Protein AF-0000000069856704 (afdb_homodimer)

Solvent-accessible surface area (backbone atoms only — not comparable to full-atom values): 43392 Å² total; per-residue (Å²): 85,59,86,66,64,49,70,42,37,64,38,37,50,31,48,38,48,28,71,68,38,56,93,89,47,37,67,58,41,71,68,58,53,76,90,72,60,70,79,73,94,47,50,52,37,60,54,56,55,50,48,54,53,62,64,58,81,74,87,62,100,49,68,65,78,75,60,88,51,72,88,74,46,83,57,39,39,46,67,42,40,32,33,58,34,54,66,42,33,64,74,76,72,63,82,78,65,71,70,71,80,74,91,66,75,79,71,63,48,42,66,57,51,50,52,51,50,50,57,55,43,67,70,34,67,78,33,58,74,55,61,28,40,51,26,36,40,47,28,40,29,76,70,24,55,62,86,49,40,82,78,49,31,59,23,26,40,35,22,37,53,59,66,75,51,53,76,86,49,50,24,75,68,61,32,45,49,42,71,40,37,45,81,50,73,66,54,83,74,76,83,70,62,83,75,19,78,27,50,36,26,37,71,36,66,48,84,44,72,88,39,16,58,58,41,42,45,38,48,66,52,42,60,81,40,83,53,39,46,71,43,80,35,63,99,46,72,67,42,36,54,51,49,37,54,42,36,58,28,13,50,25,24,60,36,62,26,42,88,31,41,59,62,47,64,53,45,35,18,44,39,26,57,6,37,32,36,36,30,34,78,77,48,56,70,47,59,28,50,82,40,56,58,74,53,41,35,43,77,42,46,53,83,52,51,56,37,75,59,42,51,60,53,56,56,70,66,52,50,70,68,57,52,45,48,29,30,54,47,28,62,75,51,33,48,52,54,32,76,85,37,84,78,4,33,58,47,52,50,38,41,56,55,51,60,36,46,51,61,46,38,21,50,54,38,50,57,69,61,53,69,75,70,64,89,75,72,77,58,61,32,46,48,64,54,72,58,72,77,66,73,75,105,86,59,85,67,64,50,70,42,37,64,39,37,50,32,48,38,49,29,71,68,36,58,92,88,48,35,68,60,39,72,68,56,54,76,90,71,58,71,80,72,94,48,49,52,39,61,53,57,54,49,47,54,54,62,64,57,81,75,88,61,100,49,69,63,77,76,59,88,51,73,87,75,46,82,57,39,39,47,68,41,38,32,32,56,32,55,66,41,32,64,73,76,70,63,82,78,65,71,70,72,80,73,89,66,75,80,72,64,50,42,64,59,51,50,52,51,49,52,57,56,44,67,69,34,67,77,32,57,74,55,61,30,42,53,27,36,40,48,27,40,30,76,70,23,55,60,88,48,40,83,78,49,31,61,24,26,41,34,21,35,52,59,67,75,50,53,79,87,48,51,27,76,67,61,32,45,48,43,70,39,36,45,79,49,73,65,55,81,72,75,82,69,60,83,75,19,77,29,51,36,24,37,73,37,66,47,82,44,71,89,39,16,58,59,41,41,44,37,48,67,52,42,61,82,40,82,54,38,46,70,42,78,35,63,100,44,73,65,42,36,52,50,48,37,54,43,35,58,27,14,49,25,25,59,34,62,26,42,87,32,43,59,63,47,63,51,43,36,19,45,39,25,56,5,38,31,35,36,30,34,81,78,48,56,71,49,59,28,50,83,39,56,59,73,54,41,35,42,76,43,47,52,84,52,49,54,36,75,58,42,51,59,54,58,57,70,67,55,50,70,68,56,52,46,49,30,29,53,48,28,61,74,51,32,48,52,54,31,75,86,38,84,78,4,33,59,48,51,50,38,40,56,55,50,60,35,47,53,62,46,37,22,50,54,38,50,58,69,59,53,70,73,71,64,87,79,68,77,57,60,32,45,49,62,52,74,61,74,76,63,73,75,107

pLDDT: mean 88.04, std 15.6, range [28.08, 98.75]

Organism: Oryza sativa subsp. indica (NCBI:txid39946)

Nearest PDB structures (foldseek):
  7uqx-assembly1_B  TM=6.960E-01  e=3.178E-11  Homo sapiens
  7sch-assembly1_B  TM=6.874E-01  e=1.543E-11  Homo sapiens
  7scj-assembly1_B  TM=6.708E-01  e=5.238E-11  Homo sapiens
  7zay-assembly1_B  TM=6.542E-01  e=1.347E-10  Homo sapiens
  7uqy-assembly1_B  TM=7.017E-01  e=3.774E-09  Homo sapiens

InterPro domains:
  IPR004263 Exostosin-like [PTHR11062] (1-337)
  IPR040911 Exostosin, GT47 domain [PF03016] (1-313)

Radius of gyration: 30.81 Å; Cα contacts (8 Å, |Δi|>4): 1313; chains: 2; bounding box: 75×88×73 Å

Structure (mmCIF, N/CA/C/O backbone):
data_AF-0000000069856704-model_v1
#
loop_
_entity.id
_entity.type
_entity.pdbx_description
1 polymer 'Exostosin GT47 domain-containing protein'
#
loop_
_atom_site.group_PDB
_atom_site.id
_atom_site.type_symbol
_atom_site.label_atom_id
_atom_site.label_alt_id
_atom_site.label_comp_id
_atom_site.label_asym_id
_atom_site.label_entity_id
_atom_site.label_seq_id
_atom_site.pdbx_PDB_ins_code
_atom_site.Cartn_x
_atom_site.Cartn_y
_atom_site.Cartn_z
_atom_site.occupancy
_atom_site.B_iso_or_equiv
_atom_site.auth_seq_id
_atom_site.auth_comp_id
_atom_site.auth_asym_id
_atom_site.auth_atom_id
_atom_site.pdbx_PDB_model_num
ATOM 1 N N . MET A 1 1 ? -19.953 7.777 -0.952 1 93.38 1 MET A N 1
ATOM 2 C CA . MET A 1 1 ? -20.109 8.492 0.311 1 93.38 1 MET A CA 1
ATOM 3 C C . MET A 1 1 ? -21.438 8.172 0.97 1 93.38 1 MET A C 1
ATOM 5 O O . MET A 1 1 ? -22.484 8.172 0.309 1 93.38 1 MET A O 1
ATOM 9 N N . TYR A 1 2 ? -21.328 7.871 2.23 1 95 2 TYR A N 1
ATOM 10 C CA . TYR A 1 2 ? -22.562 7.648 2.971 1 95 2 TYR A CA 1
ATOM 11 C C . TYR A 1 2 ? -23.391 8.922 3.053 1 95 2 TYR A C 1
ATOM 13 O O . TYR A 1 2 ? -22.844 10.016 3.244 1 95 2 TYR A O 1
ATOM 21 N N . ASP A 1 3 ? -24.672 8.734 2.914 1 93.94 3 ASP A N 1
ATOM 22 C CA . ASP A 1 3 ? -25.578 9.812 3.299 1 93.94 3 ASP A CA 1
ATOM 23 C C . ASP A 1 3 ? -25.906 9.75 4.789 1 93.94 3 ASP A C 1
ATOM 25 O O . ASP A 1 3 ? -26.969 9.273 5.18 1 93.94 3 ASP A O 1
ATOM 29 N N . LEU A 1 4 ? -25.078 10.336 5.566 1 96.75 4 LEU A N 1
ATOM 30 C CA . LEU A 1 4 ? -25.234 10.273 7.016 1 96.75 4 LEU A CA 1
ATOM 31 C C . LEU A 1 4 ? -26.375 11.172 7.477 1 96.75 4 LEU A C 1
ATOM 33 O O . LEU A 1 4 ? -26.688 12.172 6.824 1 96.75 4 LEU A O 1
ATOM 37 N N . PRO A 1 5 ? -26.984 10.75 8.625 1 96.88 5 PRO A N 1
ATOM 38 C CA . PRO A 1 5 ? -27.891 11.719 9.258 1 96.88 5 PRO A CA 1
ATOM 39 C C . PRO A 1 5 ? -27.234 13.086 9.461 1 96.88 5 PRO A C 1
ATOM 41 O O . PRO A 1 5 ? -26.031 13.156 9.719 1 96.88 5 PRO A O 1
ATOM 44 N N . ALA A 1 6 ? -27.984 14.125 9.445 1 95.19 6 ALA A N 1
ATOM 45 C CA . ALA A 1 6 ? -27.484 15.5 9.492 1 95.19 6 ALA A CA 1
ATOM 46 C C . ALA A 1 6 ? -26.688 15.758 10.766 1 95.19 6 ALA A C 1
ATOM 48 O O . ALA A 1 6 ? -25.75 16.578 10.766 1 95.19 6 ALA A O 1
ATOM 49 N N . LYS A 1 7 ? -27 15.047 11.781 1 96 7 LYS A N 1
ATOM 50 C CA . LYS A 1 7 ? -26.344 15.281 13.07 1 96 7 LYS A CA 1
ATOM 51 C C . LYS A 1 7 ? -24.844 15.039 12.977 1 96 7 LYS A C 1
ATOM 53 O O . LYS A 1 7 ? -24.078 15.5 13.836 1 96 7 LYS A O 1
ATOM 58 N N . PHE A 1 8 ? -24.406 14.305 11.93 1 98 8 PHE A N 1
ATOM 59 C CA . PHE A 1 8 ? -22.984 13.977 11.805 1 98 8 PHE A CA 1
ATOM 60 C C . PHE A 1 8 ? -22.281 14.938 10.852 1 98 8 PHE A C 1
ATOM 62 O O . PHE A 1 8 ? -21.062 14.898 10.695 1 98 8 PHE A O 1
ATOM 69 N N . THR A 1 9 ? -23.031 15.789 10.109 1 96.69 9 THR A N 1
ATOM 70 C CA . THR A 1 9 ? -22.5 16.719 9.125 1 96.69 9 THR A CA 1
ATOM 71 C C . THR A 1 9 ? -22.984 18.141 9.406 1 96.69 9 THR A C 1
ATOM 73 O O . THR A 1 9 ? -22.484 18.812 10.32 1 96.69 9 THR A O 1
ATOM 76 N N . TYR A 1 10 ? -24.094 18.562 8.703 1 95.94 10 TYR A N 1
ATOM 77 C CA . TYR A 1 10 ? -24.625 19.922 8.844 1 95.94 10 TYR A CA 1
ATOM 78 C C . TYR A 1 10 ? -25.094 20.172 10.266 1 95.94 10 TYR A C 1
ATOM 80 O O . TYR A 1 10 ? -25 21.297 10.766 1 95.94 10 TYR A O 1
ATOM 88 N N . GLY A 1 11 ? -25.562 19.141 10.922 1 95.25 11 GLY A N 1
ATOM 89 C CA . GLY A 1 11 ? -25.984 19.266 12.305 1 95.25 11 GLY A CA 1
ATOM 90 C C . GLY A 1 11 ? -24.844 19.656 13.242 1 95.25 11 GLY A C 1
ATOM 91 O O . GLY A 1 11 ? -25.062 20.359 14.227 1 95.25 11 GLY A O 1
ATOM 92 N N . VAL A 1 12 ? -23.656 19.203 12.938 1 96.25 12 VAL A N 1
ATOM 93 C CA . VAL A 1 12 ? -22.484 19.578 13.734 1 96.25 12 VAL A CA 1
ATOM 94 C C . VAL A 1 12 ? -22.219 21.078 13.57 1 96.25 12 VAL A C 1
ATOM 96 O O . VAL A 1 12 ? -21.922 21.766 14.547 1 96.25 12 VAL A O 1
ATOM 99 N N . VAL A 1 13 ? -22.344 21.547 12.352 1 95.12 13 VAL A N 1
ATOM 100 C CA . VAL A 1 13 ? -22.141 22.969 12.07 1 95.12 13 VAL A CA 1
ATOM 101 C C . VAL A 1 13 ? -23.172 23.797 12.828 1 95.12 13 VAL A C 1
ATOM 103 O O . VAL A 1 13 ? -22.828 24.812 13.453 1 95.12 13 VAL A O 1
ATOM 106 N N . ARG A 1 14 ? -24.438 23.359 12.797 1 93.62 14 ARG A N 1
ATOM 107 C CA . ARG A 1 14 ? -25.484 24.078 13.508 1 93.62 14 ARG A CA 1
ATOM 108 C C . ARG A 1 14 ? -25.219 24.078 15.008 1 93.62 14 ARG A C 1
ATOM 110 O O . ARG A 1 14 ? -25.422 25.094 15.68 1 93.62 14 ARG A O 1
ATOM 117 N N . SER A 1 15 ? -24.734 22.922 15.508 1 92.25 15 SER A N 1
ATOM 118 C CA . SER A 1 15 ? -24.406 22.844 16.922 1 92.25 15 SER A CA 1
ATOM 119 C C . SER A 1 15 ? -23.25 23.781 17.281 1 92.25 15 SER A C 1
ATOM 121 O O . SER A 1 15 ? -23.25 24.391 18.344 1 92.25 15 SER A O 1
ATOM 123 N N . TYR A 1 16 ? -22.312 23.859 16.406 1 92.81 16 TYR A N 1
ATOM 124 C CA . TYR A 1 16 ? -21.188 24.781 16.594 1 92.81 16 TYR A CA 1
ATOM 125 C C . TYR A 1 16 ? -21.672 26.219 16.672 1 92.81 16 TYR A C 1
ATOM 127 O O . TYR A 1 16 ? -21.281 26.969 17.562 1 92.81 16 TYR A O 1
ATOM 135 N N . MET A 1 17 ? -22.547 26.578 15.711 1 89.75 17 MET A N 1
ATOM 136 C CA . MET A 1 17 ? -23.078 27.938 15.664 1 89.75 17 MET A CA 1
ATOM 137 C C . MET A 1 17 ? -23.922 28.234 16.891 1 89.75 17 MET A C 1
ATOM 139 O O . MET A 1 17 ? -23.844 29.328 17.469 1 89.75 17 MET A O 1
ATOM 143 N N . ALA A 1 18 ? -24.672 27.266 17.359 1 86.94 18 ALA A N 1
ATOM 144 C CA . ALA A 1 18 ? -25.547 27.438 18.516 1 86.94 18 ALA A CA 1
ATOM 145 C C . ALA A 1 18 ? -24.719 27.625 19.797 1 86.94 18 ALA A C 1
ATOM 147 O O . ALA A 1 18 ? -25.094 28.406 20.672 1 86.94 18 ALA A O 1
ATOM 148 N N . ALA A 1 19 ? -23.641 26.875 19.859 1 84.62 19 ALA A N 1
ATOM 149 C CA . ALA A 1 19 ? -22.781 26.938 21.047 1 84.62 19 ALA A CA 1
ATOM 150 C C . ALA A 1 19 ? -22.109 28.312 21.156 1 84.62 19 ALA A C 1
ATOM 152 O O . ALA A 1 19 ? -21.703 28.719 22.234 1 84.62 19 ALA A O 1
ATOM 153 N N . ARG A 1 20 ? -22.047 29.047 20.141 1 82.94 20 ARG A N 1
ATOM 154 C CA . ARG A 1 20 ? -21.312 30.312 20.125 1 82.94 20 ARG A CA 1
ATOM 155 C C . ARG A 1 20 ? -22.266 31.5 19.984 1 82.94 20 ARG A C 1
ATOM 157 O O . ARG A 1 20 ? -21.828 32.656 19.984 1 82.94 20 ARG A O 1
ATOM 164 N N . ALA A 1 21 ? -23.469 31.141 19.688 1 78.06 21 ALA A N 1
ATOM 165 C CA . ALA A 1 21 ? -24.469 32.188 19.594 1 78.06 21 ALA A CA 1
ATOM 166 C C . ALA A 1 21 ? -24.766 32.812 20.953 1 78.06 21 ALA A C 1
ATOM 168 O O . ALA A 1 21 ? -24.641 32.156 21.984 1 78.06 21 ALA A O 1
ATOM 169 N N . ARG A 1 22 ? -24.922 34.219 20.969 1 65.31 22 ARG A N 1
ATOM 170 C CA . ARG A 1 22 ? -25.344 34.906 22.188 1 65.31 22 ARG A CA 1
ATOM 171 C C . ARG A 1 22 ? -26.609 34.281 22.766 1 65.31 22 ARG A C 1
ATOM 173 O O . ARG A 1 22 ? -27.391 33.656 22.031 1 65.31 22 ARG A O 1
ATOM 180 N N . ALA A 1 23 ? -26.703 34.5 24.031 1 59.72 23 ALA A N 1
ATOM 181 C CA . ALA A 1 23 ? -27.875 34.031 24.766 1 59.72 23 ALA A CA 1
ATOM 182 C C . ALA A 1 23 ? -29.172 34.406 24.047 1 59.72 23 ALA A C 1
ATOM 184 O O . ALA A 1 23 ? -29.359 35.562 23.656 1 59.72 23 ALA A O 1
ATOM 185 N N . GLY A 1 24 ? -30.078 33.469 23.562 1 55.06 24 GLY A N 1
ATOM 186 C CA . GLY A 1 24 ? -31.359 33.719 22.938 1 55.06 24 GLY A CA 1
ATOM 187 C C . GLY A 1 24 ? -31.359 33.469 21.438 1 55.06 24 GLY A C 1
ATOM 188 O O . GLY A 1 24 ? -32.406 33.375 20.812 1 55.06 24 GLY A O 1
ATOM 189 N N . ALA A 1 25 ? -30.156 33.406 20.781 1 59.12 25 ALA A N 1
ATOM 190 C CA . ALA A 1 25 ? -30.109 33.344 19.328 1 59.12 25 ALA A CA 1
ATOM 191 C C . ALA A 1 25 ? -29.75 31.938 18.859 1 59.12 25 ALA A C 1
ATOM 193 O O . ALA A 1 25 ? -29.516 31.703 17.688 1 59.12 25 ALA A O 1
ATOM 194 N N . ALA A 1 26 ? -29.656 31.016 19.828 1 61.56 26 ALA A N 1
ATOM 195 C CA . ALA A 1 26 ? -29.297 29.641 19.484 1 61.56 26 ALA A CA 1
ATOM 196 C C . ALA A 1 26 ? -30.312 29.031 18.531 1 61.56 26 ALA A C 1
ATOM 198 O O . ALA A 1 26 ? -29.953 28.25 17.641 1 61.56 26 ALA A O 1
ATOM 199 N N . GLY A 1 27 ? -31.438 29.391 18.594 1 62.31 27 GLY A N 1
ATOM 200 C CA . GLY A 1 27 ? -32.5 28.859 17.766 1 62.31 27 GLY A CA 1
ATOM 201 C C . GLY A 1 27 ? -32.375 29.25 16.312 1 62.31 27 GLY A C 1
ATOM 202 O O . GLY A 1 27 ? -32.844 28.531 15.422 1 62.31 27 GLY A O 1
ATOM 203 N N . ALA A 1 28 ? -31.766 30.344 16.016 1 69.25 28 ALA A N 1
ATOM 204 C CA . ALA A 1 28 ? -31.656 30.859 14.664 1 69.25 28 ALA A CA 1
ATOM 205 C C . ALA A 1 28 ? -30.719 30 13.82 1 69.25 28 ALA A C 1
ATOM 207 O O . ALA A 1 28 ? -30.938 29.828 12.617 1 69.25 28 ALA A O 1
ATOM 208 N N . ALA A 1 29 ? -29.781 29.391 14.438 1 73.62 29 ALA A N 1
ATOM 209 C CA . ALA A 1 29 ? -28.828 28.578 13.703 1 73.62 29 ALA A CA 1
ATOM 210 C C . ALA A 1 29 ? -29.516 27.312 13.148 1 73.62 29 ALA A C 1
ATOM 212 O O . ALA A 1 29 ? -29.156 26.844 12.07 1 73.62 29 ALA A O 1
ATOM 213 N N . SER A 1 30 ? -30.5 26.844 13.82 1 75.62 30 SER A N 1
ATOM 214 C CA . SER A 1 30 ? -31.172 25.609 13.422 1 75.62 30 SER A CA 1
ATOM 215 C C . SER A 1 30 ? -31.984 25.812 12.148 1 75.62 30 SER A C 1
ATOM 217 O O . SER A 1 30 ? -32.25 24.859 11.414 1 75.62 30 SER A O 1
ATOM 219 N N . ALA A 1 31 ? -32.25 27 11.859 1 80.06 31 ALA A N 1
ATOM 220 C CA . ALA A 1 31 ? -33.156 27.266 10.758 1 80.06 31 ALA A CA 1
ATOM 221 C C . ALA A 1 31 ? -32.406 27.562 9.461 1 80.06 31 ALA A C 1
ATOM 223 O O . ALA A 1 31 ? -33 27.625 8.383 1 80.06 31 ALA A O 1
ATOM 224 N N . ILE A 1 32 ? -31.156 27.688 9.508 1 85.56 32 ILE A N 1
ATOM 225 C CA . ILE A 1 32 ? -30.375 28 8.32 1 85.56 32 ILE A CA 1
ATOM 226 C C . ILE A 1 32 ? -30.344 26.797 7.387 1 85.56 32 ILE A C 1
ATOM 228 O O . ILE A 1 32 ? -30.016 25.688 7.805 1 85.56 32 ILE A O 1
ATOM 232 N N . PRO A 1 33 ? -30.688 27 6.129 1 90.44 33 PRO A N 1
ATOM 233 C CA . PRO A 1 33 ? -30.625 25.906 5.164 1 90.44 33 PRO A CA 1
ATOM 234 C C . PRO A 1 33 ? -29.203 25.375 4.977 1 90.44 33 PRO A C 1
ATOM 236 O O . PRO A 1 33 ? -28.234 26.125 5.094 1 90.44 33 PRO A O 1
ATOM 239 N N . ASP A 1 34 ? -29.109 24.094 4.633 1 89.69 34 ASP A N 1
ATOM 240 C CA . ASP A 1 34 ? -27.828 23.406 4.492 1 89.69 34 ASP A CA 1
ATOM 241 C C . ASP A 1 34 ? -26.922 24.141 3.498 1 89.69 34 ASP A C 1
ATOM 243 O O . ASP A 1 34 ? -25.719 24.297 3.742 1 89.69 34 ASP A O 1
ATOM 247 N N . ASP A 1 35 ? -27.453 24.609 2.449 1 87.44 35 ASP A N 1
ATOM 248 C CA . ASP A 1 35 ? -26.672 25.219 1.366 1 87.44 35 ASP A CA 1
ATOM 249 C C . ASP A 1 35 ? -26.125 26.578 1.778 1 87.44 35 ASP A C 1
ATOM 251 O O . ASP A 1 35 ? -25.234 27.125 1.125 1 87.44 35 ASP A O 1
ATOM 255 N N . GLU A 1 36 ? -26.625 27.125 2.871 1 90.12 36 GLU A N 1
ATOM 256 C CA . GLU A 1 36 ? -26.188 28.438 3.334 1 90.12 36 GLU A CA 1
ATOM 257 C C . GLU A 1 36 ? -25.25 28.328 4.531 1 90.12 36 GLU A C 1
ATOM 259 O O . GLU A 1 36 ? -24.672 29.312 4.984 1 90.12 36 GLU A O 1
ATOM 264 N N . LEU A 1 37 ? -25.156 27.094 4.988 1 90.44 37 LEU A N 1
ATOM 265 C CA . LEU A 1 37 ? -24.281 26.891 6.137 1 90.44 37 LEU A CA 1
ATOM 266 C C . LEU A 1 37 ? -22.828 27.031 5.734 1 90.44 37 LEU A C 1
ATOM 268 O O . LEU A 1 37 ? -22.422 26.562 4.664 1 90.44 37 LEU A O 1
ATOM 272 N N . ARG A 1 38 ? -22.156 27.719 6.57 1 89.25 38 ARG A N 1
ATOM 273 C CA . ARG A 1 38 ? -20.734 27.891 6.355 1 89.25 38 ARG A CA 1
ATOM 274 C C . ARG A 1 38 ? -19.922 27.141 7.422 1 89.25 38 ARG A C 1
ATOM 276 O O . ARG A 1 38 ? -20.172 27.312 8.617 1 89.25 38 ARG A O 1
ATOM 283 N N . TYR A 1 39 ? -19.125 26.312 6.938 1 94.06 39 TYR A N 1
ATOM 284 C CA . TYR A 1 39 ? -18.203 25.656 7.855 1 94.06 39 TYR A CA 1
ATOM 285 C C . TYR A 1 39 ? -17.219 26.656 8.461 1 94.06 39 TYR A C 1
ATOM 287 O O . TYR A 1 39 ? -16.688 27.516 7.754 1 94.06 39 TYR A O 1
ATOM 295 N N . PRO A 1 40 ? -17.016 26.578 9.766 1 91.44 40 PRO A N 1
ATOM 296 C CA . PRO A 1 40 ? -16.125 27.562 10.391 1 91.44 40 PRO A CA 1
ATOM 297 C C . PRO A 1 40 ? -14.664 27.375 9.969 1 91.44 40 PRO A C 1
ATOM 299 O O . PRO A 1 40 ? -14.234 26.266 9.68 1 91.44 40 PRO A O 1
ATOM 302 N N . GLY A 1 41 ? -13.992 28.547 9.867 1 85.62 41 GLY A N 1
ATOM 303 C CA . GLY A 1 41 ? -12.562 28.484 9.594 1 85.62 41 GLY A CA 1
ATOM 304 C C . GLY A 1 41 ? -11.773 27.781 10.688 1 85.62 41 GLY A C 1
ATOM 305 O O . GLY A 1 41 ? -11.789 28.219 11.844 1 85.62 41 GLY A O 1
ATOM 306 N N . HIS A 1 42 ? -11.203 26.672 10.328 1 88.62 42 HIS A N 1
ATOM 307 C CA . HIS A 1 42 ? -10.484 25.828 11.273 1 88.62 42 HIS A CA 1
ATOM 308 C C . HIS A 1 42 ? -9.344 25.078 10.594 1 88.62 42 HIS A C 1
ATOM 310 O O . HIS A 1 42 ? -9.398 24.797 9.391 1 88.62 42 HIS A O 1
ATOM 316 N N . GLN A 1 43 ? -8.273 24.828 11.414 1 94.69 43 GLN A N 1
ATOM 317 C CA . GLN A 1 43 ? -7.082 24.203 10.852 1 94.69 43 GLN A CA 1
ATOM 318 C C . GLN A 1 43 ? -7.363 22.766 10.414 1 94.69 43 GLN A C 1
ATOM 320 O O . GLN A 1 43 ? -6.609 22.188 9.625 1 94.69 43 GLN A O 1
ATOM 325 N N . HIS A 1 44 ? -8.43 22.141 10.922 1 97.38 44 HIS A N 1
ATOM 326 C CA . HIS A 1 44 ? -8.797 20.766 10.578 1 97.38 44 HIS A CA 1
ATOM 327 C C . HIS A 1 44 ? -10.062 20.734 9.734 1 97.38 44 HIS A C 1
ATOM 329 O O . HIS A 1 44 ? -10.984 19.953 10.016 1 97.38 44 HIS A O 1
ATOM 335 N N . SER A 1 45 ? -10.094 21.5 8.672 1 97 45 SER A N 1
ATOM 336 C CA . SER A 1 45 ? -11.32 21.688 7.906 1 97 45 SER A CA 1
ATOM 337 C C . SER A 1 45 ? -11.328 20.812 6.652 1 97 45 SER A C 1
ATOM 339 O O . SER A 1 45 ? -12.164 21.016 5.762 1 97 45 SER A O 1
ATOM 341 N N . ALA A 1 46 ? -10.391 19.906 6.539 1 98.12 46 ALA A N 1
ATOM 342 C CA . ALA A 1 46 ? -10.383 19.031 5.375 1 98.12 46 ALA A CA 1
ATOM 343 C C . ALA A 1 46 ? -11.719 18.297 5.23 1 98.12 46 ALA A C 1
ATOM 345 O O . ALA A 1 46 ? -12.164 18.016 4.113 1 98.12 46 ALA A O 1
ATOM 346 N N . GLU A 1 47 ? -12.336 17.984 6.383 1 98.25 47 GLU A N 1
ATOM 347 C CA . GLU A 1 47 ? -13.609 17.266 6.371 1 98.25 47 GLU A CA 1
ATOM 348 C C . GLU A 1 47 ? -14.672 18.031 5.586 1 98.25 47 GLU A C 1
ATOM 350 O O . GLU A 1 47 ? -15.477 17.438 4.879 1 98.25 47 GLU A O 1
ATOM 355 N N . TRP A 1 48 ? -14.648 19.359 5.625 1 96.81 48 TRP A N 1
ATOM 356 C CA . TRP A 1 48 ? -15.586 20.188 4.875 1 96.81 48 TRP A CA 1
ATOM 357 C C . TRP A 1 48 ? -15.266 20.156 3.385 1 96.81 48 TRP A C 1
ATOM 359 O O . TRP A 1 48 ? -16.156 19.984 2.551 1 96.81 48 TRP A O 1
ATOM 369 N N . TRP A 1 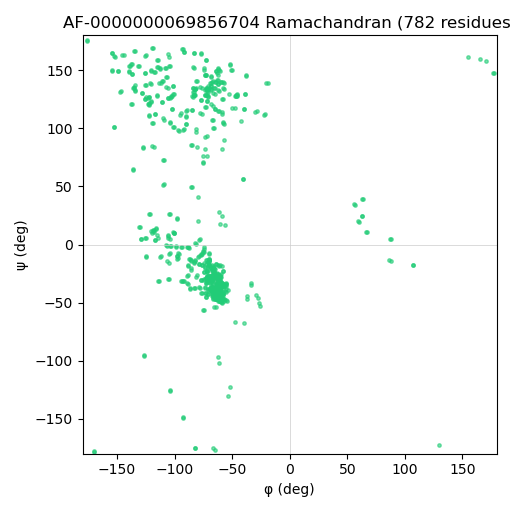49 ? -14.055 20.281 3.072 1 96.06 49 TRP A N 1
ATOM 370 C CA . TRP A 1 49 ? -13.617 20.375 1.682 1 96.06 49 TRP A CA 1
ATOM 371 C C . TRP A 1 49 ? -13.859 19.047 0.954 1 96.06 49 TRP A C 1
ATOM 373 O O . TRP A 1 49 ? -14.312 19.047 -0.194 1 96.06 49 TRP A O 1
ATOM 383 N N . LEU A 1 50 ? -13.523 17.953 1.608 1 96.69 50 LEU A N 1
ATOM 384 C CA . LEU A 1 50 ? -13.742 16.641 1.002 1 96.69 50 LEU A CA 1
ATOM 385 C C . LEU A 1 50 ? -15.234 16.375 0.827 1 96.69 50 LEU A C 1
ATOM 387 O O . LEU A 1 50 ? -15.656 15.852 -0.212 1 96.69 50 LEU A O 1
ATOM 391 N N . PHE A 1 51 ? -16.016 16.75 1.852 1 96.38 51 PHE A N 1
ATOM 392 C CA . PHE A 1 51 ? -17.469 16.578 1.809 1 96.38 51 PHE A CA 1
ATOM 393 C C . PHE A 1 51 ? -18.062 17.359 0.641 1 96.38 51 PHE A C 1
ATOM 395 O O . PHE A 1 51 ? -18.844 16.812 -0.138 1 96.38 51 PHE A O 1
ATOM 402 N N . LYS A 1 52 ? -17.672 18.594 0.544 1 93.19 52 LYS A N 1
ATOM 403 C CA . LYS A 1 52 ? -18.172 19.453 -0.523 1 93.19 52 LYS A CA 1
ATOM 404 C C . LYS A 1 52 ? -17.766 18.922 -1.896 1 93.19 52 LYS A C 1
ATOM 406 O O . LYS A 1 52 ? -18.562 18.938 -2.834 1 93.19 52 LYS A O 1
ATOM 411 N N . ASP A 1 53 ? -16.609 18.438 -2.014 1 93.5 53 ASP A N 1
ATOM 412 C CA . ASP A 1 53 ? -16.109 17.938 -3.287 1 93.5 53 ASP A CA 1
ATOM 413 C C . ASP A 1 53 ? -16.922 16.734 -3.754 1 93.5 53 ASP A C 1
ATOM 415 O O . ASP A 1 53 ? -17.312 16.656 -4.922 1 93.5 53 ASP A O 1
ATOM 419 N N . LEU A 1 54 ? -17.172 15.75 -2.848 1 93.25 54 LEU A N 1
ATOM 420 C CA . LEU A 1 54 ? -17.875 14.531 -3.223 1 93.25 54 LEU A CA 1
ATOM 421 C C . LEU A 1 54 ? -19.344 14.82 -3.52 1 93.25 54 LEU A C 1
ATOM 423 O O . LEU A 1 54 ? -20.031 14.023 -4.168 1 93.25 54 LEU A O 1
ATOM 427 N N . ARG A 1 55 ? -19.812 15.93 -3.07 1 90.38 55 ARG A N 1
ATOM 428 C CA . ARG A 1 55 ? -21.188 16.297 -3.344 1 90.38 55 ARG A CA 1
ATOM 429 C C . ARG A 1 55 ? -21.328 16.891 -4.742 1 90.38 55 ARG A C 1
ATOM 431 O O . ARG A 1 55 ? -22.422 16.875 -5.316 1 90.38 55 ARG A O 1
ATOM 438 N N . ARG A 1 56 ? -20.281 17.453 -5.25 1 82.75 56 ARG A N 1
ATOM 439 C CA . ARG A 1 56 ? -20.312 18.047 -6.582 1 82.75 56 ARG A CA 1
ATOM 440 C C . ARG A 1 56 ? -20.328 16.969 -7.66 1 82.75 56 ARG A C 1
ATOM 442 O O . ARG A 1 56 ? -19.594 15.984 -7.574 1 82.75 56 ARG A O 1
ATOM 449 N N . ARG A 1 57 ? -21.5 16.297 -8.086 1 66.12 57 ARG A N 1
ATOM 450 C CA . ARG A 1 57 ? -21.641 15.25 -9.094 1 66.12 57 ARG A CA 1
ATOM 451 C C . ARG A 1 57 ? -21.016 15.68 -10.422 1 66.12 57 ARG A C 1
ATOM 453 O O . ARG A 1 57 ? -20.875 16.875 -10.688 1 66.12 57 ARG A O 1
ATOM 460 N N . GLY A 1 58 ? -20.047 14.938 -11.273 1 60.28 58 GLY A N 1
ATOM 461 C CA . GLY A 1 58 ? -19.625 15.211 -12.641 1 60.28 58 GLY A CA 1
ATOM 462 C C . GLY A 1 58 ? -18.375 14.453 -13.047 1 60.28 58 GLY A C 1
ATOM 463 O O . GLY A 1 58 ? -17.719 13.836 -12.211 1 60.28 58 GLY A O 1
ATOM 464 N N . PRO A 1 59 ? -18.266 14.367 -14.445 1 58.25 59 PRO A N 1
ATOM 465 C CA . PRO A 1 59 ? -17.219 13.578 -15.086 1 58.25 59 PRO A CA 1
ATOM 466 C C . PRO A 1 59 ? -15.812 14.078 -14.734 1 58.25 59 PRO A C 1
ATOM 468 O O . PRO A 1 59 ? -14.844 13.703 -15.391 1 58.25 59 PRO A O 1
ATOM 471 N N . ARG A 1 60 ? -15.555 14.648 -13.695 1 57.06 60 ARG A N 1
ATOM 472 C CA . ARG A 1 60 ? -14.227 15.234 -13.609 1 57.06 60 ARG A CA 1
ATOM 473 C C . ARG A 1 60 ? -13.148 14.156 -13.648 1 57.06 60 ARG A C 1
ATOM 475 O O . ARG A 1 60 ? -13.391 13.008 -13.273 1 57.06 60 ARG A O 1
ATOM 482 N N . ASP A 1 61 ? -12.125 14.375 -14.57 1 68.81 61 ASP A N 1
ATOM 483 C CA . ASP A 1 61 ? -10.812 13.742 -14.531 1 68.81 61 ASP A CA 1
ATOM 484 C C . ASP A 1 61 ? -10.289 13.664 -13.102 1 68.81 61 ASP A C 1
ATOM 486 O O . ASP A 1 61 ? -9.359 14.391 -12.734 1 68.81 61 ASP A O 1
ATOM 490 N N . ARG A 1 62 ? -11.125 13.023 -12.289 1 83.56 62 ARG A N 1
ATOM 491 C CA . ARG A 1 62 ? -10.836 12.992 -10.859 1 83.56 62 ARG A CA 1
ATOM 492 C C . ARG A 1 62 ? -10.367 11.602 -10.43 1 83.56 62 ARG A C 1
ATOM 494 O O . ARG A 1 62 ? -10.672 10.609 -11.094 1 83.56 62 ARG A O 1
ATOM 501 N N . PRO A 1 63 ? -9.594 11.641 -9.414 1 89.44 63 PRO A N 1
ATOM 502 C CA . PRO A 1 63 ? -9.109 10.352 -8.914 1 89.44 63 PRO A CA 1
ATOM 503 C C . PRO A 1 63 ? -10.227 9.477 -8.352 1 89.44 63 PRO A C 1
ATOM 505 O O . PRO A 1 63 ? -10.062 8.258 -8.242 1 89.44 63 PRO A O 1
ATOM 508 N N . VAL A 1 64 ? -11.383 10.148 -7.98 1 92.44 64 VAL A N 1
ATOM 509 C CA . VAL A 1 64 ? -12.508 9.398 -7.43 1 92.44 64 VAL A CA 1
ATOM 510 C C . VAL A 1 64 ? -13.82 9.93 -8.008 1 92.44 64 VAL A C 1
ATOM 512 O O . VAL A 1 64 ? -13.883 11.062 -8.484 1 92.44 64 VAL A O 1
ATOM 515 N N . ALA A 1 65 ? -14.781 9.086 -8.039 1 91.19 65 ALA A N 1
ATOM 516 C CA . ALA A 1 65 ? -16.141 9.453 -8.461 1 91.19 65 ALA A CA 1
ATOM 517 C C . ALA A 1 65 ? -17.172 8.883 -7.5 1 91.19 65 ALA A C 1
ATOM 519 O O . ALA A 1 65 ? -17.094 7.719 -7.102 1 91.19 65 ALA A O 1
ATOM 520 N N . ARG A 1 66 ? -18.062 9.727 -7.109 1 92.19 66 ARG A N 1
ATOM 521 C CA . ARG A 1 66 ? -19.156 9.258 -6.262 1 92.19 66 ARG A CA 1
ATOM 522 C C . ARG A 1 66 ? -20.125 8.398 -7.055 1 92.19 66 ARG A C 1
ATOM 524 O O . ARG A 1 66 ? -20.484 8.734 -8.188 1 92.19 66 ARG A O 1
ATOM 531 N N . VAL A 1 67 ? -20.484 7.297 -6.496 1 92.31 67 VAL A N 1
ATOM 532 C CA . VAL A 1 67 ? -21.484 6.426 -7.113 1 92.31 67 VAL A CA 1
ATOM 533 C C . VAL A 1 67 ? -22.719 6.355 -6.223 1 92.31 67 VAL A C 1
ATOM 535 O O . VAL A 1 67 ? -22.625 6.473 -5 1 92.31 67 VAL A O 1
ATOM 538 N N . ASP A 1 68 ? -23.875 6.105 -6.824 1 91.19 68 ASP A N 1
ATOM 539 C CA . ASP A 1 68 ? -25.125 6.086 -6.082 1 91.19 68 ASP A CA 1
ATOM 540 C C . ASP A 1 68 ? -25.453 4.676 -5.594 1 91.19 68 ASP A C 1
ATOM 542 O O . ASP A 1 68 ? -26.078 4.504 -4.547 1 91.19 68 ASP A O 1
ATOM 546 N N . ASP A 1 69 ? -25.047 3.717 -6.352 1 93.88 69 ASP A N 1
ATOM 547 C CA . ASP A 1 69 ? -25.234 2.324 -5.961 1 93.88 69 ASP A CA 1
ATOM 548 C C . ASP A 1 69 ? -24.047 1.822 -5.148 1 93.88 69 ASP A C 1
ATOM 550 O O . ASP A 1 69 ? -22.922 1.73 -5.664 1 93.88 69 ASP A O 1
ATOM 554 N N . PRO A 1 70 ? -24.281 1.476 -3.867 1 95.31 70 PRO A N 1
ATOM 555 C CA . PRO A 1 70 ? -23.172 0.994 -3.039 1 95.31 70 PRO A CA 1
ATOM 556 C C . PRO A 1 70 ? -22.484 -0.246 -3.621 1 95.31 70 PRO A C 1
ATOM 558 O O . PRO A 1 70 ? -21.312 -0.495 -3.354 1 95.31 70 PRO A O 1
ATOM 561 N N . ALA A 1 71 ? -23.156 -0.96 -4.418 1 94.56 71 ALA A N 1
ATOM 562 C CA . ALA A 1 71 ? -22.578 -2.156 -5.027 1 94.56 71 ALA A CA 1
ATOM 563 C C . ALA A 1 71 ? -21.484 -1.788 -6.02 1 94.56 71 ALA A C 1
ATOM 565 O O . ALA A 1 71 ? -20.609 -2.605 -6.32 1 94.56 71 ALA A O 1
ATOM 566 N N . ASP A 1 72 ? -21.531 -0.555 -6.469 1 94.5 72 ASP A N 1
ATOM 567 C CA . ASP A 1 72 ? -20.547 -0.088 -7.445 1 94.5 72 ASP A CA 1
ATOM 568 C C . ASP A 1 72 ? -19.375 0.595 -6.758 1 94.5 72 ASP A C 1
ATOM 570 O O . ASP A 1 72 ? -18.391 0.965 -7.414 1 94.5 72 ASP A O 1
ATOM 574 N N . ALA A 1 73 ? -19.438 0.702 -5.445 1 96.31 73 ALA A N 1
ATOM 575 C CA . ALA A 1 73 ? -18.422 1.462 -4.723 1 96.31 73 ALA A CA 1
ATOM 576 C C . ALA A 1 73 ? -17.188 0.606 -4.449 1 96.31 73 ALA A C 1
ATOM 578 O O . ALA A 1 73 ? -17.297 -0.559 -4.062 1 96.31 73 ALA A O 1
ATOM 579 N N . ASP A 1 74 ? -16.062 1.189 -4.695 1 96.31 74 ASP A N 1
ATOM 580 C CA . ASP A 1 74 ? -14.805 0.568 -4.281 1 96.31 74 ASP A CA 1
ATOM 581 C C . ASP A 1 74 ? -14.5 0.87 -2.812 1 96.31 74 ASP A C 1
ATOM 583 O O . ASP A 1 74 ? -13.961 0.024 -2.1 1 96.31 74 ASP A O 1
ATOM 587 N N . LEU A 1 75 ? -14.82 2.051 -2.414 1 97.88 75 LEU A N 1
ATOM 588 C CA . LEU A 1 75 ? -14.617 2.529 -1.05 1 97.88 75 LEU A CA 1
ATOM 589 C C . LEU A 1 75 ? -15.828 3.322 -0.57 1 97.88 75 LEU A C 1
ATOM 591 O O . LEU A 1 75 ? -16.594 3.848 -1.382 1 97.88 75 LEU A O 1
ATOM 595 N N . PHE A 1 76 ? -15.984 3.367 0.735 1 98.5 76 PHE A N 1
ATOM 596 C CA . PHE A 1 76 ? -17.078 4.094 1.364 1 98.5 76 PHE A CA 1
ATOM 597 C C . PHE A 1 76 ? -16.547 5.223 2.24 1 98.5 76 PHE A C 1
ATOM 599 O O . PHE A 1 76 ? -15.898 4.973 3.256 1 98.5 76 PHE A O 1
ATOM 606 N N . TYR A 1 77 ? -16.797 6.445 1.854 1 98.25 77 TYR A N 1
ATOM 607 C CA . TYR A 1 77 ? -16.406 7.613 2.643 1 98.25 77 TYR A CA 1
ATOM 608 C C . TYR A 1 77 ? -17.453 7.926 3.705 1 98.25 77 TYR A C 1
ATOM 610 O O . TYR A 1 77 ? -18.641 7.996 3.408 1 98.25 77 TYR A O 1
ATOM 618 N N . VAL A 1 78 ? -16.969 8.047 4.973 1 98.62 78 VAL A N 1
ATOM 619 C CA . VAL A 1 78 ? -17.828 8.422 6.094 1 98.62 78 VAL A CA 1
ATOM 620 C C . VAL A 1 78 ? -17.625 9.891 6.434 1 98.62 78 VAL A C 1
ATOM 622 O O . VAL A 1 78 ? -16.703 10.25 7.152 1 98.62 78 VAL A O 1
ATOM 625 N N . PRO A 1 79 ? -18.547 10.742 5.992 1 97.69 79 PRO A N 1
ATOM 626 C CA . PRO A 1 79 ? -18.328 12.188 6.078 1 97.69 79 PRO A CA 1
ATOM 627 C C . PRO A 1 79 ? -18.734 12.766 7.434 1 97.69 79 PRO A C 1
ATOM 629 O O . PRO A 1 79 ? -19.406 13.797 7.488 1 97.69 79 PRO A O 1
ATOM 632 N N . PHE A 1 80 ? -18.297 12.172 8.508 1 98.5 80 PHE A N 1
ATOM 633 C CA . PHE A 1 80 ? -18.516 12.75 9.828 1 98.5 80 PHE A CA 1
ATOM 634 C C . PHE A 1 80 ? -17.562 13.906 10.078 1 98.5 80 PHE A C 1
ATOM 636 O O . PHE A 1 80 ? -16.344 13.766 9.914 1 98.5 80 PHE A O 1
ATOM 643 N N . PHE A 1 81 ? -18.172 15.102 10.422 1 98.19 81 PHE A N 1
ATOM 644 C CA . PHE A 1 81 ? -17.328 16.234 10.773 1 98.19 81 PHE A CA 1
ATOM 645 C C . PHE A 1 81 ? -16.734 16.062 12.164 1 98.19 81 PHE A C 1
ATOM 647 O O . PHE A 1 81 ? -17.047 16.844 13.078 1 98.19 81 PHE A O 1
ATOM 654 N N . SER A 1 82 ? -15.836 15.133 12.227 1 98.12 82 SER A N 1
ATOM 655 C CA . SER A 1 82 ? -15.328 14.656 13.508 1 98.12 82 SER A CA 1
ATOM 656 C C . SER A 1 82 ? -14.477 15.727 14.188 1 98.12 82 SER A C 1
ATOM 658 O O . SER A 1 82 ? -14.508 15.859 15.414 1 98.12 82 SER A O 1
ATOM 660 N N . SER A 1 83 ? -13.703 16.469 13.445 1 97.69 83 SER A N 1
ATOM 661 C CA . SER A 1 83 ? -12.867 17.516 14.023 1 97.69 83 SER A CA 1
ATOM 662 C C . SER A 1 83 ? -13.727 18.656 14.594 1 97.69 83 SER A C 1
ATOM 664 O O . SER A 1 83 ? -13.453 19.156 15.688 1 97.69 83 SER A O 1
ATOM 666 N N . LEU A 1 84 ? -14.758 19.016 13.82 1 97.25 84 LEU A N 1
ATOM 667 C CA . LEU A 1 84 ? -15.648 20.078 14.305 1 97.25 84 LEU A CA 1
ATOM 668 C C . LEU A 1 84 ? -16.438 19.609 15.523 1 97.25 84 LEU A C 1
ATOM 670 O O . LEU A 1 84 ? -16.672 20.375 16.453 1 97.25 84 LEU A O 1
ATOM 674 N N . SER A 1 85 ? -16.828 18.344 15.508 1 96.94 85 SER A N 1
ATOM 675 C CA . SER A 1 85 ? -17.562 17.766 16.641 1 96.94 85 SER A CA 1
ATOM 676 C C . SER A 1 85 ? -16.781 17.938 17.938 1 96.94 85 SER A C 1
ATOM 678 O O . SER A 1 85 ? -17.359 18.219 18.984 1 96.94 85 SER A O 1
ATOM 680 N N . LEU A 1 86 ? -15.516 17.797 17.844 1 94.56 86 LEU A N 1
ATOM 681 C CA . LEU A 1 86 ? -14.641 17.969 19 1 94.56 86 LEU A CA 1
ATOM 682 C C . LEU A 1 86 ? -14.703 19.406 19.516 1 94.56 86 LEU A C 1
ATOM 684 O O . LEU A 1 86 ? -14.727 19.641 20.719 1 94.56 86 LEU A O 1
ATOM 688 N N . VAL A 1 87 ? -14.75 20.312 18.641 1 91.38 87 VAL A N 1
ATOM 689 C CA . VAL A 1 87 ? -14.688 21.734 18.969 1 91.38 87 VAL A CA 1
ATOM 690 C C . VAL A 1 87 ? -16.016 22.188 19.562 1 91.38 87 VAL A C 1
ATOM 692 O O . VAL A 1 87 ? -16.062 23.125 20.375 1 91.38 87 VAL A O 1
ATOM 695 N N . VAL A 1 88 ? -17.125 21.594 19.203 1 90.88 88 VAL A N 1
ATOM 696 C CA . VAL A 1 88 ? -18.469 21.953 19.672 1 90.88 88 VAL A CA 1
ATOM 697 C C . VAL A 1 88 ? -18.609 21.625 21.156 1 90.88 88 VAL A C 1
ATOM 699 O O . VAL A 1 88 ? -19.406 22.25 21.859 1 90.88 88 VAL A O 1
ATOM 702 N N . ASN A 1 89 ? -17.859 20.594 21.578 1 84.88 89 ASN A N 1
ATOM 703 C CA . ASN A 1 89 ? -17.938 20.172 22.984 1 84.88 89 ASN A CA 1
ATOM 704 C C . ASN A 1 89 ? -17.828 21.375 23.922 1 84.88 89 ASN A C 1
ATOM 706 O O . ASN A 1 89 ? -17 22.266 23.703 1 84.88 89 ASN A O 1
ATOM 710 N N . PRO A 1 90 ? -18.922 21.406 24.875 1 73.94 90 PRO A N 1
ATOM 711 C CA . PRO A 1 90 ? -18.844 22.516 25.812 1 73.94 90 PRO A CA 1
ATOM 712 C C . PRO A 1 90 ? -17.547 22.516 26.609 1 73.94 90 PRO A C 1
ATOM 714 O O . PRO A 1 90 ? -16.953 21.453 26.859 1 73.94 90 PRO A O 1
ATOM 717 N N . ILE A 1 91 ? -16.953 23.688 26.703 1 59.62 91 ILE A N 1
ATOM 718 C CA . ILE A 1 91 ? -15.797 23.812 27.578 1 59.62 91 ILE A CA 1
ATOM 719 C C . ILE A 1 91 ? -16.188 23.422 29 1 59.62 91 ILE A C 1
ATOM 721 O O . ILE A 1 91 ? -17.281 23.75 29.469 1 59.62 91 ILE A O 1
ATOM 725 N N . ARG A 1 92 ? -15.859 22.266 29.562 1 51.66 92 ARG A N 1
ATOM 726 C CA . ARG A 1 92 ? -16.203 21.859 30.922 1 51.66 92 ARG A CA 1
ATOM 727 C C . ARG A 1 92 ? -16.516 23.078 31.797 1 51.66 92 ARG A C 1
ATOM 729 O O . ARG A 1 92 ? -15.734 24.016 31.859 1 51.66 92 ARG A O 1
ATOM 736 N N . PRO A 1 93 ? -17.734 23.25 32.219 1 45.09 93 PRO A N 1
ATOM 737 C CA . PRO A 1 93 ? -18.016 24.312 33.188 1 45.09 93 PRO A CA 1
ATOM 738 C C . PRO A 1 93 ? -17.016 24.344 34.344 1 45.09 93 PRO A C 1
ATOM 740 O O . PRO A 1 93 ? -16.453 23.312 34.688 1 45.09 93 PRO A O 1
ATOM 743 N N . SER A 1 94 ? -16.328 25.469 34.75 1 35.91 94 SER A N 1
ATOM 744 C CA . SER A 1 94 ? -15.75 25.594 36.094 1 35.91 94 SER A CA 1
ATOM 745 C C . SER A 1 94 ? -16.672 24.969 37.125 1 35.91 94 SER A C 1
ATOM 747 O O . SER A 1 94 ? -17.875 24.828 36.906 1 35.91 94 SER A O 1
ATOM 749 N N . ALA A 1 95 ? -16.188 24.328 38.219 1 39.78 95 ALA A N 1
ATOM 750 C CA . ALA A 1 95 ? -16.891 23.766 39.375 1 39.78 95 ALA A CA 1
ATOM 751 C C . ALA A 1 95 ? -18.188 24.516 39.625 1 39.78 95 ALA A C 1
ATOM 753 O O . ALA A 1 95 ? -19.109 23.969 40.219 1 39.78 95 ALA A O 1
ATOM 754 N N . ALA A 1 96 ? -18.141 25.797 39.594 1 40.38 96 ALA A N 1
ATOM 755 C CA . ALA A 1 96 ? -19.203 26.578 40.188 1 40.38 96 ALA A CA 1
ATOM 756 C C . ALA A 1 96 ? -20.516 26.438 39.438 1 40.38 96 ALA A C 1
ATOM 758 O O . ALA A 1 96 ? -21.594 26.641 40 1 40.38 96 ALA A O 1
ATOM 759 N N . ALA A 1 97 ? -20.484 26.234 38.156 1 41.56 97 ALA A N 1
ATOM 760 C CA . ALA A 1 97 ? -21.781 26.25 37.469 1 41.56 97 ALA A CA 1
ATOM 761 C C . ALA A 1 97 ? -22.438 24.875 37.469 1 41.56 97 ALA A C 1
ATOM 763 O O . ALA A 1 97 ? -23.453 24.656 36.812 1 41.56 97 ALA A O 1
ATOM 764 N N . ALA A 1 98 ? -21.859 23.875 37.969 1 39.53 98 ALA A N 1
ATOM 765 C CA . ALA A 1 98 ? -22.406 22.516 38.094 1 39.53 98 ALA A CA 1
ATOM 766 C C . ALA A 1 98 ? -23.719 22.516 38.844 1 39.53 98 ALA A C 1
ATOM 768 O O . ALA A 1 98 ? -24.375 21.484 39 1 39.53 98 ALA A O 1
ATOM 769 N N . ASN A 1 99 ? -24 23.359 39.844 1 36.72 99 ASN A N 1
ATOM 770 C CA . ASN A 1 99 ? -25.188 23.281 40.688 1 36.72 99 ASN A CA 1
ATOM 771 C C . ASN A 1 99 ? -26.438 23.688 39.938 1 36.72 99 ASN A C 1
ATOM 773 O O . ASN A 1 99 ? -27.5 23.891 40.562 1 36.72 99 ASN A O 1
ATOM 777 N N . ALA A 1 100 ? -26.344 24.5 38.812 1 36.12 100 ALA A N 1
ATOM 778 C CA . ALA A 1 100 ? -27.688 24.922 38.406 1 36.12 100 ALA A CA 1
ATOM 779 C C . ALA A 1 100 ? -28.516 23.75 37.906 1 36.12 100 ALA A C 1
ATOM 781 O O . ALA A 1 100 ? -28.125 23.047 37 1 36.12 100 ALA A O 1
ATOM 782 N N . SER A 1 101 ? -29.406 23.125 38.594 1 37.44 101 SER A N 1
ATOM 783 C CA . SER A 1 101 ? -30.406 22.062 38.625 1 37.44 101 SER A CA 1
ATOM 784 C C . SER A 1 101 ? -31.141 21.969 37.281 1 37.44 101 SER A C 1
ATOM 786 O O . SER A 1 101 ? -31.969 21.078 37.094 1 37.44 101 SER A O 1
ATOM 788 N N . ASP A 1 102 ? -31.609 23.219 36.594 1 41.09 102 ASP A N 1
ATOM 789 C CA . ASP A 1 102 ? -32.781 23.094 35.75 1 41.09 102 ASP A CA 1
ATOM 790 C C . ASP A 1 102 ? -32.5 22.219 34.531 1 41.09 102 ASP A C 1
ATOM 792 O O . ASP A 1 102 ? -31.344 21.969 34.188 1 41.09 102 ASP A O 1
ATOM 796 N N . ALA A 1 103 ? -33.625 22.078 33.469 1 40.16 103 ALA A N 1
ATOM 797 C CA . ALA A 1 103 ? -33.969 21.375 32.25 1 40.16 103 ALA A CA 1
ATOM 798 C C . ALA A 1 103 ? -32.969 21.672 31.141 1 40.16 103 ALA A C 1
ATOM 800 O O . ALA A 1 103 ? -33.344 22.203 30.094 1 40.16 103 ALA A O 1
ATOM 801 N N . ALA A 1 104 ? -31.859 22.141 31.297 1 44.16 104 ALA A N 1
ATOM 802 C CA . ALA A 1 104 ? -30.984 22.625 30.234 1 44.16 104 ALA A CA 1
ATOM 803 C C . ALA A 1 104 ? -30.672 21.531 29.234 1 44.16 104 ALA A C 1
ATOM 805 O O . ALA A 1 104 ? -30.469 20.375 29.625 1 44.16 104 ALA A O 1
ATOM 806 N N . GLU A 1 105 ? -31.156 21.562 27.875 1 52.88 105 GLU A N 1
ATOM 807 C CA . GLU A 1 105 ? -30.844 20.688 26.734 1 52.88 105 GLU A CA 1
ATOM 808 C C . GLU A 1 105 ? -29.438 20.109 26.859 1 52.88 105 GLU A C 1
ATOM 810 O O . GLU A 1 105 ? -28.5 20.812 27.234 1 52.88 105 GLU A O 1
ATOM 815 N N . PRO A 1 106 ? -29.438 18.75 27.016 1 63.06 106 PRO A N 1
ATOM 816 C CA . PRO A 1 106 ? -28.156 18.094 27.203 1 63.06 106 PRO A CA 1
ATOM 817 C C . PRO A 1 106 ? -27.047 18.688 26.312 1 63.06 106 PRO A C 1
ATOM 819 O O . PRO A 1 106 ? -27.297 18.984 25.141 1 63.06 106 PRO A O 1
ATOM 822 N N . ALA A 1 107 ? -26.047 19.25 26.906 1 80.75 107 ALA A N 1
ATOM 823 C CA . ALA A 1 107 ? -24.859 19.812 26.281 1 80.75 107 ALA A CA 1
ATOM 824 C C . ALA A 1 107 ? -24.281 18.875 25.234 1 80.75 107 ALA A C 1
ATOM 826 O O . ALA A 1 107 ? -24.406 17.641 25.359 1 80.75 107 ALA A O 1
ATOM 827 N N . TYR A 1 108 ? -24.047 19.359 24.047 1 90.75 108 TYR A N 1
ATOM 828 C CA . TYR A 1 108 ? -23.406 18.594 22.984 1 90.75 108 TYR A CA 1
ATOM 829 C C . TYR A 1 108 ? -22.297 17.719 23.531 1 90.75 108 TYR A C 1
ATOM 831 O O . TYR A 1 108 ? -21.516 18.141 24.391 1 90.75 108 TYR A O 1
ATOM 839 N N . SER A 1 109 ? -22.281 16.422 23.203 1 94.56 109 SER A N 1
ATOM 840 C CA . SER A 1 109 ? -21.234 15.477 23.578 1 94.56 109 SER A CA 1
ATOM 841 C C . SER A 1 109 ? -20.609 14.828 22.359 1 94.56 109 SER A C 1
ATOM 843 O O . SER A 1 109 ? -21.25 14.016 21.688 1 94.56 109 SER A O 1
ATOM 845 N N . ASP A 1 110 ? -19.375 15.164 22.109 1 96.44 110 ASP A N 1
ATOM 846 C CA . ASP A 1 110 ? -18.625 14.562 21 1 96.44 110 ASP A CA 1
ATOM 847 C C . ASP A 1 110 ? -18.531 13.047 21.172 1 96.44 110 ASP A C 1
ATOM 849 O O . ASP A 1 110 ? -18.75 12.297 20.219 1 96.44 110 ASP A O 1
ATOM 853 N N . GLU A 1 111 ? -18.281 12.578 22.391 1 96.38 111 GLU A N 1
ATOM 854 C CA . GLU A 1 111 ? -18.141 11.148 22.672 1 96.38 111 GLU A CA 1
ATOM 855 C C . GLU A 1 111 ? -19.422 10.391 22.344 1 96.38 111 GLU A C 1
ATOM 857 O O . GLU A 1 111 ? -19.391 9.336 21.703 1 96.38 111 GLU A O 1
ATOM 862 N N . SER A 1 112 ? -20.5 11 22.797 1 96.56 112 SER A N 1
ATOM 863 C CA . SER A 1 112 ? -21.781 10.367 22.5 1 96.56 112 SER A CA 1
ATOM 864 C C . SER A 1 112 ? -22.062 10.336 21 1 96.56 112 SER A C 1
ATOM 866 O O . SER A 1 112 ? -22.578 9.344 20.484 1 96.56 112 SER A O 1
ATOM 868 N N . THR A 1 113 ? -21.734 11.438 20.328 1 97.31 113 THR A N 1
ATOM 869 C CA . THR A 1 113 ? -21.953 11.516 18.891 1 97.31 113 THR A CA 1
ATOM 870 C C . THR A 1 113 ? -21.125 10.461 18.156 1 97.31 113 THR A C 1
ATOM 872 O O . THR A 1 113 ? -21.609 9.844 17.203 1 97.31 113 THR A O 1
ATOM 875 N N . GLN A 1 114 ? -19.906 10.211 18.594 1 98 114 GLN A N 1
ATOM 876 C CA . GLN A 1 114 ? -19.062 9.172 18.031 1 98 114 GLN A CA 1
ATOM 877 C C . GLN A 1 114 ? -19.719 7.797 18.172 1 98 114 GLN A C 1
ATOM 879 O O . GLN A 1 114 ? -19.766 7.023 17.219 1 98 114 GLN A O 1
ATOM 884 N N . GLU A 1 115 ? -20.188 7.551 19.375 1 98.06 115 GLU A N 1
ATOM 885 C CA . GLU A 1 115 ? -20.844 6.273 19.641 1 98.06 115 GLU A CA 1
ATOM 886 C C . GLU A 1 115 ? -22.078 6.09 18.766 1 98.06 115 GLU A C 1
ATOM 888 O O . GLU A 1 115 ? -22.297 5.004 18.219 1 98.06 115 GLU A O 1
ATOM 893 N N . GLU A 1 116 ? -22.797 7.117 18.656 1 98.12 116 GLU A N 1
ATOM 894 C CA . GLU A 1 116 ? -24 7.055 17.828 1 98.12 116 GLU A CA 1
ATOM 895 C C . GLU A 1 116 ? -23.656 6.793 16.375 1 98.12 116 GLU A C 1
ATOM 897 O O . GLU A 1 116 ? -24.391 6.094 15.672 1 98.12 116 GLU A O 1
ATOM 902 N N . LEU A 1 117 ? -22.594 7.395 15.898 1 98.31 117 LEU A N 1
ATOM 903 C CA . LEU A 1 117 ? -22.156 7.148 14.531 1 98.31 117 LEU A CA 1
ATOM 904 C C . LEU A 1 117 ? -21.859 5.664 14.32 1 98.31 117 LEU A C 1
ATOM 906 O O . LEU A 1 117 ? -22.281 5.082 13.312 1 98.31 117 LEU A O 1
ATOM 910 N N . LEU A 1 118 ? -21.125 5.082 15.242 1 97.75 118 LEU A N 1
ATOM 911 C CA . LEU A 1 118 ? -20.75 3.678 15.102 1 97.75 118 LEU A CA 1
ATOM 912 C C . LEU A 1 118 ? -21.969 2.775 15.148 1 97.75 118 LEU A C 1
ATOM 914 O O . LEU A 1 118 ? -22.047 1.79 14.414 1 97.75 118 LEU A O 1
ATOM 918 N N . VAL A 1 119 ? -22.906 3.127 16.062 1 97.5 119 VAL A N 1
ATOM 919 C CA . VAL A 1 119 ? -24.156 2.371 16.109 1 97.5 119 VAL A CA 1
ATOM 920 C C . VAL A 1 119 ? -24.859 2.434 14.766 1 97.5 119 VAL A C 1
ATOM 922 O O . VAL A 1 119 ? -25.359 1.419 14.273 1 97.5 119 VAL A O 1
ATOM 925 N N . TRP A 1 120 ? -24.891 3.561 14.188 1 97.94 120 TRP A N 1
ATOM 926 C CA . TRP A 1 120 ? -25.516 3.74 12.883 1 97.94 120 TRP A CA 1
ATOM 927 C C . TRP A 1 120 ? -24.797 2.92 11.82 1 97.94 120 TRP A C 1
ATOM 929 O O . TRP A 1 120 ? -25.438 2.232 11.016 1 97.94 120 TRP A O 1
ATOM 939 N N . LEU A 1 121 ? -23.484 2.955 11.758 1 97.44 121 LEU A N 1
ATOM 940 C CA . LEU A 1 121 ? -22.688 2.252 10.766 1 97.44 121 LEU A CA 1
ATOM 941 C C . LEU A 1 121 ? -22.844 0.742 10.906 1 97.44 121 LEU A C 1
ATOM 943 O O . LEU A 1 121 ? -22.922 0.025 9.906 1 97.44 121 LEU A O 1
ATOM 947 N N . GLU A 1 122 ? -22.875 0.331 12.109 1 96 122 GLU A N 1
ATOM 948 C CA . GLU A 1 122 ? -22.969 -1.102 12.383 1 96 122 GLU A CA 1
ATOM 949 C C . GLU A 1 122 ? -24.281 -1.678 11.875 1 96 122 GLU A C 1
ATOM 951 O O . GLU A 1 122 ? -24.422 -2.893 11.719 1 96 122 GLU A O 1
ATOM 956 N N . ARG A 1 123 ? -25.219 -0.825 11.617 1 96.56 123 ARG A N 1
ATOM 957 C CA . ARG A 1 123 ? -26.5 -1.268 11.07 1 96.56 123 ARG A CA 1
ATOM 958 C C . ARG A 1 123 ? -26.438 -1.338 9.547 1 96.56 123 ARG A C 1
ATOM 960 O O . ARG A 1 123 ? -27.328 -1.906 8.914 1 96.56 123 ARG A O 1
ATOM 967 N N . GLN A 1 124 ? -25.406 -0.783 8.961 1 96.75 124 GLN A N 1
ATOM 968 C CA . GLN A 1 124 ? -25.281 -0.78 7.504 1 96.75 124 GLN A CA 1
ATOM 969 C C . GLN A 1 124 ? -24.672 -2.09 7.004 1 96.75 124 GLN A C 1
ATOM 971 O O . GLN A 1 124 ? -23.656 -2.547 7.523 1 96.75 124 GLN A O 1
ATOM 976 N N . PRO A 1 125 ? -25.266 -2.713 6.008 1 96.31 125 PRO A N 1
ATOM 977 C CA . PRO A 1 125 ? -24.766 -3.988 5.496 1 96.31 125 PRO A CA 1
ATOM 978 C C . PRO A 1 125 ? -23.344 -3.881 4.941 1 96.31 125 PRO A C 1
ATOM 980 O O . PRO A 1 125 ? -22.531 -4.801 5.117 1 96.31 125 PRO A O 1
ATOM 983 N N . TYR A 1 126 ? -23.016 -2.801 4.293 1 96.38 126 TYR A N 1
ATOM 984 C CA . TYR A 1 126 ? -21.719 -2.67 3.648 1 96.38 126 TYR A CA 1
ATOM 985 C C . TYR A 1 126 ? -20.609 -2.441 4.68 1 96.38 126 TYR A C 1
ATOM 987 O O . TYR A 1 126 ? -19.438 -2.717 4.418 1 96.38 126 TYR A O 1
ATOM 995 N N . TRP A 1 127 ? -20.953 -1.924 5.852 1 96.31 127 TRP A N 1
ATOM 996 C CA . TRP A 1 127 ? -20 -1.864 6.949 1 96.31 127 TRP A CA 1
ATOM 997 C C . TRP A 1 127 ? -19.719 -3.256 7.508 1 96.31 127 TRP A C 1
ATOM 999 O O . TRP A 1 127 ? -18.562 -3.645 7.676 1 96.31 127 TRP A O 1
ATOM 1009 N N . ARG A 1 128 ? -20.688 -4.035 7.664 1 93.81 128 ARG A N 1
ATOM 1010 C CA . ARG A 1 128 ? -20.609 -5.34 8.312 1 93.81 128 ARG A CA 1
ATOM 1011 C C . ARG A 1 128 ? -19.875 -6.344 7.434 1 93.81 128 ARG A C 1
ATOM 1013 O O . ARG A 1 128 ? -19.172 -7.23 7.938 1 93.81 128 ARG A O 1
ATOM 1020 N N . ARG A 1 129 ? -20.016 -6.168 6.176 1 93.25 129 ARG A N 1
ATOM 1021 C CA . ARG A 1 129 ? -19.484 -7.172 5.25 1 93.25 129 ARG A CA 1
ATOM 1022 C C . ARG A 1 129 ? -17.984 -7.324 5.402 1 93.25 129 ARG A C 1
ATOM 1024 O O . ARG A 1 129 ? -17.453 -8.43 5.301 1 93.25 129 ARG A O 1
ATOM 1031 N N . HIS A 1 130 ? -17.344 -6.188 5.617 1 91.94 130 HIS A N 1
ATOM 1032 C CA . HIS A 1 130 ? -15.891 -6.242 5.715 1 91.94 130 HIS A CA 1
ATOM 1033 C C . HIS A 1 130 ? -15.391 -5.523 6.965 1 91.94 130 HIS A C 1
ATOM 1035 O O . HIS A 1 130 ? -14.227 -5.121 7.035 1 91.94 130 HIS A O 1
ATOM 1041 N N . GLN A 1 131 ? -16.281 -5.266 7.848 1 90.06 131 GLN A N 1
ATOM 1042 C CA . GLN A 1 131 ? -15.969 -4.633 9.125 1 90.06 131 GLN A CA 1
ATOM 1043 C C . GLN A 1 131 ? -15.258 -3.295 8.914 1 90.06 131 GLN A C 1
ATOM 1045 O O . GLN A 1 131 ? -14.258 -3.01 9.562 1 90.06 131 GLN A O 1
ATOM 1050 N N . GLY A 1 132 ? -15.617 -2.623 7.895 1 94.56 132 GLY A N 1
ATOM 1051 C CA . GLY A 1 132 ? -15.172 -1.258 7.664 1 94.56 132 GLY A CA 1
ATOM 1052 C C . GLY A 1 132 ? -13.852 -1.178 6.922 1 94.56 132 GLY A C 1
ATOM 1053 O O . GLY A 1 132 ? -13.32 -0.087 6.703 1 94.56 132 GLY A O 1
ATOM 1054 N N . ARG A 1 133 ? -13.312 -2.322 6.488 1 94.69 133 ARG A N 1
ATOM 1055 C CA . ARG A 1 133 ? -12.008 -2.34 5.84 1 94.69 133 ARG A CA 1
ATOM 1056 C C . ARG A 1 133 ? -11.992 -1.435 4.613 1 94.69 133 ARG A C 1
ATOM 1058 O O . ARG A 1 133 ? -10.969 -0.834 4.289 1 94.69 133 ARG A O 1
ATOM 1065 N N . ASP A 1 134 ? -13.047 -1.355 3.906 1 97.19 134 ASP A N 1
ATOM 1066 C CA . ASP A 1 134 ? -13.133 -0.542 2.697 1 97.19 134 ASP A CA 1
ATOM 1067 C C . ASP A 1 134 ? -13.789 0.804 2.984 1 97.19 134 ASP A C 1
ATOM 1069 O O . ASP A 1 134 ? -14.383 1.416 2.09 1 97.19 134 ASP A O 1
ATOM 1073 N N . HIS A 1 135 ? -13.781 1.305 4.23 1 98.38 135 HIS A N 1
ATOM 1074 C CA . HIS A 1 135 ? -14.328 2.605 4.605 1 98.38 135 HIS A CA 1
ATOM 1075 C C . HIS A 1 135 ? -13.211 3.617 4.844 1 98.38 135 HIS A C 1
ATOM 1077 O O . HIS A 1 135 ? -12.07 3.238 5.117 1 98.38 135 HIS A O 1
ATOM 1083 N N . VAL A 1 136 ? -13.484 4.836 4.664 1 98.69 136 VAL A N 1
ATOM 1084 C CA . VAL A 1 136 ? -12.57 5.957 4.852 1 98.69 136 VAL A CA 1
ATOM 1085 C C . VAL A 1 136 ? -13.156 6.93 5.879 1 98.69 136 VAL A C 1
ATOM 1087 O O . VAL A 1 136 ? -14.273 7.41 5.719 1 98.69 136 VAL A O 1
ATOM 1090 N N . PHE A 1 137 ? -12.406 7.156 6.953 1 98.62 137 PHE A N 1
ATOM 1091 C CA . PHE A 1 137 ? -12.805 8.102 7.988 1 98.62 137 PHE A CA 1
ATOM 1092 C C . PHE A 1 137 ? -11.883 9.32 7.98 1 98.62 137 PHE A C 1
ATOM 1094 O O . PHE A 1 137 ? -10.672 9.195 7.793 1 98.62 137 PHE A O 1
ATOM 1101 N N . ILE A 1 138 ? -12.469 10.453 8.18 1 98 138 ILE A N 1
ATOM 1102 C CA . ILE A 1 138 ? -11.648 11.648 8.344 1 98 138 ILE A CA 1
ATOM 1103 C C . ILE A 1 138 ? -11.57 12.016 9.828 1 98 138 ILE A C 1
ATOM 1105 O O . ILE A 1 138 ? -12.594 12.266 10.461 1 98 138 ILE A O 1
ATOM 1109 N N . CYS A 1 139 ? -10.469 11.977 10.336 1 96.44 139 CYS A N 1
ATOM 1110 C CA . CYS A 1 139 ? -10.172 12.367 11.711 1 96.44 139 CYS A CA 1
ATOM 1111 C C . CYS A 1 139 ? -8.906 13.211 11.773 1 96.44 139 CYS A C 1
ATOM 1113 O O . CYS A 1 139 ? -7.965 12.875 12.492 1 96.44 139 CYS A O 1
ATOM 1115 N N . GLN A 1 140 ? -9.008 14.305 11.188 1 97.38 140 GLN A N 1
ATOM 1116 C CA . GLN A 1 140 ? -7.84 15.164 10.992 1 97.38 140 GLN A CA 1
ATOM 1117 C C . GLN A 1 140 ? -7.316 15.695 12.32 1 97.38 140 GLN A C 1
ATOM 1119 O O . GLN A 1 140 ? -6.102 15.742 12.539 1 97.38 140 GLN A O 1
ATOM 1124 N N . ASP A 1 141 ? -8.242 16.188 13.148 1 96.81 141 ASP A N 1
ATOM 1125 C CA . ASP A 1 141 ? -7.793 16.562 14.484 1 96.81 141 ASP A CA 1
ATOM 1126 C C . ASP A 1 141 ? -7.242 15.352 15.242 1 96.81 141 ASP A C 1
ATOM 1128 O O . ASP A 1 141 ? -7.883 14.297 15.281 1 96.81 141 ASP A O 1
ATOM 1132 N N . PRO A 1 142 ? -6.098 15.484 15.852 1 94.75 142 PRO A N 1
ATOM 1133 C CA . PRO A 1 142 ? -5.473 14.336 16.516 1 94.75 142 PRO A CA 1
ATOM 1134 C C . PRO A 1 142 ? -6.352 13.734 17.609 1 94.75 142 PRO A C 1
ATOM 1136 O O . PRO A 1 142 ? -6.125 12.602 18.031 1 94.75 142 PRO A O 1
ATOM 1139 N N . ASN A 1 143 ? -7.34 14.484 18.078 1 94.81 143 ASN A N 1
ATOM 1140 C CA . ASN A 1 143 ? -8.227 13.977 19.109 1 94.81 143 ASN A CA 1
ATOM 1141 C C . ASN A 1 143 ? -9.586 13.562 18.547 1 94.81 143 ASN A C 1
ATOM 1143 O O . ASN A 1 143 ? -10.461 13.117 19.297 1 94.81 143 ASN A O 1
ATOM 1147 N N . ALA A 1 144 ? -9.758 13.742 17.266 1 96.44 144 ALA A N 1
ATOM 1148 C CA . ALA A 1 144 ? -11.023 13.359 16.641 1 96.44 144 ALA A CA 1
ATOM 1149 C C . ALA A 1 144 ? -11.203 11.844 16.641 1 96.44 144 ALA A C 1
ATOM 1151 O O . ALA A 1 144 ? -10.25 11.102 16.406 1 96.44 144 ALA A O 1
ATOM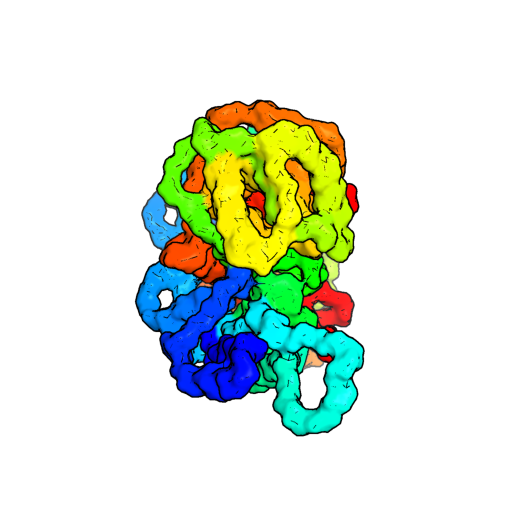 1152 N N . LEU A 1 145 ? -12.383 11.383 16.969 1 97.19 145 LEU A N 1
ATOM 1153 C CA . LEU A 1 145 ? -12.805 9.992 16.953 1 97.19 145 LEU A CA 1
ATOM 1154 C C . LEU A 1 145 ? -11.984 9.164 17.938 1 97.19 145 LEU A C 1
ATOM 1156 O O . LEU A 1 145 ? -11.844 7.949 17.766 1 97.19 145 LEU A O 1
ATOM 1160 N N . TYR A 1 146 ? -11.477 9.812 18.891 1 95.06 146 TYR A N 1
ATOM 1161 C CA . TYR A 1 146 ? -10.617 9.148 19.875 1 95.06 146 TYR A CA 1
ATOM 1162 C C . TYR A 1 146 ? -11.367 8.031 20.594 1 95.06 146 TYR A C 1
ATOM 1164 O O . TYR A 1 146 ? -10.805 6.977 20.875 1 95.06 146 TYR A O 1
ATOM 1172 N N . ARG A 1 147 ? -12.609 8.219 20.875 1 95.62 147 ARG A N 1
ATOM 1173 C CA . ARG A 1 147 ? -13.438 7.285 21.625 1 95.62 147 ARG A CA 1
ATOM 1174 C C . ARG A 1 147 ? -13.609 5.973 20.875 1 95.62 147 ARG A C 1
ATOM 1176 O O . ARG A 1 147 ? -13.703 4.906 21.484 1 95.62 147 ARG A O 1
ATOM 1183 N N . VAL A 1 148 ? -13.547 6.035 19.547 1 96.69 148 VAL A N 1
ATOM 1184 C CA . VAL A 1 148 ? -13.969 4.859 18.781 1 96.69 148 VAL A CA 1
ATOM 1185 C C . VAL A 1 148 ? -12.852 4.422 17.844 1 96.69 148 VAL A C 1
ATOM 1187 O O . VAL A 1 148 ? -13.031 3.506 17.031 1 96.69 148 VAL A O 1
ATOM 1190 N N . VAL A 1 149 ? -11.711 5.031 17.922 1 95.94 149 VAL A N 1
ATOM 1191 C CA . VAL A 1 149 ? -10.656 4.824 16.922 1 95.94 149 VAL A CA 1
ATOM 1192 C C . VAL A 1 149 ? -10.25 3.354 16.906 1 95.94 149 VAL A C 1
ATOM 1194 O O . VAL A 1 149 ? -9.93 2.805 15.852 1 95.94 149 VAL A O 1
ATOM 1197 N N . ASP A 1 150 ? -10.297 2.672 17.984 1 93.69 150 ASP A N 1
ATOM 1198 C CA . ASP A 1 150 ? -9.961 1.253 18.047 1 93.69 150 ASP A CA 1
ATOM 1199 C C . ASP A 1 150 ? -10.93 0.426 17.203 1 93.69 150 ASP A C 1
ATOM 1201 O O . ASP A 1 150 ? -10.531 -0.563 16.578 1 93.69 150 ASP A O 1
ATOM 1205 N N . ARG A 1 151 ? -12.109 0.84 17.156 1 94.25 151 ARG A N 1
ATOM 1206 C CA . ARG A 1 151 ? -13.156 0.062 16.5 1 94.25 151 ARG A CA 1
ATOM 1207 C C . ARG A 1 151 ? -13.195 0.348 15.008 1 94.25 151 ARG A C 1
ATOM 1209 O O . ARG A 1 151 ? -13.797 -0.408 14.242 1 94.25 151 ARG A O 1
ATOM 1216 N N . ILE A 1 152 ? -12.516 1.424 14.602 1 95.62 152 ILE A N 1
ATOM 1217 C CA . ILE A 1 152 ? -12.562 1.754 13.18 1 95.62 152 ILE A CA 1
ATOM 1218 C C . ILE A 1 152 ? -11.156 1.678 12.586 1 95.62 152 ILE A C 1
ATOM 1220 O O . ILE A 1 152 ? -10.93 2.094 11.445 1 95.62 152 ILE A O 1
ATOM 1224 N N . SER A 1 153 ? -10.203 1.103 13.305 1 93 153 SER A N 1
ATOM 1225 C CA . SER A 1 153 ? -8.797 1.146 12.93 1 93 153 SER A CA 1
ATOM 1226 C C . SER A 1 153 ? -8.523 0.299 11.688 1 93 153 SER A C 1
ATOM 1228 O O . SER A 1 153 ? -7.469 0.418 11.062 1 93 153 SER A O 1
ATOM 1230 N N . ASN A 1 154 ? -9.469 -0.569 11.266 1 90.94 154 ASN A N 1
ATOM 1231 C CA . ASN A 1 154 ? -9.312 -1.342 10.031 1 90.94 154 ASN A CA 1
ATOM 1232 C C . ASN A 1 154 ? -9.562 -0.483 8.797 1 90.94 154 ASN A C 1
ATOM 1234 O O . ASN A 1 154 ? -9.18 -0.861 7.688 1 90.94 154 ASN A O 1
ATOM 1238 N N . ALA A 1 155 ? -10.219 0.66 9.016 1 96.5 155 ALA A N 1
ATOM 1239 C CA . ALA A 1 155 ? -10.555 1.557 7.914 1 96.5 155 ALA A CA 1
ATOM 1240 C C . ALA A 1 155 ? -9.383 2.459 7.559 1 96.5 155 ALA A C 1
ATOM 1242 O O . ALA A 1 155 ? -8.367 2.479 8.266 1 96.5 155 ALA A O 1
ATOM 1243 N N . VAL A 1 156 ? -9.445 3.062 6.445 1 97.75 156 VAL A N 1
ATOM 1244 C CA . VAL A 1 156 ? -8.5 4.105 6.066 1 97.75 156 VAL A CA 1
ATOM 1245 C C . VAL A 1 156 ? -8.766 5.367 6.883 1 97.75 156 VAL A C 1
ATOM 1247 O O . VAL A 1 156 ? -9.891 5.883 6.891 1 97.75 156 VAL A O 1
ATOM 1250 N N . LEU A 1 157 ? -7.781 5.828 7.555 1 98.12 157 LEU A N 1
ATOM 1251 C CA . LEU A 1 157 ? -7.922 7.039 8.352 1 98.12 157 LEU A CA 1
ATOM 1252 C C . LEU A 1 157 ? -7.219 8.219 7.684 1 98.12 157 LEU A C 1
ATOM 1254 O O . LEU A 1 157 ? -6.07 8.094 7.25 1 98.12 157 LEU A O 1
ATOM 1258 N N . LEU A 1 158 ? -7.934 9.258 7.492 1 98.69 158 LEU A N 1
ATOM 1259 C CA . LEU A 1 158 ? -7.363 10.531 7.078 1 98.69 158 LEU A CA 1
ATOM 1260 C C . LEU A 1 158 ? -6.977 11.375 8.289 1 98.69 158 LEU A C 1
ATOM 1262 O O . LEU A 1 158 ? -7.844 11.883 9 1 98.69 158 LEU A O 1
ATOM 1266 N N . ILE A 1 159 ? -5.656 11.539 8.5 1 98 159 ILE A N 1
ATOM 1267 C CA . ILE A 1 159 ? -5.176 12.078 9.766 1 98 159 ILE A CA 1
ATOM 1268 C C . ILE A 1 159 ? -4.102 13.133 9.508 1 98 159 ILE A C 1
ATOM 1270 O O . ILE A 1 159 ? -3.574 13.227 8.398 1 98 159 ILE A O 1
ATOM 1274 N N . SER A 1 160 ? -3.787 13.891 10.531 1 96.38 160 SER A N 1
ATOM 1275 C CA . SER A 1 160 ? -2.736 14.898 10.414 1 96.38 160 SER A CA 1
ATOM 1276 C C . SER A 1 160 ? -1.369 14.312 10.75 1 96.38 160 SER A C 1
ATOM 1278 O O . SER A 1 160 ? -0.346 14.773 10.234 1 96.38 160 SER A O 1
ATOM 1280 N N . ASP A 1 161 ? -1.326 13.398 11.648 1 92.81 161 ASP A N 1
ATOM 1281 C CA . ASP A 1 161 ? -0.103 12.711 12.047 1 92.81 161 ASP A CA 1
ATOM 1282 C C . ASP A 1 161 ? -0.417 11.516 12.945 1 92.81 161 ASP A C 1
ATOM 1284 O O . ASP A 1 161 ? -1.584 11.203 13.188 1 92.81 161 ASP A O 1
ATOM 1288 N N . PHE A 1 162 ? 0.628 10.812 13.43 1 90.44 162 PHE A N 1
ATOM 1289 C CA . PHE A 1 162 ? 0.446 9.609 14.234 1 90.44 162 PHE A CA 1
ATOM 1290 C C . PHE A 1 162 ? 0.641 9.914 15.711 1 90.44 162 PHE A C 1
ATOM 1292 O O . PHE A 1 162 ? 0.749 9 16.531 1 90.44 162 PHE A O 1
ATOM 1299 N N . GLY A 1 163 ? 0.718 11.141 16.078 1 90.06 163 GLY A N 1
ATOM 1300 C CA . GLY A 1 163 ? 1.163 11.516 17.406 1 90.06 163 GLY A CA 1
ATOM 1301 C C . GLY A 1 163 ? 0.279 10.969 18.516 1 90.06 163 GLY A C 1
ATOM 1302 O O . GLY A 1 163 ? 0.737 10.766 19.641 1 90.06 163 GLY A O 1
ATOM 1303 N N . ARG A 1 164 ? -0.927 10.727 18.219 1 91.56 164 ARG A N 1
ATOM 1304 C CA . ARG A 1 164 ? -1.849 10.258 19.25 1 91.56 164 ARG A CA 1
ATOM 1305 C C . ARG A 1 164 ? -2.41 8.883 18.906 1 91.56 164 ARG A C 1
ATOM 1307 O O . ARG A 1 164 ? -3.406 8.453 19.484 1 91.56 164 ARG A O 1
ATOM 1314 N N . LEU A 1 165 ? -1.882 8.289 17.953 1 92.25 165 LEU A N 1
ATOM 1315 C CA . LEU A 1 165 ? -2.318 6.969 17.5 1 92.25 165 LEU A CA 1
ATOM 1316 C C . LEU A 1 165 ? -1.247 5.922 17.781 1 92.25 165 LEU A C 1
ATOM 1318 O O . LEU A 1 165 ? -0.055 6.184 17.609 1 92.25 165 LEU A O 1
ATOM 1322 N N . ARG A 1 166 ? -1.675 4.789 18.219 1 89.88 166 ARG A N 1
ATOM 1323 C CA . ARG A 1 166 ? -0.766 3.66 18.406 1 89.88 166 ARG A CA 1
ATOM 1324 C C . ARG A 1 166 ? -0.435 3.004 17.062 1 89.88 166 ARG A C 1
ATOM 1326 O O . ARG A 1 166 ? -1.146 3.197 16.078 1 89.88 166 ARG A O 1
ATOM 1333 N N . SER A 1 167 ? 0.598 2.209 17.078 1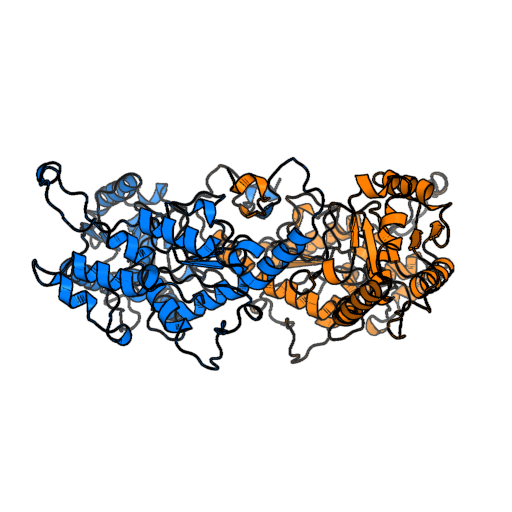 83.69 167 SER A N 1
ATOM 1334 C CA . SER A 1 167 ? 1.101 1.573 15.859 1 83.69 167 SER A CA 1
ATOM 1335 C C . SER A 1 167 ? 0.088 0.583 15.289 1 83.69 167 SER A C 1
ATOM 1337 O O . SER A 1 167 ? 0.069 0.329 14.086 1 83.69 167 SER A O 1
ATOM 1339 N N . GLU A 1 168 ? -0.782 0.099 16.156 1 85.12 168 GLU A N 1
ATOM 1340 C CA . GLU A 1 168 ? -1.78 -0.865 15.695 1 85.12 168 GLU A CA 1
ATOM 1341 C C . GLU A 1 168 ? -2.982 -0.162 15.07 1 85.12 168 GLU A C 1
ATOM 1343 O O . GLU A 1 168 ? -3.789 -0.793 14.383 1 85.12 168 GLU A O 1
ATOM 1348 N N . GLN A 1 169 ? -3.092 1.141 15.328 1 89.56 169 GLN A N 1
ATOM 1349 C CA . GLN A 1 169 ? -4.273 1.875 14.891 1 89.56 169 GLN A CA 1
ATOM 1350 C C . GLN A 1 169 ? -4.043 2.525 13.531 1 89.56 169 GLN A C 1
ATOM 1352 O O . GLN A 1 169 ? -4.984 2.699 12.75 1 89.56 169 GLN A O 1
ATOM 1357 N N . ALA A 1 170 ? -2.807 2.879 13.328 1 91.31 170 ALA A N 1
ATOM 1358 C CA . ALA A 1 170 ? -2.547 3.668 12.125 1 91.31 170 ALA A CA 1
ATOM 1359 C C . ALA A 1 170 ? -1.254 3.225 11.445 1 91.31 170 ALA A C 1
ATOM 1361 O O . ALA A 1 170 ? -0.345 2.711 12.102 1 91.31 170 ALA A O 1
ATOM 1362 N N . SER A 1 171 ? -1.277 3.371 10.125 1 92.81 171 SER A N 1
ATOM 1363 C CA . SER A 1 171 ? -0.142 2.957 9.305 1 92.81 171 SER A CA 1
ATOM 1364 C C . SER A 1 171 ? -0.084 3.742 8 1 92.81 171 SER A C 1
ATOM 1366 O O . SER A 1 171 ? -1.121 4.078 7.43 1 92.81 171 SER A O 1
ATOM 1368 N N . LEU A 1 172 ? 1.186 3.916 7.516 1 93.12 172 LEU A N 1
ATOM 1369 C CA . LEU A 1 172 ? 1.349 4.602 6.238 1 93.12 172 LEU A CA 1
ATOM 1370 C C . LEU A 1 172 ? 0.856 3.734 5.086 1 93.12 172 LEU A C 1
ATOM 1372 O O . LEU A 1 172 ? 0.664 4.223 3.971 1 93.12 172 LEU A O 1
ATOM 1376 N N . VAL A 1 173 ? 0.654 2.441 5.375 1 94.44 173 VAL A N 1
ATOM 1377 C CA . VAL A 1 173 ? 0.209 1.521 4.332 1 94.44 173 VAL A CA 1
ATOM 1378 C C . VAL A 1 173 ? -1.243 1.821 3.967 1 94.44 173 VAL A C 1
ATOM 1380 O O . VAL A 1 173 ? -1.594 1.864 2.785 1 94.44 173 VAL A O 1
ATOM 1383 N N . LYS A 1 174 ? -2.018 2.141 4.926 1 94.44 174 LYS A N 1
ATOM 1384 C CA . LYS A 1 174 ? -3.439 2.283 4.621 1 94.44 174 LYS A CA 1
ATOM 1385 C C . LYS A 1 174 ? -3.896 3.729 4.801 1 94.44 174 LYS A C 1
ATOM 1387 O O . LYS A 1 174 ? -4.836 4.176 4.141 1 94.44 174 LYS A O 1
ATOM 1392 N N . ASP A 1 175 ? -3.287 4.461 5.727 1 97.25 175 ASP A N 1
ATOM 1393 C CA . ASP A 1 175 ? -3.797 5.777 6.105 1 97.25 175 ASP A CA 1
ATOM 1394 C C . ASP A 1 175 ? -3.141 6.879 5.277 1 97.25 175 ASP A C 1
ATOM 1396 O O . ASP A 1 175 ? -2.164 6.633 4.566 1 97.25 175 ASP A O 1
ATOM 1400 N N . VAL A 1 176 ? -3.752 8.07 5.336 1 98.38 176 VAL A N 1
ATOM 1401 C CA . VAL A 1 176 ? -3.295 9.219 4.562 1 98.38 176 VAL A CA 1
ATOM 1402 C C . VAL A 1 176 ? -3.051 10.406 5.492 1 98.38 176 VAL A C 1
ATOM 1404 O O . VAL A 1 176 ? -3.916 10.758 6.301 1 98.38 176 VAL A O 1
ATOM 1407 N N . ILE A 1 177 ? -1.855 10.977 5.441 1 98.25 177 ILE A N 1
ATOM 1408 C CA . ILE A 1 177 ? -1.521 12.172 6.207 1 98.25 177 ILE A CA 1
ATOM 1409 C C . ILE A 1 177 ? -1.992 13.414 5.461 1 98.25 177 ILE A C 1
ATOM 1411 O O . ILE A 1 177 ? -1.687 13.586 4.277 1 98.25 177 ILE A O 1
ATOM 1415 N N . LEU A 1 178 ? -2.707 14.25 6.152 1 98.5 178 LEU A N 1
ATOM 1416 C CA . LEU A 1 178 ? -3.287 15.438 5.535 1 98.5 178 LEU A CA 1
ATOM 1417 C C . LEU A 1 178 ? -2.549 16.703 5.98 1 98.5 178 LEU A C 1
ATOM 1419 O O . LEU A 1 178 ? -2.148 16.812 7.141 1 98.5 178 LEU A O 1
ATOM 1423 N N . PRO A 1 179 ? -2.432 17.641 5.043 1 98.38 179 PRO A N 1
ATOM 1424 C CA . PRO A 1 179 ? -1.994 18.969 5.508 1 98.38 179 PRO A CA 1
ATOM 1425 C C . PRO A 1 179 ? -3.09 19.719 6.262 1 98.38 179 PRO A C 1
ATOM 1427 O O . PRO A 1 179 ? -4.273 19.578 5.941 1 98.38 179 PRO A O 1
ATOM 1430 N N . TYR A 1 180 ? -2.625 20.469 7.246 1 97.88 180 TYR A N 1
ATOM 1431 C CA . TYR A 1 180 ? -3.553 21.391 7.883 1 97.88 180 TYR A CA 1
ATOM 1432 C C . TYR A 1 180 ? -4.02 22.453 6.898 1 97.88 180 TYR A C 1
ATOM 1434 O O . TYR A 1 180 ? -3.311 22.781 5.941 1 97.88 180 TYR A O 1
ATOM 1442 N N . ALA A 1 181 ? -5.277 22.906 7.145 1 96.25 181 ALA A N 1
ATOM 1443 C CA . ALA A 1 181 ? -5.676 24.125 6.445 1 96.25 181 ALA A CA 1
ATOM 1444 C C . ALA A 1 181 ? -4.965 25.344 7.027 1 96.25 181 ALA A C 1
ATOM 1446 O O . ALA A 1 181 ? -5.109 25.656 8.219 1 96.25 181 ALA A O 1
ATOM 1447 N N . HIS A 1 182 ? -4.219 25.938 6.168 1 92.25 182 HIS A N 1
ATOM 1448 C CA . HIS A 1 182 ? -3.484 27.094 6.668 1 92.25 182 HIS A CA 1
ATOM 1449 C C . HIS A 1 182 ? -4.438 28.188 7.172 1 92.25 182 HIS A C 1
ATOM 1451 O O . HIS A 1 182 ? -5.562 28.297 6.684 1 92.25 182 HIS A O 1
ATOM 1457 N N . ARG A 1 183 ? -3.963 28.922 8.148 1 91.5 183 ARG A N 1
ATOM 1458 C CA . ARG A 1 183 ? -4.824 29.875 8.836 1 91.5 183 ARG A CA 1
ATOM 1459 C C . ARG A 1 183 ? -4.352 31.312 8.609 1 91.5 183 ARG A C 1
ATOM 1461 O O . ARG A 1 183 ? -4.832 32.25 9.258 1 91.5 183 ARG A O 1
ATOM 1468 N N . ILE A 1 184 ? -3.408 31.5 7.742 1 92.44 184 ILE A N 1
ATOM 1469 C CA . ILE A 1 184 ? -2.887 32.812 7.418 1 92.44 184 ILE A CA 1
ATOM 1470 C C . ILE A 1 184 ? -3.098 33.125 5.934 1 92.44 184 ILE A C 1
ATOM 1472 O O . ILE A 1 184 ? -3.504 32.219 5.176 1 92.44 184 ILE A O 1
ATOM 1476 N N . ASN A 1 185 ? -2.865 34.344 5.578 1 91 185 ASN A N 1
ATOM 1477 C CA . ASN A 1 185 ? -2.92 34.688 4.156 1 91 185 ASN A CA 1
ATOM 1478 C C . ASN A 1 185 ? -1.702 34.156 3.408 1 91 185 ASN A C 1
ATOM 1480 O O . ASN A 1 185 ? -0.569 34.312 3.869 1 91 185 ASN A O 1
ATOM 1484 N N . SER A 1 186 ? -1.986 33.562 2.316 1 93.44 186 SER A N 1
ATOM 1485 C CA . SER A 1 186 ? -0.907 33.062 1.474 1 93.44 186 SER A CA 1
ATOM 1486 C C . SER A 1 186 ? -0.087 34.219 0.884 1 93.44 186 SER A C 1
ATOM 1488 O O . SER A 1 186 ? -0.639 35.25 0.498 1 93.44 186 SER A O 1
ATOM 1490 N N . PHE A 1 187 ? 1.18 34 0.837 1 94.75 187 PHE A N 1
ATOM 1491 C CA . PHE A 1 187 ? 2.072 35 0.245 1 94.75 187 PHE A CA 1
ATOM 1492 C C . PHE A 1 187 ? 1.924 35.031 -1.272 1 94.75 187 PHE A C 1
ATOM 1494 O O . PHE A 1 187 ? 2.041 34 -1.928 1 94.75 187 PHE A O 1
ATOM 1501 N N . GLN A 1 188 ? 1.707 36.188 -1.849 1 91.88 188 GLN A N 1
ATOM 1502 C CA . GLN A 1 188 ? 1.456 36.312 -3.279 1 91.88 188 GLN A CA 1
ATOM 1503 C C . GLN A 1 188 ? 2.658 36.906 -3.994 1 91.88 188 GLN A C 1
ATOM 1505 O O . GLN A 1 188 ? 2.65 37.062 -5.219 1 91.88 188 GLN A O 1
ATOM 1510 N N . GLY A 1 189 ? 3.66 37.219 -3.297 1 90.81 189 GLY A N 1
ATOM 1511 C CA . GLY A 1 189 ? 4.832 37.844 -3.893 1 90.81 189 GLY A CA 1
ATOM 1512 C C . GLY A 1 189 ? 5.777 36.844 -4.531 1 90.81 189 GLY A C 1
ATOM 1513 O O . GLY A 1 189 ? 5.441 35.656 -4.68 1 90.81 189 GLY A O 1
ATOM 1514 N N . ASP A 1 190 ? 6.914 37.375 -4.988 1 92 190 ASP A N 1
ATOM 1515 C CA . ASP A 1 190 ? 7.934 36.531 -5.629 1 92 190 ASP A CA 1
ATOM 1516 C C . ASP A 1 190 ? 8.977 36.062 -4.617 1 92 190 ASP A C 1
ATOM 1518 O O . ASP A 1 190 ? 9.016 36.562 -3.488 1 92 190 ASP A O 1
ATOM 1522 N N . VAL A 1 191 ? 9.711 35.156 -5.086 1 93.06 191 VAL A N 1
ATOM 1523 C CA . VAL A 1 191 ? 10.82 34.688 -4.254 1 93.06 191 VAL A CA 1
ATOM 1524 C C . VAL A 1 191 ? 11.789 35.844 -4.004 1 93.06 191 VAL A C 1
ATOM 1526 O O . VAL A 1 191 ? 11.961 36.719 -4.855 1 93.06 191 VAL A O 1
ATOM 1529 N N . GLY A 1 192 ? 12.414 35.844 -2.779 1 93.56 192 GLY A N 1
ATOM 1530 C CA . GLY A 1 192 ? 13.344 36.906 -2.445 1 93.56 192 GLY A CA 1
ATOM 1531 C C . GLY A 1 192 ? 13.898 36.812 -1.034 1 93.56 192 GLY A C 1
ATOM 1532 O O . GLY A 1 192 ? 13.195 36.375 -0.124 1 93.56 192 GLY A O 1
ATOM 1533 N N . VAL A 1 193 ? 15.117 37.25 -0.908 1 94.19 193 VAL A N 1
ATOM 1534 C CA . VAL A 1 193 ? 15.766 37.219 0.398 1 94.19 193 VAL A CA 1
ATOM 1535 C C . VAL A 1 193 ? 15.828 38.625 0.986 1 94.19 193 VAL A C 1
ATOM 1537 O O . VAL A 1 193 ? 15.703 38.781 2.199 1 94.19 193 VAL A O 1
ATOM 1540 N N . GLU A 1 194 ? 15.906 39.625 0.176 1 92 194 GLU A N 1
ATOM 1541 C CA . GLU A 1 194 ? 16.109 41.031 0.609 1 92 194 GLU A CA 1
ATOM 1542 C C . GLU A 1 194 ? 14.875 41.562 1.323 1 92 194 GLU A C 1
ATOM 1544 O O . GLU A 1 194 ? 14.992 42.375 2.236 1 92 194 GLU A O 1
ATOM 1549 N N . SER A 1 195 ? 13.797 41.125 0.922 1 90.88 195 SER A N 1
ATOM 1550 C CA . SER A 1 195 ? 12.555 41.594 1.513 1 90.88 195 SER A CA 1
ATOM 1551 C C . SER A 1 195 ? 12.242 40.875 2.82 1 90.88 195 SER A C 1
ATOM 1553 O O . SER A 1 195 ? 11.227 41.156 3.463 1 90.88 195 SER A O 1
ATOM 1555 N N . ARG A 1 196 ? 13.125 39.969 3.225 1 96.31 196 ARG A N 1
ATOM 1556 C CA . ARG A 1 196 ? 12.953 39.188 4.445 1 96.31 196 ARG A CA 1
ATOM 1557 C C . ARG A 1 196 ? 14.086 39.438 5.426 1 96.31 196 ARG A C 1
ATOM 1559 O O . ARG A 1 196 ? 15.016 38.625 5.535 1 96.31 196 ARG A O 1
ATOM 1566 N N . PRO A 1 197 ? 13.953 40.438 6.168 1 94.94 197 PRO A N 1
ATOM 1567 C CA . PRO A 1 197 ? 15.055 40.875 7.023 1 94.94 197 PRO A CA 1
ATOM 1568 C C . PRO A 1 197 ? 15.281 39.938 8.219 1 94.94 197 PRO A C 1
ATOM 1570 O O . PRO A 1 197 ? 16.391 39.844 8.734 1 94.94 197 PRO A O 1
ATOM 1573 N N . SER A 1 198 ? 14.25 39.281 8.68 1 96.94 198 SER A N 1
ATOM 1574 C CA . SER A 1 198 ? 14.375 38.406 9.844 1 96.94 198 SER A CA 1
ATOM 1575 C C . SER A 1 198 ? 14.93 37.062 9.453 1 96.94 198 SER A C 1
ATOM 1577 O O . SER A 1 198 ? 14.57 36.5 8.406 1 96.94 198 SER A O 1
ATOM 1579 N N . LEU A 1 199 ? 15.766 36.594 10.32 1 97.62 199 LEU A N 1
ATOM 1580 C CA . LEU A 1 199 ? 16.359 35.281 10.078 1 97.62 199 LEU A CA 1
ATOM 1581 C C . LEU A 1 199 ? 15.344 34.156 10.359 1 97.62 199 LEU A C 1
ATOM 1583 O O . LEU A 1 199 ? 15.078 33.312 9.492 1 97.62 199 LEU A O 1
ATOM 1587 N N . LEU A 1 200 ? 14.836 34.156 11.539 1 98.06 200 LEU A N 1
ATOM 1588 C CA . LEU A 1 200 ? 13.992 33.062 12.031 1 98.06 200 LEU A CA 1
ATOM 1589 C C . LEU A 1 200 ? 12.766 33.594 12.758 1 98.06 200 LEU A C 1
ATOM 1591 O O . LEU A 1 200 ? 12.875 34.562 13.539 1 98.06 200 LEU A O 1
ATOM 1595 N N . PHE A 1 201 ? 11.602 33.031 12.469 1 97.25 201 PHE A N 1
ATOM 1596 C CA . PHE A 1 201 ? 10.352 33.438 13.094 1 97.25 201 PHE A CA 1
ATOM 1597 C C . PHE A 1 201 ? 9.641 32.25 13.727 1 97.25 201 PHE A C 1
ATOM 1599 O O . PHE A 1 201 ? 9.609 31.172 13.156 1 97.25 201 PHE A O 1
ATOM 1606 N N . PHE A 1 202 ? 9.117 32.469 14.922 1 95.94 202 PHE A N 1
ATOM 1607 C CA . PHE A 1 202 ? 8.234 31.516 15.57 1 95.94 202 PHE A CA 1
ATOM 1608 C C . PHE A 1 202 ? 7.191 32.219 16.422 1 95.94 202 PHE A C 1
ATOM 1610 O O . PHE A 1 202 ? 7.512 33.156 17.172 1 95.94 202 PHE A O 1
ATOM 1617 N N . MET A 1 203 ? 6.02 31.797 16.203 1 92.62 203 MET A N 1
ATOM 1618 C CA . MET A 1 203 ? 4.93 32.25 17.078 1 92.62 203 MET A CA 1
ATOM 1619 C C . MET A 1 203 ? 4.016 31.078 17.438 1 92.62 203 MET A C 1
ATOM 1621 O O . MET A 1 203 ? 3.484 30.406 16.547 1 92.62 203 MET A O 1
ATOM 1625 N N . GLY A 1 204 ? 3.867 30.766 18.688 1 88.12 204 GLY A N 1
ATOM 1626 C CA . GLY A 1 204 ? 3.035 29.672 19.172 1 88.12 204 GLY A CA 1
ATOM 1627 C C . GLY A 1 204 ? 2.973 29.609 20.688 1 88.12 204 GLY A C 1
ATOM 1628 O O . GLY A 1 204 ? 3.619 30.391 21.391 1 88.12 204 GLY A O 1
ATOM 1629 N N . ASN A 1 205 ? 2.145 28.672 21.156 1 82.12 205 ASN A N 1
ATOM 1630 C CA . ASN A 1 205 ? 2.025 28.5 22.609 1 82.12 205 ASN A CA 1
ATOM 1631 C C . ASN A 1 205 ? 3.309 27.938 23.203 1 82.12 205 ASN A C 1
ATOM 1633 O O . ASN A 1 205 ? 3.727 26.828 22.859 1 82.12 205 ASN A O 1
ATOM 1637 N N . ARG A 1 206 ? 3.842 28.703 24.109 1 76.81 206 ARG A N 1
ATOM 1638 C CA . ARG A 1 206 ? 5.098 28.312 24.75 1 76.81 206 ARG A CA 1
ATOM 1639 C C . ARG A 1 206 ? 4.891 27.172 25.719 1 76.81 206 ARG A C 1
ATOM 1641 O O . ARG A 1 206 ? 5.727 26.266 25.812 1 76.81 206 ARG A O 1
ATOM 1648 N N . TYR A 1 207 ? 3.818 27.281 26.438 1 69.75 207 TYR A N 1
ATOM 1649 C CA . TYR A 1 207 ? 3.582 26.312 27.516 1 69.75 207 TYR A CA 1
ATOM 1650 C C . TYR A 1 207 ? 2.65 25.203 27.047 1 69.75 207 TYR A C 1
ATOM 1652 O O . TYR A 1 207 ? 1.488 25.453 26.719 1 69.75 207 TYR A O 1
ATOM 1660 N N . ARG A 1 208 ? 3.25 24.156 26.703 1 64.38 208 ARG A N 1
ATOM 1661 C CA . ARG A 1 208 ? 2.451 23.016 26.297 1 64.38 208 ARG A CA 1
ATOM 1662 C C . ARG A 1 208 ? 2.586 21.859 27.297 1 64.38 208 ARG A C 1
ATOM 1664 O O . ARG A 1 208 ? 3.482 21.875 28.141 1 64.38 208 ARG A O 1
ATOM 1671 N N . LYS A 1 209 ? 1.526 21.062 27.375 1 57.97 209 LYS A N 1
ATOM 1672 C CA . LYS A 1 209 ? 1.563 19.906 28.266 1 57.97 209 LYS A CA 1
ATOM 1673 C C . LYS A 1 209 ? 2.809 19.047 28.016 1 57.97 209 LYS A C 1
ATOM 1675 O O . LYS A 1 209 ? 3.896 19.594 27.797 1 57.97 209 LYS A O 1
ATOM 1680 N N . GLU A 1 210 ? 2.75 17.906 27.734 1 54.88 210 GLU A N 1
ATOM 1681 C CA . GLU A 1 210 ? 3.756 16.859 27.609 1 54.88 210 GLU A CA 1
ATOM 1682 C C . GLU A 1 210 ? 4.957 17.328 26.797 1 54.88 210 GLU A C 1
ATOM 1684 O O . GLU A 1 210 ? 6.094 17.266 27.266 1 54.88 210 GLU A O 1
ATOM 1689 N N . GLY A 1 211 ? 4.953 17.625 25.5 1 54.5 211 GLY A N 1
ATOM 1690 C CA . GLY A 1 211 ? 6 17.938 24.547 1 54.5 211 GLY A CA 1
ATOM 1691 C C . GLY A 1 211 ? 6.484 19.375 24.656 1 54.5 211 GLY A C 1
ATOM 1692 O O . GLY A 1 211 ? 7.371 19.797 23.906 1 54.5 211 GLY A O 1
ATOM 1693 N N . GLY A 1 212 ? 5.977 20.109 25.625 1 62.31 212 GLY A N 1
ATOM 1694 C CA . GLY A 1 212 ? 6.184 21.547 25.797 1 62.31 212 GLY A CA 1
ATOM 1695 C C . GLY A 1 212 ? 7.566 21.891 26.312 1 62.31 212 GLY A C 1
ATOM 1696 O O . GLY A 1 212 ? 7.941 23.062 26.359 1 62.31 212 GLY A O 1
ATOM 1697 N N . LYS A 1 213 ? 8.32 20.828 26.562 1 75.06 213 LYS A N 1
ATOM 1698 C CA . LYS A 1 213 ? 9.641 21.141 27.094 1 75.06 213 LYS A CA 1
ATOM 1699 C C . LYS A 1 213 ? 10.586 21.609 26 1 75.06 213 LYS A C 1
ATOM 1701 O O . LYS A 1 213 ? 11.375 22.531 26.203 1 75.06 213 LYS A O 1
ATOM 1706 N N . VAL A 1 214 ? 10.477 21.016 24.844 1 84.06 214 VAL A N 1
ATOM 1707 C CA . VAL A 1 214 ? 11.32 21.391 23.719 1 84.06 214 VAL A CA 1
ATOM 1708 C C . VAL A 1 214 ? 11.055 22.844 23.328 1 84.06 214 VAL A C 1
ATOM 1710 O O . VAL A 1 214 ? 11.992 23.625 23.141 1 84.06 214 VAL A O 1
ATOM 1713 N N . ARG A 1 215 ? 9.82 23.188 23.281 1 86.81 215 ARG A N 1
ATOM 1714 C CA . ARG A 1 215 ? 9.445 24.547 22.891 1 86.81 215 ARG A CA 1
ATOM 1715 C C . ARG A 1 215 ? 9.961 25.562 23.891 1 86.81 215 ARG A C 1
ATOM 1717 O O . ARG A 1 215 ? 10.461 26.625 23.516 1 86.81 215 ARG A O 1
ATOM 1724 N N . ASP A 1 216 ? 9.82 25.188 25.078 1 86.56 216 ASP A N 1
ATOM 1725 C CA . ASP A 1 216 ? 10.297 26.078 26.141 1 86.56 216 ASP A CA 1
ATOM 1726 C C . ASP A 1 216 ? 11.805 26.297 26.047 1 86.56 216 ASP A C 1
ATOM 1728 O O . ASP A 1 216 ? 12.297 27.422 26.172 1 86.56 216 ASP A O 1
ATOM 1732 N N . THR A 1 217 ? 12.508 25.234 25.859 1 89.69 217 THR A N 1
ATOM 1733 C CA . THR A 1 217 ? 13.953 25.297 25.719 1 89.69 217 THR A CA 1
ATOM 1734 C C . THR A 1 217 ? 14.344 26.125 24.5 1 89.69 217 THR A C 1
ATOM 1736 O O . THR A 1 217 ? 15.289 26.922 24.562 1 89.69 217 THR A O 1
ATOM 1739 N N . LEU A 1 218 ? 13.656 25.953 23.484 1 92.25 218 LEU A N 1
ATOM 1740 C CA . LEU A 1 218 ? 13.938 26.703 22.266 1 92.25 218 LEU A CA 1
ATOM 1741 C C . LEU A 1 218 ? 13.68 28.188 22.469 1 92.25 218 LEU A C 1
ATOM 1743 O O . LEU A 1 218 ? 14.438 29.031 21.984 1 92.25 218 LEU A O 1
ATOM 1747 N N . PHE A 1 219 ? 12.648 28.516 23.203 1 89.25 219 PHE A N 1
ATOM 1748 C CA . PHE A 1 219 ? 12.383 29.906 23.562 1 89.25 219 PHE A CA 1
ATOM 1749 C C . PHE A 1 219 ? 13.555 30.516 24.328 1 89.25 219 PHE A C 1
ATOM 1751 O O . PHE A 1 219 ? 14 31.625 24.016 1 89.25 219 PHE A O 1
ATOM 1758 N N . GLN A 1 220 ? 14.055 29.781 25.188 1 90.19 220 GLN A N 1
ATOM 1759 C CA . GLN A 1 220 ? 15.141 30.266 26.031 1 90.19 220 GLN A CA 1
ATOM 1760 C C . GLN A 1 220 ? 16.422 30.5 25.219 1 90.19 220 GLN A C 1
ATOM 1762 O O . GLN A 1 220 ? 17.109 31.5 25.422 1 90.19 220 GLN A O 1
ATOM 1767 N N . VAL A 1 221 ? 16.656 29.672 24.328 1 92.81 221 VAL A N 1
ATOM 1768 C CA . VAL A 1 221 ? 17.938 29.734 23.641 1 92.81 221 VAL A CA 1
ATOM 1769 C C . VAL A 1 221 ? 17.859 30.719 22.484 1 92.81 221 VAL A C 1
ATOM 1771 O O . VAL A 1 221 ? 18.875 31.266 22.047 1 92.81 221 VAL A O 1
ATOM 1774 N N . LEU A 1 222 ? 16.641 31.016 22.031 1 94.31 222 LEU A N 1
ATOM 1775 C CA . LEU A 1 222 ? 16.516 31.812 20.812 1 94.31 222 LEU A CA 1
ATOM 1776 C C . LEU A 1 222 ? 16.078 33.219 21.141 1 94.31 222 LEU A C 1
ATOM 1778 O O . LEU A 1 222 ? 16.203 34.125 20.312 1 94.31 222 LEU A O 1
ATOM 1782 N N . GLU A 1 223 ? 15.617 33.469 22.297 1 89 223 GLU A N 1
ATOM 1783 C CA . GLU A 1 223 ? 14.977 34.75 22.641 1 89 223 GLU A CA 1
ATOM 1784 C C . GLU A 1 223 ? 15.969 35.906 22.547 1 89 223 GLU A C 1
ATOM 1786 O O . GLU A 1 223 ? 15.586 37.031 22.219 1 89 223 GLU A O 1
ATOM 1791 N N . ASN A 1 224 ? 17.25 35.688 22.703 1 89.06 224 ASN A N 1
ATOM 1792 C CA . ASN A 1 224 ? 18.219 36.781 22.734 1 89.06 224 ASN A CA 1
ATOM 1793 C C . ASN A 1 224 ? 19.031 36.844 21.438 1 89.06 224 ASN A C 1
ATOM 1795 O O . ASN A 1 224 ? 19.969 37.625 21.328 1 89.06 224 ASN A O 1
ATOM 1799 N N . GLU A 1 225 ? 18.656 36.094 20.531 1 92.12 225 GLU A N 1
ATOM 1800 C CA . GLU A 1 225 ? 19.359 36.094 19.266 1 92.12 225 GLU A CA 1
ATOM 1801 C C . GLU A 1 225 ? 18.906 37.25 18.359 1 92.12 225 GLU A C 1
ATOM 1803 O O . GLU A 1 225 ? 17.703 37.5 18.234 1 92.12 225 GLU A O 1
ATOM 1808 N N . ALA A 1 226 ? 19.875 37.844 17.828 1 89.5 226 ALA A N 1
ATOM 1809 C CA . ALA A 1 226 ? 19.578 38.969 16.906 1 89.5 226 ALA A CA 1
ATOM 1810 C C . ALA A 1 226 ? 18.812 38.469 15.688 1 89.5 226 ALA A C 1
ATOM 1812 O O . ALA A 1 226 ? 19.062 37.375 15.195 1 89.5 226 ALA A O 1
ATOM 1813 N N . ASP A 1 227 ? 17.797 39.188 15.102 1 92.69 227 ASP A N 1
ATOM 1814 C CA . ASP A 1 227 ? 17.031 38.969 13.883 1 92.69 227 ASP A CA 1
ATOM 1815 C C . ASP A 1 227 ? 16.156 37.719 14.023 1 92.69 227 ASP A C 1
ATOM 1817 O O . ASP A 1 227 ? 15.75 37.125 13.016 1 92.69 227 ASP A O 1
ATOM 1821 N N . VAL A 1 228 ? 16.078 37.219 15.273 1 96.44 228 VAL A N 1
ATOM 1822 C CA . VAL A 1 228 ? 15.172 36.125 15.562 1 96.44 228 VAL A CA 1
ATOM 1823 C C . VAL A 1 228 ? 13.938 36.656 16.281 1 96.44 228 VAL A C 1
ATOM 1825 O O . VAL A 1 228 ? 14.047 37.406 17.234 1 96.44 228 VAL A O 1
ATOM 1828 N N . ILE A 1 229 ? 12.797 36.344 15.758 1 95.31 229 ILE A N 1
ATOM 1829 C CA . ILE A 1 229 ? 11.539 36.75 16.375 1 95.31 229 ILE A CA 1
ATOM 1830 C C . ILE A 1 229 ? 10.836 35.5 16.953 1 95.31 229 ILE A C 1
ATOM 1832 O O . ILE A 1 229 ? 10.367 34.656 16.203 1 95.31 229 ILE A O 1
ATOM 1836 N N . ILE A 1 230 ? 10.797 35.375 18.203 1 92.75 230 ILE A N 1
ATOM 1837 C CA . ILE A 1 230 ? 10.094 34.281 18.891 1 92.75 230 ILE A CA 1
ATOM 1838 C C . ILE A 1 230 ? 9.062 34.875 19.859 1 92.75 230 ILE A C 1
ATOM 1840 O O . ILE A 1 230 ? 9.406 35.625 20.766 1 92.75 230 ILE A O 1
ATOM 1844 N N . LYS A 1 231 ? 7.816 34.5 19.625 1 89.38 231 LYS A N 1
ATOM 1845 C CA . LYS A 1 231 ? 6.738 35.094 20.406 1 89.38 231 LYS A CA 1
ATOM 1846 C C . LYS A 1 231 ? 5.723 34.031 20.844 1 89.38 231 LYS A C 1
ATOM 1848 O O . LYS A 1 231 ? 5.504 33.062 20.125 1 89.38 231 LYS A O 1
ATOM 1853 N N . HIS A 1 232 ? 5.223 34.312 22 1 85.31 232 HIS A N 1
ATOM 1854 C CA . HIS A 1 232 ? 4.062 33.562 22.422 1 85.31 232 HIS A CA 1
ATOM 1855 C C . HIS A 1 232 ? 2.816 33.938 21.641 1 85.31 232 HIS A C 1
ATOM 1857 O O . HIS A 1 232 ? 2.582 35.125 21.391 1 85.31 232 HIS A O 1
ATOM 1863 N N . GLY A 1 233 ? 2.133 32.906 21.172 1 80.81 233 GLY A N 1
ATOM 1864 C CA . GLY A 1 233 ? 0.933 33.188 20.406 1 80.81 233 GLY A CA 1
ATOM 1865 C C . GLY A 1 233 ? -0.249 32.312 20.797 1 80.81 233 GLY A C 1
ATOM 1866 O O . GLY A 1 233 ? -0.085 31.141 21.109 1 80.81 233 GLY A O 1
ATOM 1867 N N . ALA A 1 234 ? -1.428 33.031 20.922 1 74.94 234 ALA A N 1
ATOM 1868 C CA . ALA A 1 234 ? -2.707 32.375 21.109 1 74.94 234 ALA A CA 1
ATOM 1869 C C . ALA A 1 234 ? -3.537 32.406 19.828 1 74.94 234 ALA A C 1
ATOM 1871 O O . ALA A 1 234 ? -3.213 33.125 18.875 1 74.94 234 ALA A O 1
ATOM 1872 N N . GLN A 1 235 ? -4.52 31.531 19.781 1 74.5 235 GLN A N 1
ATOM 1873 C CA . GLN A 1 235 ? -5.395 31.531 18.625 1 74.5 235 GLN A CA 1
ATOM 1874 C C . GLN A 1 235 ? -6.316 32.75 18.609 1 74.5 235 GLN A C 1
ATOM 1876 O O . GLN A 1 235 ? -7.332 32.75 19.312 1 74.5 235 GLN A O 1
ATOM 1881 N N . SER A 1 236 ? -5.883 33.844 17.906 1 81.06 236 SER A N 1
ATOM 1882 C CA . SER A 1 236 ? -6.656 35.062 17.766 1 81.06 236 SER A CA 1
ATOM 1883 C C . SER A 1 236 ? -6.418 35.688 16.391 1 81.06 236 SER A C 1
ATOM 1885 O O . SER A 1 236 ? -5.48 35.344 15.688 1 81.06 236 SER A O 1
ATOM 1887 N N . ARG A 1 237 ? -7.344 36.562 16.094 1 83.5 237 ARG A N 1
ATOM 1888 C CA . ARG A 1 237 ? -7.203 37.281 14.828 1 83.5 237 ARG A CA 1
ATOM 1889 C C . ARG A 1 237 ? -5.926 38.125 14.82 1 83.5 237 ARG A C 1
ATOM 1891 O O . ARG A 1 237 ? -5.238 38.188 13.805 1 83.5 237 ARG A O 1
ATOM 1898 N N . GLU A 1 238 ? -5.68 38.719 15.914 1 86.44 238 GLU A N 1
ATOM 1899 C CA . GLU A 1 238 ? -4.477 39.531 16.031 1 86.44 238 GLU A CA 1
ATOM 1900 C C . GLU A 1 238 ? -3.217 38.688 15.898 1 86.44 238 GLU A C 1
ATOM 1902 O O . GLU A 1 238 ? -2.268 39.062 15.219 1 86.44 238 GLU A O 1
ATOM 1907 N N . SER A 1 239 ? -3.227 37.562 16.469 1 86.5 239 SER A N 1
ATOM 1908 C CA . SER A 1 239 ? -2.092 36.656 16.391 1 86.5 239 SER A CA 1
ATOM 1909 C C . SER A 1 239 ? -1.876 36.188 14.953 1 86.5 239 SER A C 1
ATOM 1911 O O . SER A 1 239 ? -0.736 36.062 14.5 1 86.5 239 SER A O 1
ATOM 1913 N N . ARG A 1 240 ? -2.949 36 14.305 1 89.69 240 ARG A N 1
ATOM 1914 C CA . ARG A 1 240 ? -2.848 35.562 12.922 1 89.69 240 ARG A CA 1
ATOM 1915 C C . ARG A 1 240 ? -2.236 36.625 12.031 1 89.69 240 ARG A C 1
ATOM 1917 O O . ARG A 1 240 ? -1.437 36.344 11.141 1 89.69 240 ARG A O 1
ATOM 1924 N N . ARG A 1 241 ? -2.619 37.844 12.242 1 91.81 241 ARG A N 1
ATOM 1925 C CA . ARG A 1 241 ? -2.053 38.969 11.492 1 91.81 241 ARG A CA 1
ATOM 1926 C C . ARG A 1 241 ? -0.556 39.094 11.758 1 91.81 241 ARG A C 1
ATOM 1928 O O . ARG A 1 241 ? 0.229 39.312 10.828 1 91.81 241 ARG A O 1
ATOM 1935 N N . MET A 1 242 ? -0.258 38.969 12.977 1 92.44 242 MET A N 1
ATOM 1936 C CA . MET A 1 242 ? 1.15 39.062 13.352 1 92.44 242 MET A CA 1
ATOM 1937 C C . MET A 1 242 ? 1.944 37.906 12.75 1 92.44 242 MET A C 1
ATOM 1939 O O . MET A 1 242 ? 3.072 38.094 12.289 1 92.44 242 MET A O 1
ATOM 1943 N N . ALA A 1 243 ? 1.35 36.781 12.805 1 94.12 243 ALA A N 1
ATOM 1944 C CA . ALA A 1 243 ? 2 35.594 12.219 1 94.12 243 ALA A CA 1
ATOM 1945 C C . ALA A 1 243 ? 2.195 35.781 10.719 1 94.12 243 ALA A C 1
ATOM 1947 O O . ALA A 1 243 ? 3.24 35.406 10.172 1 94.12 243 ALA A O 1
ATOM 1948 N N . THR A 1 244 ? 1.183 36.312 10.062 1 95.5 244 THR A N 1
ATOM 1949 C CA . THR A 1 244 ? 1.273 36.562 8.625 1 95.5 244 THR A CA 1
ATOM 1950 C C . THR A 1 244 ? 2.449 37.5 8.312 1 95.5 244 THR A C 1
ATOM 1952 O O . THR A 1 244 ? 3.281 37.188 7.461 1 95.5 244 THR A O 1
ATOM 1955 N N . ARG A 1 245 ? 2.523 38.562 9.047 1 94.94 245 ARG A N 1
ATOM 1956 C CA . ARG A 1 245 ? 3.6 39.531 8.828 1 94.94 245 ARG A CA 1
ATOM 1957 C C . ARG A 1 245 ? 4.957 38.906 9.148 1 94.94 245 ARG A C 1
ATOM 1959 O O . ARG A 1 245 ? 5.926 39.094 8.406 1 94.94 245 ARG A O 1
ATOM 1966 N N . GLY A 1 246 ? 4.984 38.188 10.227 1 96 246 GLY A N 1
ATOM 1967 C CA . GLY A 1 246 ? 6.223 37.562 10.641 1 96 246 GLY A CA 1
ATOM 1968 C C . GLY A 1 246 ? 6.734 36.562 9.633 1 96 246 GLY A C 1
ATOM 1969 O O . GLY A 1 246 ? 7.918 36.562 9.281 1 96 246 GLY A O 1
ATOM 1970 N N . MET A 1 247 ? 5.898 35.75 9.148 1 97.38 247 MET A N 1
ATOM 1971 C CA . MET A 1 247 ? 6.293 34.688 8.219 1 97.38 247 MET A CA 1
ATOM 1972 C C . MET A 1 247 ? 6.637 35.281 6.852 1 97.38 247 MET A C 1
ATOM 1974 O O . MET A 1 247 ? 7.543 34.781 6.176 1 97.38 247 MET A O 1
ATOM 1978 N N . HIS A 1 248 ? 5.953 36.375 6.441 1 96.94 248 HIS A N 1
ATOM 1979 C CA . HIS A 1 248 ? 6.188 37 5.141 1 96.94 248 HIS A CA 1
ATOM 1980 C C . HIS A 1 248 ? 7.508 37.75 5.121 1 96.94 248 HIS A C 1
ATOM 1982 O O . HIS A 1 248 ? 8.031 38.062 4.051 1 96.94 248 HIS A O 1
ATOM 1988 N N . SER A 1 249 ? 8.008 38 6.301 1 96.56 249 SER A N 1
ATOM 1989 C CA . SER A 1 249 ? 9.203 38.844 6.371 1 96.56 249 SER A CA 1
ATOM 1990 C C . SER A 1 249 ? 10.391 38.062 6.934 1 96.56 249 SER A C 1
ATOM 1992 O O . SER A 1 249 ? 11.391 38.688 7.344 1 96.56 249 SER A O 1
ATOM 1994 N N . SER A 1 250 ? 10.289 36.781 7.016 1 97.94 250 SER A N 1
ATOM 1995 C CA . SER A 1 250 ? 11.367 35.969 7.566 1 97.94 250 SER A CA 1
ATOM 1996 C C . SER A 1 250 ? 11.867 34.969 6.547 1 97.94 250 SER A C 1
ATOM 1998 O O . SER A 1 250 ? 11.109 34.5 5.695 1 97.94 250 SER A O 1
ATOM 2000 N N . LYS A 1 251 ? 13.148 34.656 6.68 1 98.31 251 LYS A N 1
ATOM 2001 C CA . LYS A 1 251 ? 13.766 33.688 5.793 1 98.31 251 LYS A CA 1
ATOM 2002 C C . LYS A 1 251 ? 13.375 32.25 6.191 1 98.31 251 LYS A C 1
ATOM 2004 O O . LYS A 1 251 ? 13.07 31.422 5.332 1 98.31 251 LYS A O 1
ATOM 2009 N N . PHE A 1 252 ? 13.375 32.031 7.496 1 98.62 252 PHE A N 1
ATOM 2010 C CA . PHE A 1 252 ? 13.078 30.719 8.039 1 98.62 252 PHE A CA 1
ATOM 2011 C C . PHE A 1 252 ? 11.945 30.797 9.062 1 98.62 252 PHE A C 1
ATOM 2013 O O . PHE A 1 252 ? 11.781 31.828 9.734 1 98.62 252 PHE A O 1
ATOM 2020 N N . CYS A 1 253 ? 11.148 29.781 9.156 1 98.5 253 CYS A N 1
ATOM 2021 C CA . CYS A 1 253 ? 10.102 29.656 10.156 1 98.5 253 CYS A CA 1
ATOM 2022 C C . CYS A 1 253 ? 10.266 28.359 10.953 1 98.5 253 CYS A C 1
ATOM 2024 O O . CYS A 1 253 ? 10.32 27.266 10.367 1 98.5 253 CYS A O 1
ATOM 2026 N N . LEU A 1 254 ? 10.297 28.5 12.219 1 97.38 254 LEU A N 1
ATOM 2027 C CA . LEU A 1 254 ? 10.578 27.375 13.109 1 97.38 254 LEU A CA 1
ATOM 2028 C C . LEU A 1 254 ? 9.32 26.547 13.352 1 97.38 254 LEU A C 1
ATOM 2030 O O . LEU A 1 254 ? 8.242 27.094 13.586 1 97.38 254 LEU A O 1
ATOM 2034 N N . HIS A 1 255 ? 9.477 25.219 13.25 1 95.5 255 HIS A N 1
ATOM 2035 C CA . HIS A 1 255 ? 8.406 24.266 13.516 1 95.5 255 HIS A CA 1
ATOM 2036 C C . HIS A 1 255 ? 8.852 23.203 14.516 1 95.5 255 HIS A C 1
ATOM 2038 O O . HIS A 1 255 ? 9.18 22.078 14.125 1 95.5 255 HIS A O 1
ATOM 2044 N N . PRO A 1 256 ? 8.766 23.516 15.75 1 93.56 256 PRO A N 1
ATOM 2045 C CA . PRO A 1 256 ? 9.008 22.5 16.781 1 93.56 256 PRO A CA 1
ATOM 2046 C C . PRO A 1 256 ? 7.777 21.656 17.078 1 93.56 256 PRO A C 1
ATOM 2048 O O . PRO A 1 256 ? 6.645 22.141 16.953 1 93.56 256 PRO A O 1
ATOM 2051 N N . ALA A 1 257 ? 8.055 20.438 17.516 1 88.5 257 ALA A N 1
ATOM 2052 C CA . ALA A 1 257 ? 6.941 19.609 17.969 1 88.5 257 ALA A CA 1
ATOM 2053 C C . ALA A 1 257 ? 6.23 20.219 19.172 1 88.5 257 ALA A C 1
ATOM 2055 O O . ALA A 1 257 ? 6.875 20.812 20.047 1 88.5 257 ALA A O 1
ATOM 2056 N N . GLY A 1 258 ? 4.922 20.172 19.172 1 84.06 258 GLY A N 1
ATOM 2057 C CA . GLY A 1 258 ? 4.133 20.516 20.328 1 84.06 258 GLY A CA 1
ATOM 2058 C C . GLY A 1 258 ? 3.568 19.312 21.062 1 84.06 258 GLY A C 1
ATOM 2059 O O . GLY A 1 258 ? 4.309 18.375 21.391 1 84.06 258 GLY A O 1
ATOM 2060 N N . ASP A 1 259 ? 2.262 19.391 21.203 1 82.94 259 ASP A N 1
ATOM 2061 C CA . ASP A 1 259 ? 1.591 18.234 21.766 1 82.94 259 ASP A CA 1
ATOM 2062 C C . ASP A 1 259 ? 1.597 17.062 20.781 1 82.94 259 ASP A C 1
ATOM 2064 O O . ASP A 1 259 ? 1.505 15.898 21.188 1 82.94 259 ASP A O 1
ATOM 2068 N N . THR A 1 260 ? 1.645 17.422 19.562 1 89.31 260 THR A N 1
ATOM 2069 C CA . THR A 1 260 ? 1.774 16.469 18.469 1 89.31 260 THR A CA 1
ATOM 2070 C C . THR A 1 260 ? 2.969 16.812 17.594 1 89.31 260 THR A C 1
ATOM 2072 O O . THR A 1 260 ? 3.496 17.922 17.656 1 89.31 260 THR A O 1
ATOM 2075 N N . PRO A 1 261 ? 3.391 15.859 16.812 1 91.19 261 PRO A N 1
ATOM 2076 C CA . PRO A 1 261 ? 4.582 16.094 15.992 1 91.19 261 PRO A CA 1
ATOM 2077 C C . PRO A 1 261 ? 4.348 17.141 14.898 1 91.19 261 PRO A C 1
ATOM 2079 O O . PRO A 1 261 ? 5.297 17.766 14.414 1 91.19 261 PRO A O 1
ATOM 2082 N N . SER A 1 262 ? 3.131 17.281 14.492 1 92.88 262 SER A N 1
ATOM 2083 C CA . SER A 1 262 ? 2.828 18.219 13.422 1 92.88 262 SER A CA 1
ATOM 2084 C C . SER A 1 262 ? 1.949 19.375 13.922 1 92.88 262 SER A C 1
ATOM 2086 O O . SER A 1 262 ? 1.331 19.266 14.984 1 92.88 262 SER A O 1
ATOM 2088 N N . ALA A 1 263 ? 1.996 20.469 13.148 1 92.94 263 ALA A N 1
ATOM 2089 C CA . ALA A 1 263 ? 1.187 21.641 13.484 1 92.94 263 ALA A CA 1
ATOM 2090 C C . ALA A 1 263 ? 0.853 22.453 12.234 1 92.94 263 ALA A C 1
ATOM 2092 O O . ALA A 1 263 ? 1.546 22.359 11.219 1 92.94 263 ALA A O 1
ATOM 2093 N N . CYS A 1 264 ? -0.142 23.266 12.398 1 95.12 264 CYS A N 1
ATOM 2094 C CA . CYS A 1 264 ? -0.644 24.078 11.289 1 95.12 264 CYS A CA 1
ATOM 2095 C C . CYS A 1 264 ? 0.421 25.047 10.805 1 95.12 264 CYS A C 1
ATOM 2097 O O . CYS A 1 264 ? 0.5 25.344 9.609 1 95.12 264 CYS A O 1
ATOM 2099 N N . ARG A 1 265 ? 1.281 25.547 11.695 1 94.31 265 ARG A N 1
ATOM 2100 C CA . ARG A 1 265 ? 2.252 26.594 11.375 1 94.31 265 ARG A CA 1
ATOM 2101 C C . ARG A 1 265 ? 3.209 26.125 10.281 1 94.31 265 ARG A C 1
ATOM 2103 O O . ARG A 1 265 ? 3.748 26.953 9.539 1 94.31 265 ARG A O 1
ATOM 2110 N N . LEU A 1 266 ? 3.422 24.828 10.211 1 97.25 266 LEU A N 1
ATOM 2111 C CA . LEU A 1 266 ? 4.262 24.312 9.141 1 97.25 266 LEU A CA 1
ATOM 2112 C C . LEU A 1 266 ? 3.693 24.688 7.773 1 97.25 266 LEU A C 1
ATOM 2114 O O . LEU A 1 266 ? 4.422 25.156 6.902 1 97.25 266 LEU A O 1
ATOM 2118 N N . PHE A 1 267 ? 2.453 24.5 7.629 1 98.19 267 PHE A N 1
ATOM 2119 C CA . PHE A 1 267 ? 1.798 24.75 6.348 1 98.19 267 PHE A CA 1
ATOM 2120 C C . PHE A 1 267 ? 1.587 26.25 6.133 1 98.19 267 PHE A C 1
ATOM 2122 O O . PHE A 1 267 ? 1.64 26.719 5 1 98.19 267 PHE A O 1
ATOM 2129 N N . ASP A 1 268 ? 1.391 27 7.262 1 97.56 268 ASP A N 1
ATOM 2130 C CA . ASP A 1 268 ? 1.404 28.453 7.18 1 97.56 268 ASP A CA 1
ATOM 2131 C C . ASP A 1 268 ? 2.727 28.953 6.605 1 97.56 268 ASP A C 1
ATOM 2133 O O . ASP A 1 268 ? 2.738 29.859 5.77 1 97.56 268 ASP A O 1
ATOM 2137 N N . ALA A 1 269 ? 3.795 28.359 7.059 1 98.31 269 ALA A N 1
ATOM 2138 C CA . ALA A 1 269 ? 5.121 28.766 6.594 1 98.31 269 ALA A CA 1
ATOM 2139 C C . ALA A 1 269 ? 5.293 28.469 5.105 1 98.31 269 ALA A C 1
ATOM 2141 O O . ALA A 1 269 ? 5.801 29.297 4.355 1 98.31 269 ALA A O 1
ATOM 2142 N N . LEU A 1 270 ? 4.844 27.297 4.695 1 98.5 270 LEU A N 1
ATOM 2143 C CA . LEU A 1 270 ? 5.004 26.875 3.309 1 98.5 270 LEU A CA 1
ATOM 2144 C C . LEU A 1 270 ? 4.234 27.781 2.365 1 98.5 270 LEU A C 1
ATOM 2146 O O . LEU A 1 270 ? 4.773 28.234 1.348 1 98.5 270 LEU A O 1
ATOM 2150 N N . VAL A 1 271 ? 3.023 28.172 2.74 1 98.06 271 VAL A N 1
ATOM 2151 C CA . VAL A 1 271 ? 2.248 29.031 1.848 1 98.06 271 VAL A CA 1
ATOM 2152 C C . VAL A 1 271 ? 2.77 30.453 1.924 1 98.06 271 VAL A C 1
ATOM 2154 O O . VAL A 1 271 ? 2.385 31.312 1.118 1 98.06 271 VAL A O 1
ATOM 2157 N N . SER A 1 272 ? 3.674 30.766 2.854 1 97.94 272 SER A N 1
ATOM 2158 C CA . SER A 1 272 ? 4.273 32.094 3.02 1 97.94 272 SER A CA 1
ATOM 2159 C C . SER A 1 272 ? 5.652 32.156 2.369 1 97.94 272 SER A C 1
ATOM 2161 O O . SER A 1 272 ? 6.328 33.188 2.441 1 97.94 272 SER A O 1
ATOM 2163 N N . LEU A 1 273 ? 6.121 31.062 1.794 1 98 273 LEU A N 1
ATOM 2164 C CA . LEU A 1 273 ? 7.461 30.938 1.235 1 98 273 LEU A CA 1
ATOM 2165 C C . LEU A 1 273 ? 8.523 31.172 2.305 1 98 273 LEU A C 1
ATOM 2167 O O . LEU A 1 273 ? 9.602 31.688 2.008 1 98 273 LEU A O 1
ATOM 2171 N N . CYS A 1 274 ? 8.172 31.062 3.514 1 98.44 274 CYS A N 1
ATOM 2172 C CA . CYS A 1 274 ? 9.102 31.031 4.633 1 98.44 274 CYS A CA 1
ATOM 2173 C C . CYS A 1 274 ? 9.633 29.609 4.859 1 98.44 274 CYS A C 1
ATOM 2175 O O . CYS A 1 274 ? 8.875 28.703 5.191 1 98.44 274 CYS A O 1
ATOM 2177 N N . VAL A 1 275 ? 10.898 29.328 4.703 1 98.75 275 VAL A N 1
ATOM 2178 C CA . VAL A 1 275 ? 11.461 27.984 4.723 1 98.75 275 VAL A CA 1
ATOM 2179 C C . VAL A 1 275 ? 11.281 27.359 6.109 1 98.75 275 VAL A C 1
ATOM 2181 O O . VAL A 1 275 ? 11.844 27.859 7.09 1 98.75 275 VAL A O 1
ATOM 2184 N N . PRO A 1 276 ? 10.547 26.312 6.211 1 98.62 276 PRO A N 1
ATOM 2185 C CA . PRO A 1 276 ? 10.344 25.688 7.523 1 98.62 276 PRO A CA 1
ATOM 2186 C C . PRO A 1 276 ? 11.609 25.047 8.07 1 98.62 276 PRO A C 1
ATOM 2188 O O . PRO A 1 276 ? 12.352 24.391 7.32 1 98.62 276 PRO A O 1
ATOM 2191 N N . VAL A 1 277 ? 11.867 25.312 9.281 1 98.12 277 VAL A N 1
ATOM 2192 C CA . VAL A 1 277 ? 12.852 24.578 10.07 1 98.12 277 VAL A CA 1
ATOM 2193 C C . VAL A 1 277 ? 12.141 23.625 11.023 1 98.12 277 VAL A C 1
ATOM 2195 O O . VAL A 1 277 ? 11.617 24.047 12.055 1 98.12 277 VAL A O 1
ATOM 2198 N N . ILE A 1 278 ? 12.188 22.375 10.672 1 97 278 ILE A N 1
ATOM 2199 C CA . ILE A 1 278 ? 11.375 21.375 11.359 1 97 278 ILE A CA 1
ATOM 2200 C C . ILE A 1 278 ? 12.195 20.703 12.461 1 97 278 ILE A C 1
ATOM 2202 O O . ILE A 1 278 ? 13.188 20.031 12.172 1 97 278 ILE A O 1
ATOM 2206 N N . VAL A 1 279 ? 11.82 20.969 13.664 1 94.44 279 VAL A N 1
ATOM 2207 C CA . VAL A 1 279 ? 12.391 20.328 14.844 1 94.44 279 VAL A CA 1
ATOM 2208 C C . VAL A 1 279 ? 11.375 19.375 15.469 1 94.44 279 VAL A C 1
ATOM 2210 O O . VAL A 1 279 ? 10.797 19.688 16.516 1 94.44 279 VAL A O 1
ATOM 2213 N N . SER A 1 280 ? 11.125 18.281 14.852 1 92.88 280 SER A N 1
ATOM 2214 C CA . SER A 1 280 ? 10.164 17.234 15.203 1 92.88 280 SER A CA 1
ATOM 2215 C C . SER A 1 280 ? 10.602 15.875 14.672 1 92.88 280 SER A C 1
ATOM 2217 O O . SER A 1 280 ? 10.312 15.523 13.523 1 92.88 280 SER A O 1
ATOM 2219 N N . ASP A 1 281 ? 11.141 15.07 15.492 1 88.75 281 ASP A N 1
ATOM 2220 C CA . ASP A 1 281 ? 11.906 13.898 15.094 1 88.75 281 ASP A CA 1
ATOM 2221 C C . ASP A 1 281 ? 10.984 12.812 14.523 1 88.75 281 ASP A C 1
ATOM 2223 O O . ASP A 1 281 ? 11.406 12.008 13.695 1 88.75 281 ASP A O 1
ATOM 2227 N N . TYR A 1 282 ? 9.688 12.836 14.875 1 85.94 282 TYR A N 1
ATOM 2228 C CA . TYR A 1 282 ? 8.805 11.742 14.492 1 85.94 282 TYR A CA 1
ATOM 2229 C C . TYR A 1 282 ? 7.633 12.25 13.656 1 85.94 282 TYR A C 1
ATOM 2231 O O . TYR A 1 282 ? 6.559 11.648 13.656 1 85.94 282 TYR A O 1
ATOM 2239 N N . ILE A 1 283 ? 7.859 13.305 13.016 1 93 283 ILE A N 1
ATOM 2240 C CA . ILE A 1 283 ? 6.793 13.93 12.242 1 93 283 ILE A CA 1
ATOM 2241 C C . ILE A 1 283 ? 6.504 13.094 10.992 1 93 283 ILE A C 1
ATOM 2243 O O . ILE A 1 283 ? 7.426 12.555 10.375 1 93 283 ILE A O 1
ATOM 2247 N N . GLU A 1 284 ? 5.254 12.867 10.703 1 94.31 284 GLU A N 1
ATOM 2248 C CA . GLU A 1 284 ? 4.816 12.375 9.406 1 94.31 284 GLU A CA 1
ATOM 2249 C C . GLU A 1 284 ? 4.242 13.5 8.547 1 94.31 284 GLU A C 1
ATOM 2251 O O . GLU A 1 284 ? 3.533 14.375 9.055 1 94.31 284 GLU A O 1
ATOM 2256 N N . LEU A 1 285 ? 4.617 13.523 7.25 1 97.25 285 LEU A N 1
ATOM 2257 C CA . LEU A 1 285 ? 4.273 14.648 6.391 1 97.25 285 LEU A CA 1
ATOM 2258 C C . LEU A 1 285 ? 3.377 14.203 5.242 1 97.25 285 LEU A C 1
ATOM 2260 O O . LEU A 1 285 ? 3.496 13.078 4.758 1 97.25 285 LEU A O 1
ATOM 2264 N N . PRO A 1 286 ? 2.537 15.055 4.82 1 98.25 286 PRO A N 1
ATOM 2265 C CA . PRO A 1 286 ? 1.598 14.695 3.754 1 98.25 286 PRO A CA 1
ATOM 2266 C C . PRO A 1 286 ? 2.273 14.586 2.387 1 98.25 286 PRO A C 1
ATOM 2268 O O . PRO A 1 286 ? 3.207 15.336 2.094 1 98.25 286 PRO A O 1
ATOM 2271 N N . PHE A 1 287 ? 1.859 13.719 1.526 1 98.31 287 PHE A N 1
ATOM 2272 C CA . PHE A 1 287 ? 2.084 13.648 0.088 1 98.31 287 PHE A CA 1
ATOM 2273 C C . PHE A 1 287 ? 3.566 13.469 -0.22 1 98.31 287 PHE A C 1
ATOM 2275 O O . PHE A 1 287 ? 4.09 14.086 -1.149 1 98.31 287 PHE A O 1
ATOM 2282 N N . GLU A 1 288 ? 4.23 12.68 0.56 1 97.06 288 GLU A N 1
ATOM 2283 C CA . GLU A 1 288 ? 5.668 12.5 0.365 1 97.06 288 GLU A CA 1
ATOM 2284 C C . GLU A 1 288 ? 5.957 11.617 -0.844 1 97.06 288 GLU A C 1
ATOM 2286 O O . GLU A 1 288 ? 7.113 11.461 -1.238 1 97.06 288 GLU A O 1
ATOM 2291 N N . ASP A 1 289 ? 4.906 11.062 -1.443 1 96.56 289 ASP A N 1
ATOM 2292 C CA . ASP A 1 289 ? 5.105 10.359 -2.705 1 96.56 289 ASP A CA 1
ATOM 2293 C C . ASP A 1 289 ? 5.352 11.336 -3.852 1 96.56 289 ASP A C 1
ATOM 2295 O O . ASP A 1 289 ? 5.941 10.969 -4.871 1 96.56 289 ASP A O 1
ATOM 2299 N N . VAL A 1 290 ? 4.945 12.617 -3.643 1 97.12 290 VAL A N 1
ATOM 2300 C CA . VAL A 1 290 ? 5.109 13.562 -4.738 1 97.12 290 VAL A CA 1
ATOM 2301 C C . VAL A 1 290 ? 5.918 14.766 -4.262 1 97.12 290 VAL A C 1
ATOM 2303 O O . VAL A 1 290 ? 6.344 15.602 -5.066 1 97.12 290 VAL A O 1
ATOM 2306 N N . ILE A 1 291 ? 6.129 14.852 -2.945 1 98.06 291 ILE A N 1
ATOM 2307 C CA . ILE A 1 291 ? 6.887 15.977 -2.396 1 98.06 291 ILE A CA 1
ATOM 2308 C C . ILE A 1 291 ? 8.117 15.445 -1.657 1 98.06 291 ILE A C 1
ATOM 2310 O O . ILE A 1 291 ? 7.996 14.617 -0.755 1 98.06 291 ILE A O 1
ATOM 2314 N N . ASP A 1 292 ? 9.25 15.867 -2.031 1 97.31 292 ASP A N 1
ATOM 2315 C CA . ASP A 1 292 ? 10.469 15.695 -1.246 1 97.31 292 ASP A CA 1
ATOM 2316 C C . ASP A 1 292 ? 10.68 16.875 -0.301 1 97.31 292 ASP A C 1
ATOM 2318 O O . ASP A 1 292 ? 11.172 17.922 -0.713 1 97.31 292 ASP A O 1
ATOM 2322 N N . TYR A 1 293 ? 10.406 16.703 0.953 1 98.12 293 TYR A N 1
ATOM 2323 C CA . TYR A 1 293 ? 10.383 17.812 1.903 1 98.12 293 TYR A CA 1
ATOM 2324 C C . TYR A 1 293 ? 11.797 18.328 2.172 1 98.12 293 TYR A C 1
ATOM 2326 O O . TYR A 1 293 ? 11.969 19.422 2.711 1 98.12 293 TYR A O 1
ATOM 2334 N N . ARG A 1 294 ? 12.812 17.625 1.828 1 96.94 294 ARG A N 1
ATOM 2335 C CA . ARG A 1 294 ? 14.18 18.125 1.982 1 96.94 294 ARG A CA 1
ATOM 2336 C C . ARG A 1 294 ? 14.453 19.281 1.036 1 96.94 294 ARG A C 1
ATOM 2338 O O . ARG A 1 294 ? 15.391 20.062 1.248 1 96.94 294 ARG A O 1
ATOM 2345 N N . ASN A 1 295 ? 13.641 19.281 0.015 1 98 295 ASN A N 1
ATOM 2346 C CA . ASN A 1 295 ? 13.805 20.359 -0.95 1 98 295 ASN A CA 1
ATOM 2347 C C . ASN A 1 295 ? 13.086 21.641 -0.495 1 98 295 ASN A C 1
ATOM 2349 O O . ASN A 1 295 ? 13.328 22.719 -1.035 1 98 295 ASN A O 1
ATOM 2353 N N . ILE A 1 296 ? 12.211 21.5 0.515 1 98.62 296 ILE A N 1
ATOM 2354 C CA . ILE A 1 296 ? 11.367 22.656 0.813 1 98.62 296 ILE A CA 1
ATOM 2355 C C . ILE A 1 296 ? 11.445 22.969 2.303 1 98.62 296 ILE A C 1
ATOM 2357 O O . ILE A 1 296 ? 10.719 23.844 2.795 1 98.62 296 ILE A O 1
ATOM 2361 N N . SER A 1 297 ? 12.258 22.281 3.039 1 98.44 297 SER A N 1
ATOM 2362 C CA . SER A 1 297 ? 12.375 22.469 4.48 1 98.44 297 SER A CA 1
ATOM 2363 C C . SER A 1 297 ? 13.75 22.031 4.984 1 98.44 297 SER A C 1
ATOM 2365 O O . SER A 1 297 ? 14.516 21.406 4.242 1 98.44 297 SER A O 1
ATOM 2367 N N . ILE A 1 298 ? 14.016 22.438 6.148 1 97.75 298 ILE A N 1
ATOM 2368 C CA . ILE A 1 298 ? 15.234 22.031 6.844 1 97.75 298 ILE A CA 1
ATOM 2369 C C . ILE A 1 298 ? 14.875 21.203 8.078 1 97.75 298 ILE A C 1
ATOM 2371 O O . ILE A 1 298 ? 14.039 21.609 8.883 1 97.75 298 ILE A O 1
ATOM 2375 N N . PHE A 1 299 ? 15.484 20.016 8.188 1 96.56 299 PHE A N 1
ATOM 2376 C CA . PHE A 1 299 ? 15.234 19.141 9.32 1 96.56 299 PHE A CA 1
ATOM 2377 C C . PHE A 1 299 ? 16.391 19.219 10.32 1 96.56 299 PHE A C 1
ATOM 2379 O O . PHE A 1 299 ? 17.547 19.094 9.945 1 96.56 299 PHE A O 1
ATOM 2386 N N . VAL A 1 300 ? 16.062 19.469 11.57 1 95.38 300 VAL A N 1
ATOM 2387 C CA . VAL A 1 300 ? 17.062 19.516 12.625 1 95.38 300 VAL A CA 1
ATOM 2388 C C . VAL A 1 300 ? 16.641 18.609 13.781 1 95.38 300 VAL A C 1
ATOM 2390 O O . VAL A 1 300 ? 15.5 18.672 14.234 1 95.38 300 VAL A O 1
ATOM 2393 N N . GLU A 1 301 ? 17.578 17.766 14.219 1 93.25 301 GLU A N 1
ATOM 2394 C CA . GLU A 1 301 ? 17.312 16.922 15.375 1 93.25 301 GLU A CA 1
ATOM 2395 C C . GLU A 1 301 ? 17 17.75 16.609 1 93.25 301 GLU A C 1
ATOM 2397 O O . GLU A 1 301 ? 17.656 18.781 16.859 1 93.25 301 GLU A O 1
ATOM 2402 N N . THR A 1 302 ? 16.031 17.234 17.328 1 92.19 302 THR A N 1
ATOM 2403 C CA . THR A 1 302 ? 15.602 17.984 18.516 1 92.19 302 THR A CA 1
ATOM 2404 C C . THR A 1 302 ? 16.766 18.188 19.484 1 92.19 302 THR A C 1
ATOM 2406 O O . THR A 1 302 ? 16.953 19.297 20 1 92.19 302 THR A O 1
ATOM 2409 N N . SER A 1 303 ? 17.625 17.188 19.688 1 92.12 303 SER A N 1
ATOM 2410 C CA . SER A 1 303 ? 18.734 17.234 20.625 1 92.12 303 SER A CA 1
ATOM 2411 C C . SER A 1 303 ? 19.75 18.297 20.219 1 92.12 303 SER A C 1
ATOM 2413 O O . SER A 1 303 ? 20.422 18.891 21.078 1 92.12 303 SER A O 1
ATOM 2415 N N . LYS A 1 304 ? 19.875 18.578 19 1 94.25 304 LYS A N 1
ATOM 2416 C CA . LYS A 1 304 ? 20.797 19.594 18.5 1 94.25 304 LYS A CA 1
ATOM 2417 C C . LYS A 1 304 ? 20.156 20.969 18.5 1 94.25 304 LYS A C 1
ATOM 2419 O O . LYS A 1 304 ? 20.812 21.953 18.875 1 94.25 304 LYS A O 1
ATOM 2424 N N . ALA A 1 305 ? 18.922 21.016 18.188 1 94.44 305 ALA A N 1
ATOM 2425 C CA . ALA A 1 305 ? 18.219 22.281 18.031 1 94.44 305 ALA A CA 1
ATOM 2426 C C . ALA A 1 305 ? 18.172 23.031 19.359 1 94.44 305 ALA A C 1
ATOM 2428 O O . ALA A 1 305 ? 18.156 24.266 19.375 1 94.44 305 ALA A O 1
ATOM 2429 N N . VAL A 1 306 ? 18.219 22.312 20.438 1 93.75 306 VAL A N 1
ATOM 2430 C CA . VAL A 1 306 ? 18.031 22.938 21.734 1 93.75 306 VAL A CA 1
ATOM 2431 C C . VAL A 1 306 ? 19.375 23.422 22.281 1 93.75 306 VAL A C 1
ATOM 2433 O O . VAL A 1 306 ? 19.438 24.047 23.344 1 93.75 306 VAL A O 1
ATOM 2436 N N . GLN A 1 307 ? 20.422 23.156 21.547 1 94.94 307 GLN A N 1
ATOM 2437 C CA . GLN A 1 307 ? 21.734 23.656 21.938 1 94.94 307 GLN A CA 1
ATOM 2438 C C . GLN A 1 307 ? 21.875 25.141 21.625 1 94.94 307 GLN A C 1
ATOM 2440 O O . GLN A 1 307 ? 21.562 25.578 20.516 1 94.94 307 GLN A O 1
ATOM 2445 N N . PRO A 1 308 ? 22.422 25.891 22.625 1 94.38 308 PRO A N 1
ATOM 2446 C CA . PRO A 1 308 ? 22.562 27.328 22.406 1 94.38 308 PRO A CA 1
ATOM 2447 C C . PRO A 1 308 ? 23.406 27.656 21.172 1 94.38 308 PRO A C 1
ATOM 2449 O O . PRO A 1 308 ? 24.5 27.109 21 1 94.38 308 PRO A O 1
ATOM 2452 N N . GLY A 1 309 ? 22.859 28.422 20.312 1 94.38 309 GLY A N 1
ATOM 2453 C CA . GLY A 1 309 ? 23.578 28.938 19.156 1 94.38 309 GLY A CA 1
ATOM 2454 C C . GLY A 1 309 ? 23.578 28.016 17.969 1 94.38 309 GLY A C 1
ATOM 2455 O O . GLY A 1 309 ? 23.906 28.422 16.859 1 94.38 309 GLY A O 1
ATOM 2456 N N . PHE A 1 310 ? 23.203 26.828 18.141 1 95.44 310 PHE A N 1
ATOM 2457 C CA . PHE A 1 310 ? 23.312 25.844 17.062 1 95.44 310 PHE A CA 1
ATOM 2458 C C . PHE A 1 310 ? 22.406 26.203 15.906 1 95.44 310 PHE A C 1
ATOM 2460 O O . PHE A 1 310 ? 22.844 26.297 14.758 1 95.44 310 PHE A O 1
ATOM 2467 N N . LEU A 1 311 ? 21.125 26.391 16.234 1 95.69 311 LEU A N 1
ATOM 2468 C CA . LEU A 1 311 ? 20.141 26.641 15.188 1 95.69 311 LEU A CA 1
ATOM 2469 C C . LEU A 1 311 ? 20.484 27.922 14.422 1 95.69 311 LEU A C 1
ATOM 2471 O O . LEU A 1 311 ? 20.5 27.922 13.188 1 95.69 311 LEU A O 1
ATOM 2475 N N . THR A 1 312 ? 20.797 28.969 15.094 1 96.19 312 THR A N 1
ATOM 2476 C CA . THR A 1 312 ? 21.078 30.25 14.445 1 96.19 312 THR A CA 1
ATOM 2477 C C . THR A 1 312 ? 22.359 30.188 13.617 1 96.19 312 THR A C 1
ATOM 2479 O O . THR A 1 312 ? 22.406 30.719 12.508 1 96.19 312 THR A O 1
ATOM 2482 N N . SER A 1 313 ? 23.359 29.516 14.156 1 96.12 313 SER A N 1
ATOM 2483 C CA . SER A 1 313 ? 24.594 29.359 13.406 1 96.12 313 SER A CA 1
ATOM 2484 C C . SER A 1 313 ? 24.375 28.578 12.125 1 96.12 313 SER A C 1
ATOM 2486 O O . SER A 1 313 ? 24.906 28.922 11.07 1 96.12 313 SER A O 1
ATOM 2488 N N . THR A 1 314 ? 23.609 27.531 12.273 1 96.88 314 THR A N 1
ATOM 2489 C CA . THR A 1 314 ? 23.297 26.703 11.125 1 96.88 314 THR A CA 1
ATOM 2490 C C . THR A 1 314 ? 22.547 27.5 10.062 1 96.88 314 THR A C 1
ATOM 2492 O O . THR A 1 314 ? 22.891 27.453 8.883 1 96.88 314 THR A O 1
ATOM 2495 N N . LEU A 1 315 ? 21.578 28.281 10.43 1 97.88 315 LEU A N 1
ATOM 2496 C CA . LEU A 1 315 ? 20.734 29.016 9.5 1 97.88 315 LEU A CA 1
ATOM 2497 C C . LEU A 1 315 ? 21.484 30.188 8.883 1 97.88 315 LEU A C 1
ATOM 2499 O O . LEU A 1 315 ? 21.297 30.5 7.707 1 97.88 315 LEU A O 1
ATOM 2503 N N . ARG A 1 316 ? 22.344 30.844 9.68 1 96.94 316 ARG A N 1
ATOM 2504 C CA . ARG A 1 316 ? 23.141 31.953 9.172 1 96.94 316 ARG A CA 1
ATOM 2505 C C . ARG A 1 316 ? 24.156 31.469 8.133 1 96.94 316 ARG A C 1
ATOM 2507 O O . ARG A 1 316 ? 24.578 32.25 7.273 1 96.94 316 ARG A O 1
ATOM 2514 N N . GLY A 1 317 ? 24.469 30.234 8.203 1 97.06 317 GLY A N 1
ATOM 2515 C CA . GLY A 1 317 ? 25.422 29.641 7.273 1 97.06 317 GLY A CA 1
ATOM 2516 C C . GLY A 1 317 ? 24.812 29.312 5.922 1 97.06 317 GLY A C 1
ATOM 2517 O O . GLY A 1 317 ? 25.547 29.031 4.965 1 97.06 317 GLY A O 1
ATOM 2518 N N . ILE A 1 318 ? 23.562 29.391 5.836 1 97.81 318 ILE A N 1
ATOM 2519 C CA . ILE A 1 318 ? 22.891 29.078 4.578 1 97.81 318 ILE A CA 1
ATOM 2520 C C . ILE A 1 318 ? 22.938 30.297 3.654 1 97.81 318 ILE A C 1
ATOM 2522 O O . ILE A 1 318 ? 22.531 31.391 4.043 1 97.81 318 ILE A O 1
ATOM 2526 N N . SER A 1 319 ? 23.375 30.141 2.42 1 97.62 319 SER A N 1
ATOM 2527 C CA . SER A 1 319 ? 23.547 31.234 1.471 1 97.62 319 SER A CA 1
ATOM 2528 C C . SER A 1 319 ? 22.203 31.75 0.964 1 97.62 319 SER A C 1
ATOM 2530 O O . SER A 1 319 ? 21.203 31.031 1.018 1 97.62 319 SER A O 1
ATOM 2532 N N . SER A 1 320 ? 22.219 32.969 0.479 1 97.12 320 SER A N 1
ATOM 2533 C CA . SER A 1 320 ? 21.031 33.531 -0.129 1 97.12 320 SER A CA 1
ATOM 2534 C C . SER A 1 320 ? 20.562 32.719 -1.327 1 97.12 320 SER A C 1
ATOM 2536 O O . SER A 1 320 ? 19.359 32.562 -1.562 1 97.12 320 SER A O 1
ATOM 2538 N N . GLN A 1 321 ? 21.5 32.188 -2.041 1 97.69 321 GLN A N 1
ATOM 2539 C CA . GLN A 1 321 ? 21.172 31.375 -3.203 1 97.69 321 GLN A CA 1
ATOM 2540 C C . GLN A 1 321 ? 20.406 30.125 -2.795 1 97.69 321 GLN A C 1
ATOM 2542 O O . GLN A 1 321 ? 19.453 29.719 -3.459 1 97.69 321 GLN A O 1
ATOM 2547 N N . ARG A 1 322 ? 20.844 29.531 -1.746 1 98.12 322 ARG A N 1
ATOM 2548 C CA . ARG A 1 322 ? 20.188 28.312 -1.26 1 98.12 322 ARG A CA 1
ATOM 2549 C C . ARG A 1 322 ? 18.781 28.625 -0.76 1 98.12 322 ARG A C 1
ATOM 2551 O O . ARG A 1 322 ? 17.859 27.828 -0.959 1 98.12 322 ARG A O 1
ATOM 2558 N N . ILE A 1 323 ? 18.641 29.719 -0.113 1 98.38 323 ILE A N 1
ATOM 2559 C CA . ILE A 1 323 ? 17.328 30.141 0.365 1 98.38 323 ILE A CA 1
ATOM 2560 C C . ILE A 1 323 ? 16.391 30.328 -0.821 1 98.38 323 ILE A C 1
ATOM 2562 O O . ILE A 1 323 ? 15.234 29.891 -0.787 1 98.38 323 ILE A O 1
ATOM 2566 N N . LEU A 1 324 ? 16.875 30.969 -1.885 1 98.25 324 LEU A N 1
ATOM 2567 C CA . LEU A 1 324 ? 16.078 31.172 -3.088 1 98.25 324 LEU A CA 1
ATOM 2568 C C . LEU A 1 324 ? 15.664 29.844 -3.699 1 98.25 324 LEU A C 1
ATOM 2570 O O . LEU A 1 324 ? 14.547 29.703 -4.199 1 98.25 324 LEU A O 1
ATOM 2574 N N . GLU A 1 325 ? 16.562 28.922 -3.629 1 98.38 325 GLU A N 1
ATOM 2575 C CA . GLU A 1 325 ? 16.266 27.594 -4.141 1 98.38 325 GLU A CA 1
ATOM 2576 C C . GLU A 1 325 ? 15.133 26.938 -3.344 1 98.38 325 GLU A C 1
ATOM 2578 O O . GLU A 1 325 ? 14.219 26.344 -3.922 1 98.38 325 GLU A O 1
ATOM 2583 N N . TYR A 1 326 ? 15.203 27.016 -2.018 1 98.62 326 TYR A N 1
ATOM 2584 C CA . TYR A 1 326 ? 14.109 26.531 -1.185 1 98.62 326 TYR A CA 1
ATOM 2585 C C . TYR A 1 326 ? 12.789 27.172 -1.581 1 98.62 326 TYR A C 1
ATOM 2587 O O . TYR A 1 326 ? 11.781 26.469 -1.756 1 98.62 326 TYR A O 1
ATOM 2595 N N . GLN A 1 327 ? 12.797 28.453 -1.716 1 98.56 327 GLN A N 1
ATOM 2596 C CA . GLN A 1 327 ? 11.578 29.203 -2.025 1 98.56 327 GLN A CA 1
ATOM 2597 C C . GLN A 1 327 ? 11.008 28.781 -3.381 1 98.56 327 GLN A C 1
ATOM 2599 O O . GLN A 1 327 ? 9.797 28.641 -3.533 1 98.56 327 GLN A O 1
ATOM 2604 N N . ARG A 1 328 ? 11.883 28.594 -4.348 1 98.44 328 ARG A N 1
ATOM 2605 C CA . ARG A 1 328 ? 11.438 28.156 -5.664 1 98.44 328 ARG A CA 1
ATOM 2606 C C . ARG A 1 328 ? 10.797 26.781 -5.594 1 98.44 328 ARG A C 1
ATOM 2608 O O . ARG A 1 328 ? 9.766 26.531 -6.215 1 98.44 328 ARG A O 1
ATOM 2615 N N . GLU A 1 329 ? 11.422 25.906 -4.859 1 98.56 329 GLU A N 1
ATOM 2616 C CA . GLU A 1 329 ? 10.875 24.562 -4.691 1 98.56 329 GLU A CA 1
ATOM 2617 C C . GLU A 1 329 ? 9.539 24.594 -3.951 1 98.56 329 GLU A C 1
ATOM 2619 O O . GLU A 1 329 ? 8.617 23.859 -4.289 1 98.56 329 GLU A O 1
ATOM 2624 N N . ILE A 1 330 ? 9.438 25.469 -2.947 1 98.69 330 ILE A N 1
ATOM 2625 C CA . ILE A 1 330 ? 8.18 25.625 -2.221 1 98.69 330 ILE A CA 1
ATOM 2626 C C . ILE A 1 330 ? 7.086 26.094 -3.18 1 98.69 330 ILE A C 1
ATOM 2628 O O . ILE A 1 330 ? 5.969 25.578 -3.154 1 98.69 330 ILE A O 1
ATOM 2632 N N . LYS A 1 331 ? 7.395 27.031 -3.98 1 97.75 331 LYS A N 1
ATOM 2633 C CA . LYS A 1 331 ? 6.422 27.594 -4.918 1 97.75 331 LYS A CA 1
ATOM 2634 C C . LYS A 1 331 ? 5.852 26.5 -5.828 1 97.75 331 LYS A C 1
ATOM 2636 O O . LYS A 1 331 ? 4.668 26.531 -6.172 1 97.75 331 LYS A O 1
ATOM 2641 N N . LYS A 1 332 ? 6.656 25.562 -6.215 1 97.44 332 LYS A N 1
ATOM 2642 C CA . LYS A 1 332 ? 6.238 24.484 -7.105 1 97.44 332 LYS A CA 1
ATOM 2643 C C . LYS A 1 332 ? 5.172 23.609 -6.449 1 97.44 332 LYS A C 1
ATOM 2645 O O . LYS A 1 332 ? 4.32 23.031 -7.133 1 97.44 332 LYS A O 1
ATOM 2650 N N . VAL A 1 333 ? 5.195 23.516 -5.098 1 98 333 VAL A N 1
ATOM 2651 C CA . VAL A 1 333 ? 4.328 22.531 -4.445 1 98 333 VAL A CA 1
ATOM 2652 C C . VAL A 1 333 ? 3.314 23.25 -3.561 1 98 333 VAL A C 1
ATOM 2654 O O . VAL A 1 333 ? 2.525 22.609 -2.861 1 98 333 VAL A O 1
ATOM 2657 N N . LYS A 1 334 ? 3.312 24.531 -3.576 1 97.75 334 LYS A N 1
ATOM 2658 C CA . LYS A 1 334 ? 2.48 25.359 -2.713 1 97.75 334 LYS A CA 1
ATOM 2659 C C . LYS A 1 334 ? 1.003 25.016 -2.869 1 97.75 334 LYS A C 1
ATOM 2661 O O . LYS A 1 334 ? 0.251 25.016 -1.893 1 97.75 334 LYS A O 1
ATOM 2666 N N . HIS A 1 335 ? 0.579 24.672 -4.051 1 97.12 335 HIS A N 1
ATOM 2667 C CA . HIS A 1 335 ? -0.822 24.375 -4.324 1 97.12 335 HIS A CA 1
ATOM 2668 C C . HIS A 1 335 ? -1.298 23.172 -3.521 1 97.12 335 HIS A C 1
ATOM 2670 O O . HIS A 1 335 ? -2.479 23.078 -3.176 1 97.12 335 HIS A O 1
ATOM 2676 N N . TYR A 1 336 ? -0.39 22.234 -3.104 1 98.12 336 TYR A N 1
ATOM 2677 C CA . TYR A 1 336 ? -0.755 21.047 -2.336 1 98.12 336 TYR A CA 1
ATOM 2678 C C . TYR A 1 336 ? -1.17 21.422 -0.918 1 98.12 336 TYR A C 1
ATOM 2680 O O . TYR A 1 336 ? -1.691 20.594 -0.175 1 98.12 336 TYR A O 1
ATOM 2688 N N . PHE A 1 337 ? -0.975 22.734 -0.559 1 98.25 337 PHE A N 1
ATOM 2689 C CA . PHE A 1 337 ? -1.246 23.156 0.812 1 98.25 337 PHE A CA 1
ATOM 2690 C C . PHE A 1 337 ? -2.35 24.203 0.85 1 98.25 337 PHE A C 1
ATOM 2692 O O . PHE A 1 337 ? -2.598 24.812 1.893 1 98.25 337 PHE A O 1
ATOM 2699 N N . GLU A 1 338 ? -3.033 24.406 -0.249 1 97.62 338 GLU A N 1
ATOM 2700 C CA . GLU A 1 338 ? -4.137 25.344 -0.372 1 97.62 338 GLU A CA 1
ATOM 2701 C C . GLU A 1 338 ? -5.434 24.641 -0.752 1 97.62 338 GLU A C 1
ATOM 2703 O O . GLU A 1 338 ? -5.66 24.344 -1.926 1 97.62 338 GLU A O 1
ATOM 2708 N N . TYR A 1 339 ? -6.324 24.469 0.183 1 96.44 339 TYR A N 1
ATOM 2709 C CA . TYR A 1 339 ? -7.52 23.656 0.005 1 96.44 339 TYR A CA 1
ATOM 2710 C C . TYR A 1 339 ? -8.453 24.266 -1.029 1 96.44 339 TYR A C 1
ATOM 2712 O O . TYR A 1 339 ? -9.289 23.578 -1.61 1 96.44 339 TYR A O 1
ATOM 2720 N N . GLU A 1 340 ? -8.312 25.562 -1.311 1 93.38 340 GLU A N 1
ATOM 2721 C CA . GLU A 1 340 ? -9.148 26.234 -2.299 1 93.38 340 GLU A CA 1
ATOM 2722 C C . GLU A 1 340 ? -8.68 25.938 -3.719 1 93.38 340 GLU A C 1
ATOM 2724 O O . GLU A 1 340 ? -9.414 26.172 -4.684 1 93.38 340 GLU A O 1
ATOM 2729 N N . ASP A 1 341 ? -7.477 25.453 -3.846 1 94.56 341 ASP A N 1
ATOM 2730 C CA . ASP A 1 341 ? -6.922 25.156 -5.164 1 94.56 341 ASP A CA 1
ATOM 2731 C C . ASP A 1 341 ? -7.555 23.891 -5.754 1 94.56 341 ASP A C 1
ATOM 2733 O O . ASP A 1 341 ? -7.57 22.844 -5.109 1 94.56 341 ASP A O 1
ATOM 2737 N N . PRO A 1 342 ? -8.055 23.922 -6.965 1 89.12 342 PRO A N 1
ATOM 2738 C CA . PRO A 1 342 ? -8.68 22.75 -7.582 1 89.12 342 PRO A CA 1
ATOM 2739 C C . PRO A 1 342 ? -7.707 21.578 -7.746 1 89.12 342 PRO A C 1
ATOM 2741 O O . PRO A 1 342 ? -8.133 20.422 -7.797 1 89.12 342 PRO A O 1
ATOM 2744 N N . ASN A 1 343 ? -6.465 21.906 -7.875 1 91.94 343 ASN A N 1
ATOM 2745 C CA . ASN A 1 343 ? -5.426 20.875 -7.934 1 91.94 343 ASN A CA 1
ATOM 2746 C C . ASN A 1 343 ? -4.652 20.781 -6.621 1 91.94 343 ASN A C 1
ATOM 2748 O O . ASN A 1 343 ? -3.471 20.438 -6.617 1 91.94 343 ASN A O 1
ATOM 2752 N N . GLY A 1 344 ? -5.352 21.172 -5.59 1 96.06 344 GLY A N 1
ATOM 2753 C CA . GLY A 1 344 ? -4.715 21.266 -4.285 1 96.06 344 GLY A CA 1
ATOM 2754 C C . GLY A 1 344 ? -4.855 20 -3.457 1 96.06 344 GLY A C 1
ATOM 2755 O O . GLY A 1 344 ? -4.805 18.891 -3.992 1 96.06 344 GLY A O 1
ATOM 2756 N N . PRO A 1 345 ? -4.902 20.156 -2.164 1 97.69 345 PRO A N 1
ATOM 2757 C CA . PRO A 1 345 ? -4.871 19 -1.257 1 97.69 345 PRO A CA 1
ATOM 2758 C C . PRO A 1 345 ? -6.051 18.062 -1.46 1 97.69 345 PRO A C 1
ATOM 2760 O O . PRO A 1 345 ? -5.902 16.844 -1.327 1 97.69 345 PRO A O 1
ATOM 2763 N N . VAL A 1 346 ? -7.238 18.609 -1.8 1 96.75 346 VAL A N 1
ATOM 2764 C CA . VAL A 1 346 ? -8.414 17.75 -1.954 1 96.75 346 VAL A CA 1
ATOM 2765 C C . VAL A 1 346 ? -8.156 16.703 -3.033 1 96.75 346 VAL A C 1
ATOM 2767 O O . VAL A 1 346 ? -8.367 15.508 -2.811 1 96.75 346 VAL A O 1
ATOM 2770 N N . ASN A 1 347 ? -7.688 17.172 -4.156 1 95.62 347 ASN A N 1
ATOM 2771 C CA . ASN A 1 347 ? -7.383 16.266 -5.254 1 95.62 347 ASN A CA 1
ATOM 2772 C C . ASN A 1 347 ? -6.309 15.25 -4.863 1 95.62 347 ASN A C 1
ATOM 2774 O O . ASN A 1 347 ? -6.438 14.062 -5.156 1 95.62 347 ASN A O 1
ATOM 2778 N N . GLN A 1 348 ? -5.289 15.711 -4.246 1 97.5 348 GLN A N 1
ATOM 2779 C CA . GLN A 1 348 ? -4.188 14.828 -3.881 1 97.5 348 GLN A CA 1
ATOM 2780 C C . GLN A 1 348 ? -4.613 13.828 -2.811 1 97.5 348 GLN A C 1
ATOM 2782 O O . GLN A 1 348 ? -4.16 12.68 -2.811 1 97.5 348 GLN A O 1
ATOM 2787 N N . ILE A 1 349 ? -5.453 14.219 -1.879 1 98.25 349 ILE A N 1
ATOM 2788 C CA . ILE A 1 349 ? -5.988 13.312 -0.871 1 98.25 349 ILE A CA 1
ATOM 2789 C C . ILE A 1 349 ? -6.75 12.172 -1.552 1 98.25 349 ILE A C 1
ATOM 2791 O O . ILE A 1 349 ? -6.543 11 -1.232 1 98.25 349 ILE A O 1
ATOM 2795 N N . TRP A 1 350 ? -7.594 12.547 -2.496 1 96.75 350 TRP A N 1
ATOM 2796 C CA . TRP A 1 350 ? -8.359 11.523 -3.201 1 96.75 350 TRP A CA 1
ATOM 2797 C C . TRP A 1 350 ? -7.434 10.602 -3.99 1 96.75 350 TRP A C 1
ATOM 2799 O O . TRP A 1 350 ? -7.68 9.398 -4.082 1 96.75 350 TRP A O 1
ATOM 2809 N N . HIS A 1 351 ? -6.387 11.188 -4.543 1 96.88 351 HIS A N 1
ATOM 2810 C CA . HIS A 1 351 ? -5.402 10.344 -5.219 1 96.88 351 HIS A CA 1
ATOM 2811 C C . HIS A 1 351 ? -4.781 9.336 -4.254 1 96.88 351 HIS A C 1
ATOM 2813 O O . HIS A 1 351 ? -4.629 8.164 -4.59 1 96.88 351 HIS A O 1
ATOM 2819 N N . GLN A 1 352 ? -4.438 9.82 -3.082 1 97.75 352 GLN A N 1
ATOM 2820 C CA . GLN A 1 352 ? -3.844 8.953 -2.068 1 97.75 352 GLN A CA 1
ATOM 2821 C C . GLN A 1 352 ? -4.824 7.871 -1.626 1 97.75 352 GLN A C 1
ATOM 2823 O O . GLN A 1 352 ? -4.453 6.699 -1.502 1 97.75 352 GLN A O 1
ATOM 2828 N N . VAL A 1 353 ? -6.02 8.227 -1.43 1 97.88 353 VAL A N 1
ATOM 2829 C CA . VAL A 1 353 ? -7.039 7.277 -0.999 1 97.88 353 VAL A CA 1
ATOM 2830 C C . VAL A 1 353 ? -7.262 6.23 -2.088 1 97.88 353 VAL A C 1
ATOM 2832 O O . VAL A 1 353 ? -7.305 5.031 -1.806 1 97.88 353 VAL A O 1
ATOM 2835 N N . SER A 1 354 ? -7.41 6.703 -3.324 1 96.38 354 SER A N 1
ATOM 2836 C CA . SER A 1 354 ? -7.641 5.801 -4.445 1 96.38 354 SER A CA 1
ATOM 2837 C C . SER A 1 354 ? -6.508 4.793 -4.594 1 96.38 354 SER A C 1
ATOM 2839 O O . SER A 1 354 ? -6.738 3.641 -4.965 1 96.38 354 SER A O 1
ATOM 2841 N N . SER A 1 355 ? -5.332 5.199 -4.281 1 95.75 355 SER A N 1
ATOM 2842 C CA . SER A 1 355 ? -4.16 4.348 -4.445 1 95.75 355 SER A CA 1
ATOM 2843 C C . SER A 1 355 ? -4.16 3.205 -3.438 1 95.75 355 SER A C 1
ATOM 2845 O O . SER A 1 355 ? -3.416 2.234 -3.59 1 95.75 355 SER A O 1
ATOM 2847 N N . LYS A 1 356 ? -5.027 3.268 -2.424 1 96.38 356 LYS A N 1
ATOM 2848 C CA . LYS A 1 356 ? -5.102 2.227 -1.403 1 96.38 356 LYS A CA 1
ATOM 2849 C C . LYS A 1 356 ? -6.062 1.118 -1.816 1 96.38 356 LYS A C 1
ATOM 2851 O O . LYS A 1 356 ? -6.039 0.024 -1.25 1 96.38 356 LYS A O 1
ATOM 2856 N N . ALA A 1 357 ? -6.949 1.361 -2.764 1 96.38 357 ALA A N 1
ATOM 2857 C CA . ALA A 1 357 ? -8.086 0.501 -3.09 1 96.38 357 ALA A CA 1
ATOM 2858 C C . ALA A 1 357 ? -7.617 -0.888 -3.514 1 96.38 357 ALA A C 1
ATOM 2860 O O . ALA A 1 357 ? -8.156 -1.898 -3.057 1 96.38 357 ALA A O 1
ATOM 2861 N N . PRO A 1 358 ? -6.551 -1.014 -4.32 1 95.69 358 PRO A N 1
ATOM 2862 C CA . PRO A 1 358 ? -6.152 -2.355 -4.75 1 95.69 358 PRO A CA 1
ATOM 2863 C C . PRO A 1 358 ? -5.715 -3.242 -3.586 1 95.69 358 PRO A C 1
ATOM 2865 O O . PRO A 1 358 ? -6.121 -4.406 -3.504 1 95.69 358 PRO A O 1
ATOM 2868 N N . LEU A 1 359 ? -4.922 -2.691 -2.713 1 95.69 359 LEU A N 1
ATOM 2869 C CA . LEU A 1 359 ? -4.477 -3.475 -1.563 1 95.69 359 LEU A CA 1
ATOM 2870 C C . LEU A 1 359 ? -5.656 -3.83 -0.661 1 95.69 359 LEU A C 1
ATOM 2872 O O . LEU A 1 359 ? -5.734 -4.949 -0.153 1 95.69 359 LEU A O 1
ATOM 2876 N N . ILE A 1 360 ? -6.551 -2.916 -0.48 1 95.94 360 ILE A N 1
ATOM 2877 C CA . ILE A 1 360 ? -7.727 -3.15 0.348 1 95.94 360 ILE A CA 1
ATOM 2878 C C . ILE A 1 360 ? -8.562 -4.285 -0.248 1 95.94 360 ILE A C 1
ATOM 2880 O O . ILE A 1 360 ? -8.953 -5.211 0.462 1 95.94 360 ILE A O 1
ATOM 2884 N N . LYS A 1 361 ? -8.805 -4.207 -1.512 1 96.44 361 LYS A N 1
ATOM 2885 C CA . LYS A 1 361 ? -9.578 -5.246 -2.189 1 96.44 361 LYS A CA 1
ATOM 2886 C C . LYS A 1 361 ? -8.883 -6.602 -2.096 1 96.44 361 LYS A C 1
ATOM 2888 O O . LYS A 1 361 ? -9.531 -7.625 -1.865 1 96.44 361 LYS A O 1
ATOM 2893 N N . LEU A 1 362 ? -7.598 -6.574 -2.297 1 96 362 LEU A N 1
ATOM 2894 C CA . LEU A 1 362 ? -6.812 -7.797 -2.178 1 96 362 LEU A CA 1
ATOM 2895 C C . LEU A 1 362 ? -6.98 -8.422 -0.795 1 96 362 LEU A C 1
ATOM 2897 O O . LEU A 1 362 ? -7.266 -9.609 -0.677 1 96 362 LEU A O 1
ATOM 2901 N N . LEU A 1 363 ? -6.883 -7.664 0.206 1 93.62 363 LEU A N 1
ATOM 2902 C CA . LEU A 1 363 ? -6.953 -8.172 1.573 1 93.62 363 LEU A CA 1
ATOM 2903 C C . LEU A 1 363 ? -8.367 -8.656 1.9 1 93.62 363 LEU A C 1
ATOM 2905 O O . LEU A 1 363 ? -8.531 -9.641 2.621 1 93.62 363 LEU A O 1
ATOM 2909 N N . ILE A 1 364 ? -9.336 -7.949 1.405 1 94 364 ILE A N 1
ATOM 2910 C CA . ILE A 1 364 ? -10.727 -8.359 1.603 1 94 364 ILE A CA 1
ATOM 2911 C C . ILE A 1 364 ? -10.945 -9.742 0.987 1 94 364 ILE A C 1
ATOM 2913 O O . ILE A 1 364 ? -11.469 -10.648 1.643 1 94 364 ILE A O 1
ATOM 2917 N N . ASN A 1 365 ? -10.5 -9.891 -0.25 1 94.56 365 ASN A N 1
ATOM 2918 C CA . ASN A 1 365 ? -10.672 -11.172 -0.924 1 94.56 365 ASN A CA 1
ATOM 2919 C C . ASN A 1 365 ? -9.844 -12.273 -0.261 1 94.56 365 ASN A C 1
ATOM 2921 O O . ASN A 1 365 ? -10.305 -13.406 -0.133 1 94.56 365 ASN A O 1
ATOM 2925 N N . ARG A 1 366 ? -8.656 -11.914 0.108 1 93.19 366 ARG A N 1
ATOM 2926 C CA . ARG A 1 366 ? -7.797 -12.859 0.813 1 93.19 366 ARG A CA 1
ATOM 2927 C C . ARG A 1 366 ? -8.438 -13.328 2.113 1 93.19 366 ARG A C 1
ATOM 2929 O O . ARG A 1 366 ? -8.477 -14.523 2.4 1 93.19 366 ARG A O 1
ATOM 2936 N N . ASP A 1 367 ? -8.992 -12.438 2.857 1 88.31 367 ASP A N 1
ATOM 2937 C CA . ASP A 1 367 ? -9.57 -12.734 4.164 1 88.31 367 ASP A CA 1
ATOM 2938 C C . ASP A 1 367 ? -10.805 -13.625 4.031 1 88.31 367 ASP A C 1
ATOM 2940 O O . ASP A 1 367 ? -11.07 -14.461 4.898 1 88.31 367 ASP A O 1
ATOM 2944 N N . LYS A 1 368 ? -11.492 -13.508 2.984 1 88.56 368 LYS A N 1
ATOM 2945 C CA . LYS A 1 368 ? -12.711 -14.273 2.764 1 88.56 368 LYS A CA 1
ATOM 2946 C C . LYS A 1 368 ? -12.398 -15.766 2.604 1 88.56 368 LYS A C 1
ATOM 2948 O O . LYS A 1 368 ? -13.211 -16.609 2.973 1 88.56 368 LYS A O 1
ATOM 2953 N N . ARG A 1 369 ? -11.297 -16.094 2.053 1 89.69 369 ARG A N 1
ATOM 2954 C CA . ARG A 1 369 ? -11.047 -17.484 1.71 1 89.69 369 ARG A CA 1
ATOM 2955 C C . ARG A 1 369 ? -10.203 -18.172 2.785 1 89.69 369 ARG A C 1
ATOM 2957 O O . ARG A 1 369 ? -10.016 -19.391 2.756 1 89.69 369 ARG A O 1
ATOM 2964 N N . LEU A 1 370 ? -9.641 -17.344 3.668 1 77.5 370 LEU A N 1
ATOM 2965 C CA . LEU A 1 370 ? -8.805 -17.938 4.703 1 77.5 370 LEU A CA 1
ATOM 2966 C C . LEU A 1 370 ? -9.641 -18.797 5.648 1 77.5 370 LEU A C 1
ATOM 2968 O O . LEU A 1 370 ? -10.703 -18.375 6.102 1 77.5 370 LEU A O 1
ATOM 2972 N N . VAL A 1 371 ? -9.477 -20.125 5.512 1 65.44 371 VAL A N 1
ATOM 2973 C CA . VAL A 1 371 ? -10.188 -21.062 6.383 1 65.44 371 VAL A CA 1
ATOM 2974 C C . VAL A 1 371 ? -9.773 -20.828 7.832 1 65.44 371 VAL A C 1
ATOM 2976 O O . VAL A 1 371 ? -10.594 -20.438 8.672 1 65.44 371 VAL A O 1
ATOM 2979 N N . GLU A 1 372 ? -8.742 -21.859 8.414 1 55.59 372 GLU A N 1
ATOM 2980 C CA . GLU A 1 372 ? -8.375 -21.844 9.828 1 55.59 372 GLU A CA 1
ATOM 2981 C C . GLU A 1 372 ? -7.441 -20.688 10.148 1 55.59 372 GLU A C 1
ATOM 2983 O O . GLU A 1 372 ? -6.34 -20.609 9.602 1 55.59 372 GLU A O 1
ATOM 2988 N N . ARG A 1 373 ? -7.941 -19.547 10.234 1 50.38 373 ARG A N 1
ATOM 2989 C CA . ARG A 1 373 ? -6.879 -18.688 10.758 1 50.38 373 ARG A CA 1
ATOM 2990 C C . ARG A 1 373 ? -6.383 -19.188 12.109 1 50.38 373 ARG A C 1
ATOM 2992 O O . ARG A 1 373 ? -7.18 -19.469 13.008 1 50.38 373 ARG A O 1
ATOM 2999 N N . GLY A 1 374 ? -5.52 -20.141 11.969 1 43.47 374 GLY A N 1
ATOM 3000 C CA . GLY A 1 374 ? -4.957 -20.609 13.227 1 43.47 374 GLY A CA 1
ATOM 3001 C C . GLY A 1 374 ? -5.137 -19.625 14.367 1 43.47 374 GLY A C 1
ATOM 3002 O O . GLY A 1 374 ? -5.477 -18.469 14.141 1 43.47 374 GLY A O 1
ATOM 3003 N N . THR A 1 375 ? -5.469 -20.297 15.492 1 40.09 375 THR A N 1
ATOM 3004 C CA . THR A 1 375 ? -5.598 -19.656 16.797 1 40.09 375 THR A CA 1
ATOM 3005 C C . THR A 1 375 ? -4.734 -18.406 16.875 1 40.09 375 THR A C 1
ATOM 3007 O O . THR A 1 375 ? -4.961 -17.531 17.719 1 40.09 375 THR A O 1
ATOM 3010 N N . ASN A 1 376 ? -3.477 -18.594 16.5 1 42.94 376 ASN A N 1
ATOM 3011 C CA . ASN A 1 376 ? -2.461 -17.812 17.188 1 42.94 376 ASN A CA 1
ATOM 3012 C C . ASN A 1 376 ? -2.385 -16.391 16.641 1 42.94 376 ASN A C 1
ATOM 3014 O O . ASN A 1 376 ? -1.621 -15.555 17.141 1 42.94 376 ASN A O 1
ATOM 3018 N N . GLY A 1 377 ? -2.672 -15.406 16.109 1 50.12 377 GLY A N 1
ATOM 3019 C CA . GLY A 1 377 ? -2.168 -14.047 16.156 1 50.12 377 GLY A CA 1
ATOM 3020 C C . GLY A 1 377 ? -2.441 -13.266 14.883 1 50.12 377 GLY A C 1
ATOM 3021 O O . GLY A 1 377 ? -3.033 -13.789 13.938 1 50.12 377 GLY A O 1
ATOM 3022 N N . THR A 1 378 ? -2.41 -11.977 14.805 1 58.28 378 THR A N 1
ATOM 3023 C CA . THR A 1 378 ? -2.451 -10.883 13.836 1 58.28 378 THR A CA 1
ATOM 3024 C C . THR A 1 378 ? -1.584 -11.203 12.625 1 58.28 378 THR A C 1
ATOM 3026 O O . THR A 1 378 ? -0.44 -11.633 12.766 1 58.28 378 THR A O 1
ATOM 3029 N N . ASP A 1 379 ? -2.377 -11.555 11.367 1 74.62 379 ASP A N 1
ATOM 3030 C CA . ASP A 1 379 ? -1.647 -11.664 10.109 1 74.62 379 ASP A CA 1
ATOM 3031 C C . ASP A 1 379 ? -1.408 -10.289 9.492 1 74.62 379 ASP A C 1
ATOM 3033 O O . ASP A 1 379 ? -2.34 -9.656 8.984 1 74.62 379 ASP A O 1
ATOM 3037 N N . CYS A 1 380 ? -0.203 -9.867 9.805 1 80.88 380 CYS A N 1
ATOM 3038 C CA . CYS A 1 380 ? 0.126 -8.523 9.344 1 80.88 380 CYS A CA 1
ATOM 3039 C C . CYS A 1 380 ? 1.085 -8.57 8.156 1 80.88 380 CYS A C 1
ATOM 3041 O O . CYS A 1 380 ? 1.955 -9.438 8.094 1 80.88 380 CYS A O 1
ATOM 3043 N N . SER A 1 381 ? 0.785 -7.816 7.238 1 81.5 381 SER A N 1
ATOM 3044 C CA . SER A 1 381 ? 1.732 -7.516 6.172 1 81.5 381 SER A CA 1
ATOM 3045 C C . SER A 1 381 ? 2.404 -6.164 6.391 1 81.5 381 SER A C 1
ATOM 3047 O O . SER A 1 381 ? 1.728 -5.16 6.613 1 81.5 381 SER A O 1
ATOM 3049 N N . CYS A 1 382 ? 3.75 -6.203 6.312 1 82.38 382 CYS A N 1
ATOM 3050 C CA . CYS A 1 382 ? 4.461 -5 6.734 1 82.38 382 CYS A CA 1
ATOM 3051 C C . CYS A 1 382 ? 5.504 -4.594 5.699 1 82.38 382 CYS A C 1
ATOM 3053 O O . CYS A 1 382 ? 5.934 -5.418 4.887 1 82.38 382 CYS A O 1
ATOM 3055 N N . ILE A 1 383 ? 5.785 -3.402 5.672 1 80.12 383 ILE A N 1
ATOM 3056 C CA . ILE A 1 383 ? 6.941 -2.854 4.969 1 80.12 383 ILE A CA 1
ATOM 3057 C C . ILE A 1 383 ? 7.828 -2.094 5.949 1 80.12 383 ILE A C 1
ATOM 3059 O O . ILE A 1 383 ? 7.34 -1.294 6.75 1 80.12 383 ILE A O 1
ATOM 3063 N N . CYS A 1 384 ? 9.156 -2.52 5.902 1 76.69 384 CYS A N 1
ATOM 3064 C CA . CYS A 1 384 ? 10.039 -1.972 6.922 1 76.69 384 CYS A CA 1
ATOM 3065 C C . CYS A 1 384 ? 11.203 -1.212 6.285 1 76.69 384 CYS A C 1
ATOM 3067 O O . CYS A 1 384 ? 11.602 -1.513 5.156 1 76.69 384 CYS A O 1
ATOM 3069 N N . SER A 1 385 ? 11.508 -0.1 6.871 1 64.94 385 SER A N 1
ATOM 3070 C CA . SER A 1 385 ? 12.734 0.608 6.512 1 64.94 385 SER A CA 1
ATOM 3071 C C . SER A 1 385 ? 13.898 0.19 7.406 1 64.94 385 SER A C 1
ATOM 3073 O O . SER A 1 385 ? 13.742 0.078 8.625 1 64.94 385 SER A O 1
ATOM 3075 N N . THR A 1 386 ? 14.758 -0.75 6.855 1 55.94 386 THR A N 1
ATOM 3076 C CA . THR A 1 386 ? 15.93 -1.143 7.625 1 55.94 386 THR A CA 1
ATOM 3077 C C . THR A 1 386 ? 17.016 -0.076 7.535 1 55.94 386 THR A C 1
ATOM 3079 O O . THR A 1 386 ? 17.312 0.431 6.449 1 55.94 386 THR A O 1
ATOM 3082 N N . THR A 1 387 ? 17.266 0.527 8.609 1 49.22 387 THR A N 1
ATOM 3083 C CA . THR A 1 387 ? 18.375 1.479 8.609 1 49.22 387 THR A CA 1
ATOM 3084 C C . THR A 1 387 ? 19.672 0.801 8.172 1 49.22 387 THR A C 1
ATOM 3086 O O . THR A 1 387 ? 19.828 -0.41 8.336 1 49.22 387 THR A O 1
ATOM 3089 N N . LYS A 1 388 ? 20.453 1.558 7.336 1 46.19 388 LYS A N 1
ATOM 3090 C CA . LYS A 1 388 ? 21.75 1.209 6.762 1 46.19 388 LYS A CA 1
ATOM 3091 C C . LYS A 1 388 ? 22.562 0.343 7.723 1 46.19 388 LYS A C 1
ATOM 3093 O O . LYS A 1 388 ? 23.328 -0.519 7.293 1 46.19 388 LYS A O 1
ATOM 3098 N N . GLU A 1 389 ? 22.469 0.528 8.914 1 43.59 389 GLU A N 1
ATOM 3099 C CA . GLU A 1 389 ? 23.406 -0.136 9.812 1 43.59 389 GLU A CA 1
ATOM 3100 C C . GLU A 1 389 ? 23.141 -1.637 9.875 1 43.59 389 GLU A C 1
ATOM 3102 O O . GLU A 1 389 ? 24.062 -2.43 10.062 1 43.59 389 GLU A O 1
ATOM 3107 N N . LEU A 1 390 ? 21.953 -2.096 9.648 1 38.5 390 LEU A N 1
ATOM 3108 C CA . LEU A 1 390 ? 21.672 -3.523 9.766 1 38.5 390 LEU A CA 1
ATOM 3109 C C . LEU A 1 390 ? 21.938 -4.238 8.445 1 38.5 390 LEU A C 1
ATOM 3111 O O . LEU A 1 390 ? 22.031 -5.465 8.406 1 38.5 390 LEU A O 1
ATOM 3115 N N . LEU A 1 391 ? 21.875 -3.697 7.363 1 36.25 391 LEU A N 1
ATOM 3116 C CA . LEU A 1 391 ? 22.188 -4.359 6.098 1 36.25 391 LEU A CA 1
ATOM 3117 C C . LEU A 1 391 ? 23.688 -4.59 5.957 1 36.25 391 LEU A C 1
ATOM 3119 O O . LEU A 1 391 ? 24.125 -5.348 5.086 1 36.25 391 LEU A O 1
ATOM 3123 N N . ARG A 1 392 ? 24.594 -3.939 6.473 1 31.34 392 ARG A N 1
ATOM 3124 C CA . ARG A 1 392 ? 26.031 -4.168 6.426 1 31.34 392 ARG A CA 1
ATOM 3125 C C . ARG A 1 392 ? 26.438 -5.301 7.359 1 31.34 392 ARG A C 1
ATOM 3127 O O . ARG A 1 392 ? 27.625 -5.621 7.48 1 31.34 392 ARG A O 1
ATOM 3134 N N . LYS A 1 393 ? 25.562 -5.824 8.18 1 28.44 393 LYS A N 1
ATOM 3135 C CA . LYS A 1 393 ? 26.172 -6.977 8.836 1 28.44 393 LYS A CA 1
ATOM 3136 C C . LYS A 1 393 ? 26.016 -8.242 8 1 28.44 393 LYS A C 1
ATOM 3138 O O . LYS A 1 393 ? 24.922 -8.531 7.508 1 28.44 393 LYS A O 1
ATOM 3143 N N . MET B 1 1 ? 14.141 -0.504 -17.078 1 93.38 1 MET B N 1
ATOM 3144 C CA . MET B 1 1 ? 14.766 -1.822 -17 1 93.38 1 MET B CA 1
ATOM 3145 C C . MET B 1 1 ? 16.281 -1.72 -17.172 1 93.38 1 MET B C 1
ATOM 3147 O O . MET B 1 1 ? 16.75 -1.032 -18.078 1 93.38 1 MET B O 1
ATOM 3151 N N . TYR B 1 2 ? 16.938 -2.373 -16.266 1 95 2 TYR B N 1
ATOM 3152 C CA . TYR B 1 2 ? 18.391 -2.414 -16.406 1 95 2 TYR B CA 1
ATOM 3153 C C . TYR B 1 2 ? 18.797 -3.162 -17.672 1 95 2 TYR B C 1
ATOM 3155 O O . TYR B 1 2 ? 18.188 -4.188 -18.016 1 95 2 TYR B O 1
ATOM 3163 N N . ASP B 1 3 ? 19.797 -2.623 -18.328 1 94 3 ASP B N 1
ATOM 3164 C CA . ASP B 1 3 ? 20.484 -3.408 -19.344 1 94 3 ASP B CA 1
ATOM 3165 C C . ASP B 1 3 ? 21.562 -4.285 -18.719 1 94 3 ASP B C 1
ATOM 3167 O O . ASP B 1 3 ? 22.75 -3.949 -18.781 1 94 3 ASP B O 1
ATOM 3171 N N . LEU B 1 4 ? 21.172 -5.422 -18.281 1 96.75 4 LEU B N 1
ATOM 3172 C CA . LEU B 1 4 ? 22.094 -6.316 -17.594 1 96.75 4 LEU B CA 1
ATOM 3173 C C . LEU B 1 4 ? 23.047 -6.977 -18.578 1 96.75 4 LEU B C 1
ATOM 3175 O O . LEU B 1 4 ? 22.703 -7.164 -19.75 1 96.75 4 LEU B O 1
ATOM 3179 N N . PRO B 1 5 ? 24.281 -7.293 -18.078 1 96.81 5 PRO B N 1
ATOM 3180 C CA . PRO B 1 5 ? 25.094 -8.18 -18.891 1 96.81 5 PRO B CA 1
ATOM 3181 C C . PRO B 1 5 ? 24.359 -9.43 -19.344 1 96.81 5 PRO B C 1
ATOM 3183 O O . PRO B 1 5 ? 23.516 -9.953 -18.609 1 96.81 5 PRO B O 1
ATOM 3186 N N . ALA B 1 6 ? 24.688 -9.977 -20.453 1 95.19 6 ALA B N 1
ATOM 3187 C CA . ALA B 1 6 ? 23.984 -11.094 -21.078 1 95.19 6 ALA B CA 1
ATOM 3188 C C . ALA B 1 6 ? 23.969 -12.32 -20.172 1 95.19 6 ALA B C 1
ATOM 3190 O O . ALA B 1 6 ? 23.031 -13.117 -20.203 1 95.19 6 ALA B O 1
ATOM 3191 N N . LYS B 1 7 ? 24.953 -12.43 -19.359 1 96 7 LYS B N 1
ATOM 3192 C CA . LYS B 1 7 ? 25.078 -13.609 -18.516 1 96 7 LYS B CA 1
ATOM 3193 C C . LYS B 1 7 ? 23.891 -13.742 -17.562 1 96 7 LYS B C 1
ATOM 3195 O O . LYS B 1 7 ? 23.625 -14.82 -17.031 1 96 7 LYS B O 1
ATOM 3200 N N . PHE B 1 8 ? 23.141 -12.633 -17.359 1 98 8 PHE B N 1
ATOM 3201 C CA . PHE B 1 8 ? 22.016 -12.672 -16.438 1 98 8 PHE B CA 1
ATOM 3202 C C . PHE B 1 8 ? 20.703 -12.875 -17.172 1 98 8 PHE B C 1
ATOM 3204 O O . PHE B 1 8 ? 19.656 -13.031 -16.562 1 98 8 PHE B O 1
ATOM 3211 N N . THR B 1 9 ? 20.688 -12.789 -18.531 1 96.69 9 THR B N 1
ATOM 3212 C CA . THR B 1 9 ? 19.484 -12.922 -19.344 1 96.69 9 THR B CA 1
ATOM 3213 C C . THR B 1 9 ? 19.688 -13.984 -20.422 1 96.69 9 THR B C 1
ATOM 3215 O O . THR B 1 9 ? 19.625 -15.18 -20.141 1 96.69 9 THR B O 1
ATOM 3218 N N . TYR B 1 10 ? 20.094 -13.539 -21.672 1 95.88 10 TYR B N 1
ATOM 3219 C CA . TYR B 1 10 ? 20.266 -14.453 -22.797 1 95.88 10 TYR B CA 1
ATOM 3220 C C . TYR B 1 10 ? 21.359 -15.477 -22.516 1 95.88 10 TYR B C 1
ATOM 3222 O O . TYR B 1 10 ? 21.281 -16.625 -22.969 1 95.88 10 TYR B O 1
ATOM 3230 N N . GLY B 1 11 ? 22.344 -15.062 -21.75 1 95.19 11 GLY B N 1
ATOM 3231 C CA . GLY B 1 11 ? 23.406 -15.984 -21.359 1 95.19 11 GLY B CA 1
ATOM 3232 C C . GLY B 1 11 ? 22.906 -17.156 -20.531 1 95.19 11 GLY B C 1
ATOM 3233 O O . GLY B 1 11 ? 23.453 -18.25 -20.625 1 95.19 11 GLY B O 1
ATOM 3234 N N . VAL B 1 12 ? 21.906 -16.922 -19.719 1 96.19 12 VAL B N 1
ATOM 3235 C CA . VAL B 1 12 ? 21.312 -18 -18.938 1 96.19 12 VAL B CA 1
ATOM 3236 C C . VAL B 1 12 ? 20.641 -19.016 -19.875 1 96.19 12 VAL B C 1
ATOM 3238 O O . VAL B 1 12 ? 20.766 -20.219 -19.672 1 96.19 12 VAL B O 1
ATOM 3241 N N . VAL B 1 13 ? 19.953 -18.5 -20.859 1 95.06 13 VAL B N 1
ATOM 3242 C CA . VAL B 1 13 ? 19.281 -19.359 -21.844 1 95.06 13 VAL B CA 1
ATOM 3243 C C . VAL B 1 13 ? 20.328 -20.203 -22.578 1 95.06 13 VAL B C 1
ATOM 3245 O O . VAL B 1 13 ? 20.141 -21.406 -22.75 1 95.06 13 VAL B O 1
ATOM 3248 N N . ARG B 1 14 ? 21.422 -19.562 -23.016 1 93.62 14 ARG B N 1
ATOM 3249 C CA . ARG B 1 14 ? 22.484 -20.281 -23.703 1 93.62 14 ARG B CA 1
ATOM 3250 C C . ARG B 1 14 ? 23.094 -21.359 -22.797 1 93.62 14 ARG B C 1
ATOM 3252 O O . ARG B 1 14 ? 23.375 -22.469 -23.266 1 93.62 14 ARG B O 1
ATOM 3259 N N . SER B 1 15 ? 23.266 -21 -21.5 1 92.19 15 SER B N 1
ATOM 3260 C CA . SER B 1 15 ? 23.797 -21.984 -20.562 1 92.19 15 SER B CA 1
ATOM 3261 C C . SER B 1 15 ? 22.828 -23.156 -20.391 1 92.19 15 SER B C 1
ATOM 3263 O O . SER B 1 15 ? 23.25 -24.297 -20.25 1 92.19 15 SER B O 1
ATOM 3265 N N . TYR B 1 16 ? 21.594 -22.844 -20.344 1 92.75 16 TYR B N 1
ATOM 3266 C CA . TYR B 1 16 ? 20.562 -23.891 -20.25 1 92.75 16 TYR B CA 1
ATOM 3267 C C . TYR B 1 16 ? 20.641 -24.828 -21.453 1 92.75 16 TYR B C 1
ATOM 3269 O O . TYR B 1 16 ? 20.641 -26.062 -21.281 1 92.75 16 TYR B O 1
ATOM 3277 N N . MET B 1 17 ? 20.719 -24.234 -22.641 1 89.69 17 MET B N 1
ATOM 3278 C CA . MET B 1 17 ? 20.797 -25.016 -23.875 1 89.69 17 MET B CA 1
ATOM 3279 C C . MET B 1 17 ? 22.078 -25.844 -23.922 1 89.69 17 MET B C 1
ATOM 3281 O O . MET B 1 17 ? 22.047 -27.016 -24.312 1 89.69 17 MET B O 1
ATOM 3285 N N . ALA B 1 18 ? 23.156 -25.297 -23.453 1 86.88 18 ALA B N 1
ATOM 3286 C CA . ALA B 1 18 ? 24.453 -25.984 -23.453 1 86.88 18 ALA B CA 1
ATOM 3287 C C . ALA B 1 18 ? 24.438 -27.172 -22.5 1 86.88 18 ALA B C 1
ATOM 3289 O O . ALA B 1 18 ? 25.016 -28.219 -22.781 1 86.88 18 ALA B O 1
ATOM 3290 N N . ALA B 1 19 ? 23.797 -26.953 -21.359 1 84.75 19 ALA B N 1
ATOM 3291 C CA . ALA B 1 19 ? 23.75 -28 -20.344 1 84.75 19 ALA B CA 1
ATOM 3292 C C . ALA B 1 19 ? 22.922 -29.188 -20.828 1 84.75 19 ALA B C 1
ATOM 3294 O O . ALA B 1 19 ? 23.078 -30.312 -20.328 1 84.75 19 ALA B O 1
ATOM 3295 N N . ARG B 1 20 ? 22.125 -29.047 -21.797 1 83.12 20 ARG B N 1
ATOM 3296 C CA . ARG B 1 20 ? 21.219 -30.094 -22.25 1 83.12 20 ARG B CA 1
ATOM 3297 C C . ARG B 1 20 ? 21.625 -30.594 -23.625 1 83.12 20 ARG B C 1
ATOM 3299 O O . ARG B 1 20 ? 21 -31.516 -24.156 1 83.12 20 ARG B O 1
ATOM 3306 N N . ALA B 1 21 ? 22.531 -29.875 -24.203 1 78.25 21 ALA B N 1
ATOM 3307 C CA . ALA B 1 21 ? 23.016 -30.297 -25.5 1 78.25 21 ALA B CA 1
ATOM 3308 C C . ALA B 1 21 ? 23.844 -31.578 -25.391 1 78.25 21 ALA B C 1
ATOM 3310 O O . ALA B 1 21 ? 24.469 -31.828 -24.375 1 78.25 21 ALA B O 1
ATOM 3311 N N . ARG B 1 22 ? 23.625 -32.531 -26.422 1 65.75 22 ARG B N 1
ATOM 3312 C CA . ARG B 1 22 ? 24.453 -33.719 -26.516 1 65.75 22 ARG B CA 1
ATOM 3313 C C . ARG B 1 22 ? 25.938 -33.375 -26.5 1 65.75 22 ARG B C 1
ATOM 3315 O O . ARG B 1 22 ? 26.312 -32.25 -26.875 1 65.75 22 ARG B O 1
ATOM 3322 N N . ALA B 1 23 ? 26.656 -34.344 -26.062 1 59.91 23 ALA B N 1
ATOM 3323 C CA . ALA B 1 23 ? 28.109 -34.219 -26 1 59.91 23 ALA B CA 1
ATOM 3324 C C . ALA B 1 23 ? 28.672 -33.719 -27.328 1 59.91 23 ALA B C 1
ATOM 3326 O O . ALA B 1 23 ? 28.312 -34.219 -28.406 1 59.91 23 ALA B O 1
ATOM 3327 N N . GLY B 1 24 ? 29.344 -32.5 -27.438 1 55.38 24 GLY B N 1
ATOM 3328 C CA . GLY B 1 24 ? 29.969 -31.938 -28.625 1 55.38 24 GLY B CA 1
ATOM 3329 C C . GLY B 1 24 ? 29.188 -30.766 -29.219 1 55.38 24 GLY B C 1
ATOM 3330 O O . GLY B 1 24 ? 29.703 -30.031 -30.047 1 55.38 24 GLY B O 1
ATOM 3331 N N . ALA B 1 25 ? 27.891 -30.594 -28.859 1 59.44 25 ALA B N 1
ATOM 3332 C CA . ALA B 1 25 ? 27.078 -29.578 -29.516 1 59.44 25 ALA B CA 1
ATOM 3333 C C . ALA B 1 25 ? 26.891 -28.359 -28.609 1 59.44 25 ALA B C 1
ATOM 3335 O O . ALA B 1 25 ? 26.109 -27.469 -28.922 1 59.44 25 ALA B O 1
ATOM 3336 N N . ALA B 1 26 ? 27.562 -28.391 -27.453 1 61.81 26 ALA B N 1
ATOM 3337 C CA . ALA B 1 26 ? 27.422 -27.297 -26.516 1 61.81 26 ALA B CA 1
ATOM 3338 C C . ALA B 1 26 ? 27.875 -25.969 -27.141 1 61.81 26 ALA B C 1
ATOM 3340 O O . ALA B 1 26 ? 27.297 -24.922 -26.859 1 61.81 26 ALA B O 1
ATOM 3341 N N . GLY B 1 27 ? 28.75 -26 -27.953 1 62.91 27 GLY B N 1
ATOM 3342 C CA . GLY B 1 27 ? 29.281 -24.812 -28.609 1 62.91 27 GLY B CA 1
ATOM 3343 C C . GLY B 1 27 ? 28.281 -24.141 -29.531 1 62.91 27 GLY B C 1
ATOM 3344 O O . GLY B 1 27 ? 28.344 -22.938 -29.75 1 62.91 27 GLY B O 1
ATOM 3345 N N . ALA B 1 28 ? 27.344 -24.859 -30.062 1 69.56 28 ALA B N 1
ATOM 3346 C CA . ALA B 1 28 ? 26.375 -24.344 -31.031 1 69.56 28 ALA B CA 1
ATOM 3347 C C . ALA B 1 28 ? 25.391 -23.391 -30.359 1 69.56 28 ALA B C 1
ATOM 3349 O O . ALA B 1 28 ? 24.953 -22.422 -30.969 1 69.56 28 ALA B O 1
ATOM 3350 N N . ALA B 1 29 ? 25.141 -23.625 -29.141 1 73.75 29 ALA B N 1
ATOM 3351 C CA 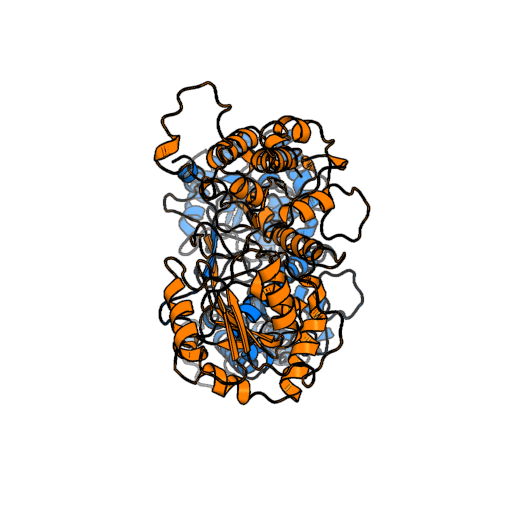. ALA B 1 29 ? 24.172 -22.781 -28.438 1 73.75 29 ALA B CA 1
ATOM 3352 C C . ALA B 1 29 ? 24.719 -21.359 -28.234 1 73.75 29 ALA B C 1
ATOM 3354 O O . ALA B 1 29 ? 23.953 -20.391 -28.266 1 73.75 29 ALA B O 1
ATOM 3355 N N . SER B 1 30 ? 26 -21.25 -28.125 1 75.56 30 SER B N 1
ATOM 3356 C CA . SER B 1 30 ? 26.625 -19.953 -27.875 1 75.56 30 SER B CA 1
ATOM 3357 C C . SER B 1 30 ? 26.531 -19.047 -29.094 1 75.56 30 SER B C 1
ATOM 3359 O O . SER B 1 30 ? 26.562 -17.812 -28.969 1 75.56 30 SER B O 1
ATOM 3361 N N . ALA B 1 31 ? 26.297 -19.609 -30.172 1 80.06 31 ALA B N 1
ATOM 3362 C CA . ALA B 1 31 ? 26.359 -18.844 -31.406 1 80.06 31 ALA B CA 1
ATOM 3363 C C . ALA B 1 31 ? 24.984 -18.359 -31.844 1 80.06 31 ALA B C 1
ATOM 3365 O O . ALA B 1 31 ? 24.859 -17.547 -32.75 1 80.06 31 ALA B O 1
ATOM 3366 N N . ILE B 1 32 ? 23.984 -18.781 -31.219 1 85.44 32 ILE B N 1
ATOM 3367 C CA . ILE B 1 32 ? 22.625 -18.406 -31.594 1 85.44 32 ILE B CA 1
ATOM 3368 C C . ILE B 1 32 ? 22.375 -16.938 -31.25 1 85.44 32 ILE B C 1
ATOM 3370 O O . ILE B 1 32 ? 22.625 -16.516 -30.109 1 85.44 32 ILE B O 1
ATOM 3374 N N . PRO B 1 33 ? 21.922 -16.156 -32.219 1 90.38 33 PRO B N 1
ATOM 3375 C CA . PRO B 1 33 ? 21.609 -14.75 -31.922 1 90.38 33 PRO B CA 1
ATOM 3376 C C . PRO B 1 33 ? 20.5 -14.594 -30.891 1 90.38 33 PRO B C 1
ATOM 3378 O O . PRO B 1 33 ? 19.609 -15.438 -30.812 1 90.38 33 PRO B O 1
ATOM 3381 N N . ASP B 1 34 ? 20.547 -13.492 -30.156 1 89.62 34 ASP B N 1
ATOM 3382 C CA . ASP B 1 34 ? 19.609 -13.234 -29.062 1 89.62 34 ASP B CA 1
ATOM 3383 C C . ASP B 1 34 ? 18.172 -13.297 -29.562 1 89.62 34 ASP B C 1
ATOM 3385 O O . ASP B 1 34 ? 17.297 -13.859 -28.891 1 89.62 34 ASP B O 1
ATOM 3389 N N . ASP B 1 35 ? 17.891 -12.805 -30.688 1 87.25 35 ASP B N 1
ATOM 3390 C CA . ASP B 1 35 ? 16.531 -12.695 -31.219 1 87.25 35 ASP B CA 1
ATOM 3391 C C . ASP B 1 35 ? 15.992 -14.055 -31.625 1 87.25 35 ASP B C 1
ATOM 3393 O O . ASP B 1 35 ? 14.781 -14.219 -31.828 1 87.25 35 ASP B O 1
ATOM 3397 N N . GLU B 1 36 ? 16.859 -15.047 -31.703 1 90.06 36 GLU B N 1
ATOM 3398 C CA . GLU B 1 36 ? 16.438 -16.391 -32.125 1 90.06 36 GLU B CA 1
ATOM 3399 C C . GLU B 1 36 ? 16.375 -17.328 -30.922 1 90.06 36 GLU B C 1
ATOM 3401 O O . GLU B 1 36 ? 15.922 -18.469 -31.047 1 90.06 36 GLU B O 1
ATOM 3406 N N . LEU B 1 37 ? 16.859 -16.797 -29.828 1 90.31 37 LEU B N 1
ATOM 3407 C CA . LEU B 1 37 ? 16.828 -17.625 -28.625 1 90.31 37 LEU B CA 1
ATOM 3408 C C . LEU B 1 37 ? 15.398 -17.812 -28.125 1 90.31 37 LEU B C 1
ATOM 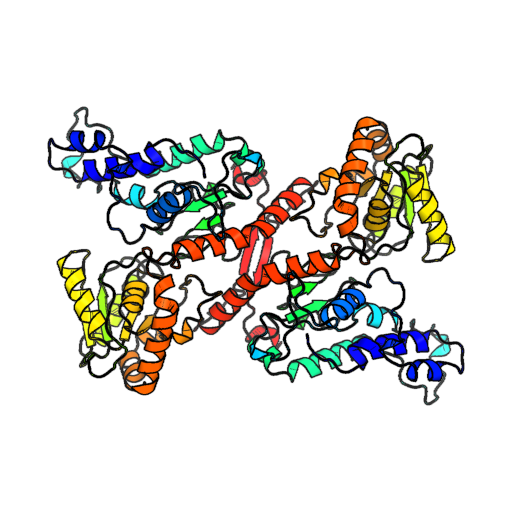3410 O O . LEU B 1 37 ? 14.602 -16.875 -28.141 1 90.31 37 LEU B O 1
ATOM 3414 N N . ARG B 1 38 ? 15.156 -19.031 -27.812 1 89.25 38 ARG B N 1
ATOM 3415 C CA . ARG B 1 38 ? 13.844 -19.344 -27.25 1 89.25 38 ARG B CA 1
ATOM 3416 C C . ARG B 1 38 ? 13.961 -19.734 -25.781 1 89.25 38 ARG B C 1
ATOM 3418 O O . ARG B 1 38 ? 14.766 -20.594 -25.422 1 89.25 38 ARG B O 1
ATOM 3425 N N . TYR B 1 39 ? 13.266 -19 -25.031 1 94 39 TYR B N 1
ATOM 3426 C CA . TYR B 1 39 ? 13.188 -19.375 -23.609 1 94 39 TYR B CA 1
ATOM 3427 C C . TYR B 1 39 ? 12.484 -20.719 -23.453 1 94 39 TYR B C 1
ATOM 3429 O O . TYR B 1 39 ? 11.469 -20.984 -24.078 1 94 39 TYR B O 1
ATOM 3437 N N . PRO B 1 40 ? 13.047 -21.594 -22.625 1 91.5 40 PRO B N 1
ATOM 3438 C CA . PRO B 1 40 ? 12.438 -22.922 -22.469 1 91.5 40 PRO B CA 1
ATOM 3439 C C . PRO B 1 40 ? 11.078 -22.875 -21.766 1 91.5 40 PRO B C 1
ATOM 3441 O O . PRO B 1 40 ? 10.844 -21.984 -20.938 1 91.5 40 PRO B O 1
ATOM 3444 N N . GLY B 1 41 ? 10.203 -23.781 -22.234 1 85.69 41 GLY B N 1
ATOM 3445 C CA . GLY B 1 41 ? 8.922 -23.906 -21.547 1 85.69 41 GLY B CA 1
ATOM 3446 C C . GLY B 1 41 ? 9.055 -24.328 -20.109 1 85.69 41 GLY B C 1
ATOM 3447 O O . GLY B 1 41 ? 9.594 -25.406 -19.812 1 85.69 41 GLY B O 1
ATOM 3448 N N . HIS B 1 42 ? 8.68 -23.453 -19.234 1 88.69 42 HIS B N 1
ATOM 3449 C CA . HIS B 1 42 ? 8.836 -23.672 -17.797 1 88.69 42 HIS B CA 1
ATOM 3450 C C . HIS B 1 42 ? 7.723 -22.969 -17.016 1 88.69 42 HIS B C 1
ATOM 3452 O O . HIS B 1 42 ? 7.18 -21.953 -17.469 1 88.69 42 HIS B O 1
ATOM 3458 N N . GLN B 1 43 ? 7.379 -23.594 -15.844 1 94.81 43 GLN B N 1
ATOM 3459 C CA . GLN B 1 43 ? 6.266 -23.078 -15.055 1 94.81 43 GLN B CA 1
ATOM 3460 C C . GLN B 1 43 ? 6.602 -21.703 -14.469 1 94.81 43 GLN B C 1
ATOM 3462 O O . GLN B 1 43 ? 5.707 -20.953 -14.07 1 94.81 43 GLN B O 1
ATOM 3467 N N . HIS B 1 44 ? 7.879 -21.344 -14.367 1 97.38 44 HIS B N 1
ATOM 3468 C CA . HIS B 1 44 ? 8.32 -20.062 -13.828 1 97.38 44 HIS B CA 1
ATOM 3469 C C . HIS B 1 44 ? 8.883 -19.156 -14.922 1 97.38 44 HIS B C 1
ATOM 3471 O O . HIS B 1 44 ? 9.969 -18.594 -14.766 1 97.38 44 HIS B O 1
ATOM 3477 N N . SER B 1 45 ? 8.133 -18.969 -15.984 1 97 45 SER B N 1
ATOM 3478 C CA . SER B 1 45 ? 8.656 -18.297 -17.172 1 97 45 SER B CA 1
ATOM 3479 C C . SER B 1 45 ? 8.195 -16.844 -17.219 1 97 45 SER B C 1
ATOM 3481 O O . SER B 1 45 ? 8.328 -16.188 -18.25 1 97 45 SER B O 1
ATOM 3483 N N . ALA B 1 46 ? 7.602 -16.359 -16.156 1 98.12 46 ALA B N 1
ATOM 3484 C CA . ALA B 1 46 ? 7.176 -14.961 -16.156 1 98.12 46 ALA B CA 1
ATOM 3485 C C . ALA B 1 46 ? 8.344 -14.039 -16.469 1 98.12 46 ALA B C 1
ATOM 3487 O O . ALA B 1 46 ? 8.164 -12.984 -17.094 1 98.12 46 ALA B O 1
ATOM 3488 N N . GLU B 1 47 ? 9.547 -14.438 -16.016 1 98.25 47 GLU B N 1
ATOM 3489 C CA . GLU B 1 47 ? 10.734 -13.609 -16.234 1 98.25 47 GLU B CA 1
ATOM 3490 C C . GLU B 1 47 ? 10.977 -13.367 -17.719 1 98.25 47 GLU B C 1
ATOM 3492 O O . GLU B 1 47 ? 11.383 -12.273 -18.125 1 98.25 47 GLU B O 1
ATOM 3497 N N . TRP B 1 48 ? 10.656 -14.32 -18.578 1 96.75 48 TRP B N 1
ATOM 3498 C CA . TRP B 1 48 ? 10.797 -14.172 -20.016 1 96.75 48 TRP B CA 1
ATOM 3499 C C . TRP B 1 48 ? 9.727 -13.234 -20.578 1 96.75 48 TRP B C 1
ATOM 3501 O O . TRP B 1 48 ? 10.031 -12.336 -21.359 1 96.75 48 TRP B O 1
ATOM 3511 N N . TRP B 1 49 ? 8.562 -13.422 -20.156 1 96 49 TRP B N 1
ATOM 3512 C CA . TRP B 1 49 ? 7.434 -12.656 -20.672 1 96 49 TRP B CA 1
ATOM 3513 C C . TRP B 1 49 ? 7.547 -11.188 -20.297 1 96 49 TRP B C 1
ATOM 3515 O O . TRP B 1 49 ? 7.281 -10.305 -21.109 1 96 49 TRP B O 1
ATOM 3525 N N . LEU B 1 50 ? 7.906 -10.93 -19.047 1 96.69 50 LEU B N 1
ATOM 3526 C CA . LEU B 1 50 ? 8.07 -9.555 -18.594 1 96.69 50 LEU B CA 1
ATOM 3527 C C . LEU B 1 50 ? 9.234 -8.883 -19.312 1 96.69 50 LEU B C 1
ATOM 3529 O O . LEU B 1 50 ? 9.133 -7.719 -19.719 1 96.69 50 LEU B O 1
ATOM 3533 N N . PHE B 1 51 ? 10.32 -9.633 -19.469 1 96.31 51 PHE B N 1
ATOM 3534 C CA . PHE B 1 51 ? 11.492 -9.141 -20.172 1 96.31 51 PHE B CA 1
ATOM 3535 C C . PHE B 1 51 ? 11.148 -8.758 -21.609 1 96.31 51 PHE B C 1
ATOM 3537 O O . PHE B 1 51 ? 11.492 -7.668 -22.078 1 96.31 51 PHE B O 1
ATOM 3544 N N . LYS B 1 52 ? 10.477 -9.664 -22.281 1 93.12 52 LYS B N 1
ATOM 3545 C CA . LYS B 1 52 ? 10.086 -9.43 -23.656 1 93.12 52 LYS B CA 1
ATOM 3546 C C . LYS B 1 52 ? 9.148 -8.234 -23.781 1 93.12 52 LYS B C 1
ATOM 3548 O O . LYS B 1 52 ? 9.266 -7.434 -24.703 1 93.12 52 LYS B O 1
ATOM 3553 N N . ASP B 1 53 ? 8.266 -8.102 -22.875 1 93.5 53 ASP B N 1
ATOM 3554 C CA . ASP B 1 53 ? 7.293 -7.016 -22.906 1 93.5 53 ASP B CA 1
ATOM 3555 C C . ASP B 1 53 ? 7.984 -5.656 -22.781 1 93.5 53 ASP B C 1
ATOM 3557 O O . ASP B 1 53 ? 7.672 -4.727 -23.531 1 93.5 53 ASP B O 1
ATOM 3561 N N . LEU B 1 54 ? 8.922 -5.512 -21.812 1 93.19 54 LEU B N 1
ATOM 3562 C CA . LEU B 1 54 ? 9.578 -4.23 -21.578 1 93.19 54 LEU B CA 1
ATOM 3563 C C . LEU B 1 54 ? 10.523 -3.879 -22.719 1 93.19 54 LEU B C 1
ATOM 3565 O O . LEU B 1 54 ? 10.906 -2.717 -22.875 1 93.19 54 LEU B O 1
ATOM 3569 N N . ARG B 1 55 ? 10.859 -4.84 -23.5 1 90.31 55 ARG B N 1
ATOM 3570 C CA . ARG B 1 55 ? 11.734 -4.582 -24.641 1 90.31 55 ARG B CA 1
ATOM 3571 C C . ARG B 1 55 ? 10.945 -4.031 -25.812 1 90.31 55 ARG B C 1
ATOM 3573 O O . ARG B 1 55 ? 11.508 -3.377 -26.688 1 90.31 55 ARG B O 1
ATOM 3580 N N . ARG B 1 56 ? 9.695 -4.355 -25.906 1 82.69 56 ARG B N 1
ATOM 3581 C CA . ARG B 1 56 ? 8.844 -3.887 -27 1 82.69 56 ARG B CA 1
ATOM 3582 C C . ARG B 1 56 ? 8.531 -2.402 -26.859 1 82.69 56 ARG B C 1
ATOM 3584 O O . ARG B 1 56 ? 8.211 -1.937 -25.75 1 82.69 56 ARG B O 1
ATOM 3591 N N . ARG B 1 57 ? 9.398 -1.359 -27.141 1 66.19 57 ARG B N 1
ATOM 3592 C CA . ARG B 1 57 ? 9.203 0.083 -27.031 1 66.19 57 ARG B CA 1
ATOM 3593 C C . ARG B 1 57 ? 7.867 0.499 -27.656 1 66.19 57 ARG B C 1
ATOM 3595 O O . ARG B 1 57 ? 7.332 -0.197 -28.516 1 66.19 57 ARG B O 1
ATOM 3602 N N . GLY B 1 58 ? 6.766 1.316 -27.047 1 60.06 58 GLY B N 1
ATOM 3603 C CA . GLY B 1 58 ? 5.617 1.911 -27.719 1 60.06 58 GLY B CA 1
ATOM 3604 C C . GLY B 1 58 ? 4.59 2.469 -26.75 1 60.06 58 GLY B C 1
ATOM 3605 O O . GLY B 1 58 ? 4.676 2.24 -25.547 1 60.06 58 GLY B O 1
ATOM 3606 N N . PRO B 1 59 ? 3.781 3.434 -27.359 1 58.22 59 PRO B N 1
ATOM 3607 C CA . PRO B 1 59 ? 2.779 4.207 -26.625 1 58.22 59 PRO B CA 1
ATOM 3608 C C . PRO B 1 59 ? 1.733 3.324 -25.953 1 58.22 59 PRO B C 1
ATOM 3610 O O . PRO B 1 59 ? 0.701 3.822 -25.484 1 58.22 59 PRO B O 1
ATOM 3613 N N . ARG B 1 60 ? 1.916 2.178 -25.641 1 56.59 60 ARG B N 1
ATOM 3614 C CA . ARG B 1 60 ? 0.754 1.383 -25.25 1 56.59 60 ARG B CA 1
ATOM 3615 C C . ARG B 1 60 ? 0.143 1.898 -23.953 1 56.59 60 ARG B C 1
ATOM 3617 O O . ARG B 1 60 ? 0.837 2.498 -23.125 1 56.59 60 ARG B O 1
ATOM 3624 N N . ASP B 1 61 ? -1.234 2.102 -24 1 68.81 61 ASP B N 1
ATOM 3625 C CA . ASP B 1 61 ? -2.107 2.176 -22.844 1 68.81 61 ASP B CA 1
ATOM 3626 C C . ASP B 1 61 ? -1.713 1.135 -21.797 1 68.81 61 ASP B C 1
ATOM 3628 O O . ASP B 1 61 ? -2.412 0.137 -21.609 1 68.81 61 ASP B O 1
ATOM 3632 N N . ARG B 1 62 ? -0.449 1.245 -21.406 1 83.62 62 ARG B N 1
ATOM 3633 C CA . ARG B 1 62 ? 0.118 0.241 -20.516 1 83.62 62 ARG B CA 1
ATOM 3634 C C . ARG B 1 62 ? 0.322 0.807 -19.109 1 83.62 62 ARG B C 1
ATOM 3636 O O . ARG B 1 62 ? 0.443 2.021 -18.938 1 83.62 62 ARG B O 1
ATOM 3643 N N . PRO B 1 63 ? 0.25 -0.088 -18.203 1 89.5 63 PRO B N 1
ATOM 3644 C CA . PRO B 1 63 ? 0.452 0.355 -16.812 1 89.5 63 PRO B CA 1
ATOM 3645 C C . PRO B 1 63 ? 1.867 0.87 -16.562 1 89.5 63 PRO B C 1
ATOM 3647 O O . PRO B 1 63 ? 2.098 1.606 -15.602 1 89.5 63 PRO B O 1
ATOM 3650 N N . VAL B 1 64 ? 2.83 0.437 -17.484 1 92.44 64 VAL B N 1
ATOM 3651 C CA . VAL B 1 64 ? 4.215 0.866 -17.312 1 92.44 64 VAL B CA 1
ATOM 3652 C C . VAL B 1 64 ? 4.816 1.206 -18.672 1 92.44 64 VAL B C 1
ATOM 3654 O O . VAL B 1 64 ? 4.324 0.747 -19.703 1 92.44 64 VAL B O 1
ATOM 3657 N N . ALA B 1 65 ? 5.773 2.051 -18.656 1 91.19 65 ALA B N 1
ATOM 3658 C CA . ALA B 1 65 ? 6.539 2.402 -19.859 1 91.19 65 ALA B CA 1
ATOM 3659 C C . ALA B 1 65 ? 8.039 2.412 -19.562 1 91.19 65 ALA B C 1
ATOM 3661 O O . ALA B 1 65 ? 8.469 2.939 -18.531 1 91.19 65 ALA B O 1
ATOM 3662 N N . ARG B 1 66 ? 8.758 1.784 -20.422 1 92.19 66 ARG B N 1
ATOM 3663 C CA . ARG B 1 66 ? 10.211 1.812 -20.281 1 92.19 66 ARG B CA 1
ATOM 3664 C C . ARG B 1 66 ? 10.773 3.184 -20.641 1 92.19 66 ARG B C 1
ATOM 3666 O O . ARG B 1 66 ? 10.344 3.799 -21.609 1 92.19 66 ARG B O 1
ATOM 3673 N N . VAL B 1 67 ? 11.625 3.664 -19.797 1 92.25 67 VAL B N 1
ATOM 3674 C CA . VAL B 1 67 ? 12.305 4.926 -20.062 1 92.25 67 VAL B CA 1
ATOM 3675 C C . VAL B 1 67 ? 13.797 4.68 -20.25 1 92.25 67 VAL B C 1
ATOM 3677 O O . VAL B 1 67 ? 14.359 3.748 -19.656 1 92.25 67 VAL B O 1
ATOM 3680 N N . ASP B 1 68 ? 14.453 5.547 -21.016 1 91.19 68 ASP B N 1
ATOM 3681 C CA . ASP B 1 68 ? 15.875 5.363 -21.312 1 91.19 68 ASP B CA 1
ATOM 3682 C C . ASP B 1 68 ? 16.75 6.113 -20.312 1 91.19 68 ASP B C 1
ATOM 3684 O O . ASP B 1 68 ? 17.875 5.691 -20.016 1 91.19 68 ASP B O 1
ATOM 3688 N N . ASP B 1 69 ? 16.25 7.191 -19.828 1 93.88 69 ASP B N 1
ATOM 3689 C CA . ASP B 1 69 ? 16.953 7.957 -18.797 1 93.88 69 ASP B CA 1
ATOM 3690 C C . ASP B 1 69 ? 16.562 7.477 -17.391 1 93.88 69 ASP B C 1
ATOM 3692 O O . ASP B 1 69 ? 15.406 7.613 -16.984 1 93.88 69 ASP B O 1
ATOM 3696 N N . PRO B 1 70 ? 17.531 6.914 -16.641 1 95.31 70 PRO B N 1
ATOM 3697 C CA . PRO B 1 70 ? 17.219 6.43 -15.297 1 95.31 70 PRO B CA 1
ATOM 3698 C C . PRO B 1 70 ? 16.656 7.523 -14.391 1 95.31 70 PRO B C 1
ATOM 3700 O O . PRO B 1 70 ? 15.922 7.234 -13.445 1 95.31 70 PRO B O 1
ATOM 3703 N N . ALA B 1 71 ? 16.922 8.727 -14.688 1 94.56 71 ALA B N 1
ATOM 3704 C CA . ALA B 1 71 ? 16.422 9.828 -13.875 1 94.56 71 ALA B CA 1
ATOM 3705 C C . ALA B 1 71 ? 14.906 9.969 -14.023 1 94.56 71 ALA B C 1
ATOM 3707 O O . ALA B 1 71 ? 14.234 10.531 -13.148 1 94.56 71 ALA B O 1
ATOM 3708 N N . ASP B 1 72 ? 14.406 9.406 -15.102 1 94.56 72 ASP B N 1
ATOM 3709 C CA . ASP B 1 72 ? 12.977 9.492 -15.375 1 94.56 72 ASP B CA 1
ATOM 3710 C C . ASP B 1 72 ? 12.234 8.266 -14.836 1 94.56 72 ASP B C 1
ATOM 3712 O O . ASP B 1 72 ? 11.008 8.203 -14.883 1 94.56 72 ASP B O 1
ATOM 3716 N N . ALA B 1 73 ? 12.984 7.328 -14.273 1 96.44 73 ALA B N 1
ATOM 3717 C CA . ALA B 1 73 ? 12.375 6.062 -13.867 1 96.44 73 ALA B CA 1
ATOM 3718 C C . ALA B 1 73 ? 11.742 6.18 -12.484 1 96.44 73 ALA B C 1
ATOM 3720 O O . ALA B 1 73 ? 12.328 6.77 -11.57 1 96.44 73 ALA B O 1
ATOM 3721 N N . ASP B 1 74 ? 10.555 5.66 -12.383 1 96.31 74 ASP B N 1
ATOM 3722 C CA . ASP B 1 74 ? 9.93 5.512 -11.078 1 96.31 74 ASP B CA 1
ATOM 3723 C C . ASP B 1 74 ? 10.414 4.246 -10.375 1 96.31 74 ASP B C 1
ATOM 3725 O O . ASP B 1 74 ? 10.57 4.227 -9.156 1 96.31 74 ASP B O 1
ATOM 3729 N N . LEU B 1 75 ? 10.594 3.236 -11.141 1 97.94 75 LEU B N 1
ATOM 3730 C CA . LEU B 1 75 ? 11.062 1.938 -10.672 1 97.94 75 LEU B CA 1
ATOM 3731 C C . LEU B 1 75 ? 12.102 1.355 -11.625 1 97.94 75 LEU B C 1
ATOM 3733 O O . LEU B 1 75 ? 12.141 1.719 -12.805 1 97.94 75 LEU B O 1
ATOM 3737 N N . PHE B 1 76 ? 12.93 0.497 -11.07 1 98.5 76 PHE B N 1
ATOM 3738 C CA . PHE B 1 76 ? 13.977 -0.166 -11.844 1 98.5 76 PHE B CA 1
ATOM 3739 C C . PHE B 1 76 ? 13.758 -1.674 -11.867 1 98.5 76 PHE B C 1
ATOM 3741 O O . PHE B 1 76 ? 13.844 -2.336 -10.828 1 98.5 76 PHE B O 1
ATOM 3748 N N . TYR B 1 77 ? 13.445 -2.221 -13.016 1 98.25 77 TYR B N 1
ATOM 3749 C CA . TYR B 1 77 ? 13.281 -3.66 -13.188 1 98.25 77 TYR B CA 1
ATOM 3750 C C . TYR B 1 77 ? 14.625 -4.336 -13.438 1 98.25 77 TYR B C 1
ATOM 3752 O O . TYR B 1 77 ? 15.406 -3.895 -14.281 1 98.25 77 TYR B O 1
ATOM 3760 N N . VAL B 1 78 ? 14.914 -5.383 -12.609 1 98.62 78 VAL B N 1
ATOM 3761 C CA . VAL B 1 78 ? 16.125 -6.184 -12.766 1 98.62 78 VAL B CA 1
ATOM 3762 C C . VAL B 1 78 ? 15.789 -7.492 -13.477 1 98.62 78 VAL B C 1
ATOM 3764 O O . VAL B 1 78 ? 15.344 -8.453 -12.844 1 98.62 78 VAL B O 1
ATOM 3767 N N . PRO B 1 79 ? 16.078 -7.578 -14.766 1 97.69 79 PRO B N 1
ATOM 3768 C CA . PRO B 1 79 ? 15.594 -8.703 -15.578 1 97.69 79 PRO B CA 1
ATOM 3769 C C . PRO B 1 79 ? 16.516 -9.914 -15.5 1 97.69 79 PRO B C 1
ATOM 3771 O O . PRO B 1 79 ? 16.828 -10.516 -16.531 1 97.69 79 PRO B O 1
ATOM 3774 N N . PHE B 1 80 ? 16.891 -10.32 -14.328 1 98.5 80 PHE B N 1
ATOM 3775 C CA . PHE B 1 80 ? 17.656 -11.555 -14.164 1 98.5 80 PHE B CA 1
ATOM 3776 C C . PHE B 1 80 ? 16.734 -12.773 -14.289 1 98.5 80 PHE B C 1
ATOM 3778 O O . PHE B 1 80 ? 15.711 -12.852 -13.617 1 98.5 80 PHE B O 1
ATOM 3785 N N . PHE B 1 81 ? 17.125 -13.695 -15.25 1 98.19 81 PHE B N 1
ATOM 3786 C CA . PHE B 1 81 ? 16.359 -14.938 -15.375 1 98.19 81 PHE B CA 1
ATOM 3787 C C . PHE B 1 81 ? 16.703 -15.891 -14.234 1 98.19 81 PHE B C 1
ATOM 3789 O O . PHE B 1 81 ? 17.266 -16.969 -14.461 1 98.19 81 PHE B O 1
ATOM 3796 N N . SER B 1 82 ? 16.234 -15.492 -13.094 1 98.12 82 SER B N 1
ATOM 3797 C CA . SER B 1 82 ? 16.641 -16.141 -11.852 1 98.12 82 SER B CA 1
ATOM 3798 C C . SER B 1 82 ? 16.078 -17.562 -11.758 1 98.12 82 SER B C 1
ATOM 3800 O O . SER B 1 82 ? 16.734 -18.469 -11.25 1 98.12 82 SER B O 1
ATOM 3802 N N . SER B 1 83 ? 14.859 -17.766 -12.195 1 97.69 83 SER B N 1
ATOM 3803 C CA . SER B 1 83 ? 14.258 -19.094 -12.156 1 97.69 83 SER B CA 1
ATOM 3804 C C . SER B 1 83 ? 14.977 -20.062 -13.086 1 97.69 83 SER B C 1
ATOM 3806 O O . SER B 1 83 ? 15.242 -21.203 -12.719 1 97.69 83 SER B O 1
ATOM 3808 N N . LEU B 1 84 ? 15.297 -19.547 -14.297 1 97.25 84 LEU B N 1
ATOM 3809 C CA . LEU B 1 84 ? 16.016 -20.406 -15.242 1 97.25 84 LEU B CA 1
ATOM 3810 C C . LEU B 1 84 ? 17.422 -20.703 -14.734 1 97.25 84 LEU B C 1
ATOM 3812 O O . LEU B 1 84 ? 17.938 -21.812 -14.922 1 97.25 84 LEU B O 1
ATOM 3816 N N . SER B 1 85 ? 18.047 -19.688 -14.125 1 96.94 85 SER B N 1
ATOM 3817 C CA . SER B 1 85 ? 19.375 -19.859 -13.562 1 96.94 85 SER B CA 1
ATOM 3818 C C . SER B 1 85 ? 19.422 -21.047 -12.602 1 96.94 85 SER B C 1
ATOM 3820 O O . SER B 1 85 ? 20.391 -21.797 -12.578 1 96.94 85 SER B O 1
ATOM 3822 N N . LEU B 1 86 ? 18.391 -21.203 -11.859 1 94.56 86 LEU B N 1
ATOM 3823 C CA . LEU B 1 86 ? 18.281 -22.312 -10.922 1 94.56 86 LEU B CA 1
ATOM 3824 C C . LEU B 1 86 ? 18.25 -23.641 -11.656 1 94.56 86 LEU B C 1
ATOM 3826 O O . LEU B 1 86 ? 18.875 -24.609 -11.219 1 94.56 86 LEU B O 1
ATOM 3830 N N . VAL B 1 87 ? 17.609 -23.703 -12.727 1 91.38 87 VAL B N 1
ATOM 3831 C CA . VAL B 1 87 ? 17.375 -24.922 -13.484 1 91.38 87 VAL B CA 1
ATOM 3832 C C . VAL B 1 87 ? 18.656 -25.328 -14.211 1 91.38 87 VAL B C 1
ATOM 3834 O O . VAL B 1 87 ? 18.906 -26.5 -14.453 1 91.38 87 VAL B O 1
ATOM 3837 N N . VAL B 1 88 ? 19.5 -24.391 -14.594 1 91 88 VAL B N 1
ATOM 3838 C CA . VAL B 1 88 ? 20.734 -24.625 -15.344 1 91 88 VAL B CA 1
ATOM 3839 C C . VAL B 1 88 ? 21.734 -25.375 -14.469 1 91 88 VAL B C 1
ATOM 3841 O O . VAL B 1 88 ? 22.609 -26.078 -14.969 1 91 88 VAL B O 1
ATOM 3844 N N . ASN B 1 89 ? 21.641 -25.125 -13.141 1 84.94 89 ASN B N 1
ATOM 3845 C CA . ASN B 1 89 ? 22.562 -25.766 -12.219 1 84.94 89 ASN B CA 1
ATOM 3846 C C . ASN B 1 89 ? 22.703 -27.266 -12.5 1 84.94 89 ASN B C 1
ATOM 3848 O O . ASN B 1 89 ? 21.703 -27.938 -12.766 1 84.94 89 ASN B O 1
ATOM 3852 N N . PRO B 1 90 ? 24.094 -27.625 -12.625 1 73.62 90 PRO B N 1
ATOM 3853 C CA . PRO B 1 90 ? 24.281 -29.062 -12.867 1 73.62 90 PRO B CA 1
ATOM 3854 C C . PRO B 1 90 ? 23.656 -29.922 -11.766 1 73.62 90 PRO B C 1
ATOM 3856 O O . PRO B 1 90 ? 23.562 -29.5 -10.617 1 73.62 90 PRO B O 1
ATOM 3859 N N . ILE B 1 91 ? 22.953 -30.922 -12.211 1 59.06 91 ILE B N 1
ATOM 3860 C CA . ILE B 1 91 ? 22.453 -31.891 -11.234 1 59.06 91 ILE B CA 1
ATOM 3861 C C . ILE B 1 91 ? 23.641 -32.469 -10.453 1 59.06 91 ILE B C 1
ATOM 3863 O O . ILE B 1 91 ? 24.688 -32.781 -11.031 1 59.06 91 ILE B O 1
ATOM 3867 N N . ARG B 1 92 ? 23.953 -32.125 -9.234 1 51.34 92 ARG B N 1
ATOM 3868 C CA . ARG B 1 92 ? 25.062 -32.656 -8.461 1 51.34 92 ARG B CA 1
ATOM 3869 C C . ARG B 1 92 ? 25.484 -34.031 -8.992 1 51.34 92 ARG B C 1
ATOM 3871 O O . ARG B 1 92 ? 24.641 -34.906 -9.164 1 51.34 92 ARG B O 1
ATOM 3878 N N . PRO B 1 93 ? 26.656 -34.125 -9.578 1 44.91 93 PRO B N 1
ATOM 3879 C CA . PRO B 1 93 ? 27.125 -35.469 -9.945 1 44.91 93 PRO B CA 1
ATOM 3880 C C . PRO B 1 93 ? 26.938 -36.469 -8.828 1 44.91 93 PRO B C 1
ATOM 3882 O O . PRO B 1 93 ? 26.938 -36.125 -7.648 1 44.91 93 PRO B O 1
ATOM 3885 N N . SER B 1 94 ? 26.328 -37.688 -8.984 1 35.28 94 SER B N 1
ATOM 3886 C CA . SER B 1 94 ? 26.547 -38.812 -8.07 1 35.28 94 SER B CA 1
ATOM 3887 C C . SER B 1 94 ? 28.016 -38.875 -7.621 1 35.28 94 SER B C 1
ATOM 3889 O O . SER B 1 94 ? 28.891 -38.312 -8.289 1 35.28 94 SER B O 1
ATOM 3891 N N . ALA B 1 95 ? 28.359 -39.281 -6.383 1 38 95 ALA B N 1
ATOM 3892 C CA . ALA B 1 95 ? 29.688 -39.469 -5.801 1 38 95 ALA B CA 1
ATOM 3893 C C . ALA B 1 95 ? 30.703 -39.844 -6.867 1 38 95 ALA B C 1
ATOM 3895 O O . ALA B 1 95 ? 31.891 -39.562 -6.723 1 38 95 ALA B O 1
ATOM 3896 N N . ALA B 1 96 ? 30.328 -40.719 -7.742 1 39.56 96 ALA B N 1
ATOM 3897 C CA . ALA B 1 96 ? 31.312 -41.406 -8.547 1 39.56 96 ALA B CA 1
ATOM 3898 C C . ALA B 1 96 ? 32 -40.469 -9.547 1 39.56 96 ALA B C 1
ATOM 3900 O O . ALA B 1 96 ? 33.094 -40.75 -10.016 1 39.56 96 ALA B O 1
ATOM 3901 N N . ALA B 1 97 ? 31.344 -39.469 -10.039 1 41.25 97 ALA B N 1
ATOM 3902 C CA . ALA B 1 97 ? 31.984 -38.688 -11.102 1 41.25 97 ALA B CA 1
ATOM 3903 C C . ALA B 1 97 ? 32.844 -37.562 -10.516 1 41.25 97 ALA B C 1
ATOM 3905 O O . ALA B 1 97 ? 33.375 -36.719 -11.258 1 41.25 97 ALA B O 1
ATOM 3906 N N . ALA B 1 98 ? 32.906 -37.375 -9.289 1 39.5 98 ALA B N 1
ATOM 3907 C CA . ALA B 1 98 ? 33.719 -36.344 -8.625 1 39.5 98 ALA B CA 1
ATOM 3908 C C . ALA B 1 98 ? 35.188 -36.5 -8.969 1 39.5 98 ALA B C 1
ATOM 3910 O O . ALA B 1 98 ? 36.031 -35.688 -8.555 1 39.5 98 ALA B O 1
ATOM 3911 N N . ASN B 1 99 ? 35.781 -37.688 -9.18 1 36.59 99 ASN B N 1
ATOM 3912 C CA . ASN B 1 99 ? 37.219 -37.906 -9.328 1 36.59 99 ASN B CA 1
ATOM 3913 C C . ASN B 1 99 ? 37.719 -37.375 -10.664 1 36.59 99 ASN B C 1
ATOM 3915 O O . ASN B 1 99 ? 38.844 -37.656 -11.062 1 36.59 99 ASN B O 1
ATOM 3919 N N . ALA B 1 100 ? 36.875 -37.219 -11.742 1 35.5 100 ALA B N 1
ATOM 3920 C CA . ALA B 1 100 ? 37.625 -36.906 -12.953 1 35.5 100 ALA B CA 1
ATOM 3921 C C . ALA B 1 100 ? 38.312 -35.562 -12.875 1 35.5 100 ALA B C 1
ATOM 3923 O O . ALA B 1 100 ? 37.656 -34.531 -12.625 1 35.5 100 ALA B O 1
ATOM 3924 N N . SER B 1 101 ? 39.562 -35.344 -12.602 1 37.12 101 SER B N 1
ATOM 3925 C CA . SER B 1 101 ? 40.625 -34.375 -12.43 1 37.12 101 SER B CA 1
ATOM 3926 C C . SER B 1 101 ? 40.5 -33.25 -13.422 1 37.12 101 SER B C 1
ATOM 3928 O O . SER B 1 101 ? 41.25 -32.281 -13.359 1 37.12 101 SER B O 1
ATOM 3930 N N . ASP B 1 102 ? 40.25 -33.531 -14.859 1 40.88 102 ASP B N 1
ATOM 3931 C CA . ASP B 1 102 ? 40.75 -32.594 -15.852 1 40.88 102 ASP B CA 1
ATOM 3932 C C . ASP B 1 102 ? 40.062 -31.234 -15.727 1 40.88 102 ASP B C 1
ATOM 3934 O O . ASP B 1 102 ? 39 -31.125 -15.109 1 40.88 102 ASP B O 1
ATOM 3938 N N . ALA B 1 103 ? 40.438 -30.188 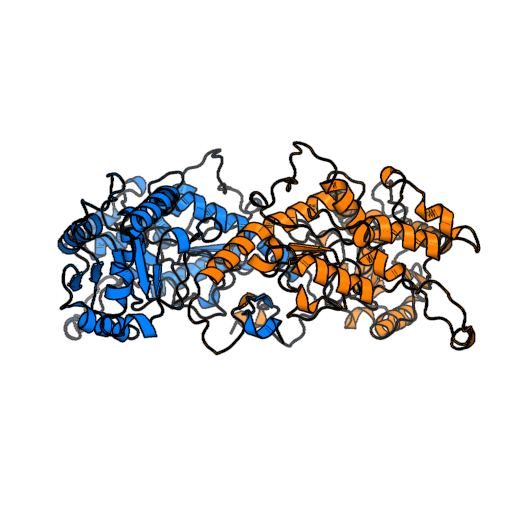-16.75 1 40.06 103 ALA B N 1
ATOM 3939 C CA . ALA B 1 103 ? 40.188 -28.797 -17.109 1 40.06 103 ALA B CA 1
ATOM 3940 C C . ALA B 1 103 ? 38.719 -28.516 -17.312 1 40.06 103 ALA B C 1
ATOM 3942 O O . ALA B 1 103 ? 38.312 -28.078 -18.391 1 40.06 103 ALA B O 1
ATOM 3943 N N . ALA B 1 104 ? 37.781 -29.25 -16.922 1 43.78 104 ALA B N 1
ATOM 3944 C CA . ALA B 1 104 ? 36.375 -29.094 -17.312 1 43.78 104 ALA B CA 1
ATOM 3945 C C . ALA B 1 104 ? 35.875 -27.719 -16.906 1 43.78 104 ALA B C 1
ATOM 3947 O O . ALA B 1 104 ? 36.219 -27.203 -15.836 1 43.78 104 ALA B O 1
ATOM 3948 N N . GLU B 1 105 ? 35.5 -26.734 -17.875 1 52.47 105 GLU B N 1
ATOM 3949 C CA . GLU B 1 105 ? 34.844 -25.438 -17.703 1 52.47 105 GLU B CA 1
ATOM 3950 C C . GLU B 1 105 ? 33.906 -25.453 -16.484 1 52.47 105 GLU B C 1
ATOM 3952 O O . GLU B 1 105 ? 33.188 -26.422 -16.25 1 52.47 105 GLU B O 1
ATOM 3957 N N . PRO B 1 106 ? 34.344 -24.609 -15.5 1 62.66 106 PRO B N 1
ATOM 3958 C CA . PRO B 1 106 ? 33.562 -24.594 -14.258 1 62.66 106 PRO B CA 1
ATOM 3959 C C . PRO B 1 106 ? 32.062 -24.672 -14.492 1 62.66 106 PRO B C 1
ATOM 3961 O O . PRO B 1 106 ? 31.547 -24.047 -15.414 1 62.66 106 PRO B O 1
ATOM 3964 N N . ALA B 1 107 ? 31.438 -25.734 -14.023 1 80.69 107 ALA B N 1
ATOM 3965 C CA . ALA B 1 107 ? 30 -26 -14.062 1 80.69 107 ALA B CA 1
ATOM 3966 C C . ALA B 1 107 ? 29.203 -24.781 -13.648 1 80.69 107 ALA B C 1
ATOM 3968 O O . ALA B 1 107 ? 29.656 -23.969 -12.836 1 80.69 107 ALA B O 1
ATOM 3969 N N . TYR B 1 108 ? 28.234 -24.375 -14.445 1 90.69 108 TYR B N 1
ATOM 3970 C CA . TYR B 1 108 ? 27.328 -23.281 -14.125 1 90.69 108 TYR B CA 1
ATOM 3971 C C . TYR B 1 108 ? 26.953 -23.297 -12.648 1 90.69 108 TYR B C 1
ATOM 3973 O O . TYR B 1 108 ? 26.703 -24.359 -12.078 1 90.69 108 TYR B O 1
ATOM 3981 N N . SER B 1 109 ? 27.078 -22.188 -11.945 1 94.5 109 SER B N 1
ATOM 3982 C CA . SER B 1 109 ? 26.688 -22.031 -10.555 1 94.5 109 SER B CA 1
ATOM 3983 C C . SER B 1 109 ? 25.672 -20.906 -10.391 1 94.5 109 SER B C 1
ATOM 3985 O O . SER B 1 109 ? 26.016 -19.719 -10.531 1 94.5 109 SER B O 1
ATOM 3987 N N . ASP B 1 110 ? 24.469 -21.266 -10.07 1 96.44 110 ASP B N 1
ATOM 3988 C CA . ASP B 1 110 ? 23.422 -20.281 -9.812 1 96.44 110 ASP B CA 1
ATOM 3989 C C . ASP B 1 110 ? 23.797 -19.359 -8.656 1 96.44 110 ASP B C 1
ATOM 3991 O O . ASP B 1 110 ? 23.641 -18.141 -8.75 1 96.44 110 ASP B O 1
ATOM 3995 N N . GLU B 1 111 ? 24.375 -19.906 -7.594 1 96.31 111 GLU B N 1
ATOM 3996 C CA . GLU B 1 111 ? 24.766 -19.125 -6.422 1 96.31 111 GLU B CA 1
ATOM 3997 C C . GLU B 1 111 ? 25.797 -18.062 -6.781 1 96.31 111 GLU B C 1
ATOM 3999 O O . GLU B 1 111 ? 25.672 -16.906 -6.375 1 96.31 111 GLU B O 1
ATOM 4004 N N . SER B 1 112 ? 26.766 -18.531 -7.551 1 96.5 112 SER B N 1
ATOM 4005 C CA . SER B 1 112 ? 27.781 -17.578 -7.973 1 96.5 112 SER B CA 1
ATOM 4006 C C . SER B 1 112 ? 27.188 -16.484 -8.852 1 96.5 112 SER B C 1
ATOM 4008 O O . SER B 1 112 ? 27.562 -15.312 -8.734 1 96.5 112 SER B O 1
ATOM 4010 N N . THR B 1 113 ? 26.297 -16.875 -9.758 1 97.25 113 THR B N 1
ATOM 4011 C CA . THR B 1 113 ? 25.656 -15.922 -10.656 1 97.25 113 THR B CA 1
ATOM 4012 C C . THR B 1 113 ? 24.859 -14.883 -9.867 1 97.25 113 THR B C 1
ATOM 4014 O O . THR B 1 113 ? 24.891 -13.695 -10.195 1 97.25 113 THR B O 1
ATOM 4017 N N . GLN B 1 114 ? 24.188 -15.305 -8.82 1 98 114 GLN B N 1
ATOM 4018 C CA . GLN B 1 114 ? 23.453 -14.398 -7.941 1 98 114 GLN B CA 1
ATOM 4019 C C . GLN B 1 114 ? 24.391 -13.375 -7.301 1 98 114 GLN B C 1
ATOM 4021 O O . GLN B 1 114 ? 24.094 -12.18 -7.301 1 98 114 GLN B O 1
ATOM 4026 N N . GLU B 1 115 ? 25.484 -13.891 -6.785 1 98 115 GLU B N 1
ATOM 4027 C CA . GLU B 1 115 ? 26.453 -13.016 -6.148 1 98 115 GLU B CA 1
ATOM 4028 C C . GLU B 1 115 ? 27.016 -11.992 -7.141 1 98 115 GLU B C 1
ATOM 4030 O O . GLU B 1 115 ? 27.172 -10.82 -6.812 1 98 115 GLU B O 1
ATOM 4035 N N . GLU B 1 116 ? 27.281 -12.469 -8.281 1 98.12 116 GLU B N 1
ATOM 4036 C CA . GLU B 1 116 ? 27.812 -11.578 -9.312 1 98.12 116 GLU B CA 1
ATOM 4037 C C . GLU B 1 116 ? 26.797 -10.5 -9.688 1 98.12 116 GLU B C 1
ATOM 4039 O O . GLU B 1 116 ? 27.172 -9.359 -9.977 1 98.12 116 GLU B O 1
ATOM 4044 N N . LEU B 1 117 ? 25.547 -10.875 -9.766 1 98.25 117 LEU B N 1
ATOM 4045 C CA . LEU B 1 117 ? 24.5 -9.898 -10.039 1 98.25 117 LEU B CA 1
ATOM 4046 C C . LEU B 1 117 ? 24.516 -8.789 -8.992 1 98.25 117 LEU B C 1
ATOM 4048 O O . LEU B 1 117 ? 24.438 -7.605 -9.344 1 98.25 117 LEU B O 1
ATOM 4052 N N . LEU B 1 118 ? 24.562 -9.172 -7.738 1 97.69 118 LEU B N 1
ATOM 4053 C CA . LEU B 1 118 ? 24.516 -8.188 -6.664 1 97.69 118 LEU B CA 1
ATOM 4054 C C . LEU B 1 118 ? 25.75 -7.281 -6.703 1 97.69 118 LEU B C 1
ATOM 4056 O O . LEU B 1 118 ? 25.641 -6.078 -6.465 1 97.69 118 LEU B O 1
ATOM 4060 N N . VAL B 1 119 ? 26.922 -7.906 -6.988 1 97.5 119 VAL B N 1
ATOM 4061 C CA . VAL B 1 119 ? 28.125 -7.109 -7.129 1 97.5 119 VAL B CA 1
ATOM 4062 C C . VAL B 1 119 ? 27.938 -6.078 -8.242 1 97.5 119 VAL B C 1
ATOM 4064 O O . VAL B 1 119 ? 28.312 -4.914 -8.086 1 97.5 119 VAL B O 1
ATOM 4067 N N . TRP B 1 120 ? 27.375 -6.469 -9.305 1 97.88 120 TRP B N 1
ATOM 4068 C CA . TRP B 1 120 ? 27.125 -5.57 -10.422 1 97.88 120 TRP B CA 1
ATOM 4069 C C . TRP B 1 120 ? 26.156 -4.457 -10.016 1 97.88 120 TRP B C 1
ATOM 4071 O O . TRP B 1 120 ? 26.406 -3.285 -10.312 1 97.88 120 TRP B O 1
ATOM 4081 N N . LEU B 1 121 ? 25.078 -4.766 -9.359 1 97.44 121 LEU B N 1
ATOM 4082 C CA . LEU B 1 121 ? 24.062 -3.807 -8.953 1 97.44 121 LEU B CA 1
ATOM 4083 C C . LEU B 1 121 ? 24.625 -2.803 -7.953 1 97.44 121 LEU B C 1
ATOM 4085 O O . LEU B 1 121 ? 24.312 -1.612 -8.016 1 97.44 121 LEU B O 1
ATOM 4089 N N . GLU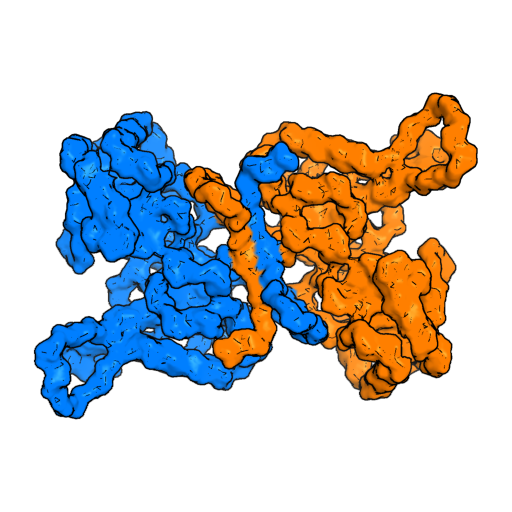 B 1 122 ? 25.406 -3.309 -7.082 1 95.94 122 GLU B N 1
ATOM 4090 C CA . GLU B 1 122 ? 25.969 -2.463 -6.035 1 95.94 122 GLU B CA 1
ATOM 4091 C C . GLU B 1 122 ? 26.891 -1.397 -6.625 1 95.94 122 GLU B C 1
ATOM 4093 O O . GLU B 1 122 ? 27.203 -0.404 -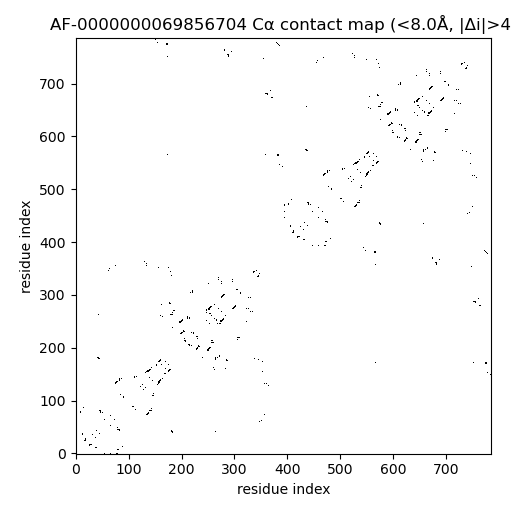5.961 1 95.94 122 GLU B O 1
ATOM 4098 N N . ARG B 1 123 ? 27.297 -1.602 -7.832 1 96.56 123 ARG B N 1
ATOM 4099 C CA . ARG B 1 123 ? 28.125 -0.613 -8.508 1 96.56 123 ARG B CA 1
ATOM 4100 C C . ARG B 1 123 ? 27.281 0.444 -9.195 1 96.56 123 ARG B C 1
ATOM 4102 O O . ARG B 1 123 ? 27.781 1.482 -9.625 1 96.56 123 ARG B O 1
ATOM 4109 N N . GLN B 1 124 ? 26 0.196 -9.305 1 96.69 124 GLN B N 1
ATOM 4110 C CA . GLN B 1 124 ? 25.094 1.136 -9.961 1 96.69 124 GLN B CA 1
ATOM 4111 C C . GLN B 1 124 ? 24.656 2.242 -9.008 1 96.69 124 GLN B C 1
ATOM 4113 O O . GLN B 1 124 ? 24.234 1.965 -7.883 1 96.69 124 GLN B O 1
ATOM 4118 N N . PRO B 1 125 ? 24.734 3.494 -9.422 1 96.31 125 PRO B N 1
ATOM 4119 C CA . PRO B 1 125 ? 24.359 4.605 -8.547 1 96.31 125 PRO B CA 1
ATOM 4120 C C . PRO B 1 125 ? 22.891 4.555 -8.117 1 96.31 125 PRO B C 1
ATOM 4122 O O . PRO B 1 125 ? 22.562 4.887 -6.977 1 96.31 125 PRO B O 1
ATOM 4125 N N . TYR B 1 126 ? 22.016 4.141 -8.992 1 96.44 126 TYR B N 1
ATOM 4126 C CA . TYR B 1 126 ? 20.594 4.164 -8.695 1 96.44 126 TYR B CA 1
ATOM 4127 C C . TYR B 1 126 ? 20.219 3.041 -7.73 1 96.44 126 TYR B C 1
ATOM 4129 O O . TYR B 1 126 ? 19.188 3.119 -7.043 1 96.44 126 TYR B O 1
ATOM 4137 N N . TRP B 1 127 ? 21 1.988 -7.672 1 96.31 127 TRP B N 1
ATOM 4138 C CA . TRP B 1 127 ? 20.812 0.978 -6.633 1 96.31 127 TRP B CA 1
ATOM 4139 C C . TRP B 1 127 ? 21.234 1.516 -5.27 1 96.31 127 TRP B C 1
ATOM 4141 O O . TRP B 1 127 ? 20.484 1.396 -4.293 1 96.31 127 TRP B O 1
ATOM 4151 N N . ARG B 1 128 ? 22.281 2.188 -5.199 1 93.75 128 ARG B N 1
ATOM 4152 C CA . ARG B 1 128 ? 22.891 2.652 -3.957 1 93.75 128 ARG B CA 1
ATOM 4153 C C . ARG B 1 128 ? 22.062 3.766 -3.324 1 93.75 128 ARG B C 1
ATOM 4155 O O . ARG B 1 128 ? 22 3.879 -2.1 1 93.75 128 ARG B O 1
ATOM 4162 N N . ARG B 1 129 ? 21.453 4.52 -4.145 1 93.19 129 ARG B N 1
ATOM 4163 C CA . ARG B 1 129 ? 20.766 5.715 -3.656 1 93.19 129 ARG B CA 1
ATOM 4164 C C . ARG B 1 129 ? 19.672 5.352 -2.654 1 93.19 129 ARG B C 1
ATOM 4166 O O . ARG B 1 129 ? 19.453 6.07 -1.677 1 93.19 129 ARG B O 1
ATOM 4173 N N . HIS B 1 130 ? 19.016 4.246 -2.957 1 91.88 130 HIS B N 1
ATOM 4174 C CA . HIS B 1 130 ? 17.922 3.863 -2.078 1 91.88 130 HIS B CA 1
ATOM 4175 C C . HIS B 1 130 ? 18.031 2.4 -1.661 1 91.88 130 HIS B C 1
ATOM 4177 O O . HIS B 1 130 ? 17.031 1.787 -1.265 1 91.88 130 HIS B O 1
ATOM 4183 N N . GLN B 1 131 ? 19.156 1.854 -1.878 1 90 131 GLN B N 1
ATOM 4184 C CA . GLN B 1 131 ? 19.453 0.477 -1.492 1 90 131 GLN B CA 1
ATOM 4185 C C . GLN B 1 131 ? 18.453 -0.491 -2.111 1 90 131 GLN B C 1
ATOM 4187 O O . GLN B 1 131 ? 17.922 -1.375 -1.427 1 90 131 GLN B O 1
ATOM 4192 N N . GLY B 1 132 ? 18.016 -0.192 -3.262 1 94.5 132 GLY B N 1
ATOM 4193 C CA . GLY B 1 132 ? 17.203 -1.104 -4.051 1 94.5 132 GLY B CA 1
ATOM 4194 C C . GLY B 1 132 ? 15.711 -0.984 -3.754 1 94.5 132 GLY B C 1
ATOM 4195 O O . GLY B 1 132 ? 14.898 -1.731 -4.309 1 94.5 132 GLY B O 1
ATOM 4196 N N . ARG B 1 133 ? 15.32 -0.025 -2.912 1 94.62 133 ARG B N 1
ATOM 4197 C CA . ARG B 1 133 ? 13.922 0.1 -2.514 1 94.62 133 ARG B CA 1
ATOM 4198 C C . ARG B 1 133 ? 13.023 0.286 -3.73 1 94.62 133 ARG B C 1
ATOM 4200 O O . ARG B 1 133 ? 11.875 -0.171 -3.736 1 94.62 133 ARG B O 1
ATOM 4207 N N . ASP B 1 134 ? 13.469 0.96 -4.711 1 97.19 134 ASP B N 1
ATOM 4208 C CA . ASP B 1 134 ? 12.68 1.224 -5.91 1 97.19 134 ASP B CA 1
ATOM 4209 C C . ASP B 1 134 ? 13.031 0.247 -7.027 1 97.19 134 ASP B C 1
ATOM 4211 O O . ASP B 1 134 ? 12.859 0.558 -8.211 1 97.19 134 ASP B O 1
ATOM 4215 N N . HIS B 1 135 ? 13.594 -0.937 -6.73 1 98.31 135 HIS B N 1
ATOM 4216 C CA . HIS B 1 135 ? 13.914 -1.97 -7.711 1 98.31 135 HIS B CA 1
ATOM 4217 C C . HIS B 1 135 ? 12.898 -3.111 -7.66 1 98.31 135 HIS B C 1
ATOM 4219 O O . HIS B 1 135 ? 12.234 -3.309 -6.641 1 98.31 135 HIS B O 1
ATOM 4225 N N . VAL B 1 136 ? 12.727 -3.773 -8.711 1 98.69 136 VAL B N 1
ATOM 4226 C CA . VAL B 1 136 ? 11.828 -4.91 -8.867 1 98.69 136 VAL B CA 1
ATOM 4227 C C . VAL B 1 136 ? 12.609 -6.137 -9.32 1 98.69 136 VAL B C 1
ATOM 4229 O O . VAL B 1 136 ? 13.312 -6.098 -10.336 1 98.69 136 VAL B O 1
ATOM 4232 N N . PHE B 1 137 ? 12.555 -7.195 -8.523 1 98.56 137 PHE B N 1
ATOM 4233 C CA . PHE B 1 137 ? 13.203 -8.461 -8.852 1 98.56 137 PHE B CA 1
ATOM 4234 C C . PHE B 1 137 ? 12.164 -9.531 -9.172 1 98.56 137 PHE B C 1
ATOM 4236 O O . PHE B 1 137 ? 11.117 -9.602 -8.523 1 98.56 137 PHE B O 1
ATOM 4243 N N . ILE B 1 138 ? 12.461 -10.32 -10.148 1 98 138 ILE B N 1
ATOM 4244 C CA . ILE B 1 138 ? 11.609 -11.477 -10.414 1 98 138 ILE B CA 1
ATOM 4245 C C . ILE B 1 138 ? 12.266 -12.742 -9.875 1 98 138 ILE B C 1
ATOM 4247 O O . ILE B 1 138 ? 13.383 -13.086 -10.273 1 98 138 ILE B O 1
ATOM 4251 N N . CYS B 1 139 ? 11.672 -13.328 -8.992 1 96.44 139 CYS B N 1
ATOM 4252 C CA . CYS B 1 139 ? 12.086 -14.594 -8.398 1 96.44 139 CYS B CA 1
ATOM 4253 C C . CYS B 1 139 ? 10.898 -15.539 -8.242 1 96.44 139 CYS B C 1
ATOM 4255 O O . CYS B 1 139 ? 10.617 -16.016 -7.141 1 96.44 139 CYS B O 1
ATOM 4257 N N . GLN B 1 140 ? 10.391 -15.891 -9.32 1 97.38 140 GLN B N 1
ATOM 4258 C CA . GLN B 1 140 ? 9.141 -16.641 -9.359 1 97.38 140 GLN B CA 1
ATOM 4259 C C . GLN B 1 140 ? 9.312 -18.031 -8.766 1 97.38 140 GLN B C 1
ATOM 4261 O O . GLN B 1 140 ? 8.453 -18.516 -8.031 1 97.38 140 GLN B O 1
ATOM 4266 N N . ASP B 1 141 ? 10.398 -18.688 -9.172 1 96.81 141 ASP B N 1
ATOM 4267 C CA . ASP B 1 141 ? 10.68 -19.953 -8.508 1 96.81 141 ASP B CA 1
ATOM 4268 C C . ASP B 1 141 ? 10.945 -19.75 -7.02 1 96.81 141 ASP B C 1
ATOM 4270 O O . ASP B 1 141 ? 11.742 -18.875 -6.641 1 96.81 141 ASP B O 1
ATOM 4274 N N . PRO B 1 142 ? 10.336 -20.547 -6.176 1 94.69 142 PRO B N 1
ATOM 4275 C CA . PRO B 1 142 ? 10.477 -20.328 -4.734 1 94.69 142 PRO B CA 1
ATOM 4276 C C . PRO B 1 142 ? 11.922 -20.422 -4.262 1 94.69 142 PRO B C 1
ATOM 4278 O O . PRO B 1 142 ? 12.25 -19.969 -3.162 1 94.69 142 PRO B O 1
ATOM 4281 N N . ASN B 1 143 ? 12.789 -21.016 -5.062 1 94.75 143 ASN B N 1
ATOM 4282 C CA . ASN B 1 143 ? 14.188 -21.141 -4.68 1 94.75 143 ASN B CA 1
ATOM 4283 C C . ASN B 1 143 ? 15.07 -20.141 -5.43 1 94.75 143 ASN B C 1
ATOM 4285 O O . ASN B 1 143 ? 16.281 -20.109 -5.238 1 94.75 143 ASN B O 1
ATOM 4289 N N . ALA B 1 144 ? 14.461 -19.375 -6.293 1 96.44 144 ALA B N 1
ATOM 4290 C CA . ALA B 1 144 ? 15.227 -18.391 -7.043 1 96.44 144 ALA B CA 1
ATOM 4291 C C . ALA B 1 144 ? 15.742 -17.281 -6.129 1 96.44 144 ALA B C 1
ATOM 4293 O O . ALA B 1 144 ? 15.031 -16.828 -5.234 1 96.44 144 ALA B O 1
ATOM 4294 N N . LEU B 1 145 ? 16.984 -16.891 -6.305 1 97.19 145 LEU B N 1
ATOM 4295 C CA . LEU B 1 145 ? 17.656 -15.789 -5.609 1 97.19 145 LEU B CA 1
ATOM 4296 C C . LEU B 1 145 ? 17.734 -16.078 -4.109 1 97.19 145 LEU B C 1
ATOM 4298 O O . LEU B 1 145 ? 17.812 -15.141 -3.307 1 97.19 145 LEU B O 1
ATOM 4302 N N . TYR B 1 146 ? 17.688 -17.297 -3.785 1 95 146 TYR B N 1
ATOM 4303 C CA . TYR B 1 146 ? 17.688 -17.688 -2.381 1 95 146 TYR B CA 1
ATOM 4304 C C . TYR B 1 146 ? 18.953 -17.219 -1.681 1 95 146 TYR B C 1
ATOM 4306 O O . TYR B 1 146 ? 18.906 -16.797 -0.52 1 95 146 TYR B O 1
ATOM 4314 N N . ARG B 1 147 ? 20.047 -17.219 -2.344 1 95.56 147 ARG B N 1
ATOM 4315 C CA . ARG B 1 147 ? 21.359 -16.875 -1.787 1 95.56 147 ARG B CA 1
ATOM 4316 C C . ARG B 1 147 ? 21.406 -15.406 -1.389 1 95.56 147 ARG B C 1
ATOM 4318 O O . ARG B 1 147 ? 22.062 -15.039 -0.411 1 95.56 147 ARG B O 1
ATOM 4325 N N . VAL B 1 148 ? 20.609 -14.57 -2.064 1 96.62 148 VAL B N 1
ATOM 4326 C CA . VAL B 1 148 ? 20.828 -13.141 -1.89 1 96.62 148 VAL B CA 1
ATOM 4327 C C . VAL B 1 148 ? 19.531 -12.469 -1.46 1 96.62 148 VAL B C 1
ATOM 4329 O O . VAL B 1 148 ? 19.453 -11.242 -1.35 1 96.62 148 VAL B O 1
ATOM 4332 N N . VAL B 1 149 ? 18.516 -13.227 -1.209 1 95.88 149 VAL B N 1
ATOM 4333 C CA . VAL B 1 149 ? 17.172 -12.672 -0.99 1 95.88 149 VAL B CA 1
ATOM 4334 C C . VAL B 1 149 ? 17.203 -11.727 0.208 1 95.88 149 VAL B C 1
ATOM 4336 O O . VAL B 1 149 ? 16.5 -10.703 0.215 1 95.88 149 VAL B O 1
ATOM 4339 N N . ASP B 1 150 ? 18 -11.953 1.182 1 93.56 150 ASP B N 1
ATOM 4340 C CA . ASP B 1 150 ? 18.109 -11.078 2.346 1 93.56 150 ASP B CA 1
ATOM 4341 C C . ASP B 1 150 ? 18.625 -9.695 1.944 1 93.56 150 ASP B C 1
ATOM 4343 O O . ASP B 1 150 ? 18.203 -8.68 2.518 1 93.56 150 ASP B O 1
ATOM 4347 N N . ARG B 1 151 ? 19.438 -9.68 0.999 1 94.19 151 ARG B N 1
ATOM 4348 C CA . ARG B 1 151 ? 20.094 -8.445 0.617 1 94.19 151 ARG B CA 1
ATOM 4349 C C . ARG B 1 151 ? 19.25 -7.633 -0.351 1 94.19 151 ARG B C 1
ATOM 4351 O O . ARG B 1 151 ? 19.484 -6.445 -0.564 1 94.19 151 ARG B O 1
ATOM 4358 N N . ILE B 1 152 ? 18.203 -8.273 -0.91 1 95.56 152 ILE B N 1
ATOM 4359 C CA . ILE B 1 152 ? 17.391 -7.547 -1.872 1 95.56 152 ILE B CA 1
ATOM 4360 C C . ILE B 1 152 ? 15.953 -7.438 -1.354 1 95.56 152 ILE B C 1
ATOM 4362 O O . ILE B 1 152 ? 15.055 -7.023 -2.084 1 95.56 152 ILE B O 1
ATOM 4366 N N . SER B 1 153 ? 15.727 -7.75 -0.083 1 92.88 153 SER B N 1
ATOM 4367 C CA . SER B 1 153 ? 14.383 -7.875 0.466 1 92.88 153 SER B CA 1
ATOM 4368 C C . SER B 1 153 ? 13.695 -6.516 0.56 1 92.88 153 SER B C 1
ATOM 4370 O O . SER B 1 153 ? 12.477 -6.438 0.745 1 92.88 153 SER B O 1
ATOM 4372 N N . ASN B 1 154 ? 14.43 -5.387 0.42 1 90.69 154 ASN B N 1
ATOM 4373 C CA . ASN B 1 154 ? 13.828 -4.062 0.409 1 90.69 154 ASN B CA 1
ATOM 4374 C C . ASN B 1 154 ? 13.141 -3.77 -0.923 1 90.69 154 ASN B C 1
ATOM 4376 O O . ASN B 1 154 ? 12.328 -2.85 -1.02 1 90.69 154 ASN B O 1
ATOM 4380 N N . ALA B 1 155 ? 13.5 -4.562 -1.945 1 96.5 155 ALA B N 1
ATOM 4381 C CA . ALA B 1 155 ? 12.953 -4.367 -3.285 1 96.5 155 ALA B CA 1
ATOM 4382 C C . ALA B 1 155 ? 11.594 -5.051 -3.426 1 96.5 155 ALA B C 1
ATOM 4384 O O . ALA B 1 155 ? 11.164 -5.781 -2.531 1 96.5 155 ALA B O 1
ATOM 4385 N N . VAL B 1 156 ? 10.891 -4.715 -4.422 1 97.75 156 VAL B N 1
ATOM 4386 C CA . VAL B 1 156 ? 9.672 -5.422 -4.797 1 97.75 156 VAL B CA 1
ATOM 4387 C C . VAL B 1 156 ? 10.031 -6.789 -5.379 1 97.75 156 VAL B C 1
ATOM 4389 O O . VAL B 1 156 ? 10.805 -6.883 -6.332 1 97.75 156 VAL B O 1
ATOM 4392 N N . LEU B 1 157 ? 9.5 -7.801 -4.801 1 98.06 157 LEU B N 1
ATOM 4393 C CA . LEU B 1 157 ? 9.758 -9.148 -5.289 1 98.06 157 LEU B CA 1
ATOM 4394 C C . LEU B 1 157 ? 8.539 -9.703 -6.027 1 98.06 157 LEU B C 1
ATOM 4396 O O . LEU B 1 157 ? 7.414 -9.609 -5.531 1 98.06 157 LEU B O 1
ATOM 4400 N N . LEU B 1 158 ? 8.758 -10.133 -7.215 1 98.69 158 LEU B N 1
ATOM 4401 C CA . LEU B 1 158 ? 7.758 -10.891 -7.965 1 98.69 158 LEU B CA 1
ATOM 4402 C C . LEU B 1 158 ? 7.906 -12.383 -7.711 1 98.69 158 LEU B C 1
ATOM 4404 O O . LEU B 1 158 ? 8.867 -13.008 -8.172 1 98.69 158 LEU B O 1
ATOM 4408 N N . ILE B 1 159 ? 6.926 -12.953 -6.984 1 98 159 ILE B N 1
ATOM 4409 C CA . ILE B 1 159 ? 7.098 -14.297 -6.445 1 98 159 ILE B CA 1
ATOM 4410 C C . ILE B 1 159 ? 5.84 -15.125 -6.699 1 98 159 ILE B C 1
ATOM 4412 O O . ILE B 1 159 ? 4.785 -14.57 -7.027 1 98 159 ILE B O 1
ATOM 4416 N N . SER B 1 160 ? 5.957 -16.422 -6.523 1 96.38 160 SER B N 1
ATOM 4417 C CA . SER B 1 160 ? 4.801 -17.297 -6.684 1 96.38 160 SER B CA 1
ATOM 4418 C C . SER B 1 160 ? 4.035 -17.453 -5.371 1 96.38 160 SER B C 1
ATOM 4420 O O . SER B 1 160 ? 2.826 -17.688 -5.379 1 96.38 160 SER B O 1
ATOM 4422 N N . ASP B 1 161 ? 4.73 -17.422 -4.285 1 92.88 161 ASP B N 1
ATOM 4423 C CA . ASP B 1 161 ? 4.141 -17.516 -2.951 1 92.88 161 ASP B CA 1
ATOM 4424 C C . ASP B 1 161 ? 5.172 -17.203 -1.872 1 92.88 161 ASP B C 1
ATOM 4426 O O . ASP B 1 161 ? 6.316 -16.859 -2.182 1 92.88 161 ASP B O 1
ATOM 4430 N N . PHE B 1 162 ? 4.773 -17.281 -0.583 1 90.44 162 PHE B N 1
ATOM 4431 C CA . PHE B 1 162 ? 5.656 -16.938 0.524 1 90.44 162 PHE B CA 1
ATOM 4432 C C . PHE B 1 162 ? 6.238 -18.188 1.169 1 90.44 162 PHE B C 1
ATOM 4434 O O . PHE B 1 162 ? 6.836 -18.125 2.244 1 90.44 162 PHE B O 1
ATOM 4441 N N . GLY B 1 163 ? 6.066 -19.312 0.583 1 90.12 163 GLY B N 1
ATOM 4442 C CA . GLY B 1 163 ? 6.352 -20.578 1.242 1 90.12 163 GLY B CA 1
ATOM 4443 C C . GLY B 1 163 ? 7.797 -20.719 1.677 1 90.12 163 GLY B C 1
ATOM 4444 O O . GLY B 1 163 ? 8.102 -21.438 2.625 1 90.12 163 GLY B O 1
ATOM 4445 N N . ARG B 1 164 ? 8.656 -20.047 1.034 1 91.62 164 ARG B N 1
ATOM 4446 C CA . ARG B 1 164 ? 10.078 -20.188 1.357 1 91.62 164 ARG B CA 1
ATOM 4447 C C . ARG B 1 164 ? 10.664 -18.844 1.79 1 91.62 164 ARG B C 1
ATOM 4449 O O . ARG B 1 164 ? 11.891 -18.672 1.81 1 91.62 164 ARG B O 1
ATOM 4456 N N . LEU B 1 165 ? 9.867 -17.938 2.018 1 92.25 165 LEU B N 1
ATOM 4457 C CA . LEU B 1 165 ? 10.289 -16.594 2.436 1 92.25 165 LEU B CA 1
ATOM 4458 C C . LEU B 1 165 ? 9.836 -16.312 3.861 1 92.25 165 LEU B C 1
ATOM 4460 O O . LEU B 1 165 ? 8.719 -16.672 4.25 1 92.25 165 LEU B O 1
ATOM 4464 N N . ARG B 1 166 ? 10.688 -15.711 4.609 1 89.88 166 ARG B N 1
ATOM 4465 C CA . ARG B 1 166 ? 10.336 -15.266 5.953 1 89.88 166 ARG B CA 1
ATOM 4466 C C . ARG B 1 166 ? 9.5 -13.984 5.902 1 89.88 166 ARG B C 1
ATOM 4468 O O . ARG B 1 166 ? 9.484 -13.289 4.887 1 89.88 166 ARG B O 1
ATOM 4475 N N . SER B 1 167 ? 8.883 -13.68 6.996 1 83.62 167 SER B N 1
ATOM 4476 C CA . SER B 1 167 ? 7.977 -12.547 7.09 1 83.62 167 SER B CA 1
ATOM 4477 C C . SER B 1 167 ? 8.719 -11.227 6.914 1 83.62 167 SER B C 1
ATOM 4479 O O . SER B 1 167 ? 8.141 -10.234 6.477 1 83.62 167 SER B O 1
ATOM 4481 N N . GLU B 1 168 ? 9.992 -11.258 7.199 1 85.06 168 GLU B N 1
ATOM 4482 C CA . GLU B 1 168 ? 10.781 -10.031 7.074 1 85.06 168 GLU B CA 1
ATOM 4483 C C . GLU B 1 168 ? 11.234 -9.812 5.633 1 85.06 168 GLU B C 1
ATOM 4485 O O . GLU B 1 168 ? 11.672 -8.719 5.273 1 85.06 168 GLU B O 1
ATOM 4490 N N . GLN B 1 169 ? 11.133 -10.875 4.82 1 89.5 169 GLN B N 1
ATOM 4491 C CA . GLN B 1 169 ? 11.664 -10.805 3.465 1 89.5 169 GLN B CA 1
ATOM 4492 C C . GLN B 1 169 ? 10.586 -10.398 2.469 1 89.5 169 GLN B C 1
ATOM 4494 O O . GLN B 1 169 ? 10.875 -9.781 1.444 1 89.5 169 GLN B O 1
ATOM 4499 N N . ALA B 1 170 ? 9.398 -10.805 2.803 1 91.38 170 ALA B N 1
ATOM 4500 C CA . ALA B 1 170 ? 8.344 -10.609 1.81 1 91.38 170 ALA B CA 1
ATOM 4501 C C . ALA B 1 170 ? 7.039 -10.164 2.469 1 91.38 170 ALA B C 1
ATOM 4503 O O . ALA B 1 170 ? 6.797 -10.469 3.641 1 91.38 170 ALA B O 1
ATOM 4504 N N . SER B 1 171 ? 6.301 -9.375 1.692 1 92.81 171 SER B N 1
ATOM 4505 C CA . SER B 1 171 ? 5.043 -8.82 2.182 1 92.81 171 SER B CA 1
ATOM 4506 C C . SER B 1 171 ? 4.09 -8.516 1.032 1 92.81 171 SER B C 1
ATOM 4508 O O . SER B 1 171 ? 4.523 -8.117 -0.05 1 92.81 171 SER B O 1
ATOM 4510 N N . LEU B 1 172 ? 2.766 -8.625 1.363 1 93.06 172 LEU B N 1
ATOM 4511 C CA . LEU B 1 172 ? 1.767 -8.289 0.353 1 93.06 172 LEU B CA 1
ATOM 4512 C C . LEU B 1 172 ? 1.74 -6.789 0.088 1 93.06 172 LEU B C 1
ATOM 4514 O O . LEU B 1 172 ? 1.162 -6.34 -0.904 1 93.06 172 LEU B O 1
ATOM 4518 N N . VAL B 1 173 ? 2.375 -6.035 0.989 1 94.38 173 VAL B N 1
ATOM 4519 C CA . VAL B 1 173 ? 2.385 -4.586 0.836 1 94.38 173 VAL B CA 1
ATOM 4520 C C . VAL B 1 173 ? 3.271 -4.195 -0.344 1 94.38 173 VAL B C 1
ATOM 4522 O O . VAL B 1 173 ? 2.895 -3.35 -1.16 1 94.38 173 VAL B O 1
ATOM 4525 N N . LYS B 1 174 ? 4.34 -4.863 -0.495 1 94.38 174 LYS B N 1
ATOM 4526 C CA . LYS B 1 174 ? 5.277 -4.41 -1.521 1 94.38 174 LYS B CA 1
ATOM 4527 C C . LYS B 1 174 ? 5.387 -5.43 -2.65 1 94.38 174 LYS B C 1
ATOM 4529 O O . LYS B 1 174 ? 5.66 -5.07 -3.797 1 94.38 174 LYS B O 1
ATOM 4534 N N . ASP B 1 175 ? 5.227 -6.711 -2.348 1 97.19 175 ASP B N 1
ATOM 4535 C CA . ASP B 1 175 ? 5.52 -7.762 -3.318 1 97.19 175 ASP B CA 1
ATOM 4536 C C . ASP B 1 175 ? 4.273 -8.141 -4.117 1 97.19 175 ASP B C 1
ATOM 4538 O O . ASP B 1 175 ? 3.162 -7.723 -3.775 1 97.19 175 ASP B O 1
ATOM 4542 N N . VAL B 1 176 ? 4.512 -8.867 -5.219 1 98.38 176 VAL B N 1
ATOM 4543 C CA . VAL B 1 176 ? 3.439 -9.266 -6.125 1 98.38 176 VAL B CA 1
ATOM 4544 C C . VAL B 1 176 ? 3.463 -10.781 -6.32 1 98.38 176 VAL B C 1
ATOM 4546 O O . VAL B 1 176 ? 4.512 -11.359 -6.621 1 98.38 176 VAL B O 1
ATOM 4549 N N . ILE B 1 177 ? 2.342 -11.438 -6.066 1 98.25 177 ILE B N 1
ATOM 4550 C CA . ILE B 1 177 ? 2.201 -12.867 -6.293 1 98.25 177 ILE B CA 1
ATOM 4551 C C . ILE B 1 177 ? 1.869 -13.133 -7.762 1 98.25 177 ILE B C 1
ATOM 4553 O O . ILE B 1 177 ? 0.935 -12.539 -8.305 1 98.25 177 ILE B O 1
ATOM 4557 N N . LEU B 1 178 ? 2.619 -14 -8.367 1 98.5 178 LEU B N 1
ATOM 4558 C CA . LEU B 1 178 ? 2.457 -14.281 -9.789 1 98.5 178 LEU B CA 1
ATOM 4559 C C . LEU B 1 178 ? 1.805 -15.648 -10.008 1 98.5 178 LEU B C 1
ATOM 4561 O O . LEU B 1 178 ? 2.094 -16.594 -9.281 1 98.5 178 LEU B O 1
ATOM 4565 N N . PRO B 1 179 ? 0.967 -15.719 -11.047 1 98.38 179 PRO B N 1
ATOM 4566 C CA . PRO B 1 179 ? 0.553 -17.062 -11.453 1 98.38 179 PRO B CA 1
ATOM 4567 C C . PRO B 1 179 ? 1.66 -17.828 -12.172 1 98.38 179 PRO B C 1
ATOM 4569 O O . PRO B 1 179 ? 2.465 -17.234 -12.891 1 98.38 179 PRO B O 1
ATOM 4572 N N . TYR B 1 180 ? 1.644 -19.125 -11.93 1 97.88 180 TYR B N 1
ATOM 4573 C CA . TYR B 1 180 ? 2.508 -19.984 -12.734 1 97.88 180 TYR B CA 1
ATOM 4574 C C . TYR B 1 180 ? 2.084 -19.953 -14.203 1 97.88 180 TYR B C 1
ATOM 4576 O O . TYR B 1 180 ? 0.917 -19.703 -14.508 1 97.88 180 TYR B O 1
ATOM 4584 N N . ALA B 1 181 ? 3.115 -20.141 -15.062 1 96.44 181 ALA B N 1
ATOM 4585 C CA . ALA B 1 181 ? 2.754 -20.422 -16.453 1 96.44 181 ALA B CA 1
ATOM 4586 C C . ALA B 1 181 ? 2.207 -21.844 -16.594 1 96.44 181 ALA B C 1
ATOM 4588 O O . ALA B 1 181 ? 2.898 -22.812 -16.281 1 96.44 181 ALA B O 1
ATOM 4589 N N . HIS B 1 182 ? 0.992 -21.859 -17.016 1 92.5 182 HIS B N 1
ATOM 4590 C CA . HIS B 1 182 ? 0.394 -23.188 -17.125 1 92.5 182 HIS B CA 1
ATOM 4591 C C . HIS B 1 182 ? 1.169 -24.047 -18.125 1 92.5 182 HIS B C 1
ATOM 4593 O O . HIS B 1 182 ? 1.771 -23.531 -19.062 1 92.5 182 HIS B O 1
ATOM 4599 N N . ARG B 1 183 ? 1.142 -25.328 -17.859 1 91.56 183 ARG B N 1
ATOM 4600 C CA . ARG B 1 183 ? 1.976 -26.266 -18.625 1 91.56 183 ARG B CA 1
ATOM 4601 C C . ARG B 1 183 ? 1.121 -27.219 -19.453 1 91.56 183 ARG B C 1
ATOM 4603 O O . ARG B 1 183 ? 1.637 -28.172 -20.031 1 91.56 183 ARG B O 1
ATOM 4610 N N . ILE B 1 184 ? -0.146 -27.031 -19.484 1 92.44 184 ILE B N 1
ATOM 4611 C CA . ILE B 1 184 ? -1.062 -27.859 -20.25 1 92.44 184 ILE B CA 1
ATOM 4612 C C . ILE B 1 184 ? -1.778 -27.016 -21.297 1 92.44 184 ILE B C 1
ATOM 4614 O O . ILE B 1 184 ? -1.659 -25.797 -21.312 1 92.44 184 ILE B O 1
ATOM 4618 N N . ASN B 1 185 ? -2.455 -27.688 -22.188 1 91 185 ASN B N 1
ATOM 4619 C CA . ASN B 1 185 ? -3.268 -26.969 -23.156 1 91 185 ASN B CA 1
ATOM 4620 C C . ASN B 1 185 ? -4.523 -26.391 -22.516 1 91 185 ASN B C 1
ATOM 4622 O O . ASN B 1 185 ? -5.223 -27.078 -21.766 1 91 185 ASN B O 1
ATOM 4626 N N . SER B 1 186 ? -4.742 -25.188 -22.828 1 93.44 186 SER B N 1
ATOM 4627 C CA . SER B 1 186 ? -5.945 -24.531 -22.328 1 93.44 186 SER B CA 1
ATOM 4628 C C . SER B 1 186 ? -7.203 -25.141 -22.938 1 93.44 186 SER B C 1
ATOM 4630 O O . SER B 1 186 ? -7.223 -25.453 -24.125 1 93.44 186 SER B O 1
ATOM 4632 N N . PHE B 1 187 ? -8.188 -25.281 -22.141 1 94.75 187 PHE B N 1
ATOM 4633 C CA . PHE B 1 187 ? -9.461 -25.797 -22.609 1 94.75 187 PHE B CA 1
ATOM 4634 C C . PHE B 1 187 ? -10.18 -24.766 -23.484 1 94.75 187 PHE B C 1
ATOM 4636 O O . PHE B 1 187 ? -10.375 -23.625 -23.062 1 94.75 187 PHE B O 1
ATOM 4643 N N . GLN B 1 188 ? -10.609 -25.141 -24.656 1 92 188 GLN B N 1
ATOM 4644 C CA . GLN B 1 188 ? -11.219 -24.219 -25.594 1 92 188 GLN B CA 1
ATOM 4645 C C . GLN B 1 188 ? -12.727 -24.453 -25.703 1 92 188 GLN B C 1
ATOM 4647 O O . GLN B 1 188 ? -13.422 -23.734 -26.422 1 92 188 GLN B O 1
ATOM 4652 N N . GLY B 1 189 ? -13.219 -25.375 -25.016 1 90.88 189 GLY B N 1
ATOM 4653 C CA . GLY B 1 189 ? -14.633 -25.703 -25.094 1 90.88 189 GLY B CA 1
ATOM 4654 C C . GLY B 1 189 ? -15.5 -24.797 -24.234 1 90.88 189 GLY B C 1
ATOM 4655 O O . GLY B 1 189 ? -15.016 -23.797 -23.703 1 90.88 189 GLY B O 1
ATOM 4656 N N . ASP B 1 190 ? -16.781 -25.125 -24.188 1 91.94 190 ASP B N 1
ATOM 4657 C CA . ASP B 1 190 ? -17.75 -24.359 -23.406 1 91.94 190 ASP B CA 1
ATOM 4658 C C . ASP B 1 190 ? -17.906 -24.953 -22.016 1 91.94 190 ASP B C 1
ATOM 4660 O O . ASP B 1 190 ? -17.453 -26.062 -21.75 1 91.94 190 ASP B O 1
ATOM 4664 N N . VAL B 1 191 ? -18.547 -24.188 -21.219 1 93 191 VAL B N 1
ATOM 4665 C CA . VAL B 1 191 ? -18.859 -24.703 -19.891 1 93 191 VAL B CA 1
ATOM 4666 C C . VAL B 1 191 ? -19.781 -25.906 -20.016 1 93 191 VAL B C 1
ATOM 4668 O O . VAL B 1 191 ? -20.594 -26 -20.938 1 93 191 VAL B O 1
ATOM 4671 N N . GLY B 1 192 ? -19.609 -26.875 -19.047 1 93.56 192 GLY B N 1
ATOM 4672 C CA . GLY B 1 192 ? -20.438 -28.078 -19.094 1 93.56 192 GLY B CA 1
ATOM 4673 C C . GLY B 1 192 ? -20.078 -29.078 -18 1 93.56 192 GLY B C 1
ATOM 4674 O O . GLY B 1 192 ? -18.922 -29.188 -17.609 1 93.56 192 GLY B O 1
ATOM 4675 N N . VAL B 1 193 ? -21.094 -29.766 -17.562 1 94.19 193 VAL B N 1
ATOM 4676 C CA . VAL B 1 193 ? -20.891 -30.766 -16.531 1 94.19 193 VAL B CA 1
ATOM 4677 C C . VAL B 1 193 ? -20.969 -32.156 -17.141 1 94.19 193 VAL B C 1
ATOM 4679 O O . VAL B 1 193 ? -20.234 -33.062 -16.719 1 94.19 193 VAL B O 1
ATOM 4682 N N . GLU B 1 194 ? -21.719 -32.375 -18.188 1 92 194 GLU B N 1
ATOM 4683 C CA . GLU B 1 194 ? -21.984 -33.688 -18.781 1 92 194 GLU B CA 1
ATOM 4684 C C . GLU B 1 194 ? -20.734 -34.219 -19.453 1 92 194 GLU B C 1
ATOM 4686 O O . GLU B 1 194 ? -20.531 -35.438 -19.484 1 92 194 GLU B O 1
ATOM 4691 N N . SER B 1 195 ? -19.984 -33.375 -19.953 1 90.81 195 SER B N 1
ATOM 4692 C CA . SER B 1 195 ? -18.781 -33.812 -20.656 1 90.81 195 SER B CA 1
ATOM 4693 C C . SER B 1 195 ? -17.641 -34.094 -19.688 1 90.81 195 SER B C 1
ATOM 4695 O O . SER B 1 195 ? -16.547 -34.469 -20.109 1 90.81 195 SER B O 1
ATOM 4697 N N . ARG B 1 196 ? -17.891 -33.938 -18.391 1 96.38 196 ARG B N 1
ATOM 4698 C CA . ARG B 1 196 ? -16.906 -34.188 -17.344 1 96.38 196 ARG B CA 1
ATOM 4699 C C . ARG B 1 196 ? -17.328 -35.281 -16.406 1 96.38 196 ARG B C 1
ATOM 4701 O O . ARG B 1 196 ? -17.828 -35.031 -15.305 1 96.38 196 ARG B O 1
ATOM 4708 N N . PRO B 1 197 ? -17.078 -36.438 -16.766 1 94.94 197 PRO B N 1
ATOM 4709 C CA . PRO B 1 197 ? -17.594 -37.594 -16.031 1 94.94 197 PRO B CA 1
ATOM 4710 C C . PRO B 1 197 ? -16.891 -37.812 -14.688 1 94.94 197 PRO B C 1
ATOM 4712 O O . PRO B 1 197 ? -17.484 -38.344 -13.75 1 94.94 197 PRO B O 1
ATOM 4715 N N . SER B 1 198 ? -15.641 -37.406 -14.594 1 96.94 198 SER B N 1
ATOM 4716 C CA . SER B 1 198 ? -14.898 -37.594 -13.352 1 96.94 198 SER B CA 1
ATOM 4717 C C . SER B 1 198 ? -15.219 -36.531 -12.336 1 96.94 198 SER B C 1
ATOM 4719 O O . SER B 1 198 ? -15.383 -35.344 -12.695 1 96.94 198 SER B O 1
ATOM 4721 N N . LEU B 1 199 ? -15.312 -36.969 -11.117 1 97.62 199 LEU B N 1
ATOM 4722 C CA . LEU B 1 199 ? -15.602 -36.031 -10.031 1 97.62 199 LEU B CA 1
ATOM 4723 C C . LEU B 1 199 ? -14.375 -35.188 -9.703 1 97.62 199 LEU B C 1
ATOM 4725 O O . LEU B 1 199 ? -14.43 -33.969 -9.719 1 97.62 199 LEU B O 1
ATOM 4729 N N . LEU B 1 200 ? -13.305 -35.844 -9.391 1 98.06 200 LEU B N 1
ATOM 4730 C CA . LEU B 1 200 ? -12.102 -35.219 -8.875 1 98.06 200 LEU B CA 1
ATOM 4731 C C . LEU B 1 200 ? -10.852 -35.781 -9.539 1 98.06 200 LEU B C 1
ATOM 4733 O O . LEU B 1 200 ? -10.75 -37 -9.734 1 98.06 200 LEU B O 1
ATOM 4737 N N . PHE B 1 201 ? -9.961 -34.906 -9.93 1 97.38 201 PHE B N 1
ATOM 4738 C CA . PHE B 1 201 ? -8.719 -35.312 -10.578 1 97.38 201 PHE B CA 1
ATOM 4739 C C . PHE B 1 201 ? -7.512 -34.75 -9.852 1 97.38 201 PHE B C 1
ATOM 4741 O O . PHE B 1 201 ? -7.535 -33.594 -9.414 1 97.38 201 PHE B O 1
ATOM 4748 N N . PHE B 1 202 ? -6.508 -35.562 -9.68 1 95.81 202 PHE B N 1
ATOM 4749 C CA . PHE B 1 202 ? -5.215 -35.094 -9.188 1 95.81 202 PHE B CA 1
ATOM 4750 C C . PHE B 1 202 ? -4.086 -35.906 -9.812 1 95.81 202 PHE B C 1
ATOM 4752 O O . PHE B 1 202 ? -4.16 -37.125 -9.875 1 95.81 202 PHE B O 1
ATOM 4759 N N . MET B 1 203 ? -3.146 -35.188 -10.273 1 92.56 203 MET B N 1
ATOM 4760 C CA . MET B 1 203 ? -1.907 -35.812 -10.727 1 92.56 203 MET B CA 1
ATOM 4761 C C . MET B 1 203 ? -0.694 -35 -10.273 1 92.56 203 MET B C 1
ATOM 4763 O O . MET B 1 203 ? -0.589 -33.812 -10.555 1 92.56 203 MET B O 1
ATOM 4767 N N . GLY B 1 204 ? 0.196 -35.594 -9.516 1 88.12 204 GLY B N 1
ATOM 4768 C CA . GLY B 1 204 ? 1.392 -34.938 -8.992 1 88.12 204 GLY B CA 1
ATOM 4769 C C . GLY B 1 204 ? 2.287 -35.906 -8.219 1 88.12 204 GLY B C 1
ATOM 4770 O O . GLY B 1 204 ? 1.958 -37.062 -8.039 1 88.12 204 GLY B O 1
ATOM 4771 N N . ASN B 1 205 ? 3.43 -35.375 -7.816 1 82.12 205 ASN B N 1
ATOM 4772 C CA . ASN B 1 205 ? 4.359 -36.156 -7.039 1 82.12 205 ASN B CA 1
ATOM 4773 C C . ASN B 1 205 ? 3.801 -36.5 -5.656 1 82.12 205 ASN B C 1
ATOM 4775 O O . ASN B 1 205 ? 3.553 -35.594 -4.855 1 82.12 205 ASN B O 1
ATOM 4779 N N . ARG B 1 206 ? 3.676 -37.75 -5.418 1 76.62 206 ARG B N 1
ATOM 4780 C CA . ARG B 1 206 ? 3.113 -38.219 -4.156 1 76.62 206 ARG B CA 1
ATOM 4781 C C . ARG B 1 206 ? 4.102 -38.031 -3.012 1 76.62 206 ARG B C 1
ATOM 4783 O O . ARG B 1 206 ? 3.707 -37.656 -1.902 1 76.62 206 ARG B O 1
ATOM 4790 N N . TYR B 1 207 ? 5.316 -38.344 -3.312 1 69.31 207 TYR B N 1
ATOM 4791 C CA . TYR B 1 207 ? 6.328 -38.312 -2.262 1 69.31 207 TYR B CA 1
ATOM 4792 C C . TYR B 1 207 ? 7.094 -37 -2.25 1 69.31 207 TYR B C 1
ATOM 4794 O O . TYR B 1 207 ? 7.785 -36.688 -3.215 1 69.31 207 TYR B O 1
ATOM 4802 N N . ARG B 1 208 ? 6.664 -36.188 -1.395 1 64.31 208 ARG B N 1
ATOM 4803 C CA . ARG B 1 208 ? 7.355 -34.906 -1.263 1 64.31 208 ARG B CA 1
ATOM 4804 C C . ARG B 1 208 ? 8.062 -34.812 0.085 1 64.31 208 ARG B C 1
ATOM 4806 O O . ARG B 1 208 ? 7.809 -35.594 0.988 1 64.31 208 ARG B O 1
ATOM 4813 N N . LYS B 1 209 ? 9.133 -34.031 0.087 1 58.03 209 LYS B N 1
ATOM 4814 C CA . LYS B 1 209 ? 9.844 -33.812 1.34 1 58.03 209 LYS B CA 1
ATOM 4815 C C . LYS B 1 209 ? 8.898 -33.312 2.438 1 58.03 209 LYS B C 1
ATOM 4817 O O . LYS B 1 209 ? 7.73 -33.688 2.465 1 58.03 209 LYS B O 1
ATOM 4822 N N . GLU B 1 210 ? 9.086 -32.375 3.123 1 54.84 210 GLU B N 1
ATOM 4823 C CA . GLU B 1 210 ? 8.453 -31.781 4.305 1 54.84 210 GLU B CA 1
ATOM 4824 C C . GLU B 1 210 ? 6.934 -31.859 4.207 1 54.84 210 GLU B C 1
ATOM 4826 O O . GLU B 1 210 ? 6.273 -32.375 5.102 1 54.84 210 GLU B O 1
ATOM 4831 N N . GLY B 1 211 ? 6.188 -31.172 3.311 1 54.28 211 GLY B N 1
ATOM 4832 C CA . GLY B 1 211 ? 4.75 -31.016 3.15 1 54.28 211 GLY B CA 1
ATOM 4833 C C . GLY B 1 211 ? 4.09 -32.219 2.504 1 54.28 211 GLY B C 1
ATOM 4834 O O . GLY B 1 211 ? 2.873 -32.25 2.309 1 54.28 211 GLY B O 1
ATOM 4835 N N . GLY B 1 212 ? 4.852 -33.281 2.252 1 62.25 212 GLY B N 1
ATOM 4836 C CA . GLY B 1 212 ? 4.457 -34.469 1.504 1 62.25 212 GLY B CA 1
ATOM 4837 C C . GLY B 1 212 ? 3.535 -35.375 2.285 1 62.25 212 GLY B C 1
ATOM 4838 O O . GLY B 1 212 ? 2.959 -36.312 1.724 1 62.25 212 GLY B O 1
ATOM 4839 N N . LYS B 1 213 ? 3.326 -34.969 3.531 1 74.94 213 LYS B N 1
ATOM 4840 C CA . LYS B 1 213 ? 2.488 -35.875 4.32 1 74.94 213 LYS B CA 1
ATOM 4841 C C . LYS B 1 213 ? 1.013 -35.688 3.973 1 74.94 213 LYS B C 1
ATOM 4843 O O . LYS B 1 213 ? 0.266 -36.656 3.889 1 74.94 213 LYS B O 1
ATOM 4848 N N . VAL B 1 214 ? 0.621 -34.469 3.711 1 84.06 214 VAL B N 1
ATOM 4849 C CA . VAL B 1 214 ? -0.766 -34.188 3.359 1 84.06 214 VAL B CA 1
ATOM 4850 C C . VAL B 1 214 ? -1.121 -34.875 2.045 1 84.06 214 VAL B C 1
ATOM 4852 O O . VAL B 1 214 ? -2.162 -35.531 1.94 1 84.06 214 VAL B O 1
ATOM 4855 N N . ARG B 1 215 ? -0.238 -34.781 1.116 1 86.69 215 ARG B N 1
ATOM 4856 C CA . ARG B 1 215 ? -0.488 -35.406 -0.192 1 86.69 215 ARG B CA 1
ATOM 4857 C C . ARG B 1 215 ? -0.598 -36.906 -0.09 1 86.69 215 ARG B C 1
ATOM 4859 O O . ARG B 1 215 ? -1.469 -37.531 -0.715 1 86.69 215 ARG B O 1
ATOM 4866 N N . ASP B 1 216 ? 0.26 -37.406 0.683 1 86.38 216 ASP B N 1
ATOM 4867 C CA . ASP B 1 216 ? 0.235 -38.844 0.868 1 86.38 216 ASP B CA 1
ATOM 4868 C C . ASP B 1 216 ? -1.074 -39.312 1.512 1 86.38 216 ASP B C 1
ATOM 4870 O O . ASP B 1 216 ? -1.673 -40.312 1.089 1 86.38 216 ASP B O 1
ATOM 4874 N N . THR B 1 217 ? -1.474 -38.594 2.504 1 89.62 217 THR B N 1
ATOM 4875 C CA . THR B 1 217 ? -2.725 -38.938 3.182 1 89.62 217 THR B CA 1
ATOM 4876 C C . THR B 1 217 ? -3.91 -38.781 2.23 1 89.62 217 THR B C 1
ATOM 4878 O O . THR B 1 217 ? -4.828 -39.594 2.242 1 89.62 217 THR B O 1
ATOM 4881 N N . LEU B 1 218 ? -3.867 -37.812 1.464 1 92.25 218 LEU B N 1
ATOM 4882 C CA . LEU B 1 218 ? -4.938 -37.594 0.5 1 92.25 218 LEU B CA 1
ATOM 4883 C C . LEU B 1 218 ? -4.988 -38.719 -0.532 1 92.25 218 LEU B C 1
ATOM 4885 O O . LEU B 1 218 ? -6.07 -39.156 -0.923 1 92.25 218 LEU B O 1
ATOM 4889 N N . PHE B 1 219 ? -3.842 -39.188 -0.943 1 89.31 219 PHE B N 1
ATOM 4890 C CA . PHE B 1 219 ? -3.781 -40.312 -1.845 1 89.31 219 PHE B CA 1
ATOM 4891 C C . PHE B 1 219 ? -4.449 -41.531 -1.219 1 89.31 219 PHE B C 1
ATOM 4893 O O . PHE B 1 219 ? -5.242 -42.219 -1.871 1 89.31 219 PHE B O 1
ATOM 4900 N N . GLN B 1 220 ? -4.191 -41.719 -0.025 1 90.12 220 GLN B N 1
ATOM 4901 C CA . GLN B 1 220 ? -4.715 -42.906 0.674 1 90.12 220 GLN B CA 1
ATOM 4902 C C . GLN B 1 220 ? -6.234 -42.812 0.803 1 90.12 220 GLN B C 1
ATOM 4904 O O . GLN B 1 220 ? -6.926 -43.812 0.604 1 90.12 220 GLN B O 1
ATOM 4909 N N . VAL B 1 221 ? -6.707 -41.719 1.03 1 92.75 221 VAL B N 1
ATOM 4910 C CA . VAL B 1 221 ? -8.125 -41.594 1.344 1 92.75 221 VAL B CA 1
ATOM 4911 C C . VAL B 1 221 ? -8.938 -41.5 0.053 1 92.75 221 VAL B C 1
ATOM 4913 O O . VAL B 1 221 ? -10.125 -41.812 0.03 1 92.75 221 VAL B O 1
ATOM 4916 N N . LEU B 1 222 ? -8.273 -41.094 -1.021 1 94.31 222 LEU B N 1
ATOM 4917 C CA . LEU B 1 222 ? -9.031 -40.812 -2.236 1 94.31 222 LEU B CA 1
ATOM 4918 C C . LEU B 1 222 ? -8.852 -41.938 -3.264 1 94.31 222 LEU B C 1
ATOM 4920 O O . LEU B 1 222 ? -9.625 -42.031 -4.219 1 94.31 222 LEU B O 1
ATOM 4924 N N . GLU B 1 223 ? -7.906 -42.75 -3.105 1 89 223 GLU B N 1
ATOM 4925 C CA . GLU B 1 223 ? -7.516 -43.719 -4.129 1 89 223 GLU B CA 1
ATOM 4926 C C . GLU B 1 223 ? -8.648 -44.719 -4.41 1 89 223 GLU B C 1
ATOM 4928 O O . GLU B 1 223 ? -8.789 -45.188 -5.535 1 89 223 GLU B O 1
ATOM 4933 N N . ASN B 1 224 ? -9.531 -44.969 -3.482 1 89 224 ASN B N 1
ATOM 4934 C CA . ASN B 1 224 ? -10.562 -46 -3.658 1 89 224 ASN B CA 1
ATOM 4935 C C . ASN B 1 224 ? -11.93 -45.375 -3.918 1 89 224 ASN B C 1
ATOM 4937 O O . ASN B 1 224 ? -12.938 -46.062 -3.967 1 89 224 ASN B O 1
ATOM 4941 N N . GLU B 1 225 ? -11.93 -44.156 -4.082 1 92.12 225 GLU B N 1
ATOM 4942 C CA . GLU B 1 225 ? -13.195 -43.469 -4.328 1 92.12 225 GLU B CA 1
ATOM 4943 C C . GLU B 1 225 ? -13.594 -43.562 -5.797 1 92.12 225 GLU B C 1
ATOM 4945 O O . GLU B 1 225 ? -12.766 -43.375 -6.688 1 92.12 225 GLU B O 1
ATOM 4950 N N . ALA B 1 226 ? -14.828 -43.875 -5.953 1 89.75 226 ALA B N 1
ATOM 4951 C CA . ALA B 1 226 ? -15.359 -43.938 -7.312 1 89.75 226 ALA B CA 1
ATOM 4952 C C . ALA B 1 226 ? -15.297 -42.594 -8.016 1 89.75 226 ALA B C 1
ATOM 4954 O O . ALA B 1 226 ? -15.492 -41.562 -7.391 1 89.75 226 ALA B O 1
ATOM 4955 N N . ASP B 1 227 ? -14.977 -42.5 -9.344 1 92.75 227 ASP B N 1
ATOM 4956 C CA . ASP B 1 227 ? -14.969 -41.312 -10.219 1 92.75 227 ASP B CA 1
ATOM 4957 C C . ASP B 1 227 ? -13.883 -40.312 -9.797 1 92.75 227 ASP B C 1
ATOM 4959 O O . ASP B 1 227 ? -13.969 -39.125 -10.117 1 92.75 227 ASP B O 1
ATOM 4963 N N . VAL B 1 228 ? -13.023 -40.812 -8.875 1 96.44 228 VAL B N 1
ATOM 4964 C CA . VAL B 1 228 ? -11.867 -40 -8.492 1 96.44 228 VAL B CA 1
ATOM 4965 C C . VAL B 1 228 ? -10.609 -40.562 -9.156 1 96.44 228 VAL B C 1
ATOM 4967 O O . VAL B 1 228 ? -10.367 -41.781 -9.125 1 96.44 228 VAL B O 1
ATOM 4970 N N . ILE B 1 229 ? -9.914 -39.719 -9.844 1 95.31 229 ILE B N 1
ATOM 4971 C CA . ILE B 1 229 ? -8.664 -40.094 -10.484 1 95.31 229 ILE B CA 1
ATOM 4972 C C . ILE B 1 229 ? -7.488 -39.438 -9.758 1 95.31 229 ILE B C 1
ATOM 4974 O O . ILE B 1 229 ? -7.32 -38.219 -9.805 1 95.31 229 ILE B O 1
ATOM 4978 N N . ILE B 1 230 ? -6.738 -40.188 -9.039 1 92.75 230 ILE B N 1
ATOM 4979 C CA . ILE B 1 230 ? -5.543 -39.719 -8.359 1 92.75 230 ILE B CA 1
ATOM 4980 C C . ILE B 1 230 ? -4.328 -40.531 -8.828 1 92.75 230 ILE B C 1
ATOM 4982 O O . ILE B 1 230 ? -4.289 -41.75 -8.688 1 92.75 230 ILE B O 1
ATOM 4986 N N . LYS B 1 231 ? -3.377 -39.812 -9.391 1 89.38 231 LYS B N 1
ATOM 4987 C CA . LYS B 1 231 ? -2.229 -40.5 -9.984 1 89.38 231 LYS B CA 1
ATOM 4988 C C . LYS B 1 231 ? -0.925 -39.781 -9.617 1 89.38 231 LYS B C 1
ATOM 4990 O O . LYS B 1 231 ? -0.903 -38.562 -9.438 1 89.38 231 LYS B O 1
ATOM 4995 N N . HIS B 1 232 ? 0.048 -40.625 -9.492 1 85.38 232 HIS B N 1
ATOM 4996 C CA . HIS B 1 232 ? 1.398 -40.094 -9.391 1 85.38 232 HIS B CA 1
ATOM 4997 C C . HIS B 1 232 ? 1.868 -39.531 -10.727 1 85.38 232 HIS B C 1
ATOM 4999 O O . HIS B 1 232 ? 1.636 -40.125 -11.781 1 85.38 232 HIS B O 1
ATOM 5005 N N . GLY B 1 233 ? 2.414 -38.312 -10.641 1 81.06 233 GLY B N 1
ATOM 5006 C CA . GLY B 1 233 ? 2.881 -37.719 -11.867 1 81.06 233 GLY B CA 1
ATOM 5007 C C . GLY B 1 233 ? 4.254 -37.094 -11.734 1 81.06 233 GLY B C 1
ATOM 5008 O O . GLY B 1 233 ? 4.574 -36.5 -10.703 1 81.06 233 GLY B O 1
ATOM 5009 N N . ALA B 1 234 ? 5.086 -37.375 -12.812 1 74.94 234 ALA B N 1
ATOM 5010 C CA . ALA B 1 234 ? 6.379 -36.719 -12.961 1 74.94 234 ALA B CA 1
ATOM 5011 C C . ALA B 1 234 ? 6.336 -35.656 -14.078 1 74.94 234 ALA B C 1
ATOM 5013 O O . ALA B 1 234 ? 5.375 -35.625 -14.844 1 74.94 234 ALA B O 1
ATOM 5014 N N . GLN B 1 235 ? 7.309 -34.812 -14.062 1 74.62 235 GLN B N 1
ATOM 5015 C CA . GLN B 1 235 ? 7.375 -33.812 -15.117 1 74.62 235 GLN B CA 1
ATOM 5016 C C . GLN B 1 235 ? 7.816 -34.438 -16.438 1 74.62 235 GLN B C 1
ATOM 5018 O O . GLN B 1 235 ? 9.008 -34.656 -16.672 1 74.62 235 GLN B O 1
ATOM 5023 N N . SER B 1 236 ? 6.832 -34.875 -17.281 1 81.06 236 SER B N 1
ATOM 5024 C CA . SER B 1 236 ? 7.07 -35.438 -18.594 1 81.06 236 SER B CA 1
ATOM 5025 C C . SER B 1 236 ? 5.98 -35.031 -19.578 1 81.06 236 SER B C 1
ATOM 5027 O O . SER B 1 236 ? 4.93 -34.531 -19.188 1 81.06 236 SER B O 1
ATOM 5029 N N . ARG B 1 237 ? 6.34 -35.219 -20.812 1 83.44 237 ARG B N 1
ATOM 5030 C CA . ARG B 1 237 ? 5.363 -34.906 -21.859 1 83.44 237 ARG B CA 1
ATOM 5031 C C . ARG B 1 237 ? 4.133 -35.812 -21.734 1 83.44 237 ARG B C 1
ATOM 5033 O O . ARG B 1 237 ? 3.004 -35.344 -21.922 1 83.44 237 ARG B O 1
ATOM 5040 N N . GLU B 1 238 ? 4.387 -37 -21.438 1 86.5 238 GLU B N 1
ATOM 5041 C CA . GLU B 1 238 ? 3.291 -37.938 -21.25 1 86.5 238 GLU B CA 1
ATOM 5042 C C . GLU B 1 238 ? 2.412 -37.562 -20.062 1 86.5 238 GLU B C 1
ATOM 5044 O O . GLU B 1 238 ? 1.184 -37.625 -20.156 1 86.5 238 GLU B O 1
ATOM 5049 N N . SER B 1 239 ? 3.008 -37.188 -19.047 1 86.5 239 SER B N 1
ATOM 5050 C CA . SER B 1 239 ? 2.27 -36.75 -17.875 1 86.5 239 SER B CA 1
ATOM 5051 C C . SER B 1 239 ? 1.431 -35.5 -18.156 1 86.5 239 SER B C 1
ATOM 5053 O O . SER B 1 239 ? 0.303 -35.406 -17.672 1 86.5 239 SER B O 1
ATOM 5055 N N . ARG B 1 240 ? 1.986 -34.688 -18.953 1 89.62 240 ARG B N 1
ATOM 5056 C CA . ARG B 1 240 ? 1.259 -33.469 -19.281 1 89.62 240 ARG B CA 1
ATOM 5057 C C . ARG B 1 240 ? 0.022 -33.781 -20.125 1 89.62 240 ARG B C 1
ATOM 5059 O O . ARG B 1 240 ? -1.033 -33.188 -19.938 1 89.62 240 ARG B O 1
ATOM 5066 N N . ARG B 1 241 ? 0.141 -34.688 -21.031 1 91.75 241 ARG B N 1
ATOM 5067 C CA . ARG B 1 241 ? -0.995 -35.125 -21.844 1 91.75 241 ARG B CA 1
ATOM 5068 C C . ARG B 1 241 ? -2.082 -35.75 -20.984 1 91.75 241 ARG B C 1
ATOM 5070 O O . ARG B 1 241 ? -3.266 -35.438 -21.156 1 91.75 241 ARG B O 1
ATOM 5077 N N . MET B 1 242 ? -1.619 -36.531 -20.125 1 92.5 242 MET B N 1
ATOM 5078 C CA . MET B 1 242 ? -2.564 -37.188 -19.219 1 92.5 242 MET B CA 1
ATOM 5079 C C . MET B 1 242 ? -3.25 -36.156 -18.312 1 92.5 242 MET B C 1
ATOM 5081 O O . MET B 1 242 ? -4.449 -36.25 -18.062 1 92.5 242 MET B O 1
ATOM 5085 N N . ALA B 1 243 ? -2.465 -35.281 -17.859 1 94.12 243 ALA B N 1
ATOM 5086 C CA . ALA B 1 243 ? -3.02 -34.219 -17.016 1 94.12 243 ALA B CA 1
ATOM 5087 C C . ALA B 1 243 ? -4.039 -33.375 -17.797 1 94.12 243 ALA B C 1
ATOM 5089 O O . ALA B 1 243 ? -5.086 -33 -17.25 1 94.12 243 ALA B O 1
ATOM 5090 N N . THR B 1 244 ? -3.719 -33.094 -19.047 1 95.5 244 THR B N 1
ATOM 5091 C CA . THR B 1 244 ? -4.633 -32.312 -19.875 1 95.5 244 THR B CA 1
ATOM 5092 C C . THR B 1 244 ? -5.973 -33.031 -20.016 1 95.5 244 THR B C 1
ATOM 5094 O O . THR B 1 244 ? -7.027 -32.438 -19.781 1 95.5 244 THR B O 1
ATOM 5097 N N . ARG B 1 245 ? -5.902 -34.281 -20.312 1 94.94 245 ARG B N 1
ATOM 5098 C CA . ARG B 1 245 ? -7.121 -35.062 -20.484 1 94.94 245 ARG B CA 1
ATOM 5099 C C . ARG B 1 245 ? -7.883 -35.188 -19.156 1 94.94 245 ARG B C 1
ATOM 5101 O O . ARG B 1 245 ? -9.109 -35.062 -19.141 1 94.94 245 ARG B O 1
ATOM 5108 N N . GLY B 1 246 ? -7.137 -35.438 -18.141 1 96 246 GLY B N 1
ATOM 5109 C CA . GLY B 1 246 ? -7.75 -35.562 -16.828 1 96 246 GLY B CA 1
ATOM 5110 C C . GLY B 1 246 ? -8.461 -34.281 -16.375 1 96 246 GLY B C 1
ATOM 5111 O O . GLY B 1 246 ? -9.609 -34.344 -15.922 1 96 246 GLY B O 1
ATOM 5112 N N . MET B 1 247 ? -7.855 -33.219 -16.547 1 97.31 247 MET B N 1
ATOM 5113 C CA . MET B 1 247 ? -8.422 -31.938 -16.094 1 97.31 247 MET B CA 1
ATOM 5114 C C . MET B 1 247 ? -9.586 -31.516 -16.984 1 97.31 247 MET B C 1
ATOM 5116 O O . MET B 1 247 ? -10.562 -30.938 -16.5 1 97.31 247 MET B O 1
ATOM 5120 N N . HIS B 1 248 ? -9.523 -31.844 -18.281 1 96.94 248 HIS B N 1
ATOM 5121 C CA . HIS B 1 248 ? -10.57 -31.453 -19.234 1 96.94 248 HIS B CA 1
ATOM 5122 C C . HIS B 1 248 ? -11.828 -32.312 -19.031 1 96.94 248 HIS B C 1
ATOM 5124 O O . HIS B 1 248 ? -12.906 -31.922 -19.5 1 96.94 248 HIS B O 1
ATOM 5130 N N . SER B 1 249 ? -11.648 -33.406 -18.328 1 96.56 249 SER B N 1
ATOM 5131 C CA . SER B 1 249 ? -12.773 -34.312 -18.203 1 96.56 249 SER B CA 1
ATOM 5132 C C . SER B 1 249 ? -13.227 -34.438 -16.75 1 96.56 249 SER B C 1
ATOM 5134 O O . SER B 1 249 ? -13.953 -35.375 -16.406 1 96.56 249 SER B O 1
ATOM 5136 N N . SER B 1 250 ? -12.781 -33.562 -15.906 1 97.94 250 SER B N 1
ATOM 5137 C CA . SER B 1 250 ? -13.141 -33.625 -14.492 1 97.94 250 SER B CA 1
ATOM 5138 C C . SER B 1 250 ? -13.867 -32.344 -14.055 1 97.94 250 SER B C 1
ATOM 5140 O O . SER B 1 250 ? -13.602 -31.266 -14.586 1 97.94 250 SER B O 1
ATOM 5142 N N . LYS B 1 251 ? -14.734 -32.562 -13.094 1 98.31 251 LYS B N 1
ATOM 5143 C CA . LYS B 1 251 ? -15.477 -31.422 -12.547 1 98.31 251 LYS B CA 1
ATOM 5144 C C . LYS B 1 251 ? -14.609 -30.594 -11.609 1 98.31 251 LYS B C 1
ATOM 5146 O O . LYS B 1 251 ? -14.633 -29.359 -11.656 1 98.31 251 LYS B O 1
ATOM 5151 N N . PHE B 1 252 ? -13.844 -31.312 -10.797 1 98.62 252 PHE B N 1
ATOM 5152 C CA . PHE B 1 252 ? -12.977 -30.672 -9.805 1 98.62 252 PHE B CA 1
ATOM 5153 C C . PHE B 1 252 ? -11.539 -31.141 -9.961 1 98.62 252 PHE B C 1
ATOM 5155 O O . PHE B 1 252 ? -11.289 -32.281 -10.398 1 98.62 252 PHE B O 1
ATOM 5162 N N . CYS B 1 253 ? -10.609 -30.297 -9.68 1 98.44 253 CYS B N 1
ATOM 5163 C CA . CYS B 1 253 ? -9.18 -30.609 -9.664 1 98.44 253 CYS B CA 1
ATOM 5164 C C . CYS B 1 253 ? -8.57 -30.281 -8.305 1 98.44 253 CYS B C 1
ATOM 5166 O O . CYS B 1 253 ? -8.664 -29.141 -7.84 1 98.44 253 CYS B O 1
ATOM 5168 N N . LEU B 1 254 ? -7.938 -31.234 -7.738 1 97.38 254 LEU B N 1
ATOM 5169 C CA . LEU B 1 254 ? -7.402 -31.109 -6.387 1 97.38 254 LEU B CA 1
ATOM 5170 C C . LEU B 1 254 ? -6.062 -30.391 -6.398 1 97.38 254 LEU B C 1
ATOM 5172 O O . LEU B 1 254 ? -5.203 -30.672 -7.234 1 97.38 254 LEU B O 1
ATOM 5176 N N . HIS B 1 255 ? -5.914 -29.422 -5.473 1 95.44 255 HIS B N 1
ATOM 5177 C CA . HIS B 1 255 ? -4.68 -28.672 -5.289 1 95.44 255 HIS B CA 1
ATOM 5178 C C . HIS B 1 255 ? -4.23 -28.703 -3.832 1 95.44 255 HIS B C 1
ATOM 5180 O O . HIS B 1 255 ? -4.426 -27.734 -3.1 1 95.44 255 HIS B O 1
ATOM 5186 N N . PRO B 1 256 ? -3.576 -29.734 -3.463 1 93.56 256 PRO B N 1
ATOM 5187 C CA . PRO B 1 256 ? -2.957 -29.766 -2.135 1 93.56 256 PRO B CA 1
ATOM 5188 C C . PRO B 1 256 ? -1.602 -29.078 -2.094 1 93.56 256 PRO B C 1
ATOM 5190 O O . PRO B 1 256 ? -0.887 -29.047 -3.1 1 93.56 256 PRO B O 1
ATOM 5193 N N . ALA B 1 257 ? -1.287 -28.578 -0.914 1 88.44 257 ALA B N 1
ATOM 5194 C CA . ALA B 1 257 ? 0.048 -28.016 -0.74 1 88.44 257 ALA B CA 1
ATOM 5195 C C . ALA B 1 257 ? 1.125 -29.078 -0.937 1 88.44 257 ALA B C 1
ATOM 5197 O O . ALA B 1 257 ? 0.946 -30.234 -0.539 1 88.44 257 ALA B O 1
ATOM 5198 N N . GLY B 1 258 ? 2.182 -28.719 -1.621 1 84.12 258 GLY B N 1
ATOM 5199 C CA . GLY B 1 258 ? 3.371 -29.562 -1.701 1 84.12 258 GLY B CA 1
ATOM 5200 C C . GLY B 1 258 ? 4.508 -29.062 -0.831 1 84.12 258 GLY B C 1
ATOM 5201 O O . GLY B 1 258 ? 4.32 -28.812 0.362 1 84.12 258 GLY B O 1
ATOM 5202 N N . ASP B 1 259 ? 5.621 -28.906 -1.522 1 82.75 259 ASP B N 1
ATOM 5203 C CA . ASP B 1 259 ? 6.75 -28.312 -0.818 1 82.75 259 ASP B CA 1
ATOM 5204 C C . ASP B 1 259 ? 6.492 -26.828 -0.53 1 82.75 259 ASP B C 1
ATOM 5206 O O . ASP B 1 259 ? 7.055 -26.266 0.414 1 82.75 259 ASP B O 1
ATOM 5210 N N . THR B 1 260 ? 5.695 -26.281 -1.371 1 89.25 260 THR B N 1
ATOM 5211 C CA . THR B 1 260 ? 5.23 -24.906 -1.206 1 89.25 260 THR B CA 1
ATOM 5212 C C . THR B 1 260 ? 3.705 -24.844 -1.229 1 89.25 260 THR B C 1
ATOM 5214 O O . THR B 1 260 ? 3.047 -25.797 -1.652 1 89.25 260 THR B O 1
ATOM 5217 N N . PRO B 1 261 ? 3.172 -23.766 -0.75 1 91.06 261 PRO B N 1
ATOM 5218 C CA . PRO B 1 261 ? 1.713 -23.672 -0.67 1 91.06 261 PRO B CA 1
ATOM 5219 C C . PRO B 1 261 ? 1.049 -23.609 -2.045 1 91.06 261 PRO B C 1
ATOM 5221 O O . PRO B 1 261 ? -0.126 -23.953 -2.184 1 91.06 261 PRO B O 1
ATOM 5224 N N . SER B 1 262 ? 1.756 -23.141 -3.004 1 92.88 262 SER B N 1
ATOM 5225 C CA . SER B 1 262 ? 1.183 -23.016 -4.34 1 92.88 262 SER B CA 1
ATOM 5226 C C . SER B 1 262 ? 1.885 -23.922 -5.336 1 92.88 262 SER B C 1
ATOM 5228 O O . SER B 1 262 ? 2.992 -24.406 -5.074 1 92.88 262 SER B O 1
ATOM 5230 N N . ALA B 1 263 ? 1.159 -24.203 -6.441 1 92.94 263 ALA B N 1
ATOM 5231 C CA . ALA B 1 263 ? 1.707 -25.062 -7.496 1 92.94 263 ALA B CA 1
ATOM 5232 C C . ALA B 1 263 ? 1.094 -24.703 -8.852 1 92.94 263 ALA B C 1
ATOM 5234 O O . ALA B 1 263 ? 0.007 -24.125 -8.914 1 92.94 263 ALA B O 1
ATOM 5235 N N . CYS B 1 264 ? 1.784 -25.141 -9.859 1 95.12 264 CYS B N 1
ATOM 5236 C CA . CYS B 1 264 ? 1.389 -24.844 -11.234 1 95.12 264 CYS B CA 1
ATOM 5237 C C . CYS B 1 264 ? 0.032 -25.469 -11.555 1 95.12 264 CYS B C 1
ATOM 5239 O O . CYS B 1 264 ? -0.753 -24.891 -12.305 1 95.12 264 CYS B O 1
ATOM 5241 N N . ARG B 1 265 ? -0.29 -26.609 -10.961 1 94.38 265 ARG B N 1
ATOM 5242 C CA . ARG B 1 265 ? -1.496 -27.375 -11.289 1 94.38 265 ARG B CA 1
ATOM 5243 C C . ARG B 1 265 ? -2.748 -26.547 -11.016 1 94.38 265 ARG B C 1
ATOM 5245 O O . ARG B 1 265 ? -3.787 -26.75 -11.641 1 94.38 265 ARG B O 1
ATOM 5252 N N . LEU B 1 266 ? -2.641 -25.641 -10.062 1 97.25 266 LEU B N 1
ATOM 5253 C CA . LEU B 1 266 ? -3.773 -24.766 -9.797 1 97.25 266 LEU B CA 1
ATOM 5254 C C . LEU B 1 266 ? -4.156 -23.969 -11.039 1 97.25 266 LEU B C 1
ATOM 5256 O O . LEU B 1 266 ? -5.332 -23.906 -11.406 1 97.25 266 LEU B O 1
ATOM 5260 N N . PHE B 1 267 ? -3.197 -23.438 -11.664 1 98.19 267 PHE B N 1
ATOM 5261 C CA . PHE B 1 267 ? -3.434 -22.609 -12.836 1 98.19 267 PHE B CA 1
ATOM 5262 C C . PHE B 1 267 ? -3.746 -23.453 -14.055 1 98.19 267 PHE B C 1
ATOM 5264 O O . PHE B 1 267 ? -4.523 -23.047 -14.922 1 98.19 267 PHE B O 1
ATOM 5271 N N . ASP B 1 268 ? -3.154 -24.688 -14.094 1 97.62 268 ASP B N 1
ATOM 5272 C CA . ASP B 1 268 ? -3.564 -25.656 -15.102 1 97.62 268 ASP B CA 1
ATOM 5273 C C . ASP B 1 268 ? -5.059 -25.953 -15.008 1 97.62 268 ASP B C 1
ATOM 5275 O O . ASP B 1 268 ? -5.746 -26.031 -16.031 1 97.62 268 ASP B O 1
ATOM 5279 N N . ALA B 1 269 ? -5.52 -26.109 -13.797 1 98.31 269 ALA B N 1
ATOM 5280 C CA . ALA B 1 269 ? -6.934 -26.391 -13.57 1 98.31 269 ALA B CA 1
ATOM 5281 C C . ALA B 1 269 ? -7.812 -25.234 -14.031 1 98.31 269 ALA B C 1
ATOM 5283 O O . ALA B 1 269 ? -8.836 -25.438 -14.688 1 98.31 269 ALA B O 1
ATOM 5284 N N . LEU B 1 270 ? -7.395 -24.031 -13.703 1 98.5 270 LEU B N 1
ATOM 5285 C CA . LEU B 1 270 ? -8.18 -22.844 -14.031 1 98.5 270 LEU B CA 1
ATOM 5286 C C . LEU B 1 270 ? -8.305 -22.672 -15.539 1 98.5 270 LEU B C 1
ATOM 5288 O O . LEU B 1 270 ? -9.398 -22.438 -16.062 1 98.5 270 LEU B O 1
ATOM 5292 N N . VAL B 1 271 ? -7.219 -22.891 -16.281 1 98.06 271 VAL B N 1
ATOM 5293 C CA . VAL B 1 271 ? -7.293 -22.703 -17.719 1 98.06 271 VAL B CA 1
ATOM 5294 C C . VAL B 1 271 ? -8.016 -23.891 -18.359 1 98.06 271 VAL B C 1
ATOM 5296 O O . VAL B 1 271 ? -8.352 -23.859 -19.547 1 98.06 271 VAL B O 1
ATOM 5299 N N . SER B 1 272 ? -8.305 -24.953 -17.594 1 97.94 272 SER B N 1
ATOM 5300 C CA . SER B 1 272 ? -9.016 -26.141 -18.062 1 97.94 272 SER B CA 1
ATOM 5301 C C . SER B 1 272 ? -10.492 -26.078 -17.688 1 97.94 272 SER B C 1
ATOM 5303 O O . SER B 1 272 ? -11.242 -27.016 -17.953 1 97.94 272 SER B O 1
ATOM 5305 N N . LEU B 1 273 ? -10.914 -25.047 -16.984 1 98 273 LEU B N 1
ATOM 5306 C CA . LEU B 1 273 ? -12.258 -24.906 -16.438 1 98 273 LEU B CA 1
ATOM 5307 C C . LEU B 1 273 ? -12.586 -26.047 -15.484 1 98 273 LEU B C 1
ATOM 5309 O O . LEU B 1 273 ? -13.734 -26.469 -15.383 1 98 273 LEU B O 1
ATOM 5313 N N . CYS B 1 274 ? -11.609 -26.688 -15 1 98.44 274 CYS B N 1
ATOM 5314 C CA . CYS B 1 274 ? -11.742 -27.641 -13.898 1 98.44 274 CYS B CA 1
ATOM 5315 C C . CYS B 1 274 ? -11.695 -26.938 -12.555 1 98.44 274 CYS B C 1
ATOM 5317 O O . CYS B 1 274 ? -10.688 -26.328 -12.195 1 98.44 274 CYS B O 1
ATOM 5319 N N . VAL B 1 275 ? -12.727 -26.938 -11.758 1 98.75 275 VAL B N 1
ATOM 5320 C CA . VAL B 1 275 ? -12.836 -26.141 -10.539 1 98.75 275 VAL B CA 1
ATOM 5321 C C . VAL B 1 275 ? -11.789 -26.594 -9.523 1 98.75 275 VAL B C 1
ATOM 5323 O O . VAL B 1 275 ? -11.828 -27.734 -9.047 1 98.75 275 VAL B O 1
ATOM 5326 N N . PRO B 1 276 ? -10.883 -25.75 -9.172 1 98.62 276 PRO B N 1
ATOM 5327 C CA . PRO B 1 276 ? -9.852 -26.141 -8.203 1 98.62 276 PRO B CA 1
ATOM 5328 C C . PRO B 1 276 ? -10.414 -26.359 -6.801 1 98.62 276 PRO B C 1
ATOM 5330 O O . PRO B 1 276 ? -11.258 -25.594 -6.344 1 98.62 276 PRO B O 1
ATOM 5333 N N . VAL B 1 277 ? -10.023 -27.422 -6.23 1 98.12 277 VAL B N 1
ATOM 5334 C CA . VAL B 1 277 ? -10.211 -27.672 -4.805 1 98.12 277 VAL B CA 1
ATOM 5335 C C . VAL B 1 277 ? -8.883 -27.469 -4.07 1 98.12 277 VAL B C 1
ATOM 5337 O O . VAL B 1 277 ? -8 -28.328 -4.121 1 98.12 277 VAL B O 1
ATOM 5340 N N . ILE B 1 278 ? -8.812 -26.359 -3.393 1 96.94 278 ILE B N 1
ATOM 5341 C CA . ILE B 1 278 ? -7.539 -25.938 -2.82 1 96.94 278 ILE B CA 1
ATOM 5342 C C . ILE B 1 278 ? -7.441 -26.406 -1.371 1 96.94 278 ILE B C 1
ATOM 5344 O O . ILE B 1 278 ? -8.227 -25.984 -0.519 1 96.94 278 ILE B O 1
ATOM 5348 N N . VAL B 1 279 ? -6.539 -27.297 -1.142 1 94.5 279 VAL B N 1
ATOM 5349 C CA . VAL B 1 279 ? -6.199 -27.766 0.193 1 94.5 279 VAL B CA 1
ATOM 5350 C C . VAL B 1 279 ? -4.809 -27.281 0.582 1 94.5 279 VAL B C 1
ATOM 5352 O O . VAL B 1 279 ? -3.848 -28.062 0.594 1 94.5 279 VAL B O 1
ATOM 5355 N N . SER B 1 280 ? -4.68 -26.031 0.867 1 92.94 280 SER B N 1
ATOM 5356 C CA . SER B 1 280 ? -3.467 -25.297 1.217 1 92.94 280 SER B CA 1
ATOM 5357 C C . SER B 1 280 ? -3.781 -24.094 2.102 1 92.94 280 SER B C 1
ATOM 5359 O O . SER B 1 280 ? -4.094 -23.016 1.599 1 92.94 280 SER B O 1
ATOM 5361 N N . ASP B 1 281 ? -3.564 -24.219 3.342 1 88.88 281 ASP B N 1
ATOM 5362 C CA . ASP B 1 281 ? -4.109 -23.312 4.348 1 88.88 281 ASP B CA 1
ATOM 5363 C C . ASP B 1 281 ? -3.412 -21.953 4.289 1 88.88 281 ASP B C 1
ATOM 5365 O O . ASP B 1 281 ? -3.998 -20.938 4.668 1 88.88 281 ASP B O 1
ATOM 5369 N N . TYR B 1 282 ? -2.188 -21.891 3.732 1 86.12 282 TYR B N 1
ATOM 5370 C CA . TYR B 1 282 ? -1.42 -20.641 3.787 1 86.12 282 TYR B CA 1
ATOM 5371 C C . TYR B 1 282 ? -1.063 -20.156 2.387 1 86.12 282 TYR B C 1
ATOM 5373 O O . TYR B 1 282 ? -0.048 -19.484 2.195 1 86.12 282 TYR B O 1
ATOM 5381 N N . ILE B 1 283 ? -1.863 -20.531 1.481 1 93 283 ILE B N 1
ATOM 5382 C CA . ILE B 1 283 ? -1.583 -20.188 0.091 1 93 283 ILE B CA 1
ATOM 5383 C C . ILE B 1 283 ? -1.828 -18.688 -0.133 1 93 283 ILE B C 1
ATOM 5385 O O . ILE B 1 283 ? -2.768 -18.125 0.426 1 93 283 ILE B O 1
ATOM 5389 N N . GLU B 1 284 ? -0.932 -18.031 -0.809 1 94.31 284 GLU B N 1
ATOM 5390 C CA . GLU B 1 284 ? -1.168 -16.703 -1.367 1 94.31 284 GLU B CA 1
ATOM 5391 C C . GLU B 1 284 ? -1.452 -16.781 -2.865 1 94.31 284 GLU B C 1
ATOM 5393 O O . GLU B 1 284 ? -0.818 -17.562 -3.584 1 94.31 284 GLU B O 1
ATOM 5398 N N . LEU B 1 285 ? -2.469 -16.016 -3.324 1 97.25 285 LEU B N 1
ATOM 5399 C CA . LEU B 1 285 ? -2.938 -16.141 -4.699 1 97.25 285 LEU B CA 1
ATOM 5400 C C . LEU B 1 285 ? -2.738 -14.844 -5.469 1 97.25 285 LEU B C 1
ATOM 5402 O O . LEU B 1 285 ? -2.82 -13.758 -4.887 1 97.25 285 LEU B O 1
ATOM 5406 N N . PRO B 1 286 ? -2.514 -14.953 -6.707 1 98.31 286 PRO B N 1
ATOM 5407 C CA . PRO B 1 286 ? -2.26 -13.766 -7.52 1 98.31 286 PRO B CA 1
ATOM 5408 C C . PRO B 1 286 ? -3.52 -12.938 -7.766 1 98.31 286 PRO B C 1
ATOM 5410 O O . PRO B 1 286 ? -4.613 -13.492 -7.906 1 98.31 286 PRO B O 1
ATOM 5413 N N . PHE B 1 287 ? -3.441 -11.648 -7.84 1 98.31 287 PHE B N 1
ATOM 5414 C CA . PHE B 1 287 ? -4.391 -10.695 -8.398 1 98.31 287 PHE B CA 1
ATOM 5415 C C . PHE B 1 287 ? -5.703 -10.719 -7.625 1 98.31 287 PHE B C 1
ATOM 5417 O O . PHE B 1 287 ? -6.781 -10.664 -8.219 1 98.31 287 PHE B O 1
ATOM 5424 N N . GLU B 1 288 ? -5.617 -10.844 -6.34 1 97.12 288 GLU B N 1
ATOM 5425 C CA . GLU B 1 288 ? -6.832 -10.945 -5.535 1 97.12 288 GLU B CA 1
ATOM 5426 C C . GLU B 1 288 ? -7.516 -9.586 -5.395 1 97.12 288 GLU B C 1
ATOM 5428 O O . GLU B 1 288 ? -8.617 -9.492 -4.852 1 97.12 288 GLU B O 1
ATOM 5433 N N . ASP B 1 289 ? -6.859 -8.539 -5.891 1 96.56 289 ASP B N 1
ATOM 5434 C CA . ASP B 1 289 ? -7.543 -7.25 -5.938 1 96.56 289 ASP B CA 1
ATOM 5435 C C . ASP B 1 289 ? -8.602 -7.227 -7.039 1 96.56 289 ASP B C 1
ATOM 5437 O O . ASP B 1 289 ? -9.539 -6.434 -6.988 1 96.56 289 ASP B O 1
ATOM 5441 N N . VAL B 1 290 ? -8.469 -8.172 -8.016 1 97.19 290 VAL B N 1
ATOM 5442 C CA . VAL B 1 290 ? -9.438 -8.148 -9.117 1 97.19 290 VAL B CA 1
ATOM 5443 C C . VAL B 1 290 ? -10.109 -9.508 -9.242 1 97.19 290 VAL B C 1
ATOM 5445 O O . VAL B 1 290 ? -11.086 -9.656 -9.977 1 97.19 290 VAL B O 1
ATOM 5448 N N . ILE B 1 291 ? -9.578 -10.492 -8.523 1 98.06 291 ILE B N 1
ATOM 5449 C CA . ILE B 1 291 ? -10.164 -11.828 -8.578 1 98.06 291 ILE B CA 1
ATOM 5450 C C . ILE B 1 291 ? -10.617 -12.25 -7.184 1 98.06 291 ILE B C 1
ATOM 5452 O O . ILE B 1 291 ? -9.828 -12.242 -6.238 1 98.06 291 ILE B O 1
ATOM 5456 N N . ASP B 1 292 ? -11.828 -12.578 -7.027 1 97.31 292 ASP B N 1
ATOM 5457 C CA . ASP B 1 292 ? -12.336 -13.281 -5.852 1 97.31 292 ASP B CA 1
ATOM 5458 C C . ASP B 1 292 ? -12.273 -14.797 -6.051 1 97.31 292 ASP B C 1
ATOM 5460 O O . ASP B 1 292 ? -13.148 -15.375 -6.695 1 97.31 292 ASP B O 1
ATOM 5464 N N . TYR B 1 293 ? -11.328 -15.445 -5.457 1 98.12 293 TYR B N 1
ATOM 5465 C CA . TYR B 1 293 ? -11.055 -16.859 -5.734 1 98.12 293 TYR B CA 1
ATOM 5466 C C . TYR B 1 293 ? -12.164 -17.734 -5.176 1 98.12 293 TYR B C 1
ATOM 5468 O O . TYR B 1 293 ? -12.273 -18.906 -5.543 1 98.12 293 TYR B O 1
ATOM 5476 N N . ARG B 1 294 ? -13 -17.266 -4.32 1 96.94 294 ARG B N 1
ATOM 5477 C CA . ARG B 1 294 ? -14.133 -18.047 -3.828 1 96.94 294 ARG B CA 1
ATOM 5478 C C . ARG B 1 294 ? -15.148 -18.297 -4.938 1 96.94 294 ARG B C 1
ATOM 5480 O O . ARG B 1 294 ? -15.977 -19.219 -4.836 1 96.94 294 ARG B O 1
ATOM 5487 N N . ASN B 1 295 ? -15.055 -17.406 -5.895 1 98 295 ASN B N 1
ATOM 5488 C CA . ASN B 1 295 ? -15.977 -17.562 -7.016 1 98 295 ASN B CA 1
ATOM 5489 C C . ASN B 1 295 ? -15.461 -18.578 -8.031 1 98 295 ASN B C 1
ATOM 5491 O O . ASN B 1 295 ? -16.203 -19.047 -8.891 1 98 295 ASN B O 1
ATOM 5495 N N . ILE B 1 296 ? -14.172 -18.953 -7.914 1 98.62 296 ILE B N 1
ATOM 5496 C CA . ILE B 1 296 ? -13.617 -19.766 -8.992 1 98.62 296 ILE B CA 1
ATOM 5497 C C . ILE B 1 296 ? -12.945 -21 -8.422 1 98.62 296 ILE B C 1
ATOM 5499 O O . ILE B 1 296 ? -12.312 -21.766 -9.148 1 98.62 296 ILE B O 1
ATOM 5503 N N . SER B 1 297 ? -13.023 -21.219 -7.137 1 98.38 297 SER B N 1
ATOM 5504 C CA . SER B 1 297 ? -12.367 -22.328 -6.473 1 98.38 297 SER B CA 1
ATOM 5505 C C . SER B 1 297 ? -13.086 -22.703 -5.176 1 98.38 297 SER B C 1
ATOM 5507 O O . SER B 1 297 ? -13.953 -21.953 -4.711 1 98.38 297 SER B O 1
ATOM 5509 N N . ILE B 1 298 ? -12.758 -23.828 -4.715 1 97.75 298 ILE B N 1
ATOM 5510 C CA . ILE B 1 298 ? -13.258 -24.297 -3.428 1 97.75 298 ILE B CA 1
ATOM 5511 C C . ILE B 1 298 ? -12.094 -24.453 -2.451 1 97.75 298 ILE B C 1
ATOM 5513 O O . ILE B 1 298 ? -11.078 -25.078 -2.777 1 97.75 298 ILE B O 1
ATOM 5517 N N . PHE B 1 299 ? -12.25 -23.859 -1.273 1 96.56 299 PHE B N 1
ATOM 5518 C CA . PHE B 1 299 ? -11.219 -23.953 -0.246 1 96.56 299 PHE B CA 1
ATOM 5519 C C . PHE B 1 299 ? -11.609 -24.953 0.835 1 96.56 299 PHE B C 1
ATOM 5521 O O . PHE B 1 299 ? -12.719 -24.891 1.366 1 96.56 299 PHE B O 1
ATOM 5528 N N . VAL B 1 300 ? -10.734 -25.875 1.118 1 95.38 300 VAL B N 1
ATOM 5529 C CA . VAL B 1 300 ? -10.969 -26.859 2.166 1 95.38 300 VAL B CA 1
ATOM 5530 C C . VAL B 1 300 ? -9.781 -26.906 3.121 1 95.38 300 VAL B C 1
ATOM 5532 O O . VAL B 1 300 ? -8.625 -26.969 2.686 1 95.38 300 VAL B O 1
ATOM 5535 N N . GLU B 1 301 ? -10.07 -26.828 4.41 1 93.38 301 GLU B N 1
ATOM 5536 C CA . GLU B 1 301 ? -9.023 -26.938 5.418 1 93.38 301 GLU B CA 1
ATOM 5537 C C . GLU B 1 301 ? -8.305 -28.281 5.32 1 93.38 301 GLU B C 1
ATOM 5539 O O . GLU B 1 301 ? -8.945 -29.328 5.125 1 93.38 301 GLU B O 1
ATOM 5544 N N . THR B 1 302 ? -7.008 -28.172 5.492 1 92.31 302 THR B N 1
ATOM 5545 C CA . THR B 1 302 ? -6.199 -29.375 5.352 1 92.31 302 THR B CA 1
ATOM 5546 C C . THR B 1 302 ? -6.66 -30.453 6.328 1 92.31 302 THR B C 1
ATOM 5548 O O . THR B 1 302 ? -6.789 -31.625 5.957 1 92.31 302 THR B O 1
ATOM 5551 N N . SER B 1 303 ? -6.988 -30.094 7.582 1 92.25 303 SER B N 1
ATOM 5552 C CA . SER B 1 303 ? -7.375 -31.047 8.625 1 92.25 303 SER B CA 1
ATOM 5553 C C . SER B 1 303 ? -8.68 -31.75 8.266 1 92.25 303 SER B C 1
ATOM 5555 O O . SER B 1 303 ? -8.891 -32.906 8.656 1 92.25 303 SER B O 1
ATOM 5557 N N . LYS B 1 304 ? -9.5 -31.156 7.535 1 94.31 304 LYS B N 1
ATOM 5558 C CA . LYS B 1 304 ? -10.758 -31.766 7.113 1 94.31 304 LYS B CA 1
ATOM 5559 C C . LYS B 1 304 ? -10.586 -32.594 5.84 1 94.31 304 LYS B C 1
ATOM 5561 O O . LYS B 1 304 ? -11.141 -33.688 5.719 1 94.31 304 LYS B O 1
ATOM 5566 N N . ALA B 1 305 ? -9.789 -32.094 4.977 1 94.44 305 ALA B N 1
ATOM 5567 C CA . ALA B 1 305 ? -9.609 -32.688 3.666 1 94.44 305 ALA B CA 1
ATOM 5568 C C . ALA B 1 305 ? -9.023 -34.094 3.799 1 94.44 305 ALA B C 1
ATOM 5570 O O . ALA B 1 305 ? -9.305 -34.969 2.977 1 94.44 305 ALA B O 1
ATOM 5571 N N . VAL B 1 306 ? -8.297 -34.312 4.852 1 93.81 306 VAL B N 1
ATOM 5572 C CA . VAL B 1 306 ? -7.586 -35.594 4.988 1 93.81 306 VAL B CA 1
ATOM 5573 C C . VAL B 1 306 ? -8.484 -36.625 5.672 1 93.81 306 VAL B C 1
ATOM 5575 O O . VAL B 1 306 ? -8.102 -37.781 5.836 1 93.81 306 VAL B O 1
ATOM 5578 N N . GLN B 1 307 ? -9.664 -36.188 6.051 1 95 307 GLN B N 1
ATOM 5579 C CA . GLN B 1 307 ? -10.617 -37.156 6.633 1 95 307 GLN B CA 1
ATOM 5580 C C . GLN B 1 307 ? -11.273 -38 5.555 1 95 307 GLN B C 1
ATOM 5582 O O . GLN B 1 307 ? -11.727 -37.469 4.535 1 95 307 GLN B O 1
ATOM 5587 N N . PRO B 1 308 ? -11.344 -39.344 5.859 1 94.38 308 PRO B N 1
ATOM 5588 C CA . PRO B 1 308 ? -11.93 -40.219 4.855 1 94.38 308 PRO B CA 1
ATOM 5589 C C . PRO B 1 308 ? -13.359 -39.844 4.48 1 94.38 308 PRO B C 1
ATOM 5591 O O . PRO B 1 308 ? -14.188 -39.594 5.363 1 94.38 308 PRO B O 1
ATOM 5594 N N . GLY B 1 309 ? -13.562 -39.656 3.234 1 94.44 309 GLY B N 1
ATOM 5595 C CA . GLY B 1 309 ? -14.898 -39.438 2.705 1 94.44 309 GLY B CA 1
ATOM 5596 C C . GLY B 1 309 ? -15.32 -37.969 2.723 1 94.44 309 GLY B C 1
ATOM 5597 O O . GLY B 1 309 ? -16.297 -37.594 2.076 1 94.44 309 GLY B O 1
ATOM 5598 N N . PHE B 1 310 ? -14.648 -37.188 3.408 1 95.5 310 PHE B N 1
ATOM 5599 C CA . PHE B 1 310 ? -15.078 -35.781 3.59 1 95.5 310 PHE B CA 1
ATOM 5600 C C . PHE B 1 310 ? -15.062 -35.031 2.264 1 95.5 310 PHE B C 1
ATOM 5602 O O . PHE B 1 310 ? -16.078 -34.438 1.874 1 95.5 310 PHE B O 1
ATOM 5609 N N . LEU B 1 311 ? -13.914 -35.094 1.62 1 95.69 311 LEU B N 1
ATOM 5610 C CA . LEU B 1 311 ? -13.758 -34.312 0.386 1 95.69 311 LEU B CA 1
ATOM 5611 C C . LEU B 1 311 ? -14.766 -34.781 -0.667 1 95.69 311 LEU B C 1
ATOM 5613 O O . LEU B 1 311 ? -15.445 -33.969 -1.278 1 95.69 311 LEU B O 1
ATOM 5617 N N . THR B 1 312 ? -14.898 -36.031 -0.868 1 96.19 312 THR B N 1
ATOM 5618 C CA . THR B 1 312 ? -15.781 -36.562 -1.905 1 96.19 312 THR B CA 1
ATOM 5619 C C . THR B 1 312 ? -17.234 -36.281 -1.578 1 96.19 312 THR B C 1
ATOM 5621 O O . THR B 1 312 ? -18.031 -35.938 -2.465 1 96.19 312 THR B O 1
ATOM 5624 N N . SER B 1 313 ? -17.594 -36.438 -0.309 1 96.12 313 SER B N 1
ATOM 5625 C CA . SER B 1 313 ? -18.953 -36.125 0.089 1 96.12 313 SER B CA 1
ATOM 5626 C C . SER B 1 313 ? -19.297 -34.656 -0.15 1 96.12 313 SER B C 1
ATOM 5628 O O . SER B 1 313 ? -20.375 -34.344 -0.627 1 96.12 313 SER B O 1
ATOM 5630 N N . THR B 1 314 ? -18.328 -33.844 0.201 1 96.94 314 THR B N 1
ATOM 5631 C CA . THR B 1 314 ? -18.516 -32.406 0.008 1 96.94 314 THR B CA 1
ATOM 5632 C C . THR B 1 314 ? -18.688 -32.062 -1.472 1 96.94 314 THR B C 1
ATOM 5634 O O . THR B 1 314 ? -19.594 -31.344 -1.846 1 96.94 314 THR B O 1
ATOM 5637 N N . LEU B 1 315 ? -17.906 -32.625 -2.326 1 97.88 315 LEU B N 1
ATOM 5638 C CA . LEU B 1 315 ? -17.906 -32.312 -3.75 1 97.88 315 LEU B CA 1
ATOM 5639 C C . LEU B 1 315 ? -19.125 -32.906 -4.434 1 97.88 315 LEU B C 1
ATOM 5641 O O . LEU B 1 315 ? -19.703 -32.281 -5.332 1 97.88 315 LEU B O 1
ATOM 5645 N N . ARG B 1 316 ? -19.547 -34.125 -4.02 1 97.06 316 ARG B N 1
ATOM 5646 C CA . ARG B 1 316 ? -20.734 -34.75 -4.574 1 97.06 316 ARG B CA 1
ATOM 5647 C C . ARG B 1 316 ? -21.984 -33.969 -4.227 1 97.06 316 ARG B C 1
ATOM 5649 O O . ARG B 1 316 ? -22.984 -34.031 -4.938 1 97.06 316 ARG B O 1
ATOM 5656 N N . GLY B 1 317 ? -21.906 -33.219 -3.182 1 97.12 317 GLY B N 1
ATOM 5657 C CA . GLY B 1 317 ? -23.031 -32.406 -2.736 1 97.12 317 GLY B CA 1
ATOM 5658 C C . GLY B 1 317 ? -23.203 -31.125 -3.523 1 97.12 317 GLY B C 1
ATOM 5659 O O . GLY B 1 317 ? -24.234 -30.453 -3.416 1 97.12 317 GLY B O 1
ATOM 5660 N N . ILE B 1 318 ? -22.266 -30.812 -4.316 1 97.81 318 ILE B N 1
ATOM 5661 C CA . ILE B 1 318 ? -22.344 -29.594 -5.105 1 97.81 318 ILE B CA 1
ATOM 5662 C C . ILE B 1 318 ? -23.172 -29.844 -6.363 1 97.81 318 ILE B C 1
ATOM 5664 O O . ILE B 1 318 ? -22.906 -30.766 -7.125 1 97.81 318 ILE B O 1
ATOM 5668 N N . SER B 1 319 ? -24.172 -29.016 -6.633 1 97.62 319 SER B N 1
ATOM 5669 C CA . SER B 1 319 ? -25.094 -29.203 -7.746 1 97.62 319 SER B CA 1
ATOM 5670 C C . SER B 1 319 ? -24.422 -28.891 -9.078 1 97.62 319 SER B C 1
ATOM 5672 O O . SER B 1 319 ? -23.406 -28.188 -9.125 1 97.62 319 SER B O 1
ATOM 5674 N N . SER B 1 320 ? -24.984 -29.422 -10.133 1 97.19 320 SER B N 1
ATOM 5675 C CA . SER B 1 320 ? -24.5 -29.125 -11.484 1 97.19 320 SER B CA 1
ATOM 5676 C C . SER B 1 320 ? -24.578 -27.625 -11.789 1 97.19 320 SER B C 1
ATOM 5678 O O . SER B 1 320 ? -23.719 -27.078 -12.469 1 97.19 320 SER B O 1
ATOM 5680 N N . GLN B 1 321 ? -25.594 -27.016 -11.289 1 97.69 321 GLN B N 1
ATOM 5681 C CA . GLN B 1 321 ? -25.766 -25.578 -11.508 1 97.69 321 GLN B CA 1
ATOM 5682 C C . GLN B 1 321 ? -24.625 -24.781 -10.875 1 97.69 321 GLN B C 1
ATOM 5684 O O . GLN B 1 321 ? -24.125 -23.828 -11.469 1 97.69 321 GLN B O 1
ATOM 5689 N N . ARG B 1 322 ? -24.266 -25.188 -9.703 1 98.12 322 ARG B N 1
ATOM 5690 C CA . ARG B 1 322 ? -23.188 -24.5 -9.008 1 98.12 322 ARG B CA 1
ATOM 5691 C C . ARG B 1 322 ? -21.859 -24.703 -9.727 1 98.12 322 ARG B C 1
ATOM 5693 O O . ARG B 1 322 ? -21.031 -23.797 -9.805 1 98.12 322 ARG B O 1
ATOM 5700 N N . ILE B 1 323 ? -21.656 -25.875 -10.219 1 98.38 323 ILE B N 1
ATOM 5701 C CA . ILE B 1 323 ? -20.453 -26.172 -10.969 1 98.38 323 ILE B CA 1
ATOM 5702 C C . ILE B 1 323 ? -20.391 -25.281 -12.219 1 98.38 323 ILE B C 1
ATOM 5704 O O . ILE B 1 323 ? -19.344 -24.719 -12.531 1 98.38 323 ILE B O 1
ATOM 5708 N N . LEU B 1 324 ? -21.516 -25.141 -12.906 1 98.25 324 LEU B N 1
ATOM 5709 C CA . LEU B 1 324 ? -21.578 -24.281 -14.086 1 98.25 324 LEU B CA 1
ATOM 5710 C C . LEU B 1 324 ? -21.25 -22.828 -13.719 1 98.25 324 LEU B C 1
ATOM 5712 O O . LEU B 1 324 ? -20.594 -22.125 -14.492 1 98.25 324 LEU B O 1
ATOM 5716 N N . GLU B 1 325 ? -21.719 -22.453 -12.594 1 98.38 325 GLU B N 1
ATOM 5717 C CA . GLU B 1 325 ? -21.438 -21.109 -12.117 1 98.38 325 GLU B CA 1
ATOM 5718 C C . GLU B 1 325 ? -19.938 -20.906 -11.898 1 98.38 325 GLU B C 1
ATOM 5720 O O . GLU B 1 325 ? -19.375 -19.875 -12.289 1 98.38 325 GLU B O 1
ATOM 5725 N N . TYR B 1 326 ? -19.297 -21.875 -11.242 1 98.62 326 TYR B N 1
ATOM 5726 C CA . TYR B 1 326 ? -17.844 -21.812 -11.086 1 98.62 326 TYR B CA 1
ATOM 5727 C C . TYR B 1 326 ? -17.156 -21.672 -12.445 1 98.62 326 TYR B C 1
ATOM 5729 O O . TYR B 1 326 ? -16.281 -20.828 -12.617 1 98.62 326 TYR B O 1
ATOM 5737 N N . GLN B 1 327 ? -17.547 -22.484 -13.367 1 98.56 327 GLN B N 1
ATOM 5738 C CA . GLN B 1 327 ? -16.922 -22.5 -14.68 1 98.56 327 GLN B CA 1
ATOM 5739 C C . GLN B 1 327 ? -17.109 -21.172 -15.398 1 98.56 327 GLN B C 1
ATOM 5741 O O . GLN B 1 327 ? -16.188 -20.672 -16.031 1 98.56 327 GLN B O 1
ATOM 5746 N N . ARG B 1 328 ? -18.281 -20.609 -15.289 1 98.38 328 ARG B N 1
ATOM 5747 C CA . ARG B 1 328 ? -18.547 -19.312 -15.898 1 98.38 328 ARG B CA 1
ATOM 5748 C C . ARG B 1 328 ? -17.656 -18.234 -15.281 1 98.38 328 ARG B C 1
ATOM 5750 O O . ARG B 1 328 ? -17.094 -17.391 -16 1 98.38 328 ARG B O 1
ATOM 5757 N N . GLU B 1 329 ? -17.547 -18.266 -13.984 1 98.56 329 GLU B N 1
ATOM 5758 C CA . GLU B 1 329 ? -16.688 -17.297 -13.305 1 98.56 329 GLU B CA 1
ATOM 5759 C C . GLU B 1 329 ? -15.227 -17.5 -13.68 1 98.56 329 GLU B C 1
ATOM 5761 O O . GLU B 1 329 ? -14.484 -16.531 -13.852 1 98.56 329 GLU B O 1
ATOM 5766 N N . ILE B 1 330 ? -14.805 -18.75 -13.82 1 98.69 330 ILE B N 1
ATOM 5767 C CA . ILE B 1 330 ? -13.445 -19.047 -14.25 1 98.69 330 ILE B CA 1
ATOM 5768 C C . ILE B 1 330 ? -13.203 -18.469 -15.641 1 98.69 330 ILE B C 1
ATOM 5770 O O . ILE B 1 330 ? -12.172 -17.844 -15.898 1 98.69 330 ILE B O 1
ATOM 5774 N N . LYS B 1 331 ? -14.109 -18.656 -16.5 1 97.75 331 LYS B N 1
ATOM 5775 C CA . LYS B 1 331 ? -13.977 -18.188 -17.875 1 97.75 331 LYS B CA 1
ATOM 5776 C C . LYS B 1 331 ? -13.758 -16.672 -17.922 1 97.75 331 LYS B C 1
ATOM 5778 O O . LYS B 1 331 ? -13.008 -16.172 -18.766 1 97.75 331 LYS B O 1
ATOM 5783 N N . LYS B 1 332 ? -14.375 -15.945 -17.047 1 97.44 332 LYS B N 1
ATOM 5784 C CA . LYS B 1 332 ? -14.266 -14.484 -17 1 97.44 332 LYS B CA 1
ATOM 5785 C C . LYS B 1 332 ? -12.844 -14.055 -16.656 1 97.44 332 LYS B C 1
ATOM 5787 O O . LYS B 1 332 ? -12.391 -12.984 -17.078 1 97.44 332 LYS B O 1
ATOM 5792 N N . VAL B 1 333 ? -12.109 -14.906 -15.906 1 97.94 333 VAL B N 1
ATOM 5793 C CA . VAL B 1 333 ? -10.82 -14.445 -15.398 1 97.94 333 VAL B CA 1
ATOM 5794 C C . VAL B 1 333 ? -9.695 -15.297 -15.984 1 97.94 333 VAL B C 1
ATOM 5796 O O . VAL B 1 333 ? -8.523 -15.125 -15.633 1 97.94 333 VAL B O 1
ATOM 5799 N N . LYS B 1 334 ? -10.008 -16.188 -16.844 1 97.81 334 LYS B N 1
ATOM 5800 C CA . LYS B 1 334 ? -9.078 -17.141 -17.422 1 97.81 334 LYS B CA 1
ATOM 5801 C C . LYS B 1 334 ? -7.891 -16.438 -18.078 1 97.81 334 LYS B C 1
ATOM 5803 O O . LYS B 1 334 ? -6.758 -16.922 -18 1 97.81 334 LYS B O 1
ATOM 5808 N N . HIS B 1 335 ? -8.117 -15.297 -18.672 1 97.12 335 HIS B N 1
ATOM 5809 C CA . HIS B 1 335 ? -7.07 -14.57 -19.375 1 97.12 335 HIS B CA 1
ATOM 5810 C C . HIS B 1 335 ? -5.957 -14.141 -18.422 1 97.12 335 HIS B C 1
ATOM 5812 O O . HIS B 1 335 ? -4.797 -14.023 -18.844 1 97.12 335 HIS B O 1
ATOM 5818 N N . TYR B 1 336 ? -6.234 -13.992 -17.109 1 98.12 336 TYR B N 1
ATOM 5819 C CA . TYR B 1 336 ? -5.23 -13.586 -16.125 1 98.12 336 TYR B CA 1
ATOM 5820 C C . TYR B 1 336 ? -4.215 -14.703 -15.891 1 98.12 336 TYR B C 1
ATOM 5822 O O . TYR B 1 336 ? -3.188 -14.484 -15.242 1 98.12 336 TYR B O 1
ATOM 5830 N N . PHE B 1 337 ? -4.488 -15.906 -16.484 1 98.25 337 PHE B N 1
ATOM 5831 C CA . PHE B 1 337 ? -3.625 -17.047 -16.219 1 98.25 337 PHE B CA 1
ATOM 5832 C C . PHE B 1 337 ? -2.975 -17.547 -17.5 1 98.25 337 PHE B C 1
ATOM 5834 O O . PHE B 1 337 ? -2.359 -18.609 -17.516 1 98.25 337 PHE B O 1
ATOM 5841 N N . GLU B 1 338 ? -3.082 -16.781 -18.562 1 97.62 338 GLU B N 1
ATOM 5842 C CA . GLU B 1 338 ? -2.496 -17.094 -19.859 1 97.62 338 GLU B CA 1
ATOM 5843 C C . GLU B 1 338 ? -1.494 -16.016 -20.281 1 97.62 338 GLU B C 1
ATOM 5845 O O . GLU B 1 338 ? -1.881 -14.969 -20.797 1 97.62 338 GLU B O 1
ATOM 5850 N N . TYR B 1 339 ? -0.225 -16.312 -20.188 1 96.44 339 TYR B N 1
ATOM 5851 C CA . TYR B 1 339 ? 0.833 -15.336 -20.375 1 96.44 339 TYR B CA 1
ATOM 5852 C C . TYR B 1 339 ? 0.864 -14.844 -21.828 1 96.44 339 TYR B C 1
ATOM 5854 O O . TYR B 1 339 ? 1.381 -13.758 -22.109 1 96.44 339 TYR B O 1
ATOM 5862 N N . GLU B 1 340 ? 0.281 -15.602 -22.766 1 93.44 340 GLU B N 1
ATOM 5863 C CA . GLU B 1 340 ? 0.247 -15.203 -24.172 1 93.44 340 GLU B CA 1
ATOM 5864 C C . GLU B 1 340 ? -0.828 -14.156 -24.422 1 93.44 340 GLU B C 1
ATOM 5866 O O . GLU B 1 340 ? -0.831 -13.5 -25.469 1 93.44 340 GLU B O 1
ATOM 5871 N N . ASP B 1 341 ? -1.746 -14.023 -23.5 1 94.44 341 ASP B N 1
ATOM 5872 C CA . ASP B 1 341 ? -2.838 -13.062 -23.656 1 94.44 341 ASP B CA 1
ATOM 5873 C C . ASP B 1 341 ? -2.35 -11.633 -23.453 1 94.44 341 ASP B C 1
ATOM 5875 O O . ASP B 1 341 ? -1.734 -11.32 -22.438 1 94.44 341 ASP B O 1
ATOM 5879 N N . PRO B 1 342 ? -2.615 -10.711 -24.359 1 89 342 PRO B N 1
ATOM 5880 C CA . PRO B 1 342 ? -2.166 -9.328 -24.219 1 89 342 PRO B CA 1
ATOM 5881 C C . PRO B 1 342 ? -2.758 -8.633 -23 1 89 342 PRO B C 1
ATOM 5883 O O . PRO B 1 342 ? -2.166 -7.684 -22.469 1 89 342 PRO B O 1
ATOM 5886 N N . ASN B 1 343 ? -3.902 -9.086 -22.594 1 91.88 343 ASN B N 1
ATOM 5887 C CA . ASN B 1 343 ? -4.523 -8.578 -21.359 1 91.88 343 ASN B CA 1
ATOM 5888 C C . ASN B 1 343 ? -4.398 -9.578 -20.219 1 91.88 343 ASN B C 1
ATOM 5890 O O . ASN B 1 343 ? -5.25 -9.617 -19.328 1 91.88 343 ASN B O 1
ATOM 5894 N N . GLY B 1 344 ? -3.365 -10.375 -20.359 1 96.06 344 GLY B N 1
ATOM 5895 C CA . GLY B 1 344 ? -3.188 -11.469 -19.406 1 96.06 344 GLY B CA 1
ATOM 5896 C C . GLY B 1 344 ? -2.314 -11.102 -18.234 1 96.06 344 GLY B C 1
ATOM 5897 O O . GLY B 1 344 ? -2.379 -9.977 -17.719 1 96.06 344 GLY B O 1
ATOM 5898 N N . PRO B 1 345 ? -1.598 -12.062 -17.703 1 97.75 345 PRO B N 1
ATOM 5899 C CA . PRO B 1 345 ? -0.846 -11.875 -16.453 1 97.75 345 PRO B CA 1
ATOM 5900 C C . PRO B 1 345 ? 0.217 -10.781 -16.578 1 97.75 345 PRO B C 1
ATOM 5902 O O . PRO B 1 345 ? 0.467 -10.055 -15.609 1 97.75 345 PRO B O 1
ATOM 5905 N N . VAL B 1 346 ? 0.852 -10.648 -17.75 1 96.75 346 VAL B N 1
ATOM 5906 C CA . VAL B 1 346 ? 1.915 -9.656 -17.906 1 96.75 346 VAL B CA 1
ATOM 5907 C C . VAL B 1 346 ? 1.372 -8.266 -17.609 1 96.75 346 VAL B C 1
ATOM 5909 O O . VAL B 1 346 ? 1.955 -7.52 -16.812 1 96.75 346 VAL B O 1
ATOM 5912 N N . ASN B 1 347 ? 0.267 -7.957 -18.234 1 95.62 347 ASN B N 1
ATOM 5913 C CA . ASN B 1 347 ? -0.363 -6.66 -18.016 1 95.62 347 ASN B CA 1
ATOM 5914 C C . ASN B 1 347 ? -0.76 -6.473 -16.547 1 95.62 347 ASN B C 1
ATOM 5916 O O . ASN B 1 347 ? -0.527 -5.41 -15.977 1 95.62 347 ASN B O 1
ATOM 5920 N N . GLN B 1 348 ? -1.349 -7.461 -15.984 1 97.5 348 GLN B N 1
ATOM 5921 C CA . GLN B 1 348 ? -1.819 -7.355 -14.609 1 97.5 348 GLN B CA 1
ATOM 5922 C C . GLN B 1 348 ? -0.65 -7.266 -13.633 1 97.5 348 GLN B C 1
ATOM 5924 O O . GLN B 1 348 ? -0.733 -6.566 -12.617 1 97.5 348 GLN B O 1
ATOM 5929 N N . ILE B 1 349 ? 0.435 -7.953 -13.891 1 98.25 349 ILE B N 1
ATOM 5930 C CA . ILE B 1 349 ? 1.635 -7.859 -13.062 1 98.25 349 ILE B CA 1
ATOM 5931 C C . ILE B 1 349 ? 2.148 -6.422 -13.062 1 98.25 349 ILE B C 1
ATOM 5933 O O . ILE B 1 349 ? 2.443 -5.863 -12.008 1 98.25 349 ILE B O 1
ATOM 5937 N N . TRP B 1 350 ? 2.223 -5.84 -14.25 1 96.81 350 TRP B N 1
ATOM 5938 C CA . TRP B 1 350 ? 2.697 -4.465 -14.336 1 96.81 350 TRP B CA 1
ATOM 5939 C C . TRP B 1 350 ? 1.749 -3.512 -13.617 1 96.81 350 TRP B C 1
ATOM 5941 O O . TRP B 1 350 ? 2.188 -2.543 -12.992 1 96.81 350 TRP B O 1
ATOM 5951 N N . HIS B 1 351 ? 0.466 -3.809 -13.703 1 96.88 351 HIS B N 1
ATOM 5952 C CA . HIS B 1 351 ? -0.488 -3.008 -12.945 1 96.88 351 HIS B CA 1
ATOM 5953 C C . HIS B 1 351 ? -0.215 -3.096 -11.445 1 96.88 351 HIS B C 1
ATOM 5955 O O . HIS B 1 351 ? -0.236 -2.082 -10.742 1 96.88 351 HIS B O 1
ATOM 5961 N N . GLN B 1 352 ? 0.036 -4.297 -10.984 1 97.75 352 GLN B N 1
ATOM 5962 C CA . GLN B 1 352 ? 0.323 -4.512 -9.57 1 97.75 352 GLN B CA 1
ATOM 5963 C C . GLN B 1 352 ? 1.613 -3.807 -9.164 1 97.75 352 GLN B C 1
ATOM 5965 O O . GLN B 1 352 ? 1.666 -3.16 -8.109 1 97.75 352 GLN B O 1
ATOM 5970 N N . VAL B 1 353 ? 2.592 -3.902 -9.961 1 97.88 353 VAL B N 1
ATOM 5971 C CA . VAL B 1 353 ? 3.877 -3.275 -9.664 1 97.88 353 VAL B CA 1
ATOM 5972 C C . VAL B 1 353 ? 3.717 -1.757 -9.641 1 97.88 353 VAL B C 1
ATOM 5974 O O . VAL B 1 353 ? 4.195 -1.094 -8.711 1 97.88 353 VAL B O 1
ATOM 5977 N N . SER B 1 354 ? 3.043 -1.221 -10.656 1 96.44 354 SER B N 1
ATOM 5978 C CA . SER B 1 354 ? 2.836 0.221 -10.742 1 96.44 354 SER B CA 1
ATOM 5979 C C . SER B 1 354 ? 2.092 0.751 -9.523 1 96.44 354 SER B C 1
ATOM 5981 O O . SER B 1 354 ? 2.354 1.864 -9.062 1 96.44 354 SER B O 1
ATOM 5983 N N . SER B 1 355 ? 1.222 -0.029 -9 1 95.75 355 SER B N 1
ATOM 5984 C CA . SER B 1 355 ? 0.397 0.394 -7.875 1 95.75 355 SER B CA 1
ATOM 5985 C C . SER B 1 355 ? 1.225 0.519 -6.602 1 95.75 355 SER B C 1
ATOM 5987 O O . SER B 1 355 ? 0.779 1.12 -5.621 1 95.75 355 SER B O 1
ATOM 5989 N N . LYS B 1 356 ? 2.461 0.008 -6.609 1 96.38 356 LYS B N 1
ATOM 5990 C CA . LYS B 1 356 ? 3.33 0.073 -5.438 1 96.38 356 LYS B CA 1
ATOM 5991 C C . LYS B 1 356 ? 4.148 1.361 -5.43 1 96.38 356 LYS B C 1
ATOM 5993 O O . LYS B 1 356 ? 4.707 1.741 -4.398 1 96.38 356 LYS B O 1
ATOM 5998 N N . ALA B 1 357 ? 4.277 2.041 -6.547 1 96.38 357 ALA B N 1
ATOM 5999 C CA . ALA B 1 357 ? 5.215 3.139 -6.758 1 96.38 357 ALA B CA 1
ATOM 6000 C C . ALA B 1 357 ? 4.949 4.285 -5.785 1 96.38 357 ALA B C 1
ATOM 6002 O O . ALA B 1 357 ? 5.875 4.82 -5.176 1 96.38 357 ALA B O 1
ATOM 6003 N N . PRO B 1 358 ? 3.676 4.664 -5.523 1 95.69 358 PRO B N 1
ATOM 6004 C CA . PRO B 1 358 ? 3.449 5.797 -4.625 1 95.69 358 PRO B CA 1
ATOM 6005 C C . PRO B 1 358 ? 3.951 5.535 -3.205 1 95.69 358 PRO B C 1
ATOM 6007 O O . PRO B 1 358 ? 4.602 6.395 -2.607 1 95.69 358 PRO B O 1
ATOM 6010 N N . LEU B 1 359 ? 3.666 4.359 -2.707 1 95.69 359 LEU B N 1
ATOM 6011 C CA . LEU B 1 359 ? 4.129 4.027 -1.364 1 95.69 359 LEU B CA 1
ATOM 6012 C C . LEU B 1 359 ? 5.652 3.959 -1.315 1 95.69 359 LEU B C 1
ATOM 6014 O O . LEU B 1 359 ? 6.266 4.426 -0.354 1 95.69 359 LEU B O 1
ATOM 6018 N N . ILE B 1 360 ? 6.238 3.42 -2.324 1 96 360 ILE B N 1
ATOM 6019 C CA . ILE B 1 360 ? 7.691 3.316 -2.395 1 96 360 ILE B CA 1
ATOM 6020 C C . ILE B 1 360 ? 8.312 4.711 -2.391 1 96 360 ILE B C 1
ATOM 6022 O O . ILE B 1 360 ? 9.242 4.984 -1.629 1 96 360 ILE B O 1
ATOM 6026 N N . LYS B 1 361 ? 7.801 5.566 -3.213 1 96.38 361 LYS B N 1
ATOM 6027 C CA . LYS B 1 361 ? 8.297 6.934 -3.281 1 96.38 361 LYS B CA 1
ATOM 6028 C C . LYS B 1 361 ? 8.117 7.652 -1.947 1 96.38 361 LYS B C 1
ATOM 6030 O O . LYS B 1 361 ? 9.016 8.375 -1.501 1 96.38 361 LYS B O 1
ATOM 6035 N N . LEU B 1 362 ? 6.973 7.457 -1.357 1 95.94 362 LEU B N 1
ATOM 6036 C CA . LEU B 1 362 ? 6.707 8.047 -0.049 1 95.94 362 LEU B CA 1
ATOM 6037 C C . LEU B 1 362 ? 7.75 7.598 0.97 1 95.94 362 LEU B C 1
ATOM 6039 O O . LEU B 1 362 ? 8.336 8.43 1.671 1 95.94 362 LEU B O 1
ATOM 6043 N N . LEU B 1 363 ? 8.039 6.367 1.028 1 93.56 363 LEU B N 1
ATOM 6044 C CA . LEU B 1 363 ? 8.969 5.824 2.014 1 93.56 363 LEU B CA 1
ATOM 6045 C C . LEU B 1 363 ? 10.391 6.285 1.733 1 93.56 363 LEU B C 1
ATOM 6047 O O . LEU B 1 363 ? 11.164 6.535 2.662 1 93.56 363 LEU B O 1
ATOM 6051 N N . ILE B 1 364 ? 10.734 6.367 0.474 1 93.94 364 ILE B N 1
ATOM 6052 C CA . ILE B 1 364 ? 12.055 6.863 0.093 1 93.94 364 ILE B CA 1
ATOM 6053 C C . ILE B 1 364 ? 12.227 8.297 0.585 1 93.94 364 ILE B C 1
ATOM 6055 O O . ILE B 1 364 ? 13.227 8.617 1.231 1 93.94 364 ILE B O 1
ATOM 6059 N N . ASN B 1 365 ? 11.234 9.125 0.305 1 94.62 365 ASN B N 1
ATOM 6060 C CA . ASN B 1 365 ? 11.312 10.516 0.729 1 94.62 365 ASN B CA 1
ATOM 6061 C C . ASN B 1 365 ? 11.289 10.648 2.248 1 94.62 365 ASN B C 1
ATOM 6063 O O . ASN B 1 365 ? 12 11.469 2.82 1 94.62 365 ASN B O 1
ATOM 6067 N N . ARG B 1 366 ? 10.453 9.859 2.848 1 93.25 366 ARG B N 1
ATOM 6068 C CA . ARG B 1 366 ? 10.375 9.836 4.305 1 93.25 366 ARG B CA 1
ATOM 6069 C C . ARG B 1 366 ? 11.719 9.453 4.918 1 93.25 366 ARG B C 1
ATOM 6071 O O . ARG B 1 366 ? 12.195 10.109 5.844 1 93.25 366 ARG B O 1
ATOM 6078 N N . ASP B 1 367 ? 12.352 8.461 4.395 1 88.38 367 ASP B N 1
ATOM 6079 C CA . ASP B 1 367 ? 13.602 7.938 4.934 1 88.38 367 ASP B CA 1
ATOM 6080 C C . ASP B 1 367 ? 14.727 8.953 4.789 1 88.38 367 ASP B C 1
ATOM 6082 O O . ASP B 1 367 ? 15.617 9.023 5.641 1 88.38 367 ASP B O 1
ATOM 6086 N N . LYS B 1 368 ? 14.68 9.734 3.809 1 88.5 368 LYS B N 1
ATOM 6087 C CA . LYS B 1 368 ? 15.727 10.719 3.547 1 88.5 368 LYS B CA 1
ATOM 6088 C C . LYS B 1 368 ? 15.75 11.789 4.633 1 88.5 368 LYS B C 1
ATOM 6090 O O . LYS B 1 368 ? 16.812 12.336 4.949 1 88.5 368 LYS B O 1
ATOM 6095 N N . ARG B 1 369 ? 14.641 12.133 5.16 1 89.62 369 ARG B N 1
ATOM 6096 C CA . ARG B 1 369 ? 14.594 13.273 6.062 1 89.62 369 ARG B CA 1
ATOM 6097 C C . ARG B 1 369 ? 14.664 12.828 7.516 1 89.62 369 ARG B C 1
ATOM 6099 O O . ARG B 1 369 ? 14.805 13.656 8.422 1 89.62 369 ARG B O 1
ATOM 6106 N N . LEU B 1 370 ? 14.508 11.523 7.719 1 77.75 370 LEU B N 1
ATOM 6107 C CA . LEU B 1 370 ? 14.547 11.047 9.094 1 77.75 370 LEU B CA 1
ATOM 6108 C C . LEU B 1 370 ? 15.945 11.211 9.688 1 77.75 370 LEU B C 1
ATOM 6110 O O . LEU B 1 370 ? 16.938 10.844 9.055 1 77.75 370 LEU B O 1
ATOM 6114 N N . VAL B 1 371 ? 16.094 12.195 10.602 1 65.5 371 VAL B N 1
ATOM 6115 C CA . VAL B 1 371 ? 17.375 12.43 11.258 1 65.5 371 VAL B CA 1
ATOM 6116 C C . VAL B 1 371 ? 17.781 11.195 12.07 1 65.5 371 VAL B C 1
ATOM 6118 O O . VAL B 1 371 ? 18.828 10.602 11.828 1 65.5 371 VAL B O 1
ATOM 6121 N N . GLU B 1 372 ? 17.406 11.273 13.633 1 55.94 372 GLU B N 1
ATOM 6122 C CA . GLU B 1 372 ? 17.844 10.211 14.539 1 55.94 372 GLU B CA 1
ATOM 6123 C C . GLU B 1 372 ? 16.922 9 14.461 1 55.94 372 GLU B C 1
ATOM 6125 O O . GLU B 1 372 ? 15.711 9.125 14.641 1 55.94 372 GLU B O 1
ATOM 6130 N N . ARG B 1 373 ? 17.156 8.148 13.5 1 50.78 373 ARG B N 1
ATOM 6131 C CA . ARG B 1 373 ? 16.344 6.977 13.773 1 50.78 373 ARG B CA 1
ATOM 6132 C C . ARG B 1 373 ? 16.656 6.395 15.148 1 50.78 373 ARG B C 1
ATOM 6134 O O . ARG B 1 373 ? 17.828 6.281 15.523 1 50.78 373 ARG B O 1
ATOM 6141 N N . GLY B 1 374 ? 15.914 6.91 16.078 1 43.41 374 GLY B N 1
ATOM 6142 C CA . GLY B 1 374 ? 16.156 6.305 17.391 1 43.41 374 GLY B CA 1
ATOM 6143 C C . GLY B 1 374 ? 16.812 4.938 17.297 1 43.41 374 GLY B C 1
ATOM 6144 O O . GLY B 1 374 ? 16.828 4.324 16.219 1 43.41 374 GLY B O 1
ATOM 6145 N N . THR B 1 375 ? 17.75 4.848 18.25 1 39.75 375 THR B N 1
ATOM 6146 C CA . THR B 1 375 ? 18.469 3.602 18.516 1 39.75 375 THR B CA 1
ATOM 6147 C C . THR B 1 375 ? 17.625 2.398 18.094 1 39.75 375 THR B C 1
ATOM 6149 O O . THR B 1 375 ? 18.172 1.313 17.859 1 39.75 375 THR B O 1
ATOM 6152 N N . ASN B 1 376 ? 16.391 2.414 18.641 1 42.88 376 ASN B N 1
ATOM 6153 C CA . ASN B 1 376 ? 15.844 1.092 18.938 1 42.88 376 ASN B CA 1
ATOM 6154 C C . ASN B 1 376 ? 15.289 0.427 17.672 1 42.88 376 ASN B C 1
ATOM 6156 O O . ASN B 1 376 ? 14.688 -0.647 17.75 1 42.88 376 ASN B O 1
ATOM 6160 N N . GLY B 1 377 ? 15.375 0.182 16.531 1 49.44 377 GLY B N 1
ATOM 6161 C CA . GLY B 1 377 ? 14.953 -0.963 15.734 1 49.44 377 GLY B CA 1
ATOM 6162 C C . GLY B 1 377 ? 14.156 -0.577 14.5 1 49.44 377 GLY B C 1
ATOM 6163 O O . GLY B 1 377 ? 14.016 0.608 14.195 1 49.44 377 GLY B O 1
ATOM 6164 N N . THR B 1 378 ? 13.555 -1.455 13.711 1 57.84 378 THR B N 1
ATOM 6165 C CA . THR B 1 378 ? 12.773 -1.584 12.484 1 57.84 378 THR B CA 1
ATOM 6166 C C . THR B 1 378 ? 11.492 -0.758 12.57 1 57.84 378 THR B C 1
ATOM 6168 O O . THR B 1 378 ? 10.773 -0.827 13.57 1 57.84 378 THR B O 1
ATOM 6171 N N . ASP B 1 379 ? 11.484 0.51 11.758 1 74 379 ASP B N 1
ATOM 6172 C CA . ASP B 1 379 ? 10.234 1.249 11.594 1 74 379 ASP B CA 1
ATOM 6173 C C . ASP B 1 379 ? 9.375 0.636 10.492 1 74 379 ASP B C 1
ATOM 6175 O O . ASP B 1 379 ? 9.695 0.743 9.312 1 74 379 ASP B O 1
ATOM 6179 N N . CYS B 1 380 ? 8.445 -0.138 11.023 1 80.44 380 CYS B N 1
ATOM 6180 C CA . CYS B 1 380 ? 7.609 -0.853 10.07 1 80.44 380 CYS B CA 1
ATOM 6181 C C . CYS B 1 380 ? 6.207 -0.257 10.023 1 80.44 380 CYS B C 1
ATOM 6183 O O . CYS B 1 380 ? 5.684 0.19 11.047 1 80.44 380 CYS B O 1
ATOM 6185 N N . SER B 1 381 ? 5.762 -0.113 8.891 1 81.88 381 SER B N 1
ATOM 6186 C CA . SER B 1 381 ? 4.348 0.162 8.664 1 81.88 381 SER B CA 1
ATOM 6187 C C . SER B 1 381 ? 3.604 -1.097 8.227 1 81.88 381 SER B C 1
ATOM 6189 O O . SER B 1 381 ? 4.031 -1.788 7.305 1 81.88 381 SER B O 1
ATOM 6191 N N . CYS B 1 382 ? 2.48 -1.333 8.945 1 82.81 382 CYS B N 1
ATOM 6192 C CA . CYS B 1 382 ? 1.842 -2.627 8.734 1 82.81 382 CYS B CA 1
ATOM 6193 C C . CYS B 1 382 ? 0.345 -2.463 8.492 1 82.81 382 CYS B C 1
ATOM 6195 O O . CYS B 1 382 ? -0.238 -1.441 8.859 1 82.81 382 CYS B O 1
ATOM 6197 N N . ILE B 1 383 ? -0.19 -3.352 7.828 1 80.19 383 ILE B N 1
ATOM 6198 C CA . ILE B 1 383 ? -1.633 -3.541 7.727 1 80.19 383 ILE B CA 1
ATOM 6199 C C . ILE B 1 383 ? -2.004 -4.945 8.195 1 80.19 383 ILE B C 1
ATOM 6201 O O . ILE B 1 383 ? -1.367 -5.926 7.801 1 80.19 383 ILE B O 1
ATOM 6205 N N . CYS B 1 384 ? -2.99 -4.941 9.172 1 77.19 384 CYS B N 1
ATOM 6206 C CA . CYS B 1 384 ? -3.281 -6.223 9.805 1 77.19 384 CYS B CA 1
ATOM 6207 C C . CYS B 1 384 ? -4.742 -6.609 9.609 1 77.19 384 CYS B C 1
ATOM 6209 O O . CYS B 1 384 ? -5.602 -5.742 9.461 1 77.19 384 CYS B O 1
ATOM 6211 N N . SER B 1 385 ? -4.938 -7.855 9.344 1 65.31 385 SER B N 1
ATOM 6212 C CA . SER B 1 385 ? -6.289 -8.414 9.352 1 65.31 385 SER B CA 1
ATOM 6213 C C . SER B 1 385 ? -6.637 -9 10.719 1 65.31 385 SER B C 1
ATOM 6215 O O . SER B 1 385 ? -5.816 -9.695 11.328 1 65.31 385 SER B O 1
ATOM 6217 N N . THR B 1 386 ? -7.391 -8.18 11.562 1 55.94 386 THR B N 1
ATOM 6218 C CA . THR B 1 386 ? -7.816 -8.711 12.852 1 55.94 386 THR B CA 1
ATOM 6219 C C . THR B 1 386 ? -8.992 -9.672 12.68 1 55.94 386 THR B C 1
ATOM 6221 O O . THR B 1 386 ? -9.945 -9.375 11.961 1 55.94 386 THR B O 1
ATOM 6224 N N . THR B 1 387 ? -8.727 -10.867 12.945 1 49.25 387 THR B N 1
ATOM 6225 C CA . THR B 1 387 ? -9.844 -11.805 12.914 1 49.25 387 THR B CA 1
ATOM 6226 C C . THR B 1 387 ? -10.938 -11.375 13.883 1 49.25 387 THR B C 1
ATOM 6228 O O . THR B 1 387 ? -10.672 -10.688 14.867 1 49.25 387 THR B O 1
ATOM 6231 N N . LYS B 1 388 ? -12.211 -11.539 13.422 1 46.62 388 LYS B N 1
ATOM 6232 C CA . LYS B 1 388 ? -13.469 -11.227 14.094 1 46.62 388 LYS B CA 1
ATOM 6233 C C . LYS B 1 388 ? -13.359 -11.445 15.602 1 46.62 388 LYS B C 1
ATOM 6235 O O . LYS B 1 388 ? -14 -10.742 16.375 1 46.62 388 LYS B O 1
ATOM 6240 N N . GLU B 1 389 ? -12.656 -12.32 16 1 43.72 389 GLU B N 1
ATOM 6241 C CA . GLU B 1 389 ? -12.75 -12.68 17.406 1 43.72 389 GLU B CA 1
ATOM 6242 C C . GLU B 1 389 ? -12.133 -11.602 18.297 1 43.72 389 GLU B C 1
ATOM 6244 O O . GLU B 1 389 ? -12.578 -11.383 19.422 1 43.72 389 GLU B O 1
ATOM 6249 N N . LEU B 1 390 ? -11.211 -10.852 17.828 1 38.69 390 LEU B N 1
ATOM 6250 C CA . LEU B 1 390 ? -10.555 -9.875 18.703 1 38.69 390 LEU B CA 1
ATOM 6251 C C . LEU B 1 390 ? -11.305 -8.547 18.688 1 38.69 390 LEU B C 1
ATOM 6253 O O . LEU B 1 390 ? -11.094 -7.699 19.562 1 38.69 390 LEU B O 1
ATOM 6257 N N . LEU B 1 391 ? -11.961 -8.164 17.766 1 37.88 391 LEU B N 1
ATOM 6258 C CA . LEU B 1 391 ? -12.695 -6.906 17.766 1 37.88 391 LEU B CA 1
ATOM 6259 C C . LEU B 1 391 ? -13.898 -6.984 18.703 1 37.88 391 LEU B C 1
ATOM 6261 O O . LEU B 1 391 ? -14.523 -5.961 19.016 1 37.88 391 LEU B O 1
ATOM 6265 N N . ARG B 1 392 ? -14.469 -8.023 18.969 1 33.81 392 ARG B N 1
ATOM 6266 C CA . ARG B 1 392 ? -15.586 -8.109 19.922 1 33.81 392 ARG B CA 1
ATOM 6267 C C . ARG B 1 392 ? -15.094 -7.988 21.359 1 33.81 392 ARG B C 1
ATOM 6269 O O . ARG B 1 392 ? -15.883 -8.094 22.297 1 33.81 392 ARG B O 1
ATOM 6276 N N . LYS B 1 393 ? -13.859 -7.949 21.688 1 28.08 393 LYS B N 1
ATOM 6277 C CA . LYS B 1 393 ? -13.656 -7.738 23.109 1 28.08 393 LYS B CA 1
ATOM 6278 C C . LYS B 1 393 ? -13.547 -6.254 23.453 1 28.08 393 LYS B C 1
ATOM 6280 O O . LYS B 1 393 ? -12.867 -5.504 22.75 1 28.08 393 LYS B O 1
#

Sequence (786 aa):
MYDLPAKFTYGVVRSYMAARARAGAAGAASAIPDDELRYPGHQHSAEWWLFKDLRRRGPRDRPVARVDDPADADLFYVPFFSSLSLVVNPIRPSAAAANASDAAEPAYSDESTQEELLVWLERQPYWRRHQGRDHVFICQDPNALYRVVDRISNAVLLISDFGRLRSEQASLVKDVILPYAHRINSFQGDVGVESRPSLLFFMGNRYRKEGGKVRDTLFQVLENEADVIIKHGAQSRESRRMATRGMHSSKFCLHPAGDTPSACRLFDALVSLCVPVIVSDYIELPFEDVIDYRNISIFVETSKAVQPGFLTSTLRGISSQRILEYQREIKKVKHYFEYEDPNGPVNQIWHQVSSKAPLIKLLINRDKRLVERGTNGTDCSCICSTTKELLRKMYDLPAKFTYGVVRSYMAARARAGAAGAASAIPDDELRYPGHQHSAEWWLFKDLRRRGPRDRPVARVDDPADADLFYVPFFSSLSLVVNPIRPSAAAANASDAAEPAYSDESTQEELLVWLERQPYWRRHQGRDHVFICQDPNALYRVVDRISNAVLLISDFGRLRSEQASLVKDVILPYAHRINSFQGDVGVESRPSLLFFMGNRYRKEGGKVRDTLFQVLENEADVIIKHGAQSRESRRMATRGMHSSKFCLHPAGDTPSACRLFDALVSLCVPVIVSDYIELPFEDVIDYRNISIFVETSKAVQPGFLTSTLRGISSQRILEYQREIKKVKHYFEYEDPNGPVNQIWHQVSSKAPLIKLLINRDKRLVERGTNGTDCSCICSTTKELLRK

Secondary structure (DSSP, 8-state):
-----GGGTHHHHHHHHHHHSPTT-HHHHHTS-GGG------TTTHHHHHHHHHHS-S--S-S----SSGGG-S-EEE---HHHHHHHS-----GGGGG--S-------HHHHHHHHHHHHHTSHHHHHHTTTTEEEE--STTTTTTTHHHHTTSEEEES-STTS-TTT--TTT-EE-PPPP-SPPP-S---STT--EEEEEEE-S--STTHHHHHHHHHHHTTSTTEEEEE--SSHHHHHHHHHHHHTEEEEEEE--SSS--HHHHHHHHTT-EEEEE-TT---TTTTT--GGGT-EE--HHHHTSTTHHHHHHHTS-HHHHHHHHHHHHHHGGGG-TTSTTSHHHHHHHHHHTTHHHHHHHHHHHHH-----SS--EEEEEEE--HHHHT-/-----GGGTHHHHHHHHHHHSPTT-HHHHHTS-GGG------TTTHHHHHHHHHHS-S--S-S----SSGGG-S-EEE---HHHHHHHS-----GGGGG--S-------HHHHHHHHHHHHHTSHHHHHHTTTTEEEE--STTTTTTTHHHHTTSEEEES-STTS-TTT--TTT-EE-PPPP-SPPP-S---STT--EEEEEEE-S--STTHHHHHHHHHHHTTSTTEEEEE--SSHHHHHHHHHHHHTEEEEEEE--SSS--HHHHHHHHTT-EEEEE-TT---TTTTT--GGGT-EE--HHHHTSTTHHHHHHHTS-HHHHHHHHHHHHHHGGGG-TTSTTSHHHHHHHHHHTTHHHHHHHHHHHHH-----TT--EEEEEEE--HHHHT-

Foldseek 3Di:
DDPDDCCQPVVLLLLQCLLPDPDPCSVVSVPDDSVPGDDDDDQQCLLVLLVVVQVPADDPPFLDHDDDDPVPDLAAEDSGPQVSLVVSQPPPDDPPVVPPPDPPPPRRDSLVVLVVVVVVLCPDPVCVLQVQLRYEYEDADLCGSVNCLVSNLSHAYEYQWCFNPDPSRDDPLRYFHAATQADADFAPDAFDDVQAQAAEEEEEAQDAPPQNPLSVLLCVQQVPDPSYYYYYDDPDPVRRVVLLVNLLRYLAYEAEAGSGQDDNVVLVNLSSLHAYERARPRTDDGPCVPDDSVQQHHYDHSVQSSDRPRVVVVSVPDDRVSSSSNSVSSVVQNQCNHSPRPCYVSRVVSNSNSVSSVVSVVVSVVVVPDDPPDPDDDPDDDDDDDPPVVVVD/DDPDDCCQPVVLLLLQCLLPDPDPCSVVSVPDDSVPGDDDDDQQCVLVLLVVVQVPADPDPFLDHDDDDPVPDLAAEDSGPQVSLVVSAPPPPDPPVVPPPDPPPPRRDSLVVLVVSVVVLCPDPVCVLQVQLRYEYEDADLCGSVNCLVSNLSHAYEYQWCFNPDPSRDDPLRYFHAATQADADFAPDAFDDVQAQAAEEEEEAQDAPPQNVLSVLLCVQQVPDPSYYYYYDDPDPVRRVVLLVNLLRYLAYEAEAGSGQDDNVCLVNLSSLRAYERARPRTDDGPCVPDDSVQQHHYDHSVQSSDHPRVVVVSVPDDRVSSSRNSVSSVVQNQCNHSPRPCYVSRVVSNSNSVSSVVSVVVSVVVVPDDPPDPPDDPDDDDDDDPPVPVVD